Protein 5IUY (pdb70)

B-factor: mean 35.85, std 13.69, range [14.36, 115.91]

Nearest PDB structures (foldseek):
  5iuy-assembly1_A  TM=9.983E-01  e=6.129E-61  Pseudomonas aeruginosa PAO1
  5azs-assembly1_C  TM=9.323E-01  e=1.416E-27  Pseudomonas aeruginosa PAO1
  5azs-assembly1_A  TM=9.294E-01  e=4.950E-27  Pseudomonas aeruginosa PAO1
  5azs-assembly1_B  TM=9.255E-01  e=8.462E-27  Pseudomonas aeruginosa PAO1
  4mt0-assembly1_A  TM=9.010E-01  e=6.598E-24  Neisseria gonorrhoeae

Sequence (1341 aa):
CTVGPDYRTPDTAAAKIDATASKPYDRSRFESLWWKQFDDPTLNQQLVEQSLSGNRDLRVAFARLRAARALRDDVANDRFPVVTSRASADIGKGQQPGVTEDRVNSERYDLGLDSAWEELDLFGRIRRQLESSDALSEAAEADLQQLQVSLIAELVDAYGQLRGAQLREKIALSNLENQKESRQLTEQLRDAGVGAELDVLRADARLAATAASVPQLQAEAERARRHRIATLLGQRPEELTVDLSSPRDLPAITKALPIGDPGELLRRRPDIRAAERRLAASTADVGVATADLFPRVSSLSGFLGFTAGRGSQIGSSAARAWSVGPSISWAAFDLGSVRARLRGAKADADAALASYEQQVLLALEESANAFSDYGKRQERLVSLVRQSEASRAAAQQAAIRYREGTTDFLVLLDAEREQLSAEDAQAQAEVELYRGIVAIYRSLGGGWQPCTVGPDYRTPDTAAAKIDATASKPYDRSRFESLWWKQFDDPTLNQLVEQSLSGNRDLRVAFARLRAARALRDDVANDRFPVVTSRASADIGKGQQPGVTEDRVNSERYDLGLDSAWELDLFGRIRRQLESSDALSEAAEADLQQLQVSLIAELVDAYGQLRGAQLREKIALSNLENQKESRQLTEQLRDAGVGAELDVLRADARLAATAASVPQLQAEAERARHRIATLLGQRPEELTVDLSPRDLPAITKALPIGDPGELLRRRPDIRAAERRLAASTADVGVATADLFPRVSLSGFLGFTAGRGSQIGSSAARAWSVGPSISWAAFDLGSVRARLRGAKADADAALASYEQQVLLALEESANAFSDYGKRQERLVSLVRQSEASRAAAQQAAIRYREGTTDFLVLLDAEREQLSAEDAQAQAEVELYRGIVAIYRSLGGGWQPCTVGPDYRTPDTAAAKIDATASKPYDRSRFESLWWKQFDDPTLNQLVEQSLSGNRDLRVAFARLRRAARALRDDVANDRFPVVTSRASADIGKGQQPGVTEDRVNSERYDLGLDSAWEELDLFGRIRRQLESSDALSEAAEADLQQLQVSLIAELVDAYGQLRGAQLREKIALSNLENQKESRRQLTEQLRDAGVGAELDVLRADARLAATAASVPQLQAEAERARRHRIATLLGQRPEELTVDLSPRDLPAITKALPIGDPGELLRRRPDIRAAERRRLAASTADVGVATADLFPRVSLSGFLGFTAGRGSQIGSSAARAWSVGPSISWAAFDLGSVRARLRGAKADADAALASYEQQVLLALEESANAFSDYGKRQERLVSLVRQSEASSRAAAQQAAIRYREGTTDFLVLLDAEREQLSAEDAQAQAEVELYRGIVAIYRSLGGGWQPSAHHHH

Organism: Pseudomonas aeruginosa (strain ATCC 15692 / DSM 22644 / CIP 104116 / JCM 14847 / LMG 12228 / 1C / PRS 101 / PAO1) (NCBI:txid208964)

Solvent-accessible surface area: 57295 Å² total; per-residue (Å²): 102,54,21,24,62,114,46,218,82,36,154,51,65,54,6,124,22,106,53,0,82,53,200,31,20,48,93,108,118,31,44,28,76,1,13,87,23,7,124,14,107,17,0,34,78,0,2,99,44,0,61,88,13,6,41,65,5,96,13,8,99,0,153,13,105,22,20,113,4,116,68,46,31,32,7,46,60,105,114,61,44,33,37,27,66,32,27,15,82,46,4,69,8,10,49,29,86,119,38,89,101,55,52,102,51,62,93,49,10,74,15,58,36,32,59,85,72,51,24,89,52,0,63,16,98,8,53,16,60,8,14,54,4,74,14,82,0,13,73,1,54,11,21,33,49,31,2,33,8,0,3,76,0,0,23,8,0,0,77,5,0,2,3,22,42,52,36,137,24,3,77,63,3,19,87,57,3,83,114,8,74,97,11,0,56,95,33,80,109,74,69,106,37,23,71,4,16,5,25,17,4,38,7,36,18,10,22,2,29,0,34,15,8,79,9,47,6,61,13,63,83,10,71,13,69,0,1,3,10,2,10,25,26,16,85,94,27,95,18,89,3,62,98,126,121,29,16,80,26,149,96,42,2,1,0,5,66,3,10,74,0,14,171,22,6,0,26,9,69,4,15,19,49,105,10,6,2,15,17,0,60,7,0,22,14,18,7,28,46,77,46,105,34,26,61,58,18,27,114,14,52,8,0,16,142,32,107,40,43,51,46,78,52,0,116,10,105,34,56,14,52,32,78,54,101,17,18,157,23,24,37,4,8,118,0,111,14,107,13,16,107,1,78,14,70,18,18,66,4,46,9,43,14,57,7,9,56,0,5,13,71,0,11,28,4,2,20,15,12,25,51,51,59,91,44,33,93,10,5,52,126,8,0,105,13,2,85,34,3,8,108,68,0,27,84,71,14,143,121,71,82,22,102,3,7,14,1,5,4,3,12,32,32,13,30,59,0,24,28,25,32,2,81,6,52,16,64,35,4,77,1,7,6,43,0,0,77,2,0,1,0,3,40,152,40,105,60,28,25,63,113,47,207,82,38,154,47,67,61,7,134,21,116,55,2,69,54,178,19,18,40,121,105,109,38,58,58,82,2,16,95,20,8,126,13,105,14,0,37,79,0,0,125,57,0,49,84,12,5,38,62,5,97,16,7,90,1,145,9,100,24,19,116,4,128,70,46,35,33,6,48,63,103,119,62,38,32,42,25,68,33,23,14,83,37,10,67,4,7,57,31,87,106,42,102,101,52,51,115,41,50,103,51,12,70,14,60,36,35,59,84,64,51,20,84,45,0,59,13,94,9,62,15,60,8,18,53,3,78,14,78,0,12,69,1,59,8,12,32,56,4,2,33,9,0,4,81,0,0,24,7,0,0,62,0,0,3,2,15,42,50,37,137,23,3,77,61,1,36,96,57,4,95,115,8,47,76,26,0,48,106,27,79,106,82,64,115,32,26,84,5,15,5,26,20,4,44,7,39,22,2,21,2,19,0,29,15,8,92,11,44,6,54,7,52,87,11,66,17,65,0,0,1,8,2,10,38,24,26,83,96,27,130,14,82,3,56,100,133,127,30,15,72,24,145,111,42,1,0,0,5,84,8,15,74,0,16,166,39,5,0,25,9,68,4,13,19,51,100,10,4,2,13,18,0,58,8,0,22,13,21,6,28,41,78,45,104,30,28,55,55,18,24,114,12,51,5,0,9,133,38,112,37,48,50,50,78,56,0,122,10,101,46,57,7,54,29,78,45,105,16,13,159,28,29,37,5,6,120,2,110,19,110,11,15,103,0,75,15,57,11,19,62,4,44,9,46,16,58,8,7,59,0,4,15,69,0,10,29,3,3,21,15,11,22,45,48,52,92,46,32,90,10,4,57,123,11,0,101,14,2,102,34,3,8,123,53,0,30,74,62,13,145,119,62,74,19,102,4,9,6,1,4,8,4,10,37,35,14,29,60,0,26,27,25,33,2,76,6,52,16,64,33,4,80,0,5,5,43,0,0,78,3,0,0,1,8,70,110,149,104,63,21,26,60,114,53,211,71,33,155,50,67,54,7,126,18,107,62,0,73,53,191,21,19,41,104,100,116,47,53,25,77,1,2,84,33,9,125,13,108,18,0,36,84,0,0,87,50,0,63,79,9,6,38,60,18,96,15,17,113,2,155,25,95,20,21,98,4,118,49,43,29,34,8,47,60,87,117,61,44,32,42,23,67,32,22,9,82,40,7,60,8,10,58,32,75,115,38,97,99,61,50,106,44,84,95,57,12,71,14,56,40,32,56,82,62,49,21,86,51,0,58,12,96,10,57,18,62,8,13,42,5,72,2,49,0,15,38,2,63,27,36,31,53,45,2,28,8,1,4,77,0,0,24,8,0,0,64,0,1,3,1,16,45,46,38,135,24,3,79,62,4,25,98,61,4,82,128,10,94,118,16,0,76,83,27,78,103,78,75,102,34,24,65,1,10,11,25,13,4,44,4,47,17,5,16,1,23,0,32,15,10,82,12,46,6,59,8,56,83,11,66,17,67,0,1,3,9,1,11,24,32,23,82,100,43,97,18,90,4,54,98,128,122,30,16,73,29,143,167,46,3,4,0,6,74,3,12,73,0,16,178,28,6,0,26,11,88,6,14,7,32,104,10,6,2,14,17,0,60,6,0,21,13,18,7,29,40,79,41,99,31,27,59,56,19,29,114,11,52,7,0,14,115,37,105,28,44,46,48,74,49,0,117,9,100,34,59,15,47,34,69,48,96,16,16,158,24,27,39,4,6,118,0,105,20,118,10,15,106,2,76,17,63,16,18,73,1,44,7,48,13,52,7,9,59,0,2,13,71,0,11,27,5,4,22,16,11,25,46,52,54,91,44,30,78,15,5,51,138,8,0,104,12,2,99,28,3,8,126,56,0,35,117,60,8,147,114,65,72,32,57,0,7,12,2,5,5,3,13,35,34,14,22,58,0,24,25,24,32,1,80,7,50,14,61,33,4,77,1,9,6,44,0,0,75,2,0,1,0,3,30,96,39,74,50,121,166,125,159

CATH classification: 1.20.1600.10 (+1 more: 2.20.200.10)

Foldseek 3Di:
DLDADDDDQDPDFFFDDPLQVDQQADQPFADQQQLCLLVDVLLVVLLVLLCVAAVVLVVLVVVLVVLVVVLVVLVCLQDKDKDWDKDKDWDWAADPPPDRDIGIFIKIDTFIKIKHWNCVHNLSVLQSLLSVLLSLLSVLVSLLVQLVLSLVLLLLLLQLLLLVQLLVLLVVLLVVLVVQLVLQVVCVVVVNHDVVLNVLSVVLSVVSVVVNVVSVVSNLVSLCVSQNSSNHHSVPDPRDSPHDHRGDRDHRRHQHDSSCLCVQRSNLSSLSSNLSSLSSVLSNLVCLQAKIKMKMKTWAFMDRDPVCGPHPVGTDIDMDIDIDHCVVNVVVSVVVSVVSVVVSVVSVVVSVVVVVVLSVLLNVLSVQLVVLVVVLVVLVVQLVVLVVQLVVQSVCVSVVNDDSVSNVVSSVSNSVSSSVSSVSVSSNSSSSSSNCSSSNRDSSD/DADADDDDQDPDFFFDFPLQVDQLADQPFDDQQQLCLLVDVLLVVLLVLLVPAAVVLVVLVVVLVVLVVVLVVLVPLQAKDKDWDWDKDWDWADDPPPDRHTDTFMKIDTFIKIKHWNCPHPLSVLVSLLSVLLSLLSVLVSLLVSLVLSLVLLLLLLQLQLLVLLLVLLVVLLVVLVVQLVLQVVCVVVPNHDPVLNVLSVVVSVVSVVVNVVSVVSSLVSLCVSQNSSNHHSVPPPRDSPHDHRGDRDHRRHQHNSSCLCVQASVLSSLSSNLSNLSSVLSNLRCQQAKIWMKMKTWAFMDRDPVCGPHPVGTDIDMDIDIDHCVVVVVVSVVVSVVSVVSSVVSVVVSVVVVVVLSVLQNVLSVQLVVLVVVLVVLVVQLVVLVVQLVVVSVCVSVVNDHSVSNVVSSVSNSVSSSVSSVSVSSNSSSSSSNCSSSNRHGDD/DFDFDDDDQDPDFFFDQPLQVDDQADQPFDDLVQCCLLVDVLLVVLLVLLVVAAVVLVVLVVVLVVLVVVLVVLVVQQDKDKDWDKDKDWDWADDPPPDNHTDTAIKIFTFIKIKHWNCVHCLSVLVSQLSVLLSLLSVLVSLLVQLVLSLVLLLLLLQLLLLVQLLVLLVVLLVVLVVQLVLQVVCVVVVNHDPVLNVLSVVLSVVSVVVNVVSVVSNLVSLCVSQNSSNHHSVPDPGDSPHDHNGDRPDRRHQHDSSCQCVLRSNLSSLSSNLSSLSSVLSSLRCLQDKIKMKMKTWAFMDRDPVCGPDPVGTDMDMDIDIDHCVVVVVVSVVVSVVSVVVSVVSVVVSVVVVVVLSVLQNVLSVQLVVLVVVLVVLVVQLVVLVVQLVVQVVCVSVSNDHSCSNSVSSVSNSVSSSVSSVSVSSNSSSSSSNCSSSNRRDDCPPPVND

Structure (mmCIF, N/CA/C/O backbone):
data_5IUY
#
_entry.id   5IUY
#
_cell.length_a   257.648
_cell.length_b   257.648
_cell.length_c   81.511
_cell.angle_alpha   90.00
_cell.angle_beta   90.00
_cell.angle_gamma   90.00
#
_symmetry.space_group_name_H-M   'I 4'
#
loop_
_entity.id
_entity.type
_entity.pdbx_description
1 polymer 'Multidrug efflux outer membrane protein OprN'
2 non-polymer 'PALMITIC ACID'
3 non-polymer 'CHLORIDE ION'
4 non-polymer 'octyl beta-D-glucopyranoside'
5 non-polymer 'SODIUM ION'
6 non-polymer 'FORMIC ACID'
7 water water
#
loop_
_atom_site.group_PDB
_atom_site.id
_atom_site.type_symbol
_atom_site.label_atom_id
_atom_site.label_alt_id
_atom_site.label_comp_id
_atom_site.label_asym_id
_atom_site.label_entity_id
_atom_site.label_seq_id
_atom_site.pdbx_PDB_ins_code
_atom_site.Cartn_x
_atom_site.Cartn_y
_atom_site.Cartn_z
_atom_site.occupancy
_atom_site.B_iso_or_equiv
_atom_site.auth_seq_id
_atom_site.auth_comp_id
_atom_site.auth_asym_id
_atom_site.auth_atom_id
_atom_site.pdbx_PDB_model_num
ATOM 1 N N . CYS A 1 1 ? 75.602 62.324 18.547 1.00 57.39 1 CYS A N 1
ATOM 2 C CA . CYS A 1 1 ? 76.040 61.002 18.367 1.00 57.79 1 CYS A CA 1
ATOM 3 C C . CYS A 1 1 ? 76.901 60.819 17.150 1.00 48.41 1 CYS A C 1
ATOM 4 O O . CYS A 1 1 ? 76.587 60.946 16.010 1.00 41.05 1 CYS A O 1
ATOM 7 N N . THR A 1 2 ? 78.381 60.586 17.668 1.00 40.92 2 THR A N 1
ATOM 8 C CA . THR A 1 2 ? 79.063 60.021 16.489 1.00 37.62 2 THR A CA 1
ATOM 9 C C . THR A 1 2 ? 79.526 58.700 17.013 1.00 37.14 2 THR A C 1
ATOM 10 O O . THR A 1 2 ? 80.392 58.666 17.880 1.00 35.97 2 THR A O 1
ATOM 14 N N . VAL A 1 3 ? 78.869 57.624 16.575 1.00 33.71 3 VAL A N 1
ATOM 15 C CA . VAL A 1 3 ? 79.135 56.312 17.145 1.00 32.22 3 VAL A CA 1
ATOM 16 C C . VAL A 1 3 ? 80.427 55.710 16.584 1.00 33.27 3 VAL A C 1
ATOM 17 O O . VAL A 1 3 ? 80.971 56.136 15.565 1.00 33.46 3 VAL A O 1
ATOM 21 N N . GLY A 1 4 ? 80.896 54.704 17.288 1.00 32.59 4 GLY A N 1
ATOM 22 C CA . GLY A 1 4 ? 82.103 54.020 16.965 1.00 31.59 4 GLY A CA 1
ATOM 23 C C . GLY A 1 4 ? 83.276 54.625 17.699 1.00 34.2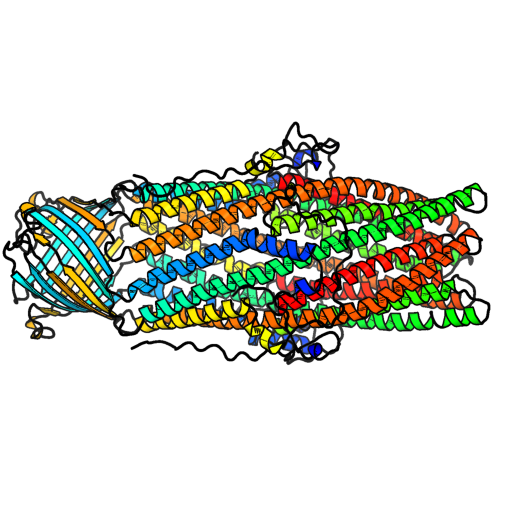2 4 GLY A C 1
ATOM 24 O O . GLY A 1 4 ? 83.140 55.692 18.367 1.00 33.20 4 GLY A O 1
ATOM 25 N N . PRO A 1 5 ? 84.458 53.979 17.551 1.00 34.59 5 PRO A N 1
ATOM 26 C CA . PRO A 1 5 ? 85.649 54.409 18.315 1.00 32.40 5 PRO A CA 1
ATOM 27 C C . PRO A 1 5 ? 86.132 55.752 17.866 1.00 31.76 5 PRO A C 1
ATOM 28 O O . PRO A 1 5 ? 86.077 56.058 16.679 1.00 31.23 5 PRO A O 1
ATOM 32 N N . ASP A 1 6 ? 86.611 56.540 18.813 1.00 34.07 6 ASP A N 1
ATOM 33 C CA . ASP A 1 6 ? 87.182 57.842 18.541 1.00 36.74 6 ASP A CA 1
ATOM 34 C C . ASP A 1 6 ? 88.691 57.656 18.411 1.00 35.94 6 ASP A C 1
ATOM 35 O O . ASP A 1 6 ? 89.350 57.291 19.347 1.00 37.75 6 ASP A O 1
ATOM 40 N N . TYR A 1 7 ? 89.222 57.891 17.239 1.00 33.05 7 TYR A N 1
ATOM 41 C CA . TYR A 1 7 ? 90.598 57.574 16.996 1.00 34.68 7 TYR A CA 1
ATOM 42 C C . TYR A 1 7 ? 91.565 58.386 17.857 1.00 35.75 7 TYR A C 1
ATOM 43 O O . TYR A 1 7 ? 91.409 59.601 17.939 1.00 33.38 7 TYR A O 1
ATOM 52 N N . ARG A 1 8 ? 92.555 57.705 18.456 1.00 38.67 8 ARG A N 1
ATOM 53 C CA . ARG A 1 8 ? 93.728 58.348 19.100 1.00 43.56 8 ARG A CA 1
ATOM 54 C C . ARG A 1 8 ? 95.007 57.770 18.482 1.00 39.68 8 ARG A C 1
ATOM 55 O O . ARG A 1 8 ? 95.118 56.545 18.293 1.00 33.28 8 ARG A O 1
ATOM 63 N N . THR A 1 9 ? 95.943 58.657 18.158 1.00 42.12 9 THR A N 1
ATOM 64 C CA . THR A 1 9 ? 97.220 58.283 17.578 1.00 44.50 9 THR A CA 1
ATOM 65 C C . THR A 1 9 ? 97.903 57.338 18.511 1.00 40.52 9 THR A C 1
ATOM 66 O O . THR A 1 9 ? 97.843 57.548 19.694 1.00 39.10 9 THR A O 1
ATOM 70 N N . PRO A 1 10 ? 98.520 56.271 17.993 1.00 43.00 10 PRO A N 1
ATOM 71 C CA . PRO A 1 10 ? 99.180 55.368 18.962 1.00 41.47 10 PRO A CA 1
ATOM 72 C C . PRO A 1 10 ? 100.275 56.059 19.715 1.00 42.19 10 PRO A C 1
ATOM 73 O O . PRO A 1 10 ? 100.872 57.063 19.264 1.00 36.81 10 PRO A O 1
ATOM 77 N N . ASP A 1 11 ? 100.481 55.556 20.910 1.00 47.72 11 ASP A N 1
ATOM 78 C CA . ASP A 1 11 ? 101.459 56.117 21.791 1.00 55.32 11 ASP A CA 1
ATOM 79 C C . ASP A 1 11 ? 102.817 55.457 21.426 1.00 50.00 11 ASP A C 1
ATOM 80 O O . ASP A 1 11 ? 103.275 54.534 22.094 1.00 57.64 11 ASP A O 1
ATOM 85 N N . THR A 1 12 ? 103.412 55.911 20.326 1.00 42.54 12 THR A N 1
ATOM 86 C CA . THR A 1 12 ? 104.587 55.287 19.752 1.00 37.28 12 THR A CA 1
ATOM 87 C C . THR A 1 12 ? 105.831 55.960 20.394 1.00 34.01 12 THR A C 1
ATOM 88 O O . THR A 1 12 ? 106.039 57.193 20.274 1.00 30.03 12 THR A O 1
ATOM 92 N N . ALA A 1 13 ? 106.660 55.139 21.046 1.00 29.68 13 ALA A N 1
ATOM 93 C CA . ALA A 1 13 ? 107.897 55.621 21.720 1.00 31.00 13 ALA A CA 1
ATOM 94 C C . ALA A 1 13 ? 108.897 56.197 20.713 1.00 30.70 13 ALA A C 1
ATOM 95 O O . ALA A 1 13 ? 108.989 55.722 19.586 1.00 28.62 13 ALA A O 1
ATOM 97 N N . ALA A 1 14 ? 109.612 57.248 21.112 1.00 30.38 14 ALA A N 1
ATOM 98 C CA . ALA A 1 14 ? 110.645 57.828 20.259 1.00 32.41 14 ALA A CA 1
ATOM 99 C C . ALA A 1 14 ? 111.712 56.810 19.902 1.00 30.49 14 ALA A C 1
ATOM 100 O O . ALA A 1 14 ? 112.077 55.965 20.678 1.00 28.31 14 ALA A O 1
ATOM 102 N N . ALA A 1 15 ? 112.231 56.919 18.706 1.00 31.88 15 ALA A N 1
ATOM 103 C CA . ALA A 1 15 ? 113.376 56.122 18.307 1.00 30.48 15 ALA A CA 1
ATOM 104 C C . ALA A 1 15 ? 114.541 56.397 19.271 1.00 31.96 15 ALA A C 1
ATOM 105 O O . ALA A 1 15 ? 114.732 57.516 19.707 1.00 35.37 15 ALA A O 1
ATOM 107 N N . LYS A 1 16 ? 115.300 55.366 19.557 1.00 35.17 16 LYS A N 1
ATOM 108 C CA . LYS A 1 16 ? 116.434 55.408 20.459 1.00 45.03 16 LYS A CA 1
ATOM 109 C C . LYS A 1 16 ? 117.587 54.770 19.662 1.00 43.68 16 LYS A C 1
ATOM 110 O O . LYS A 1 16 ? 117.507 53.586 19.281 1.00 35.12 16 LYS A O 1
ATOM 116 N N . ILE A 1 17 ? 118.595 55.588 19.338 1.00 41.28 17 ILE A N 1
ATOM 117 C CA . ILE A 1 17 ? 119.818 55.104 18.696 1.00 44.78 17 ILE A CA 1
ATOM 118 C C . ILE A 1 17 ? 121.057 55.674 19.407 1.00 50.38 17 ILE A C 1
ATOM 119 O O . ILE A 1 17 ? 121.415 56.850 19.179 1.00 41.37 17 ILE A O 1
ATOM 124 N N . ASP A 1 18 ? 121.686 54.808 20.233 1.00 60.55 18 ASP A N 1
ATOM 125 C CA . ASP A 1 18 ? 122.850 55.139 21.113 1.00 65.03 18 ASP A CA 1
ATOM 126 C C . ASP A 1 18 ? 124.105 55.453 20.327 1.00 60.02 18 ASP A C 1
ATOM 127 O O . ASP A 1 18 ? 124.806 56.410 20.691 1.00 51.66 18 ASP A O 1
ATOM 132 N N . ALA A 1 19 ? 124.366 54.662 19.266 1.00 56.96 19 ALA A N 1
ATOM 133 C CA . ALA A 1 19 ? 125.461 54.924 18.289 1.00 58.87 19 ALA A CA 1
ATOM 134 C C . ALA A 1 19 ? 125.630 56.413 17.895 1.00 60.20 19 ALA A C 1
ATOM 135 O O . ALA A 1 19 ? 126.746 56.860 17.551 1.00 57.44 19 ALA A O 1
ATOM 137 N N . THR A 1 20 ? 124.527 57.175 17.916 1.00 53.34 20 THR A N 1
ATOM 138 C CA . THR A 1 20 ? 124.586 58.611 17.571 1.00 54.90 20 THR A CA 1
ATOM 139 C C . THR A 1 20 ? 125.193 59.623 18.620 1.00 53.60 20 THR A C 1
ATOM 140 O O . THR A 1 20 ? 125.385 60.786 18.283 1.00 47.41 20 THR A O 1
ATOM 144 N N . ALA A 1 21 ? 125.414 59.226 19.879 1.00 57.21 21 ALA A N 1
ATOM 145 C CA . ALA A 1 21 ? 126.192 60.064 20.829 1.00 61.08 21 ALA A CA 1
ATOM 146 C C . ALA A 1 21 ? 127.719 59.710 20.671 1.00 60.49 21 ALA A C 1
ATOM 147 O O . ALA A 1 21 ? 128.290 58.930 21.439 1.00 59.86 21 ALA A O 1
ATOM 149 N N . SER A 1 22 ? 128.334 60.256 19.618 1.00 58.99 22 SER A N 1
ATOM 150 C CA . SER A 1 22 ? 129.662 59.818 19.089 1.00 54.79 22 SER A CA 1
ATOM 151 C C . SER A 1 22 ? 130.254 60.945 18.234 1.00 55.42 22 SER A C 1
ATOM 152 O O . SER A 1 22 ? 129.503 61.790 17.697 1.00 53.81 22 SER A O 1
ATOM 155 N N . LYS A 1 23 ? 131.573 60.883 18.042 1.00 58.36 23 LYS A N 1
ATOM 156 C CA . LYS A 1 23 ? 132.373 61.811 17.186 1.00 63.96 23 LYS A CA 1
ATOM 157 C C . LYS A 1 23 ? 131.758 62.135 15.826 1.00 57.43 23 LYS A C 1
ATOM 158 O O . LYS A 1 23 ? 131.644 63.319 15.492 1.00 57.21 23 LYS A O 1
ATOM 164 N N . PRO A 1 24 ? 131.348 61.095 15.038 1.00 53.30 24 PRO A N 1
ATOM 165 C CA . PRO A 1 24 ? 130.847 61.369 13.658 1.00 52.01 24 PRO A CA 1
ATOM 166 C C . PRO A 1 24 ? 129.595 62.263 13.529 1.00 49.96 24 PRO A C 1
ATOM 167 O O . PRO A 1 24 ? 129.353 62.808 12.420 1.00 44.36 24 PRO A O 1
ATOM 171 N N . TYR A 1 25 ? 128.869 62.476 14.644 1.00 44.33 25 TYR A N 1
ATOM 172 C CA . TYR A 1 25 ? 127.569 63.133 14.600 1.00 47.06 25 TYR A CA 1
ATOM 173 C C . TYR A 1 25 ? 127.372 64.376 15.526 1.00 49.84 25 TYR A C 1
ATOM 174 O O . TYR A 1 25 ? 127.920 64.472 16.623 1.00 46.24 25 TYR A O 1
ATOM 183 N N . ASP A 1 26 ? 126.558 65.305 15.021 1.00 46.08 26 ASP A N 1
ATOM 184 C CA . ASP A 1 26 ? 126.129 66.489 15.704 1.00 42.77 26 ASP A CA 1
ATOM 185 C C . ASP A 1 26 ? 124.616 66.374 15.898 1.00 43.91 26 ASP A C 1
ATOM 186 O O . ASP A 1 26 ? 123.867 66.664 14.965 1.00 37.03 26 ASP A O 1
ATOM 191 N N . ARG A 1 27 ? 124.179 65.973 17.102 1.00 42.09 27 ARG A N 1
ATOM 192 C CA . ARG A 1 27 ? 122.746 65.972 17.447 1.00 47.32 27 ARG A CA 1
ATOM 193 C C . ARG A 1 27 ? 122.119 67.355 17.695 1.00 45.76 27 ARG A C 1
ATOM 194 O O . ARG A 1 27 ? 120.912 67.469 17.782 1.00 42.89 27 ARG A O 1
ATOM 202 N N . SER A 1 28 ? 122.927 68.395 17.764 1.00 46.41 28 SER A N 1
ATOM 203 C CA . SER A 1 28 ? 122.423 69.717 18.158 1.00 50.89 28 SER A CA 1
ATOM 204 C C . SER A 1 28 ? 121.507 70.319 17.083 1.00 51.66 28 SER A C 1
ATOM 205 O O . SER A 1 28 ? 120.543 70.973 17.419 1.00 52.10 28 SER A O 1
ATOM 208 N N . ARG A 1 29 ? 121.788 70.075 15.801 1.00 58.79 29 ARG A N 1
ATOM 209 C CA . ARG A 1 29 ? 120.923 70.576 14.716 1.00 58.71 29 ARG A CA 1
ATOM 210 C C . ARG A 1 29 ? 120.694 69.508 13.610 1.00 53.41 29 ARG A C 1
ATOM 211 O O . ARG A 1 29 ? 121.510 68.591 13.454 1.00 44.75 29 ARG A O 1
ATOM 219 N N . PHE A 1 30 ? 119.586 69.645 12.870 1.00 47.95 30 PHE A N 1
ATOM 220 C CA . PHE A 1 30 ? 119.244 68.827 11.717 1.00 45.13 30 PHE A CA 1
ATOM 221 C C . PHE A 1 30 ? 119.199 69.707 10.494 1.00 46.83 30 PHE A C 1
ATOM 222 O O . PHE A 1 30 ? 118.566 70.739 10.531 1.00 46.42 30 PHE A O 1
ATOM 230 N N . GLU A 1 31 ? 119.795 69.264 9.389 1.00 44.91 31 GLU A N 1
ATOM 231 C CA . GLU A 1 31 ? 119.809 70.020 8.126 1.00 43.53 31 GLU A CA 1
ATOM 232 C C . GLU A 1 31 ? 118.779 69.414 7.149 1.00 40.87 31 GLU A C 1
ATOM 233 O O . GLU A 1 31 ? 118.982 68.305 6.654 1.00 41.43 31 GLU A O 1
ATOM 239 N N . SER A 1 32 ? 117.691 70.138 6.874 1.00 41.41 32 SER A N 1
ATOM 240 C CA . SER A 1 32 ? 116.578 69.623 6.054 1.00 41.75 32 SER A CA 1
ATOM 241 C C . SER A 1 32 ? 116.995 69.455 4.621 1.00 36.67 32 SER A C 1
ATOM 242 O O . SER A 1 32 ? 116.603 68.505 3.994 1.00 33.38 32 SER A O 1
ATOM 245 N N . LEU A 1 33 ? 117.800 70.389 4.130 1.00 36.09 33 LEU A N 1
ATOM 246 C CA . LEU A 1 33 ? 118.321 70.354 2.770 1.00 38.12 33 LEU A CA 1
ATOM 247 C C . LEU A 1 33 ? 119.686 69.652 2.843 1.00 32.97 33 LEU A C 1
ATOM 248 O O . LEU A 1 33 ? 120.723 70.235 2.610 1.00 38.67 33 LEU A O 1
ATOM 253 N N . TRP A 1 34 ? 119.655 68.390 3.202 1.00 28.94 34 TRP A N 1
ATOM 254 C CA . TRP A 1 34 ? 120.854 67.693 3.655 1.00 29.56 34 TRP A CA 1
ATOM 255 C C . TRP A 1 34 ? 121.949 67.545 2.613 1.00 25.00 34 TRP A C 1
ATOM 256 O O . TRP A 1 34 ? 123.080 67.489 2.953 1.00 30.93 34 TRP A O 1
ATOM 267 N N . TRP A 1 35 ? 121.582 67.459 1.350 1.00 24.92 35 TRP A N 1
ATOM 268 C CA . TRP A 1 35 ? 122.472 67.295 0.252 1.00 26.01 35 TRP A CA 1
ATOM 269 C C . TRP A 1 35 ? 123.383 68.514 -0.015 1.00 30.64 35 TRP A C 1
ATOM 270 O O . TRP A 1 35 ? 124.382 68.352 -0.707 1.00 27.85 35 TRP A O 1
ATOM 281 N N . LYS A 1 36 ? 123.020 69.703 0.467 1.00 30.56 36 LYS A N 1
ATOM 282 C CA . LYS A 1 36 ? 123.791 70.935 0.185 1.00 35.83 36 LYS A CA 1
ATOM 283 C C . LYS A 1 36 ? 125.047 70.959 1.019 1.00 35.64 36 LYS A C 1
ATOM 284 O O . LYS A 1 36 ? 125.976 71.676 0.698 1.00 32.35 36 LYS A O 1
ATOM 290 N N . GLN A 1 37 ? 125.049 70.194 2.103 1.00 34.79 37 GLN A N 1
ATOM 291 C CA . GLN A 1 37 ? 126.232 70.029 2.891 1.00 39.04 37 GLN A CA 1
ATOM 292 C C . GLN A 1 37 ? 127.425 69.451 2.102 1.00 36.47 37 GLN A C 1
ATOM 293 O O . GLN A 1 37 ? 128.527 69.642 2.536 1.00 27.85 37 GLN A O 1
ATOM 299 N N . PHE A 1 38 ? 127.195 68.739 0.993 1.00 35.95 38 PHE A N 1
ATOM 300 C CA . PHE A 1 38 ? 128.266 68.288 0.107 1.00 31.96 38 PHE A CA 1
ATOM 301 C C . PHE A 1 38 ? 128.926 69.461 -0.672 1.00 31.14 38 PHE A C 1
ATOM 302 O O . PHE A 1 38 ? 129.990 69.301 -1.253 1.00 29.60 38 PHE A O 1
ATOM 310 N N . ASP A 1 39 ? 128.303 70.624 -0.736 1.00 36.48 39 ASP A N 1
ATOM 311 C CA . ASP A 1 39 ? 128.919 71.768 -1.380 1.00 40.51 39 ASP A CA 1
ATOM 312 C C . ASP A 1 39 ? 129.175 71.550 -2.871 1.00 35.28 39 ASP A C 1
ATOM 313 O O . ASP A 1 39 ? 130.244 71.863 -3.402 1.00 31.50 39 ASP A O 1
ATOM 318 N N . ASP A 1 40 ? 128.185 71.015 -3.551 1.00 31.21 40 ASP A N 1
ATOM 319 C CA . ASP A 1 40 ? 128.371 70.630 -4.938 1.00 32.40 40 ASP A CA 1
ATOM 320 C C . ASP A 1 40 ? 127.288 71.303 -5.778 1.00 31.00 40 ASP A C 1
ATOM 321 O O . ASP A 1 40 ? 126.161 70.837 -5.813 1.00 26.23 40 ASP A O 1
ATOM 326 N N . PRO A 1 41 ? 127.633 72.430 -6.434 1.00 33.18 41 PRO A N 1
ATOM 327 C CA . PRO A 1 41 ? 126.576 73.155 -7.153 1.00 35.92 41 PRO A CA 1
ATOM 328 C C . PRO A 1 41 ? 125.901 72.309 -8.233 1.00 31.83 41 PRO A C 1
ATOM 329 O O . PRO A 1 41 ? 124.719 72.523 -8.511 1.00 29.81 41 PRO A O 1
ATOM 333 N N . THR A 1 42 ? 126.651 71.408 -8.872 1.00 30.31 42 THR A N 1
ATOM 334 C CA . THR A 1 42 ? 126.073 70.545 -9.899 1.00 30.80 42 THR A CA 1
ATOM 335 C C . THR A 1 42 ? 125.011 69.649 -9.229 1.00 27.73 42 THR A C 1
ATOM 336 O O . THR A 1 42 ? 123.859 69.622 -9.645 1.00 27.80 42 THR A O 1
ATOM 340 N N . LEU A 1 43 ? 125.365 69.013 -8.115 1.00 27.64 43 LEU A N 1
ATOM 341 C CA . LEU A 1 43 ? 124.367 68.221 -7.390 1.00 27.22 43 LEU A CA 1
ATOM 342 C C . LEU A 1 43 ? 123.084 69.052 -7.060 1.00 30.02 43 LEU A C 1
ATOM 343 O O . LEU A 1 43 ? 121.936 68.573 -7.294 1.00 28.92 43 LEU A O 1
ATOM 348 N N . ASN A 1 44 ? 123.296 70.266 -6.550 1.00 27.35 44 ASN A N 1
ATOM 349 C CA . ASN A 1 44 ? 122.176 71.149 -6.134 1.00 31.30 44 ASN A CA 1
ATOM 350 C C . ASN A 1 44 ? 121.297 71.483 -7.287 1.00 31.86 44 ASN A C 1
ATOM 351 O O . ASN A 1 44 ? 120.090 71.510 -7.150 1.00 31.62 44 ASN A O 1
ATOM 356 N N A GLN A 1 45 ? 121.900 71.727 -8.440 0.50 31.82 45 GLN A N 1
ATOM 357 N N B GLN A 1 45 ? 121.927 71.726 -8.432 0.50 32.41 45 GLN A N 1
ATOM 358 C CA A GLN A 1 45 ? 121.102 71.967 -9.627 0.50 32.37 45 GLN A CA 1
ATOM 359 C CA B GLN A 1 45 ? 121.231 71.978 -9.693 0.50 33.39 45 GLN A CA 1
ATOM 360 C C A GLN A 1 45 ? 120.373 70.698 -10.089 0.50 33.94 45 GLN A C 1
ATOM 361 C C B GLN A 1 45 ? 120.428 70.720 -10.118 0.50 34.81 45 GLN A C 1
ATOM 362 O O A GLN A 1 45 ? 119.243 70.811 -10.522 0.50 33.43 45 GLN A O 1
ATOM 363 O O B GLN A 1 45 ? 119.304 70.864 -10.536 0.50 34.31 45 GLN A O 1
ATOM 374 N N . LEU A 1 46 ? 120.983 69.503 -9.995 1.00 32.30 46 LEU A N 1
ATOM 375 C CA . LEU A 1 46 ? 120.238 68.251 -10.364 1.00 32.00 46 LEU A CA 1
ATOM 376 C C . LEU A 1 46 ? 118.974 68.110 -9.510 1.00 31.06 46 LEU A C 1
ATOM 377 O O . LEU A 1 46 ? 117.883 67.813 -10.026 1.00 28.70 46 LEU A O 1
ATOM 382 N N . VAL A 1 47 ? 119.128 68.372 -8.211 1.00 28.41 47 VAL A N 1
ATOM 383 C CA . VAL A 1 47 ? 118.033 68.200 -7.294 1.00 29.53 47 VAL A CA 1
ATOM 384 C C . VAL A 1 47 ? 116.901 69.160 -7.630 1.00 28.96 47 VAL A C 1
ATOM 385 O O . VAL A 1 47 ? 115.729 68.723 -7.695 1.00 25.88 47 VAL A O 1
ATOM 389 N N . GLU A 1 48 ? 117.232 70.417 -7.866 1.00 32.01 48 GLU A N 1
ATOM 390 C CA . GLU A 1 48 ? 116.182 71.433 -8.257 1.00 42.11 48 GLU A CA 1
ATOM 391 C C . GLU A 1 48 ? 115.439 71.108 -9.526 1.00 34.56 48 GLU A C 1
ATOM 392 O O . GLU A 1 48 ? 114.236 71.195 -9.585 1.00 31.71 48 GLU A O 1
ATOM 398 N N . GLN A 1 49 ? 116.163 70.662 -10.525 1.00 32.50 49 GLN A N 1
ATOM 399 C CA . GLN A 1 49 ? 115.498 70.190 -11.744 1.00 33.65 49 GLN A CA 1
ATOM 400 C C . GLN A 1 49 ? 114.595 68.968 -11.476 1.00 32.00 49 GLN A C 1
ATOM 401 O O . GLN A 1 49 ? 113.486 68.893 -11.991 1.00 30.38 49 GLN A O 1
ATOM 407 N N . SER A 1 50 ? 115.082 68.023 -10.676 1.00 28.47 50 SER A N 1
ATOM 408 C CA . SER A 1 50 ? 114.281 66.876 -10.334 1.00 31.51 50 SER A CA 1
ATOM 409 C C . SER A 1 50 ? 112.932 67.261 -9.778 1.00 28.90 50 SER A C 1
ATOM 410 O O . SER A 1 50 ? 111.919 66.668 -10.151 1.00 27.47 50 SER A O 1
ATOM 413 N N . LEU A 1 51 ? 112.931 68.223 -8.849 1.00 29.84 51 LEU A N 1
ATOM 414 C CA . LEU A 1 51 ? 111.689 68.602 -8.161 1.00 31.37 51 LEU A CA 1
ATOM 415 C C . LEU A 1 51 ? 110.660 69.278 -9.097 1.00 31.34 51 LEU A C 1
ATOM 416 O O . LEU A 1 51 ? 109.459 69.170 -8.846 1.00 31.17 51 LEU A O 1
ATOM 421 N N . SER A 1 52 ? 111.122 69.949 -10.147 1.00 29.30 52 SER A N 1
ATOM 422 C CA . SER A 1 52 ? 110.182 70.478 -11.184 1.00 38.15 52 SER A CA 1
ATOM 423 C C . SER A 1 52 ? 109.817 69.506 -12.284 1.00 35.38 52 SER A C 1
ATOM 424 O O . SER A 1 52 ? 108.834 69.733 -12.952 1.00 35.21 52 SER A O 1
ATOM 427 N N . GLY A 1 53 ? 110.662 68.503 -12.551 1.00 32.58 53 GLY A N 1
ATOM 428 C CA . GLY A 1 53 ? 110.528 67.687 -13.778 1.00 30.59 53 GLY A CA 1
ATOM 429 C C . GLY A 1 53 ? 110.116 66.228 -13.566 1.00 27.63 53 GLY A C 1
ATOM 430 O O . GLY A 1 53 ? 109.581 65.608 -14.476 1.00 24.70 53 GLY A O 1
ATOM 431 N N . ASN A 1 54 ? 110.360 65.674 -12.377 1.00 24.51 54 ASN A N 1
ATOM 432 C CA . ASN A 1 54 ? 110.136 64.235 -12.173 1.00 27.49 54 ASN A CA 1
ATOM 433 C C . ASN A 1 54 ? 108.709 63.811 -12.379 1.00 26.57 54 ASN A C 1
ATOM 434 O O . ASN A 1 54 ? 107.814 64.344 -11.730 1.00 26.96 54 ASN A O 1
ATOM 439 N N . ARG A 1 55 ? 108.481 62.809 -13.218 1.00 28.79 55 ARG A N 1
ATOM 440 C CA . ARG A 1 55 ? 107.086 62.368 -13.507 1.00 24.98 55 ARG A CA 1
ATOM 441 C C . ARG A 1 55 ? 106.429 61.558 -12.392 1.00 25.76 55 ARG A C 1
ATOM 442 O O . ARG A 1 55 ? 105.223 61.626 -12.253 1.00 25.00 55 ARG A O 1
ATOM 450 N N . ASP A 1 56 ? 107.178 60.782 -11.612 1.00 27.11 56 ASP A N 1
ATOM 451 C CA . ASP A 1 56 ? 106.579 60.097 -10.461 1.00 28.08 56 ASP A CA 1
ATOM 452 C C . ASP A 1 56 ? 106.083 61.111 -9.435 1.00 27.67 56 ASP A C 1
ATOM 453 O O . ASP A 1 56 ? 104.976 61.001 -8.927 1.00 28.49 56 ASP A O 1
ATOM 458 N N . LEU A 1 57 ? 106.861 62.147 -9.195 1.00 30.22 57 LEU A N 1
ATOM 459 C CA . LEU A 1 57 ? 106.472 63.182 -8.229 1.00 30.62 57 LEU A CA 1
ATOM 460 C C . LEU A 1 57 ? 105.178 63.889 -8.733 1.00 29.74 57 LEU A C 1
ATOM 461 O O . LEU A 1 57 ? 104.241 64.097 -7.989 1.00 26.43 57 LEU A O 1
ATOM 466 N N . ARG A 1 58 ? 105.111 64.147 -10.032 1.00 27.04 58 ARG A N 1
ATOM 467 C CA . ARG A 1 58 ? 103.917 64.717 -10.652 1.00 29.24 58 ARG A CA 1
ATOM 468 C C . ARG A 1 58 ? 102.634 63.809 -10.562 1.00 29.79 58 ARG A C 1
ATOM 469 O O . ARG A 1 58 ? 101.570 64.316 -10.312 1.00 27.66 58 ARG A O 1
ATOM 477 N N . VAL A 1 59 ? 102.778 62.492 -10.658 1.00 28.94 59 VAL A N 1
ATOM 478 C CA . VAL A 1 59 ? 101.673 61.538 -10.413 1.00 27.88 59 VAL A CA 1
ATOM 479 C C . VAL A 1 59 ? 101.222 61.681 -8.958 1.00 28.31 59 VAL A C 1
ATOM 480 O O . VAL A 1 59 ? 100.031 61.750 -8.674 1.00 26.24 59 VAL A O 1
ATOM 484 N N . ALA A 1 60 ? 102.178 61.742 -8.038 1.00 27.88 60 ALA A N 1
ATOM 485 C CA . ALA A 1 60 ? 101.804 61.912 -6.641 1.00 28.86 60 ALA A CA 1
ATOM 486 C C . ALA A 1 60 ? 101.036 63.224 -6.348 1.00 27.08 60 ALA A C 1
ATOM 487 O O . ALA A 1 60 ? 100.160 63.209 -5.512 1.00 27.22 60 ALA A O 1
ATOM 489 N N . PHE A 1 61 ? 101.403 64.344 -6.968 1.00 25.63 61 PHE A N 1
ATOM 490 C CA . PHE A 1 61 ? 100.627 65.592 -6.819 1.00 28.52 61 PHE A CA 1
ATOM 491 C C . PHE A 1 61 ? 99.225 65.358 -7.363 1.00 27.99 61 PHE A C 1
ATOM 492 O O . PHE A 1 61 ? 98.266 65.793 -6.759 1.00 26.63 61 PHE A O 1
ATOM 500 N N . ALA A 1 62 ? 99.106 64.660 -8.488 1.00 26.08 62 ALA A N 1
ATOM 501 C CA . ALA A 1 62 ? 97.796 64.428 -9.068 1.00 29.02 62 ALA A CA 1
ATOM 502 C C . ALA A 1 62 ? 96.928 63.559 -8.150 1.00 28.33 62 ALA A C 1
ATOM 503 O O . ALA A 1 62 ? 95.723 63.806 -7.997 1.00 29.36 62 ALA A O 1
ATOM 505 N N . ARG A 1 63 ? 97.516 62.536 -7.576 1.00 27.16 63 ARG A N 1
ATOM 506 C CA . ARG A 1 63 ? 96.763 61.719 -6.650 1.00 31.05 63 ARG A CA 1
ATOM 507 C C . ARG A 1 63 ? 96.307 62.473 -5.403 1.00 32.08 63 ARG A C 1
ATOM 508 O O . ARG A 1 63 ? 95.237 62.168 -4.884 1.00 33.60 63 ARG A O 1
ATOM 516 N N . LEU A 1 64 ? 97.113 63.432 -4.944 1.00 29.73 64 LEU A N 1
ATOM 517 C CA . LEU A 1 64 ? 96.756 64.305 -3.823 1.00 30.45 64 LEU A CA 1
ATOM 518 C C . LEU A 1 64 ? 95.523 65.118 -4.292 1.00 28.89 64 LEU A C 1
ATOM 519 O O . LEU A 1 64 ? 94.506 65.135 -3.577 1.00 25.92 64 LEU A O 1
ATOM 524 N N . ARG A 1 65 ? 95.557 65.670 -5.509 1.00 24.33 65 ARG A N 1
ATOM 525 C CA . ARG A 1 65 ? 94.352 66.398 -5.991 1.00 29.70 65 ARG A CA 1
ATOM 526 C C . ARG A 1 65 ? 93.084 65.527 -6.031 1.00 29.27 65 ARG A C 1
ATOM 527 O O . ARG A 1 65 ? 91.984 65.974 -5.678 1.00 30.99 65 ARG A O 1
ATOM 535 N N . ALA A 1 66 ? 93.254 64.277 -6.422 1.00 28.99 66 ALA A N 1
ATOM 536 C CA . ALA A 1 66 ? 92.121 63.353 -6.581 1.00 29.47 66 ALA A CA 1
ATOM 537 C C . ALA A 1 66 ? 91.521 63.033 -5.238 1.00 29.44 66 ALA A C 1
ATOM 538 O O . ALA A 1 66 ? 90.315 62.928 -5.114 1.00 29.88 66 ALA A O 1
ATOM 540 N N . ALA A 1 67 ? 92.387 62.851 -4.247 1.00 31.18 67 ALA A N 1
ATOM 541 C CA . ALA A 1 67 ? 91.957 62.542 -2.891 1.00 30.86 67 ALA A CA 1
ATOM 542 C C . ALA A 1 67 ? 91.142 63.708 -2.263 1.00 31.12 67 ALA A C 1
ATOM 543 O O . ALA A 1 67 ? 90.171 63.453 -1.600 1.00 33.46 67 ALA A O 1
ATOM 545 N N . ARG A 1 68 ? 91.597 64.946 -2.444 1.00 28.67 68 ARG A N 1
ATOM 546 C CA . ARG A 1 68 ? 90.873 66.165 -2.030 1.00 33.21 68 ARG A CA 1
ATOM 547 C C . ARG A 1 68 ? 89.500 66.267 -2.652 1.00 32.51 68 ARG A C 1
ATOM 548 O O . ARG A 1 68 ? 88.563 66.635 -1.986 1.00 31.25 68 ARG A O 1
ATOM 556 N N . ALA A 1 69 ? 89.417 65.902 -3.920 1.00 30.36 69 ALA A N 1
ATOM 557 C CA . ALA A 1 69 ? 88.167 65.883 -4.627 1.00 31.92 69 ALA A CA 1
ATOM 558 C C . ALA A 1 69 ? 87.143 64.857 -4.083 1.00 32.99 69 ALA A C 1
ATOM 559 O O . ALA A 1 69 ? 85.958 65.138 -3.969 1.00 31.24 69 ALA A O 1
ATOM 561 N N . LEU A 1 70 ? 87.601 63.671 -3.785 1.00 30.16 70 LEU A N 1
ATOM 562 C CA . LEU A 1 70 ? 86.783 62.667 -3.130 1.00 32.42 70 LEU A CA 1
ATOM 563 C C . LEU A 1 70 ? 86.240 63.194 -1.831 1.00 33.34 70 LEU A C 1
ATOM 564 O O . LEU A 1 70 ? 85.070 62.986 -1.533 1.00 36.92 70 LEU A O 1
ATOM 569 N N . ARG A 1 71 ? 87.114 63.833 -1.052 1.00 32.06 71 ARG A N 1
ATOM 570 C CA . ARG A 1 71 ? 86.768 64.413 0.209 1.00 34.10 71 ARG A CA 1
ATOM 571 C C . ARG A 1 71 ? 85.686 65.459 0.016 1.00 34.33 71 ARG A C 1
ATOM 572 O O . ARG A 1 71 ? 84.697 65.446 0.727 1.00 35.12 71 ARG A O 1
ATOM 580 N N . ASP A 1 72 ? 85.897 66.364 -0.938 1.00 33.39 72 ASP A N 1
ATOM 581 C CA . ASP A 1 72 ? 84.936 67.459 -1.207 1.00 33.23 72 ASP A CA 1
ATOM 582 C C . ASP A 1 72 ? 83.528 66.896 -1.533 1.00 32.50 72 ASP A C 1
ATOM 583 O O . ASP A 1 72 ? 82.526 67.369 -0.984 1.00 32.89 72 ASP A O 1
ATOM 588 N N . ASP A 1 73 ? 83.455 65.793 -2.277 1.00 32.74 73 ASP A N 1
ATOM 589 C CA . ASP A 1 73 ? 82.143 65.171 -2.576 1.00 35.35 73 ASP A CA 1
ATOM 590 C C . ASP A 1 73 ? 81.429 64.638 -1.338 1.00 34.64 73 ASP A C 1
ATOM 591 O O . ASP A 1 73 ? 80.239 64.897 -1.129 1.00 39.58 73 ASP A O 1
ATOM 596 N N . VAL A 1 74 ? 82.177 63.907 -0.526 1.00 37.06 74 VAL A N 1
ATOM 597 C CA . VAL A 1 74 ? 81.671 63.330 0.710 1.00 35.56 74 VAL A CA 1
ATOM 598 C C . VAL A 1 74 ? 81.158 64.427 1.693 1.00 34.98 74 VAL A C 1
ATOM 599 O O . VAL A 1 74 ? 80.167 64.207 2.373 1.00 34.64 74 VAL A O 1
ATOM 603 N N . ALA A 1 75 ? 81.866 65.544 1.810 1.00 31.76 75 ALA A N 1
ATOM 604 C CA . ALA A 1 75 ? 81.449 66.658 2.672 1.00 37.44 75 ALA A CA 1
ATOM 605 C C . ALA A 1 75 ? 80.041 67.257 2.384 1.00 37.19 75 ALA A C 1
ATOM 606 O O . ALA A 1 75 ? 79.385 67.717 3.311 1.00 47.75 75 ALA A O 1
ATOM 608 N N . ASN A 1 76 ? 79.586 67.204 1.138 1.00 37.14 76 ASN A N 1
ATOM 609 C CA . ASN A 1 76 ? 78.227 67.615 0.769 1.00 40.53 76 ASN A CA 1
ATOM 610 C C . ASN A 1 76 ? 77.143 66.789 1.363 1.00 37.48 76 ASN A C 1
ATOM 611 O O . ASN A 1 76 ? 76.049 67.286 1.558 1.00 34.64 76 ASN A O 1
ATOM 616 N N . ASP A 1 77 ? 77.434 65.534 1.638 1.00 34.00 77 ASP A N 1
ATOM 617 C CA . ASP A 1 77 ? 76.434 64.652 2.231 1.00 38.35 77 ASP A CA 1
ATOM 618 C C . ASP A 1 77 ? 75.891 65.064 3.621 1.00 36.44 77 ASP A C 1
ATOM 619 O O . ASP A 1 77 ? 74.926 64.518 4.067 1.00 38.63 77 ASP A O 1
ATOM 624 N N . ARG A 1 78 ? 76.478 66.072 4.265 1.00 38.38 78 ARG A N 1
ATOM 625 C CA . ARG A 1 78 ? 76.005 66.558 5.512 1.00 39.66 78 ARG A CA 1
ATOM 626 C C . ARG A 1 78 ? 74.768 67.446 5.287 1.00 41.35 78 ARG A C 1
ATOM 627 O O . ARG A 1 78 ? 74.148 67.854 6.241 1.00 42.85 78 ARG A O 1
ATOM 635 N N . PHE A 1 79 ? 74.441 67.758 4.030 1.00 40.85 79 PHE A N 1
ATOM 636 C CA . PHE A 1 79 ? 73.400 68.708 3.670 1.00 40.05 79 PHE A CA 1
ATOM 637 C C . PHE A 1 79 ? 72.369 68.021 2.806 1.00 40.55 79 PHE A C 1
ATOM 638 O O . PHE A 1 79 ? 72.673 66.993 2.181 1.00 37.43 79 PHE A O 1
ATOM 646 N N . PRO A 1 80 ? 71.137 68.562 2.770 1.00 41.03 80 PRO A N 1
ATOM 647 C CA . PRO A 1 80 ? 70.164 68.044 1.826 1.00 38.21 80 PRO A CA 1
ATOM 648 C C . PRO A 1 80 ? 70.727 68.109 0.411 1.00 35.96 80 PRO A C 1
ATOM 649 O O . PRO A 1 80 ? 71.352 69.077 0.049 1.00 34.91 80 PRO A O 1
ATOM 653 N N . VAL A 1 81 ? 70.506 67.062 -0.350 1.00 38.29 81 VAL A N 1
ATOM 654 C CA . VAL A 1 81 ? 70.854 66.979 -1.771 1.00 43.26 81 VAL A CA 1
ATOM 655 C C . VAL A 1 81 ? 69.569 67.334 -2.549 1.00 40.68 81 VAL A C 1
ATOM 656 O O . VAL A 1 81 ? 68.582 66.550 -2.553 1.00 34.72 81 VAL A O 1
ATOM 660 N N . VAL A 1 82 ? 69.591 68.522 -3.168 1.00 38.36 82 VAL A N 1
ATOM 661 C CA . VAL A 1 82 ? 68.432 69.097 -3.872 1.00 36.32 82 VAL A CA 1
ATOM 662 C C . VAL A 1 82 ? 68.663 69.158 -5.363 1.00 32.85 82 VAL A C 1
ATOM 663 O O . VAL A 1 82 ? 69.449 69.969 -5.836 1.00 31.65 82 VAL A O 1
ATOM 667 N N . THR A 1 83 ? 67.947 68.311 -6.085 1.00 33.07 83 THR A N 1
ATOM 668 C CA . THR A 1 83 ? 68.035 68.189 -7.520 1.00 35.53 83 THR A CA 1
ATOM 669 C C . THR A 1 83 ? 66.730 68.627 -8.199 1.00 35.86 83 THR A C 1
ATOM 670 O O . THR A 1 83 ? 65.753 68.838 -7.537 1.00 39.33 83 THR A O 1
ATOM 674 N N . SER A 1 84 ? 66.745 68.708 -9.531 1.00 38.55 84 SER A N 1
ATOM 675 C CA . SER A 1 84 ? 65.641 69.129 -10.413 1.00 36.29 84 SER A CA 1
ATOM 676 C C . SER A 1 84 ? 65.083 67.944 -11.103 1.00 36.77 84 SER A C 1
ATOM 677 O O . SER A 1 84 ? 65.830 67.021 -11.426 1.00 38.40 84 SER A O 1
ATOM 680 N N . ARG A 1 85 ? 63.799 67.996 -11.436 1.00 35.84 85 ARG A N 1
ATOM 681 C CA . ARG A 1 85 ? 63.180 66.947 -12.240 1.00 35.04 85 ARG A CA 1
ATOM 682 C C . ARG A 1 85 ? 61.871 67.382 -12.901 1.00 35.30 85 ARG A C 1
ATOM 683 O O . ARG A 1 85 ? 61.039 68.032 -12.294 1.00 41.34 85 ARG A O 1
ATOM 691 N N . ALA A 1 86 ? 61.688 66.956 -14.137 1.00 38.32 86 ALA A N 1
ATOM 692 C CA . ALA A 1 86 ? 60.438 67.044 -14.843 1.00 33.23 86 ALA A CA 1
ATOM 693 C C . ALA A 1 86 ? 60.158 65.630 -15.339 1.00 36.26 86 ALA A C 1
ATOM 694 O O . ALA A 1 86 ? 60.978 65.049 -16.055 1.00 33.01 86 ALA A O 1
ATOM 696 N N . SER A 1 87 ? 58.979 65.090 -15.028 1.00 38.09 87 SER A N 1
ATOM 697 C CA . SER A 1 87 ? 58.640 63.774 -15.500 1.00 37.06 87 SER A CA 1
ATOM 698 C C . SER A 1 87 ? 57.161 63.642 -15.696 1.00 36.77 87 SER A C 1
ATOM 699 O O . SER A 1 87 ? 56.381 64.426 -15.182 1.00 33.09 87 SER A O 1
ATOM 702 N N . ALA A 1 88 ? 56.817 62.560 -16.384 1.00 39.89 88 ALA A N 1
ATOM 703 C CA . ALA A 1 88 ? 55.451 62.131 -16.632 1.00 40.75 88 ALA A CA 1
ATOM 704 C C . ALA A 1 88 ? 55.336 60.623 -16.590 1.00 41.26 88 ALA A C 1
ATOM 705 O O . ALA A 1 88 ? 56.291 59.901 -16.907 1.00 42.99 88 ALA A O 1
ATOM 707 N N . ASP A 1 89 ? 54.119 60.181 -16.298 1.00 40.29 89 ASP A N 1
ATOM 708 C CA . ASP A 1 89 ? 53.692 58.812 -16.397 1.00 42.65 89 ASP A CA 1
ATOM 709 C C . ASP A 1 89 ? 52.341 58.827 -17.158 1.00 43.61 89 ASP A C 1
ATOM 710 O O . ASP A 1 89 ? 51.361 59.415 -16.690 1.00 41.69 89 ASP A O 1
ATOM 715 N N . ILE A 1 90 ? 52.280 58.142 -18.297 1.00 42.10 90 ILE A N 1
ATOM 716 C CA . ILE A 1 90 ? 51.137 58.174 -19.222 1.00 41.59 90 ILE A CA 1
ATOM 717 C C . ILE A 1 90 ? 50.910 56.760 -19.689 1.00 47.97 90 ILE A C 1
ATOM 718 O O . ILE A 1 90 ? 51.857 56.145 -20.146 1.00 48.65 90 ILE A O 1
ATOM 723 N N . GLY A 1 91 ? 49.676 56.256 -19.637 1.00 50.65 91 GLY A N 1
ATOM 724 C CA . GLY A 1 91 ? 49.373 54.916 -20.139 1.00 48.36 91 GLY A CA 1
ATOM 725 C C . GLY A 1 91 ? 47.891 54.642 -20.230 1.00 46.37 91 GLY A C 1
ATOM 726 O O . GLY A 1 91 ? 47.054 55.513 -20.019 1.00 50.13 91 GLY A O 1
ATOM 727 N N . LYS A 1 92 ? 47.564 53.405 -20.518 1.00 45.25 92 LYS A N 1
ATOM 728 C CA . LYS A 1 92 ? 46.178 52.991 -20.585 1.00 49.24 92 LYS A CA 1
ATOM 729 C C . LYS A 1 92 ? 46.124 51.553 -20.157 1.00 43.72 92 LYS A C 1
ATOM 730 O O . LYS A 1 92 ? 46.911 50.736 -20.630 1.00 48.20 92 LYS A O 1
ATOM 736 N N . GLY A 1 93 ? 45.226 51.239 -19.243 1.00 42.93 93 GLY A N 1
ATOM 737 C CA . GLY A 1 93 ? 44.949 49.837 -18.894 1.00 42.95 93 GLY A CA 1
ATOM 738 C C . GLY A 1 93 ? 43.993 49.836 -17.746 1.00 41.68 93 GLY A C 1
ATOM 739 O O . GLY A 1 93 ? 43.576 50.899 -17.306 1.00 41.84 93 GLY A O 1
ATOM 740 N N . GLN A 1 94 ? 43.676 48.657 -17.230 1.00 43.39 94 GLN A N 1
ATOM 741 C CA . GLN A 1 94 ? 42.882 48.559 -16.018 1.00 43.98 94 GLN A CA 1
ATOM 742 C C . GLN A 1 94 ? 43.574 49.216 -14.841 1.00 51.66 94 GLN A C 1
ATOM 743 O O . GLN A 1 94 ? 44.723 49.639 -14.920 1.00 53.67 94 GLN A O 1
ATOM 749 N N . GLN A 1 95 ? 42.842 49.343 -13.752 1.00 59.93 95 GLN A N 1
ATOM 750 C CA . GLN A 1 95 ? 43.382 49.934 -12.534 1.00 66.76 95 GLN A CA 1
ATOM 751 C C . GLN A 1 95 ? 42.817 49.141 -11.386 1.00 66.65 95 GLN A C 1
ATOM 752 O O . GLN A 1 95 ? 41.768 49.499 -10.877 1.00 68.77 95 GLN A O 1
ATOM 758 N N . PRO A 1 96 ? 43.493 48.040 -10.988 1.00 69.14 96 PRO A N 1
ATOM 759 C CA . PRO A 1 96 ? 42.832 47.073 -10.102 1.00 72.55 96 PRO A CA 1
ATOM 760 C C . PRO A 1 96 ? 42.432 47.744 -8.801 1.00 70.75 96 PRO A C 1
ATOM 761 O O . PRO A 1 96 ? 43.147 48.672 -8.360 1.00 55.75 96 PRO A O 1
ATOM 765 N N . GLY A 1 97 ? 41.287 47.320 -8.247 1.00 68.78 97 GLY A N 1
ATOM 766 C CA . GLY A 1 97 ? 40.648 48.012 -7.120 1.00 71.30 97 GLY A CA 1
ATOM 767 C C . GLY A 1 97 ? 39.608 49.069 -7.505 1.00 70.00 97 GLY A C 1
ATOM 768 O O . GLY A 1 97 ? 38.575 49.167 -6.857 1.00 73.33 97 GLY A O 1
ATOM 769 N N . VAL A 1 98 ? 39.885 49.832 -8.564 1.00 74.47 98 VAL A N 1
ATOM 770 C CA . VAL A 1 98 ? 39.052 50.942 -9.060 1.00 73.42 98 VAL A CA 1
ATOM 771 C C . VAL A 1 98 ? 38.134 50.550 -10.234 1.00 75.64 98 VAL A C 1
ATOM 772 O O . VAL A 1 98 ? 36.985 50.970 -10.258 1.00 84.95 98 VAL A O 1
ATOM 776 N N . THR A 1 99 ? 38.635 49.782 -11.211 1.00 75.68 99 THR A N 1
ATOM 777 C CA . THR A 1 99 ? 37.889 49.478 -12.469 1.00 66.82 99 THR A CA 1
ATOM 778 C C . THR A 1 99 ? 38.570 48.386 -13.308 1.00 61.13 99 THR A C 1
ATOM 779 O O . THR A 1 99 ? 39.808 48.298 -13.349 1.00 62.99 99 THR A O 1
ATOM 783 N N . GLU A 1 100 ? 37.762 47.562 -13.967 1.00 61.06 100 GLU A N 1
ATOM 784 C CA . GLU A 1 100 ? 38.243 46.642 -15.013 1.00 57.22 100 GLU A CA 1
ATOM 785 C C . GLU A 1 100 ? 38.067 47.179 -16.441 1.00 58.74 100 GLU A C 1
ATOM 786 O O . GLU A 1 100 ? 38.368 46.484 -17.417 1.00 51.70 100 GLU A O 1
ATOM 792 N N . ASP A 1 101 ? 37.585 48.406 -16.590 1.00 55.65 101 ASP A N 1
ATOM 793 C CA . ASP A 1 101 ? 37.714 49.079 -17.877 1.00 61.54 101 ASP A CA 1
ATOM 794 C C . ASP A 1 101 ? 39.157 49.534 -18.056 1.00 62.12 101 ASP A C 1
ATOM 795 O O . ASP A 1 101 ? 39.801 49.927 -17.080 1.00 63.03 101 ASP A O 1
ATOM 800 N N . ARG A 1 102 ? 39.636 49.497 -19.298 1.00 56.71 102 ARG A N 1
ATOM 801 C CA . ARG A 1 102 ? 40.894 50.108 -19.679 1.00 55.74 102 ARG A CA 1
ATOM 802 C C . ARG A 1 102 ? 40.731 51.619 -19.877 1.00 56.13 102 ARG A C 1
ATOM 803 O O . ARG A 1 102 ? 40.151 52.059 -20.869 1.00 57.99 102 ARG A O 1
ATOM 811 N N . VAL A 1 103 ? 41.308 52.392 -18.960 1.00 57.54 103 VAL A N 1
ATOM 812 C CA . VAL A 1 103 ? 41.226 53.868 -18.933 1.00 57.31 103 VAL A CA 1
ATOM 813 C C . VAL A 1 103 ? 42.615 54.555 -19.056 1.00 57.52 103 VAL A C 1
ATOM 814 O O . VAL A 1 103 ? 43.647 53.997 -18.661 1.00 54.57 103 VAL A O 1
ATOM 818 N N . ASN A 1 104 ? 42.626 55.756 -19.626 1.00 54.07 104 ASN A N 1
ATOM 819 C CA . ASN A 1 104 ? 43.832 56.577 -19.752 1.00 55.00 104 ASN A CA 1
ATOM 820 C C . ASN A 1 104 ? 44.274 57.134 -18.385 1.00 54.86 104 ASN A C 1
ATOM 821 O O . ASN A 1 104 ? 43.444 57.602 -17.629 1.00 53.21 104 ASN A O 1
ATOM 826 N N . SER A 1 105 ? 45.564 56.995 -18.056 1.00 57.32 105 SER A N 1
ATOM 827 C CA . SER A 1 105 ? 46.179 57.548 -16.827 1.00 54.29 105 SER A CA 1
ATOM 828 C C . SER A 1 105 ? 47.186 58.566 -17.277 1.00 50.82 105 SER A C 1
ATOM 829 O O . SER A 1 105 ? 47.955 58.279 -18.166 1.00 55.19 105 SER A O 1
ATOM 832 N N . GLU A 1 106 ? 47.212 59.743 -16.684 1.00 46.90 106 GLU A N 1
ATOM 833 C CA . GLU A 1 106 ? 48.255 60.706 -16.985 1.00 44.66 106 GLU A CA 1
ATOM 834 C C . GLU A 1 106 ? 48.691 61.306 -15.659 1.00 43.61 106 GLU A C 1
ATOM 835 O O . GLU A 1 106 ? 47.920 61.424 -14.738 1.00 46.94 106 GLU A O 1
ATOM 841 N N . ARG A 1 107 ? 49.959 61.676 -15.551 1.00 49.73 107 ARG A N 1
ATOM 842 C CA . ARG A 1 107 ? 50.431 62.435 -14.394 1.00 43.28 107 ARG A CA 1
ATOM 843 C C . ARG A 1 107 ? 51.698 63.174 -14.814 1.00 42.75 107 ARG A C 1
ATOM 844 O O . ARG A 1 107 ? 52.520 62.595 -15.533 1.00 39.32 107 ARG A O 1
ATOM 852 N N . TYR A 1 108 ? 51.813 64.447 -14.417 1.00 36.82 108 TYR A N 1
ATOM 853 C CA . TYR A 1 108 ? 52.943 65.276 -14.736 1.00 36.78 108 TYR A CA 1
ATOM 854 C C . TYR A 1 108 ? 53.494 65.873 -13.429 1.00 40.11 108 TYR A C 1
ATOM 855 O O . TYR A 1 108 ? 52.717 66.328 -12.575 1.00 39.22 108 TYR A O 1
ATOM 864 N N . ASP A 1 109 ? 54.829 65.880 -13.293 1.00 36.34 109 ASP A N 1
ATOM 865 C CA . ASP A 1 109 ? 55.535 66.494 -12.159 1.00 37.34 109 ASP A CA 1
ATOM 866 C C . ASP A 1 109 ? 56.713 67.352 -12.617 1.00 35.96 109 ASP A C 1
ATOM 867 O O . ASP A 1 109 ? 57.444 66.965 -13.517 1.00 37.57 109 ASP A O 1
ATOM 872 N N . LEU A 1 110 ? 56.902 68.515 -12.005 1.00 38.03 110 LEU A N 1
ATOM 873 C CA . LEU A 1 110 ? 58.000 69.402 -12.342 1.00 38.35 110 LEU A CA 1
ATOM 874 C C . LEU A 1 110 ? 58.365 70.106 -11.075 1.00 39.05 110 LEU A C 1
ATOM 875 O O . LEU A 1 110 ? 57.557 70.870 -10.565 1.00 36.79 110 LEU A O 1
ATOM 880 N N . GLY A 1 111 ? 59.559 69.841 -10.552 1.00 40.53 111 GLY A N 1
ATOM 881 C CA . GLY A 1 111 ? 60.113 70.660 -9.461 1.00 41.49 111 GLY A CA 1
ATOM 882 C C . GLY A 1 111 ? 61.447 70.245 -8.828 1.00 44.97 111 GLY A C 1
ATOM 883 O O . GLY A 1 111 ? 62.321 69.715 -9.508 1.00 40.86 111 GLY A O 1
ATOM 884 N N . LEU A 1 112 ? 61.590 70.510 -7.514 1.00 44.14 112 LEU A N 1
ATOM 885 C CA . LEU A 1 112 ? 62.777 70.184 -6.737 1.00 37.52 112 LEU A CA 1
ATOM 886 C C . LEU A 1 112 ? 62.564 68.931 -5.939 1.00 36.67 112 LEU A C 1
ATOM 887 O O . LEU A 1 112 ? 61.575 68.841 -5.276 1.00 36.25 112 LEU A O 1
ATOM 892 N N . ASP A 1 113 ? 63.460 67.940 -6.087 1.00 38.10 113 ASP A N 1
ATOM 893 C CA . ASP A 1 113 ? 63.560 66.751 -5.224 1.00 39.44 113 ASP A CA 1
ATOM 894 C C . ASP A 1 113 ? 64.649 66.967 -4.170 1.00 39.63 113 ASP A C 1
ATOM 895 O O . ASP A 1 113 ? 65.760 67.425 -4.466 1.00 37.82 113 ASP A O 1
ATOM 900 N N . SER A 1 114 ? 64.324 66.632 -2.938 1.00 37.29 114 SER A N 1
ATOM 901 C CA . SER A 1 114 ? 65.249 66.730 -1.842 1.00 35.26 114 SER A CA 1
ATOM 902 C C . SER A 1 114 ? 65.468 65.340 -1.279 1.00 37.69 114 SER A C 1
ATOM 903 O O . SER A 1 114 ? 64.502 64.562 -1.126 1.00 41.80 114 SER A O 1
ATOM 906 N N . ALA A 1 115 ? 66.727 65.017 -0.959 1.00 40.47 115 ALA A N 1
ATOM 907 C CA . ALA A 1 115 ? 67.070 63.768 -0.217 1.00 39.47 115 ALA A CA 1
ATOM 908 C C . ALA A 1 115 ? 68.037 64.161 0.890 1.00 36.82 115 ALA A C 1
ATOM 909 O O . ALA A 1 115 ? 69.005 64.889 0.649 1.00 39.22 115 ALA A O 1
ATOM 911 N N . TRP A 1 116 ? 67.717 63.790 2.119 1.00 40.31 116 TRP A N 1
ATOM 912 C CA . TRP A 1 116 ? 68.544 64.166 3.286 1.00 43.73 116 TRP A CA 1
ATOM 913 C C . TRP A 1 116 ? 68.608 63.009 4.282 1.00 43.46 116 TRP A C 1
ATOM 914 O O . TRP A 1 116 ? 67.572 62.453 4.676 1.00 36.65 116 TRP A O 1
ATOM 925 N N . GLU A 1 117 ? 69.835 62.602 4.611 1.00 42.74 117 GLU A N 1
ATOM 926 C CA A GLU A 1 117 ? 70.045 61.642 5.657 0.50 42.29 117 GLU A CA 1
ATOM 927 C CA B GLU A 1 117 ? 70.079 61.617 5.687 0.50 40.47 117 GLU A CA 1
ATOM 928 C C . GLU A 1 117 ? 70.391 62.490 6.871 1.00 39.06 117 GLU A C 1
ATOM 929 O O . GLU A 1 117 ? 71.299 63.285 6.828 1.00 45.14 117 GLU A O 1
ATOM 940 N N . LEU A 1 118 ? 69.599 62.388 7.918 1.00 38.44 118 LEU A N 1
ATOM 941 C CA . LEU A 1 118 ? 69.888 63.146 9.124 1.00 43.20 118 LEU A CA 1
ATOM 942 C C . LEU A 1 118 ? 70.985 62.379 9.808 1.00 39.92 118 LEU A C 1
ATOM 943 O O . LEU A 1 118 ? 70.923 61.173 9.989 1.00 44.72 118 LEU A O 1
ATOM 948 N N . ASP A 1 119 ? 72.031 63.042 10.185 1.00 41.78 119 ASP A N 1
ATOM 949 C CA . ASP A 1 119 ? 73.173 62.225 10.485 1.00 40.82 119 ASP A CA 1
ATOM 950 C C . ASP A 1 119 ? 73.199 61.981 12.002 1.00 36.43 119 ASP A C 1
ATOM 951 O O . ASP A 1 119 ? 74.123 62.369 12.677 1.00 38.26 119 ASP A O 1
ATOM 956 N N . LEU A 1 120 ? 72.192 61.291 12.516 1.00 34.26 120 LEU A N 1
ATOM 957 C CA . LEU A 1 120 ? 71.962 61.319 13.942 1.00 37.48 120 LEU A CA 1
ATOM 958 C C . LEU A 1 120 ? 72.914 60.468 14.689 1.00 36.96 120 LEU A C 1
ATOM 959 O O . LEU A 1 120 ? 73.185 60.811 15.814 1.00 35.21 120 LEU A O 1
ATOM 964 N N . PHE A 1 121 ? 73.449 59.402 14.056 1.00 34.67 121 PHE A N 1
ATOM 965 C CA . PHE A 1 121 ? 74.523 58.601 14.646 1.00 34.81 121 PHE A CA 1
ATOM 966 C C . PHE A 1 121 ? 75.926 58.771 14.057 1.00 35.05 121 PHE A C 1
ATOM 967 O O . PHE A 1 121 ? 76.853 58.024 14.395 1.00 30.85 121 PHE A O 1
ATOM 975 N N . GLY A 1 122 ? 76.086 59.797 13.224 1.00 35.23 122 GLY A N 1
ATOM 976 C CA . GLY A 1 122 ? 77.390 60.184 12.691 1.00 29.03 122 GLY A CA 1
ATOM 977 C C . GLY A 1 122 ? 77.996 59.299 11.622 1.00 27.24 122 GLY A C 1
ATOM 978 O O . GLY A 1 122 ? 79.146 59.442 11.341 1.00 28.18 122 GLY A O 1
ATOM 979 N N . ARG A 1 123 ? 77.220 58.422 11.002 1.00 24.90 123 ARG A N 1
ATOM 980 C CA . ARG A 1 123 ? 77.631 57.740 9.801 1.00 26.34 123 ARG A CA 1
ATOM 981 C C . ARG A 1 123 ? 78.322 58.651 8.796 1.00 29.29 123 ARG A C 1
ATOM 982 O O . ARG A 1 123 ? 79.387 58.305 8.298 1.00 26.88 123 ARG A O 1
ATOM 990 N N . ILE A 1 124 ? 77.690 59.788 8.472 1.00 30.53 124 ILE A N 1
ATOM 991 C CA . ILE A 1 124 ? 78.194 60.682 7.455 1.00 31.99 124 ILE A CA 1
ATOM 992 C C . ILE A 1 124 ? 79.441 61.399 8.024 1.00 29.93 124 ILE A C 1
ATOM 993 O O . ILE A 1 124 ? 80.475 61.469 7.358 1.00 31.01 124 ILE A O 1
ATOM 998 N N . ARG A 1 125 ? 79.387 61.905 9.241 1.00 30.71 125 ARG A N 1
ATOM 999 C CA . ARG A 1 125 ? 80.598 62.507 9.870 1.00 32.06 125 ARG A CA 1
ATOM 1000 C C . ARG A 1 125 ? 81.847 61.557 9.867 1.00 31.63 125 ARG A C 1
ATOM 1001 O O . ARG A 1 125 ? 82.974 61.980 9.640 1.00 27.08 125 ARG A O 1
ATOM 1009 N N . ARG A 1 126 ? 81.614 60.301 10.191 1.00 30.00 126 ARG A N 1
ATOM 1010 C CA . ARG A 1 126 ? 82.647 59.301 10.137 1.00 33.62 126 ARG A CA 1
ATOM 1011 C C . ARG A 1 126 ? 83.210 59.128 8.689 1.00 33.94 126 ARG A C 1
ATOM 1012 O O . ARG A 1 126 ? 84.434 59.063 8.511 1.00 28.48 126 ARG A O 1
ATOM 1020 N N . GLN A 1 127 ? 82.331 59.089 7.696 1.00 28.20 127 GLN A N 1
ATOM 1021 C CA . GLN A 1 127 ? 82.794 59.046 6.323 1.00 31.39 127 GLN A CA 1
ATOM 1022 C C . GLN A 1 127 ? 83.710 60.187 5.953 1.00 30.66 127 GLN A C 1
ATOM 1023 O O . GLN A 1 127 ? 84.690 59.990 5.271 1.00 29.64 127 GLN A O 1
ATOM 1029 N N . LEU A 1 128 ? 83.363 61.387 6.386 1.00 31.07 128 LEU A N 1
ATOM 1030 C CA . LEU A 1 128 ? 84.139 62.559 6.080 1.00 29.65 128 LEU A CA 1
ATOM 1031 C C . LEU A 1 128 ? 85.472 62.541 6.843 1.00 28.07 128 LEU A C 1
ATOM 1032 O O . LEU A 1 128 ? 86.506 62.963 6.321 1.00 28.65 128 LEU A O 1
ATOM 1037 N N . GLU A 1 129 ? 85.416 62.142 8.104 1.00 27.66 129 GLU A N 1
ATOM 1038 C CA . GLU A 1 129 ? 86.606 61.974 8.939 1.00 31.65 129 GLU A CA 1
ATOM 1039 C C . GLU A 1 129 ? 87.586 61.009 8.207 1.00 29.95 129 GLU A C 1
ATOM 1040 O O . GLU A 1 129 ? 88.816 61.322 8.046 1.00 24.10 129 GLU A O 1
ATOM 1046 N N . SER A 1 130 ? 87.020 59.927 7.684 1.00 25.22 130 SER A N 1
ATOM 1047 C CA . SER A 1 130 ? 87.799 58.992 6.891 1.00 28.25 130 SER A CA 1
ATOM 1048 C C . SER A 1 130 ? 88.443 59.633 5.640 1.00 30.68 130 SER A C 1
ATOM 1049 O O . SER A 1 130 ? 89.661 59.560 5.472 1.00 28.53 130 SER A O 1
ATOM 1052 N N . SER A 1 131 ? 87.648 60.228 4.771 1.00 29.71 131 SER A N 1
ATOM 1053 C CA . SER A 1 131 ? 88.201 60.903 3.609 1.00 29.08 131 SER A CA 1
ATOM 1054 C C . SER A 1 131 ? 89.196 62.019 3.921 1.00 27.23 131 SER A C 1
ATOM 1055 O O . SER A 1 131 ? 90.173 62.194 3.162 1.00 30.03 131 SER A O 1
ATOM 1058 N N . ASP A 1 132 ? 88.930 62.831 4.941 1.00 27.45 132 ASP A N 1
ATOM 1059 C CA . ASP A 1 132 ? 89.931 63.818 5.417 1.00 28.21 132 ASP A CA 1
ATOM 1060 C C . ASP A 1 132 ? 91.268 63.097 5.711 1.00 29.65 132 ASP A C 1
ATOM 1061 O O . ASP A 1 132 ? 92.332 63.555 5.285 1.00 30.77 132 ASP A O 1
ATOM 1066 N N . ALA A 1 133 ? 91.209 61.992 6.474 1.00 26.68 133 ALA A N 1
ATOM 1067 C CA . ALA A 1 133 ? 92.444 61.264 6.854 1.00 28.66 133 ALA A CA 1
ATOM 1068 C C . ALA A 1 133 ? 93.161 60.744 5.594 1.00 29.56 133 ALA A C 1
ATOM 1069 O O . ALA A 1 133 ? 94.379 60.855 5.537 1.00 25.53 133 ALA A O 1
ATOM 1071 N N . LEU A 1 134 ? 92.390 60.216 4.616 1.00 25.84 134 LEU A N 1
ATOM 1072 C CA . LEU A 1 134 ? 92.957 59.723 3.366 1.00 28.66 134 LEU A CA 1
ATOM 1073 C C . LEU A 1 134 ? 93.566 60.806 2.520 1.00 30.74 134 LEU A C 1
ATOM 1074 O O . LEU A 1 134 ? 94.523 60.568 1.817 1.00 29.71 134 LEU A O 1
ATOM 1079 N N . SER A 1 135 ? 93.021 62.010 2.621 1.00 33.34 135 SER A N 1
ATOM 1080 C CA . SER A 1 135 ? 93.561 63.153 1.934 1.00 31.38 135 SER A CA 1
ATOM 1081 C C . SER A 1 135 ? 94.954 63.562 2.522 1.00 31.82 135 SER A C 1
ATOM 1082 O O . SER A 1 135 ? 95.927 63.820 1.781 1.00 32.17 135 SER A O 1
ATOM 1085 N N . GLU A 1 136 ? 95.064 63.549 3.834 1.00 27.19 136 GLU A N 1
ATOM 1086 C CA . GLU A 1 136 ? 96.331 63.785 4.501 1.00 31.97 136 GLU A CA 1
ATOM 1087 C C . GLU A 1 136 ? 97.355 62.632 4.219 1.00 31.90 136 GLU A C 1
ATOM 1088 O O . GLU A 1 136 ? 98.572 62.869 4.065 1.00 28.73 136 GLU A O 1
ATOM 1094 N N . ALA A 1 137 ? 96.864 61.397 4.124 1.00 31.47 137 ALA A N 1
ATOM 1095 C CA . ALA A 1 137 ? 97.753 60.256 3.745 1.00 30.45 137 ALA A CA 1
ATOM 1096 C C . ALA A 1 137 ? 98.331 60.490 2.373 1.00 29.48 137 ALA A C 1
ATOM 1097 O O . ALA A 1 137 ? 99.463 60.136 2.110 1.00 26.32 137 ALA A O 1
ATOM 1099 N N . ALA A 1 138 ? 97.556 61.092 1.489 1.00 27.58 138 ALA A N 1
ATOM 1100 C CA . ALA A 1 138 ? 98.063 61.310 0.164 1.00 27.85 138 ALA A CA 1
ATOM 1101 C C . ALA A 1 138 ? 99.119 62.455 0.142 1.00 29.49 138 ALA A C 1
ATOM 1102 O O . ALA A 1 138 ? 100.111 62.460 -0.670 1.00 29.24 138 ALA A O 1
ATOM 1104 N N . GLU A 1 139 ? 98.920 63.428 1.008 1.00 28.68 139 GLU A N 1
ATOM 1105 C CA . GLU A 1 139 ? 99.903 64.461 1.148 1.00 31.48 139 GLU A CA 1
ATOM 1106 C C . GLU A 1 139 ? 101.180 63.818 1.660 1.00 28.43 139 GLU A C 1
ATOM 1107 O O . GLU A 1 139 ? 102.241 64.120 1.150 1.00 28.70 139 GLU A O 1
ATOM 1113 N N . ALA A 1 140 ? 101.095 62.955 2.659 1.00 25.95 140 ALA A N 1
ATOM 1114 C CA . ALA A 1 140 ? 102.304 62.360 3.209 1.00 29.37 140 ALA A CA 1
ATOM 1115 C C . ALA A 1 140 ? 102.996 61.387 2.216 1.00 30.05 140 ALA A C 1
ATOM 1116 O O . ALA A 1 140 ? 104.224 61.389 2.185 1.00 28.58 140 ALA A O 1
ATOM 1118 N N . ASP A 1 141 ? 102.231 60.648 1.382 1.00 29.26 141 ASP A N 1
ATOM 1119 C CA . ASP A 1 141 ? 102.826 59.800 0.283 1.00 30.01 141 ASP A CA 1
ATOM 1120 C C . ASP A 1 141 ? 103.656 60.673 -0.675 1.00 30.89 141 ASP A C 1
ATOM 1121 O O . ASP A 1 141 ? 104.654 60.222 -1.212 1.00 28.36 141 ASP A O 1
ATOM 1126 N N . LEU A 1 142 ? 103.179 61.888 -0.933 1.00 26.38 142 LEU A N 1
ATOM 1127 C CA . LEU A 1 142 ? 103.813 62.773 -1.852 1.00 26.37 142 LEU A CA 1
ATOM 1128 C C . LEU A 1 142 ? 105.112 63.215 -1.231 1.00 28.30 142 LEU A C 1
ATOM 1129 O O . LEU A 1 142 ? 106.139 63.222 -1.898 1.00 23.26 142 LEU A O 1
ATOM 1134 N N . GLN A 1 143 ? 105.065 63.584 0.045 1.00 28.49 143 GLN A N 1
ATOM 1135 C CA . GLN A 1 143 ? 106.282 63.986 0.733 1.00 30.31 143 GLN A CA 1
ATOM 1136 C C . GLN A 1 143 ? 107.310 62.827 0.815 1.00 30.10 143 GLN A C 1
ATOM 1137 O O . GLN A 1 143 ? 108.508 63.050 0.770 1.00 30.34 143 GLN A O 1
ATOM 1143 N N . GLN A 1 144 ? 106.833 61.610 0.997 1.00 25.97 144 GLN A N 1
ATOM 1144 C CA . GLN A 1 144 ? 107.737 60.482 1.101 1.00 28.98 144 GLN A CA 1
ATOM 1145 C C . GLN A 1 144 ? 108.418 60.288 -0.235 1.00 30.34 144 GLN A C 1
ATOM 1146 O O . GLN A 1 144 ? 109.567 59.915 -0.281 1.00 26.76 144 GLN A O 1
ATOM 1152 N N . LEU A 1 145 ? 107.665 60.517 -1.312 1.00 29.28 145 LEU A N 1
ATOM 1153 C CA . LEU A 1 145 ? 108.167 60.274 -2.611 1.00 32.23 145 LEU A CA 1
ATOM 1154 C C . LEU A 1 145 ? 109.263 61.274 -2.880 1.00 28.69 145 LEU A C 1
ATOM 1155 O O . LEU A 1 145 ? 110.295 60.949 -3.441 1.00 27.92 145 LEU A O 1
ATOM 1160 N N . GLN A 1 146 ? 109.053 62.487 -2.425 1.00 28.76 146 GLN A N 1
ATOM 1161 C CA . GLN A 1 146 ? 110.104 63.481 -2.456 1.00 30.65 146 GLN A CA 1
ATOM 1162 C C . GLN A 1 146 ? 111.371 63.048 -1.693 1.00 30.19 146 GLN A C 1
ATOM 1163 O O . GLN A 1 146 ? 112.489 63.166 -2.240 1.00 28.83 146 GLN A O 1
ATOM 1169 N N . VAL A 1 147 ? 111.199 62.523 -0.477 1.00 24.17 147 VAL A N 1
ATOM 1170 C CA . VAL A 1 147 ? 112.338 62.018 0.287 1.00 26.13 147 VAL A CA 1
ATOM 1171 C C . VAL A 1 147 ? 113.064 60.916 -0.464 1.00 26.10 147 VAL A C 1
ATOM 1172 O O . VAL A 1 147 ? 114.344 60.889 -0.599 1.00 24.10 147 VAL A O 1
ATOM 1176 N N . SER A 1 148 ? 112.258 60.032 -0.994 1.00 25.27 148 SER A N 1
ATOM 1177 C CA . SER A 1 148 ? 112.795 58.911 -1.723 1.00 29.08 148 SER A CA 1
ATOM 1178 C C . SER A 1 148 ? 113.532 59.267 -3.035 1.00 27.18 148 SER A C 1
ATOM 1179 O O . SER A 1 148 ? 114.536 58.672 -3.358 1.00 25.99 148 SER A O 1
ATOM 1182 N N . LEU A 1 149 ? 113.005 60.227 -3.755 1.00 26.38 149 LEU A N 1
ATOM 1183 C CA . LEU A 1 149 ? 113.542 60.667 -5.023 1.00 26.08 149 LEU A CA 1
ATOM 1184 C C . LEU A 1 149 ? 114.862 61.413 -4.828 1.00 25.53 149 LEU A C 1
ATOM 1185 O O . LEU A 1 149 ? 115.819 61.269 -5.590 1.00 23.82 149 LEU A O 1
ATOM 1190 N N . ILE A 1 150 ? 114.903 62.250 -3.821 1.00 24.40 150 ILE A N 1
ATOM 1191 C CA . ILE A 1 150 ? 116.098 63.020 -3.596 1.00 23.61 150 ILE A CA 1
ATOM 1192 C C . ILE A 1 150 ? 117.207 62.041 -3.207 1.00 23.78 150 ILE A C 1
ATOM 1193 O O . ILE A 1 150 ? 118.321 62.175 -3.693 1.00 25.82 150 ILE A O 1
ATOM 1198 N N . ALA A 1 151 ? 116.932 61.107 -2.301 1.00 24.26 151 ALA A N 1
ATOM 1199 C CA . ALA A 1 151 ? 117.963 60.134 -1.890 1.00 27.40 151 ALA A CA 1
ATOM 1200 C C . ALA A 1 151 ? 118.408 59.332 -3.116 1.00 28.33 151 ALA A C 1
ATOM 1201 O O . ALA A 1 151 ? 119.598 59.135 -3.303 1.00 27.33 151 ALA A O 1
ATOM 1203 N N . GLU A 1 152 ? 117.455 58.868 -3.920 1.00 24.83 152 GLU A N 1
ATOM 1204 C CA . GLU A 1 152 ? 117.829 58.060 -5.080 1.00 28.06 152 GLU A CA 1
ATOM 1205 C C . GLU A 1 152 ? 118.744 58.849 -6.091 1.00 26.82 152 GLU A C 1
ATOM 1206 O O . GLU A 1 152 ? 119.727 58.329 -6.654 1.00 23.05 152 GLU A O 1
ATOM 1212 N N . LEU A 1 153 ? 118.403 60.106 -6.294 1.00 25.53 153 LEU A N 1
ATOM 1213 C CA . LEU A 1 153 ? 119.128 60.967 -7.185 1.00 24.50 153 LEU A CA 1
ATOM 1214 C C . LEU A 1 153 ? 120.515 61.310 -6.616 1.00 23.75 153 LEU A C 1
ATOM 1215 O O . LEU A 1 153 ? 121.479 61.286 -7.344 1.00 23.85 153 LEU A O 1
ATOM 1220 N N . VAL A 1 154 ? 120.616 61.618 -5.333 1.00 22.26 154 VAL A N 1
ATOM 1221 C CA . VAL A 1 154 ? 121.904 61.992 -4.779 1.00 22.76 154 VAL A CA 1
ATOM 1222 C C . VAL A 1 154 ? 122.838 60.743 -4.842 1.00 24.36 154 VAL A C 1
ATOM 1223 O O . VAL A 1 154 ? 124.064 60.839 -5.134 1.00 23.07 154 VAL A O 1
ATOM 1227 N N . ASP A 1 155 ? 122.225 59.609 -4.531 1.00 24.66 155 ASP A N 1
ATOM 1228 C CA . ASP A 1 155 ? 122.858 58.327 -4.547 1.00 26.43 155 ASP A CA 1
ATOM 1229 C C . ASP A 1 155 ? 123.373 57.975 -5.947 1.00 26.51 155 ASP A C 1
ATOM 1230 O O . ASP A 1 155 ? 124.519 57.523 -6.082 1.00 22.65 155 ASP A O 1
ATOM 1235 N N . ALA A 1 156 ? 122.579 58.237 -6.985 1.00 25.97 156 ALA A N 1
ATOM 1236 C CA . ALA A 1 156 ? 123.009 57.910 -8.350 1.00 23.84 156 ALA A CA 1
ATOM 1237 C C . ALA A 1 156 ? 124.146 58.847 -8.780 1.00 23.76 156 ALA A C 1
ATOM 1238 O O . ALA A 1 156 ? 125.028 58.462 -9.543 1.00 24.44 156 ALA A O 1
ATOM 1240 N N . TYR A 1 157 ? 124.134 60.069 -8.301 1.00 23.99 157 TYR A N 1
ATOM 1241 C CA . TYR A 1 157 ? 125.213 60.993 -8.637 1.00 27.10 157 TYR A CA 1
ATOM 1242 C C . TYR A 1 157 ? 126.505 60.486 -7.992 1.00 27.39 157 TYR A C 1
ATOM 1243 O O . TYR A 1 157 ? 127.561 60.559 -8.609 1.00 26.18 157 TYR A O 1
ATOM 1252 N N . GLY A 1 158 ? 126.390 59.977 -6.762 1.00 26.22 158 GLY A N 1
ATOM 1253 C CA . GLY A 1 158 ? 127.473 59.237 -6.138 1.00 27.67 158 GLY A CA 1
ATOM 1254 C C . GLY A 1 158 ? 128.052 58.109 -6.977 1.00 28.73 158 GLY A C 1
ATOM 1255 O O . GLY A 1 158 ? 129.271 57.986 -7.108 1.00 27.93 158 GLY A O 1
ATOM 1256 N N . GLN A 1 159 ? 127.182 57.298 -7.557 1.00 28.22 159 GLN A N 1
ATOM 1257 C CA . GLN A 1 159 ? 127.637 56.196 -8.373 1.00 30.39 159 GLN A CA 1
ATOM 1258 C C . GLN A 1 159 ? 128.300 56.662 -9.659 1.00 28.26 159 GLN A C 1
ATOM 1259 O O . GLN A 1 159 ? 129.290 56.085 -10.092 1.00 27.79 159 GLN A O 1
ATOM 1265 N N . LEU A 1 160 ? 127.762 57.694 -10.281 1.00 24.57 160 LEU A N 1
ATOM 1266 C CA . LEU A 1 160 ? 128.433 58.297 -11.407 1.00 23.37 160 LEU A CA 1
ATOM 1267 C C . LEU A 1 160 ? 129.868 58.763 -11.038 1.00 23.66 160 LEU A C 1
ATOM 1268 O O . LEU A 1 160 ? 130.840 58.437 -11.733 1.00 19.41 160 LEU A O 1
ATOM 1273 N N . ARG A 1 161 ? 129.994 59.558 -9.976 1.00 23.36 161 ARG A N 1
ATOM 1274 C CA . ARG A 1 161 ? 131.313 60.068 -9.594 1.00 22.51 161 ARG A CA 1
ATOM 1275 C C . ARG A 1 161 ? 132.256 58.912 -9.255 1.00 23.67 161 ARG A C 1
ATOM 1276 O O . ARG A 1 161 ? 133.442 59.011 -9.477 1.00 23.00 161 ARG A O 1
ATOM 1284 N N . GLY A 1 162 ? 131.699 57.822 -8.724 1.00 23.44 162 GLY A N 1
ATOM 1285 C CA . GLY A 1 162 ? 132.447 56.662 -8.381 1.00 24.23 162 GLY A CA 1
ATOM 1286 C C . GLY A 1 162 ? 133.021 55.953 -9.575 1.00 21.94 162 GLY A C 1
ATOM 1287 O O . GLY A 1 162 ? 134.174 55.593 -9.567 1.00 21.00 162 GLY A O 1
ATOM 1288 N N . ALA A 1 163 ? 132.201 55.755 -10.588 1.00 22.28 163 ALA A N 1
ATOM 1289 C CA . ALA A 1 163 ? 132.644 55.148 -11.820 1.00 22.00 163 ALA A CA 1
ATOM 1290 C C . ALA A 1 163 ? 133.755 56.018 -12.489 1.00 23.88 163 ALA A C 1
ATOM 1291 O O . ALA A 1 163 ? 134.799 55.511 -12.901 1.00 23.97 163 ALA A O 1
ATOM 1293 N N . GLN A 1 164 ? 133.553 57.312 -12.455 1.00 21.07 164 GLN A N 1
ATOM 1294 C CA . GLN A 1 164 ? 134.522 58.238 -12.969 1.00 24.54 164 GLN A CA 1
ATOM 1295 C C . GLN A 1 164 ? 135.850 58.151 -12.229 1.00 23.62 164 GLN A C 1
ATOM 1296 O O . GLN A 1 164 ? 136.913 58.143 -12.840 1.00 26.12 164 GLN A O 1
ATOM 1302 N N . LEU A 1 165 ? 135.766 58.166 -10.912 1.00 24.48 165 LEU A N 1
ATOM 1303 C CA . LEU A 1 165 ? 136.934 58.069 -10.078 1.00 24.73 165 LEU A CA 1
ATOM 1304 C C . LEU A 1 165 ? 137.672 56.716 -10.348 1.00 23.76 165 LEU A C 1
ATOM 1305 O O . LEU A 1 165 ? 138.896 56.684 -10.456 1.00 24.07 165 LEU A O 1
ATOM 1310 N N . ARG A 1 166 ? 136.926 55.631 -10.431 1.00 22.05 166 ARG A N 1
ATOM 1311 C CA . ARG A 1 166 ? 137.519 54.321 -10.629 1.00 21.42 166 ARG A CA 1
ATOM 1312 C C . ARG A 1 166 ? 138.138 54.201 -12.032 1.00 20.45 166 ARG A C 1
ATOM 1313 O O . ARG A 1 166 ? 139.169 53.562 -12.255 1.00 18.46 166 ARG A O 1
ATOM 1321 N N . GLU A 1 167 ? 137.508 54.839 -12.988 1.00 21.68 167 GLU A N 1
ATOM 1322 C CA . GLU A 1 167 ? 138.048 54.875 -14.350 1.00 25.26 167 GLU A CA 1
ATOM 1323 C C . GLU A 1 167 ? 139.395 55.599 -14.336 1.00 23.92 167 GLU A C 1
ATOM 1324 O O . GLU A 1 167 ? 140.338 55.145 -14.951 1.00 21.23 167 GLU A O 1
ATOM 1330 N N . LYS A 1 168 ? 139.435 56.738 -13.669 1.00 23.02 168 LYS A N 1
ATOM 1331 C CA . LYS A 1 168 ? 140.673 57.474 -13.561 1.00 26.72 168 LYS A CA 1
ATOM 1332 C C . LYS A 1 168 ? 141.781 56.618 -12.912 1.00 27.22 168 LYS A C 1
ATOM 1333 O O . LYS A 1 168 ? 142.935 56.678 -13.343 1.00 22.30 168 LYS A O 1
ATOM 1339 N N . ILE A 1 169 ? 141.424 55.867 -11.854 1.00 27.45 169 ILE A N 1
ATOM 1340 C CA . ILE A 1 169 ? 142.369 54.997 -11.196 1.00 25.18 169 ILE A CA 1
ATOM 1341 C C . ILE A 1 169 ? 142.795 53.845 -12.134 1.00 25.16 169 ILE A C 1
ATOM 1342 O O . ILE A 1 169 ? 144.013 53.509 -12.188 1.00 24.99 169 ILE A O 1
ATOM 1347 N N . ALA A 1 170 ? 141.850 53.266 -12.879 1.00 22.69 170 ALA A N 1
ATOM 1348 C CA . ALA A 1 170 ? 142.236 52.203 -13.817 1.00 24.81 170 ALA A CA 1
ATOM 1349 C C . ALA A 1 170 ? 143.233 52.747 -14.862 1.00 26.10 170 ALA A C 1
ATOM 1350 O O . ALA A 1 170 ? 144.257 52.116 -15.127 1.00 27.24 170 ALA A O 1
ATOM 1352 N N . LEU A 1 171 ? 142.971 53.924 -15.422 1.00 25.65 171 LEU A N 1
ATOM 1353 C CA . LEU A 1 171 ? 143.825 54.415 -16.511 1.00 27.47 171 LEU A CA 1
ATOM 1354 C C . LEU A 1 171 ? 145.220 54.854 -15.939 1.00 29.33 171 LEU A C 1
ATOM 1355 O O . LEU A 1 171 ? 146.238 54.716 -16.572 1.00 28.06 171 LEU A O 1
ATOM 1360 N N . SER A 1 172 ? 145.240 55.362 -14.714 1.00 26.19 172 SER A N 1
ATOM 1361 C CA . SER A 1 172 ? 146.475 55.719 -14.065 1.00 27.15 172 SER A CA 1
ATOM 1362 C C . SER A 1 172 ? 147.349 54.476 -13.846 1.00 27.42 172 SER A C 1
ATOM 1363 O O . SER A 1 172 ? 148.577 54.522 -14.073 1.00 26.82 172 SER A O 1
ATOM 1366 N N . ASN A 1 173 ? 146.720 53.390 -13.384 1.00 24.37 173 ASN A N 1
ATOM 1367 C CA . ASN A 1 173 ? 147.420 52.133 -13.235 1.00 26.08 173 ASN A CA 1
ATOM 1368 C C . ASN A 1 173 ? 147.774 51.495 -14.582 1.00 28.46 173 ASN A C 1
ATOM 1369 O O . ASN A 1 173 ? 148.749 50.774 -14.684 1.00 23.79 173 ASN A O 1
ATOM 1374 N N . LEU A 1 174 ? 146.944 51.727 -15.597 1.00 31.74 174 LEU A N 1
ATOM 1375 C CA . LEU A 1 174 ? 147.230 51.215 -16.908 1.00 31.10 174 LEU A CA 1
ATOM 1376 C C . LEU A 1 174 ? 148.544 51.813 -17.430 1.00 35.12 174 LEU A C 1
ATOM 1377 O O . LEU A 1 174 ? 149.380 51.065 -17.954 1.00 32.76 174 LEU A O 1
ATOM 1382 N N . GLU A 1 175 ? 148.777 53.112 -17.235 1.00 37.86 175 GLU A N 1
ATOM 1383 C CA . GLU A 1 175 ? 150.099 53.711 -17.591 1.00 40.29 175 GLU A CA 1
ATOM 1384 C C . GLU A 1 175 ? 151.274 53.111 -16.800 1.00 37.94 175 GLU A C 1
ATOM 1385 O O . GLU A 1 175 ? 152.306 52.876 -17.398 1.00 33.98 175 GLU A O 1
ATOM 1391 N N . ASN A 1 176 ? 151.141 52.860 -15.493 1.00 32.81 176 ASN A N 1
ATOM 1392 C CA . ASN A 1 176 ? 152.224 52.160 -14.749 1.00 33.36 176 ASN A CA 1
ATOM 1393 C C . ASN A 1 176 ? 152.512 50.774 -15.352 1.00 33.28 176 ASN A C 1
ATOM 1394 O O . ASN A 1 176 ? 153.658 50.425 -15.555 1.00 29.36 176 ASN A O 1
ATOM 1399 N N . GLN A 1 177 ? 151.458 50.038 -15.697 1.00 29.91 177 GLN A N 1
ATOM 1400 C CA . GLN A 1 177 ? 151.607 48.740 -16.253 1.00 30.99 177 GLN A CA 1
ATOM 1401 C C . GLN A 1 177 ? 152.191 48.734 -17.683 1.00 33.10 177 GLN A C 1
ATOM 1402 O O . GLN A 1 177 ? 152.809 47.760 -18.067 1.00 33.36 177 GLN A O 1
ATOM 1408 N N . LYS A 1 178 ? 152.011 49.819 -18.421 1.00 33.64 178 LYS A N 1
ATOM 1409 C CA . LYS A 1 178 ? 152.507 49.991 -19.790 1.00 36.96 178 LYS A CA 1
ATOM 1410 C C . LYS A 1 178 ? 153.985 50.274 -19.701 1.00 33.23 178 LYS A C 1
ATOM 1411 O O . LYS A 1 178 ? 154.776 49.689 -20.441 1.00 33.58 178 LYS A O 1
ATOM 1417 N N . GLU A 1 179 ? 154.360 51.184 -18.815 1.00 32.13 179 GLU A N 1
ATOM 1418 C CA . GLU A 1 179 ? 155.786 51.392 -18.462 1.00 39.58 179 GLU A CA 1
ATOM 1419 C C . GLU A 1 179 ? 156.522 50.072 -18.112 1.00 41.31 179 GLU A C 1
ATOM 1420 O O . GLU A 1 179 ? 157.620 49.848 -18.593 1.00 42.25 179 GLU A O 1
ATOM 1426 N N . SER A 1 180 ? 155.882 49.210 -17.301 1.00 39.19 180 SER A N 1
ATOM 1427 C CA . SER A 1 180 ? 156.421 47.920 -16.933 1.00 35.52 180 SER A CA 1
ATOM 1428 C C . SER A 1 180 ? 156.559 46.979 -18.117 1.00 30.37 180 SER A C 1
ATOM 1429 O O . SER A 1 180 ? 157.556 46.301 -18.204 1.00 27.99 180 SER A O 1
ATOM 1432 N N . ARG A 1 181 ? 155.508 46.862 -18.928 1.00 28.31 181 ARG A N 1
ATOM 1433 C CA . ARG A 1 181 ? 155.597 46.078 -20.120 1.00 34.98 181 ARG A CA 1
ATOM 1434 C C . ARG A 1 181 ? 156.741 46.584 -21.032 1.00 31.44 181 ARG A C 1
ATOM 1435 O O . ARG A 1 181 ? 157.534 45.793 -21.481 1.00 27.53 181 ARG A O 1
ATOM 1443 N N . GLN A 1 182 ? 156.800 47.876 -21.273 1.00 32.08 182 GLN A N 1
ATOM 1444 C CA . GLN A 1 182 ? 157.865 48.424 -22.049 1.00 34.37 182 GLN A CA 1
ATOM 1445 C C . GLN A 1 182 ? 159.234 48.036 -21.452 1.00 32.02 182 GLN A C 1
ATOM 1446 O O . GLN A 1 182 ? 160.138 47.609 -22.207 1.00 31.22 182 GLN A O 1
ATOM 1452 N N . LEU A 1 183 ? 159.403 48.123 -20.137 1.00 30.13 183 LEU A N 1
ATOM 1453 C CA . LEU A 1 183 ? 160.662 47.655 -19.492 1.00 29.18 183 LEU A CA 1
ATOM 1454 C C . LEU A 1 183 ? 160.978 46.140 -19.714 1.00 29.71 183 LEU A C 1
ATOM 1455 O O . LEU A 1 183 ? 162.151 45.771 -19.972 1.00 25.56 183 LEU A O 1
ATOM 1460 N N . THR A 1 184 ? 159.957 45.272 -19.604 1.00 25.26 184 THR A N 1
ATOM 1461 C CA . THR A 1 184 ? 160.163 43.855 -19.894 1.00 25.27 184 THR A CA 1
ATOM 1462 C C . THR A 1 184 ? 160.656 43.621 -21.341 1.00 26.80 184 THR A C 1
ATOM 1463 O O . THR A 1 184 ? 161.504 42.738 -21.563 1.00 28.26 184 THR A O 1
ATOM 1467 N N . GLU A 1 185 ? 160.108 44.363 -22.312 1.00 24.30 185 GLU A N 1
ATOM 1468 C CA . GLU A 1 185 ? 160.545 44.305 -23.745 1.00 27.89 185 GLU A CA 1
ATOM 1469 C C . GLU A 1 185 ? 161.980 44.778 -23.884 1.00 27.38 185 GLU A C 1
ATOM 1470 O O . GLU A 1 185 ? 162.819 44.062 -24.450 1.00 26.97 185 GLU A O 1
ATOM 1476 N N . GLN A 1 186 ? 162.288 45.941 -23.318 1.00 28.31 186 GLN A N 1
ATOM 1477 C CA . GLN A 1 186 ? 163.671 46.460 -23.316 1.00 29.70 186 GLN A CA 1
ATOM 1478 C C . GLN A 1 186 ? 164.675 45.480 -22.765 1.00 27.46 186 GLN A C 1
ATOM 1479 O O . GLN A 1 186 ? 165.722 45.270 -23.366 1.00 25.49 186 GLN A O 1
ATOM 1485 N N . LEU A 1 187 ? 164.377 44.880 -21.623 1.00 27.80 187 LEU A N 1
ATOM 1486 C CA . LEU A 1 187 ? 165.344 43.985 -21.003 1.00 25.67 187 LEU A CA 1
ATOM 1487 C C . LEU A 1 187 ? 165.462 42.704 -21.856 1.00 25.65 187 LEU A C 1
ATOM 1488 O O . LEU A 1 187 ? 166.569 42.219 -22.098 1.00 22.32 187 LEU A O 1
ATOM 1493 N N . ARG A 1 188 ? 164.330 42.190 -22.345 1.00 24.86 188 ARG A N 1
ATOM 1494 C CA . ARG A 1 188 ? 164.338 41.047 -23.240 1.00 26.37 188 ARG A CA 1
ATOM 1495 C C . ARG A 1 188 ? 165.167 41.342 -24.514 1.00 27.37 188 ARG A C 1
ATOM 1496 O O . ARG A 1 188 ? 166.042 40.568 -24.873 1.00 27.92 188 ARG A O 1
ATOM 1504 N N . ASP A 1 189 ? 164.910 42.484 -25.145 1.00 29.06 189 ASP A N 1
ATOM 1505 C CA . ASP A 1 189 ? 165.568 42.862 -26.408 1.00 31.82 189 ASP A CA 1
ATOM 1506 C C . ASP A 1 189 ? 167.087 43.161 -26.209 1.00 32.28 189 ASP A C 1
ATOM 1507 O O . ASP A 1 189 ? 167.871 42.918 -27.120 1.00 33.96 189 ASP A O 1
ATOM 1512 N N . ALA A 1 190 ? 167.493 43.600 -25.017 1.00 26.66 190 ALA A N 1
ATOM 1513 C CA . ALA A 1 190 ? 168.941 43.681 -24.657 1.00 26.46 190 ALA A CA 1
ATOM 1514 C C . ALA A 1 190 ? 169.545 42.356 -24.216 1.00 25.90 190 ALA A C 1
ATOM 1515 O O . ALA A 1 190 ? 170.651 42.342 -23.732 1.00 25.86 190 ALA A O 1
ATOM 1517 N N . GLY A 1 191 ? 168.833 41.236 -24.373 1.00 24.73 191 GLY A N 1
ATOM 1518 C CA . GLY A 1 191 ? 169.403 39.946 -23.984 1.00 24.74 191 GLY A CA 1
ATOM 1519 C C . GLY A 1 191 ? 169.501 39.687 -22.452 1.00 30.48 191 GLY A C 1
ATOM 1520 O O . GLY A 1 191 ? 170.050 38.673 -22.065 1.00 28.59 191 GLY A O 1
ATOM 1521 N N . VAL A 1 192 ? 168.926 40.551 -21.594 1.00 29.40 192 VAL A N 1
ATOM 1522 C CA . VAL A 1 192 ? 168.963 40.333 -20.152 1.00 33.54 192 VAL A CA 1
ATOM 1523 C C . VAL A 1 192 ? 167.517 40.201 -19.606 1.00 32.50 192 VAL A C 1
ATOM 1524 O O . VAL A 1 192 ? 167.217 40.718 -18.566 1.00 31.19 192 VAL A O 1
ATOM 1528 N N . GLY A 1 193 ? 166.623 39.548 -20.336 1.00 32.08 193 GLY A N 1
ATOM 1529 C CA . GLY A 1 193 ? 165.193 39.536 -19.981 1.00 30.59 193 GLY A CA 1
ATOM 1530 C C . GLY A 1 193 ? 164.593 38.202 -20.326 1.00 29.00 193 GLY A C 1
ATOM 1531 O O . GLY A 1 193 ? 165.279 37.227 -20.353 1.00 25.82 193 GLY A O 1
ATOM 1532 N N . ALA A 1 194 ? 163.307 38.160 -20.592 1.00 30.62 194 ALA A N 1
ATOM 1533 C CA . ALA A 1 194 ? 162.641 36.880 -20.914 1.00 28.27 194 ALA A CA 1
ATOM 1534 C C . ALA A 1 194 ? 161.283 37.163 -21.481 1.00 25.06 194 ALA A C 1
ATOM 1535 O O . ALA A 1 194 ? 160.537 38.031 -20.989 1.00 25.23 194 ALA A O 1
ATOM 1537 N N . GLU A 1 195 ? 160.946 36.424 -22.511 1.00 28.78 195 GLU A N 1
ATOM 1538 C CA . GLU A 1 195 ? 159.592 36.426 -23.053 1.00 29.04 195 GLU A CA 1
ATOM 1539 C C . GLU A 1 195 ? 158.541 36.190 -21.951 1.00 26.83 195 GLU A C 1
ATOM 1540 O O . GLU A 1 195 ? 157.491 36.804 -21.973 1.00 25.63 195 GLU A O 1
ATOM 1546 N N . LEU A 1 196 ? 158.836 35.300 -21.007 1.00 23.31 196 LEU A N 1
ATOM 1547 C CA . LEU A 1 196 ? 157.918 34.998 -19.932 1.00 25.10 196 LEU A CA 1
ATOM 1548 C C . LEU A 1 196 ? 157.478 36.276 -19.158 1.00 24.66 196 LEU A C 1
ATOM 1549 O O . LEU A 1 196 ? 156.326 36.349 -18.735 1.00 21.73 196 LEU A O 1
ATOM 1554 N N . ASP A 1 197 ? 158.391 37.240 -19.017 1.00 22.51 197 ASP A N 1
ATOM 1555 C CA . ASP A 1 197 ? 158.127 38.460 -18.304 1.00 23.96 197 ASP A CA 1
ATOM 1556 C C . ASP A 1 197 ? 157.206 39.327 -19.167 1.00 24.79 197 ASP A C 1
ATOM 1557 O O . ASP A 1 197 ? 156.244 39.905 -18.645 1.00 25.02 197 ASP A O 1
ATOM 1562 N N . VAL A 1 198 ? 157.473 39.355 -20.467 1.00 21.97 198 VAL A N 1
ATOM 1563 C CA . VAL A 1 198 ? 156.691 40.145 -21.380 1.00 22.32 198 VAL A CA 1
ATOM 1564 C C . VAL A 1 198 ? 155.254 39.631 -21.506 1.00 21.71 198 VAL A C 1
ATOM 1565 O O . VAL A 1 198 ? 154.321 40.431 -21.472 1.00 21.02 198 VAL A O 1
ATOM 1569 N N . LEU A 1 199 ? 155.093 38.327 -21.652 1.00 20.23 199 LEU A N 1
ATOM 1570 C CA . LEU A 1 199 ? 153.798 37.714 -21.731 1.00 22.00 199 LEU A CA 1
ATOM 1571 C C . LEU A 1 199 ? 152.938 38.005 -20.461 1.00 22.75 199 LEU A C 1
ATOM 1572 O O . LEU A 1 199 ? 151.760 38.319 -20.578 1.00 22.01 199 LEU A O 1
ATOM 1577 N N . ARG A 1 200 ? 153.541 37.943 -19.284 1.00 21.55 200 ARG A N 1
ATOM 1578 C CA . ARG A 1 200 ? 152.792 38.199 -18.046 1.00 22.69 200 ARG A CA 1
ATOM 1579 C C . ARG A 1 200 ? 152.421 39.663 -17.942 1.00 22.03 200 ARG A C 1
ATOM 1580 O O . ARG A 1 200 ? 151.331 39.945 -17.508 1.00 20.86 200 ARG A O 1
ATOM 1588 N N . ALA A 1 201 ? 153.345 40.549 -18.306 1.00 21.99 201 ALA A N 1
ATOM 1589 C CA . ALA A 1 201 ? 153.105 41.983 -18.390 1.00 24.21 201 ALA A CA 1
ATOM 1590 C C . ALA A 1 201 ? 152.016 42.329 -19.438 1.00 25.06 201 ALA A C 1
ATOM 1591 O O . ALA A 1 201 ? 151.203 43.166 -19.147 1.00 26.67 201 ALA A O 1
ATOM 1593 N N . ASP A 1 202 ? 151.970 41.661 -20.593 1.00 24.48 202 ASP A N 1
ATOM 1594 C CA . ASP A 1 202 ? 150.837 41.834 -21.518 1.00 26.67 202 ASP A CA 1
ATOM 1595 C C . ASP A 1 202 ? 149.478 41.431 -20.957 1.00 25.44 202 ASP A C 1
ATOM 1596 O O . ASP A 1 202 ? 148.509 42.112 -21.190 1.00 23.41 202 ASP A O 1
ATOM 1601 N N . ALA A 1 203 ? 149.437 40.309 -20.265 1.00 23.67 203 ALA A N 1
ATOM 1602 C CA . ALA A 1 203 ? 148.203 39.797 -19.703 1.00 25.31 203 ALA A CA 1
ATOM 1603 C C . ALA A 1 203 ? 147.605 40.746 -18.646 1.00 25.68 203 ALA A C 1
ATOM 1604 O O . ALA A 1 203 ? 146.417 41.064 -18.687 1.00 24.54 203 ALA A O 1
ATOM 1606 N N . ARG A 1 204 ? 148.447 41.237 -17.764 1.00 24.45 204 ARG A N 1
ATOM 1607 C CA . ARG A 1 204 ? 148.012 42.116 -16.750 1.00 27.79 204 ARG A CA 1
ATOM 1608 C C . ARG A 1 204 ? 147.494 43.485 -17.319 1.00 28.19 204 ARG A C 1
ATOM 1609 O O . ARG A 1 204 ? 146.450 44.003 -16.887 1.00 27.95 204 ARG A O 1
ATOM 1617 N N . LEU A 1 205 ? 148.263 44.059 -18.239 1.00 26.57 205 LEU A N 1
ATOM 1618 C CA . LEU A 1 205 ? 147.861 45.179 -19.033 1.00 29.73 205 LEU A CA 1
ATOM 1619 C C . LEU A 1 205 ? 146.447 45.014 -19.664 1.00 26.72 205 LEU A C 1
ATOM 1620 O O . LEU A 1 205 ? 145.563 45.890 -19.521 1.00 21.94 205 LEU A O 1
ATOM 1625 N N . ALA A 1 206 ? 146.256 43.888 -20.351 1.00 22.00 206 ALA A N 1
ATOM 1626 C CA . ALA A 1 206 ? 144.970 43.604 -20.954 1.00 24.51 206 ALA A CA 1
ATOM 1627 C C . ALA A 1 206 ? 143.857 43.484 -19.902 1.00 26.89 206 ALA A C 1
ATOM 1628 O O . ALA A 1 206 ? 142.785 44.032 -20.179 1.00 27.83 206 ALA A O 1
ATOM 1630 N N . ALA A 1 207 ? 144.111 42.874 -18.711 1.00 23.58 207 ALA A N 1
ATOM 1631 C CA . ALA A 1 207 ? 143.095 42.827 -17.648 1.00 25.55 207 ALA A CA 1
ATOM 1632 C C . ALA A 1 207 ? 142.714 44.198 -17.205 1.00 26.16 207 ALA A C 1
ATOM 1633 O O . ALA A 1 207 ? 141.538 44.500 -17.117 1.00 26.98 207 ALA A O 1
ATOM 1635 N N . THR A 1 208 ? 143.718 45.057 -17.008 1.00 26.40 208 THR A N 1
ATOM 1636 C CA . THR A 1 208 ? 143.457 46.406 -16.542 1.00 26.26 208 THR A CA 1
ATOM 1637 C C . THR A 1 208 ? 142.675 47.209 -17.618 1.00 25.92 208 THR A C 1
ATOM 1638 O O . THR A 1 208 ? 141.674 47.868 -17.324 1.00 28.29 208 THR A O 1
ATOM 1642 N N . ALA A 1 209 ? 143.068 47.079 -18.866 1.00 25.09 209 ALA A N 1
ATOM 1643 C CA . ALA A 1 209 ? 142.368 47.733 -19.985 1.00 24.69 209 ALA A CA 1
ATOM 1644 C C . ALA A 1 209 ? 140.924 47.232 -20.150 1.00 23.41 209 ALA A C 1
ATOM 1645 O O . ALA A 1 209 ? 140.037 47.993 -20.514 1.00 25.23 209 ALA A O 1
ATOM 1647 N N . ALA A 1 210 ? 140.674 45.970 -19.865 1.00 21.95 210 ALA A N 1
ATOM 1648 C CA . ALA A 1 210 ? 139.309 45.446 -19.894 1.00 22.07 210 ALA A CA 1
ATOM 1649 C C . ALA A 1 210 ? 138.417 46.117 -18.876 1.00 23.30 210 ALA A C 1
ATOM 1650 O O . ALA A 1 210 ? 137.228 46.195 -19.098 1.00 25.70 210 ALA A O 1
ATOM 1652 N N . SER A 1 211 ? 138.967 46.588 -17.760 1.00 24.72 211 SER A N 1
ATOM 1653 C CA . SER A 1 211 ? 138.114 47.206 -16.723 1.00 24.53 211 SER A CA 1
ATOM 1654 C C . SER A 1 211 ? 137.586 48.562 -17.116 1.00 26.12 211 SER A C 1
ATOM 1655 O O . SER A 1 211 ? 136.550 48.962 -16.618 1.00 24.62 211 SER A O 1
ATOM 1658 N N . VAL A 1 212 ? 138.309 49.252 -18.001 1.00 26.20 212 VAL A N 1
ATOM 1659 C CA . VAL A 1 212 ? 137.945 50.580 -18.420 1.00 28.16 212 VAL A CA 1
ATOM 1660 C C . VAL A 1 212 ? 136.559 50.737 -19.094 1.00 26.52 212 VAL A C 1
ATOM 1661 O O . VAL A 1 212 ? 135.738 51.456 -18.600 1.00 25.31 212 VAL A O 1
ATOM 1665 N N . PRO A 1 213 ? 136.264 50.029 -20.156 1.00 27.36 213 PRO A N 1
ATOM 1666 C CA . PRO A 1 213 ? 134.895 50.187 -20.697 1.00 25.71 213 PRO A CA 1
ATOM 1667 C C . PRO A 1 213 ? 133.789 49.653 -19.805 1.00 24.11 213 PRO A C 1
ATOM 1668 O O . PRO A 1 213 ? 132.655 50.085 -19.945 1.00 19.22 213 PRO A O 1
ATOM 1672 N N . GLN A 1 214 ? 134.097 48.736 -18.884 1.00 23.36 214 GLN A N 1
ATOM 1673 C CA . GLN A 1 214 ? 133.073 48.343 -17.948 1.00 26.05 214 GLN A CA 1
ATOM 1674 C C . GLN A 1 214 ? 132.671 49.522 -16.975 1.00 25.04 214 GLN A C 1
ATOM 1675 O O . GLN A 1 214 ? 131.490 49.764 -16.758 1.00 19.85 214 GLN A O 1
ATOM 1681 N N . LEU A 1 215 ? 133.672 50.245 -16.486 1.00 24.03 215 LEU A N 1
ATOM 1682 C CA . LEU A 1 215 ? 133.481 51.398 -15.678 1.00 23.87 215 LEU A CA 1
ATOM 1683 C C . LEU A 1 215 ? 132.804 52.540 -16.433 1.00 24.59 215 LEU A C 1
ATOM 1684 O O . LEU A 1 215 ? 131.948 53.242 -15.892 1.00 27.56 215 LEU A O 1
ATOM 1689 N N . GLN A 1 216 ? 133.156 52.730 -17.684 1.00 26.21 216 GLN A N 1
ATOM 1690 C CA . GLN A 1 216 ? 132.497 53.748 -18.539 1.00 25.98 216 GLN A CA 1
ATOM 1691 C C . GLN A 1 216 ? 131.065 53.308 -18.777 1.00 25.69 216 GLN A C 1
ATOM 1692 O O . GLN A 1 216 ? 130.211 54.124 -18.771 1.00 21.64 216 GLN A O 1
ATOM 1698 N N . ALA A 1 217 ? 130.819 52.002 -18.915 1.00 25.25 217 ALA A N 1
ATOM 1699 C CA . ALA A 1 217 ? 129.422 51.528 -19.073 1.00 27.82 217 ALA A CA 1
ATOM 1700 C C . ALA A 1 217 ? 128.578 51.901 -17.859 1.00 27.18 217 ALA A C 1
ATOM 1701 O O . ALA A 1 217 ? 127.464 52.434 -18.020 1.00 24.53 217 ALA A O 1
ATOM 1703 N N . GLU A 1 218 ? 129.141 51.701 -16.673 1.00 27.50 218 GLU A N 1
ATOM 1704 C CA . GLU A 1 218 ? 128.457 52.045 -15.438 1.00 30.76 218 GLU A CA 1
ATOM 1705 C C . GLU A 1 218 ? 128.155 53.491 -15.308 1.00 25.73 218 GLU A C 1
ATOM 1706 O O . GLU A 1 218 ? 127.092 53.805 -14.797 1.00 25.16 218 GLU A O 1
ATOM 1712 N N . ALA A 1 219 ? 129.144 54.333 -15.648 1.00 24.78 219 ALA A N 1
ATOM 1713 C CA . ALA A 1 219 ? 128.983 55.802 -15.635 1.00 27.71 219 ALA A CA 1
ATOM 1714 C C . ALA A 1 219 ? 127.830 56.215 -16.572 1.00 26.47 219 ALA A C 1
ATOM 1715 O O . ALA A 1 219 ? 127.019 57.016 -16.184 1.00 28.30 219 ALA A O 1
ATOM 1717 N N . GLU A 1 220 ? 127.760 55.641 -17.762 1.00 23.60 220 GLU A N 1
ATOM 1718 C CA . GLU A 1 220 ? 126.673 55.941 -18.693 1.00 28.12 220 GLU A CA 1
ATOM 1719 C C . GLU A 1 220 ? 125.271 55.533 -18.192 1.00 27.01 220 GLU A C 1
ATOM 1720 O O . GLU A 1 220 ? 124.302 56.292 -18.339 1.00 26.71 220 GLU A O 1
ATOM 1726 N N . ARG A 1 221 ? 125.169 54.370 -17.575 1.00 26.49 221 ARG A N 1
ATOM 1727 C CA . ARG A 1 221 ? 123.920 53.939 -16.986 1.00 25.53 221 ARG A CA 1
ATOM 1728 C C . ARG A 1 221 ? 123.524 54.917 -15.875 1.00 25.30 221 ARG A C 1
ATOM 1729 O O . ARG A 1 221 ? 122.349 55.221 -15.763 1.00 20.44 221 ARG A O 1
ATOM 1737 N N . ALA A 1 222 ? 124.501 55.423 -15.113 1.00 23.13 222 ALA A N 1
ATOM 1738 C CA . ALA A 1 222 ? 124.189 56.366 -14.069 1.00 23.92 222 ALA A CA 1
ATOM 1739 C C . ALA A 1 222 ? 123.749 57.710 -14.665 1.00 24.74 222 ALA A C 1
ATOM 1740 O O . ALA A 1 222 ? 122.796 58.246 -14.114 1.00 23.37 222 ALA A O 1
ATOM 1742 N N . ARG A 1 223 ? 124.368 58.189 -15.779 1.00 24.13 223 ARG A N 1
ATOM 1743 C CA A ARG A 1 223 ? 123.902 59.413 -16.479 0.50 27.13 223 ARG A CA 1
ATOM 1744 C CA B ARG A 1 223 ? 123.923 59.427 -16.453 0.50 25.79 223 ARG A CA 1
ATOM 1745 C C . ARG A 1 223 ? 122.464 59.245 -16.923 1.00 26.66 223 ARG A C 1
ATOM 1746 O O . ARG A 1 223 ? 121.650 60.161 -16.795 1.00 24.20 223 ARG A O 1
ATOM 1761 N N . HIS A 1 224 ? 122.130 58.055 -17.429 1.00 26.05 224 HIS A N 1
ATOM 1762 C CA . HIS A 1 224 ? 120.800 57.815 -17.889 1.00 24.54 224 HIS A CA 1
ATOM 1763 C C . HIS A 1 224 ? 119.699 57.723 -16.764 1.00 27.50 224 HIS A C 1
ATOM 1764 O O . HIS A 1 224 ? 118.570 58.174 -16.981 1.00 26.10 224 HIS A O 1
ATOM 1771 N N . ARG A 1 225 ? 120.017 57.118 -15.610 1.00 27.24 225 ARG A N 1
ATOM 1772 C CA . ARG A 1 225 ? 119.152 57.098 -14.439 1.00 25.95 225 ARG A CA 1
ATOM 1773 C C . ARG A 1 225 ? 118.897 58.568 -14.063 1.00 22.43 225 ARG A C 1
ATOM 1774 O O . ARG A 1 225 ? 117.769 58.949 -13.804 1.00 21.36 225 ARG A O 1
ATOM 1782 N N . ILE A 1 226 ? 119.980 59.332 -13.922 1.00 20.75 226 ILE A N 1
ATOM 1783 C CA . ILE A 1 226 ? 119.897 60.721 -13.541 1.00 21.86 226 ILE A CA 1
ATOM 1784 C C . ILE A 1 226 ? 118.960 61.508 -14.474 1.00 21.75 226 ILE A C 1
ATOM 1785 O O . ILE A 1 226 ? 118.119 62.220 -14.014 1.00 24.35 226 ILE A O 1
ATOM 1790 N N . ALA A 1 227 ? 119.062 61.288 -15.770 1.00 23.82 227 ALA A N 1
ATOM 1791 C CA . ALA A 1 227 ? 118.189 61.937 -16.706 1.00 25.94 227 ALA A CA 1
ATOM 1792 C C . ALA A 1 227 ? 116.745 61.552 -16.445 1.00 27.25 227 ALA A C 1
ATOM 1793 O O . ALA A 1 227 ? 115.910 62.439 -16.236 1.00 24.37 227 ALA A O 1
ATOM 1795 N N . THR A 1 228 ? 116.432 60.260 -16.396 1.00 26.59 228 THR A N 1
ATOM 1796 C CA . THR A 1 228 ? 115.055 59.877 -16.053 1.00 24.92 228 THR A CA 1
ATOM 1797 C C . THR A 1 228 ? 114.586 60.499 -14.722 1.00 25.39 228 THR A C 1
ATOM 1798 O O . THR A 1 228 ? 113.516 61.042 -14.692 1.00 25.16 228 THR A O 1
ATOM 1802 N N . LEU A 1 229 ? 115.441 60.584 -13.696 1.00 27.32 229 LEU A N 1
ATOM 1803 C CA . LEU A 1 229 ? 115.027 61.102 -12.387 1.00 26.35 229 LEU A CA 1
ATOM 1804 C C . LEU A 1 229 ? 114.670 62.579 -12.509 1.00 27.77 229 LEU A C 1
ATOM 1805 O O . LEU A 1 229 ? 113.861 63.096 -11.742 1.00 27.04 229 LEU A O 1
ATOM 1810 N N . LEU A 1 230 ? 115.303 63.245 -13.469 1.00 29.28 230 LEU A N 1
ATOM 1811 C CA . LEU A 1 230 ? 115.127 64.685 -13.738 1.00 28.43 230 LEU A CA 1
ATOM 1812 C C . LEU A 1 230 ? 113.918 64.995 -14.614 1.00 30.22 230 LEU A C 1
ATOM 1813 O O . LEU A 1 230 ? 113.509 66.141 -14.734 1.00 32.27 230 LEU A O 1
ATOM 1818 N N . GLY A 1 231 ? 113.329 63.949 -15.180 1.00 30.93 231 GLY A N 1
ATOM 1819 C CA . GLY A 1 231 ? 112.233 64.057 -16.055 1.00 28.45 231 GLY A CA 1
ATOM 1820 C C . GLY A 1 231 ? 112.730 64.327 -17.457 1.00 29.62 231 GLY A C 1
ATOM 1821 O O . GLY A 1 231 ? 112.005 64.928 -18.243 1.00 27.33 231 GLY A O 1
ATOM 1822 N N . GLN A 1 232 ? 113.923 63.867 -17.798 1.00 27.75 232 GLN A N 1
ATOM 1823 C CA . GLN A 1 232 ? 114.532 64.268 -19.066 1.00 28.68 232 GLN A CA 1
ATOM 1824 C C . GLN A 1 232 ? 114.939 63.051 -19.860 1.00 29.29 232 GLN A C 1
ATOM 1825 O O . GLN A 1 232 ? 115.314 61.992 -19.326 1.00 29.02 232 GLN A O 1
ATOM 1831 N N . ARG A 1 233 ? 114.907 63.249 -21.161 1.00 28.48 233 ARG A N 1
ATOM 1832 C CA . ARG A 1 233 ? 115.409 62.288 -22.094 1.00 30.07 233 ARG A CA 1
ATOM 1833 C C . ARG A 1 233 ? 116.935 62.188 -21.997 1.00 29.63 233 ARG A C 1
ATOM 1834 O O . ARG A 1 233 ? 117.618 63.197 -21.720 1.00 30.82 233 ARG A O 1
ATOM 1842 N N . PRO A 1 234 ? 117.482 60.988 -22.234 1.00 31.74 234 PRO A N 1
ATOM 1843 C CA . PRO A 1 234 ? 118.937 60.796 -22.008 1.00 35.66 234 PRO A CA 1
ATOM 1844 C C . PRO A 1 234 ? 119.892 61.740 -22.761 1.00 36.60 234 PRO A C 1
ATOM 1845 O O . PRO A 1 234 ? 120.874 62.156 -22.216 1.00 46.22 234 PRO A O 1
ATOM 1849 N N . GLU A 1 235 ? 119.577 62.055 -24.002 1.00 43.63 235 GLU A N 1
ATOM 1850 C CA . GLU A 1 235 ? 120.373 62.989 -24.834 1.00 51.05 235 GLU A CA 1
ATOM 1851 C C . GLU A 1 235 ? 120.055 64.467 -24.539 1.00 45.82 235 GLU A C 1
ATOM 1852 O O . GLU A 1 235 ? 120.725 65.326 -25.049 1.00 47.79 235 GLU A O 1
ATOM 1858 N N . GLU A 1 236 ? 119.022 64.752 -23.756 1.00 43.58 236 GLU A N 1
ATOM 1859 C CA . GLU A 1 236 ? 118.602 66.118 -23.467 1.00 43.00 236 GLU A CA 1
ATOM 1860 C C . GLU A 1 236 ? 119.058 66.602 -22.082 1.00 41.16 236 GLU A C 1
ATOM 1861 O O . GLU A 1 236 ? 118.536 67.577 -21.557 1.00 39.63 236 GLU A O 1
ATOM 1867 N N . LEU A 1 237 ? 119.977 65.913 -21.438 1.00 38.96 237 LEU A N 1
ATOM 1868 C CA . LEU A 1 237 ? 120.394 66.389 -20.171 1.00 40.80 237 LEU A CA 1
ATOM 1869 C C . LEU A 1 237 ? 120.936 67.819 -20.291 1.00 44.27 237 LEU A C 1
ATOM 1870 O O . LEU A 1 237 ? 121.857 68.060 -21.059 1.00 43.67 237 LEU A O 1
ATOM 1875 N N . THR A 1 238 ? 120.388 68.702 -19.457 1.00 44.91 238 THR A N 1
ATOM 1876 C CA . THR A 1 238 ? 120.727 70.124 -19.372 1.00 59.90 238 THR A CA 1
ATOM 1877 C C . THR A 1 238 ? 122.095 70.305 -18.611 1.00 57.65 238 THR A C 1
ATOM 1878 O O . THR A 1 238 ? 123.041 70.904 -19.118 1.00 62.53 238 THR A O 1
ATOM 1882 N N . VAL A 1 239 ? 122.186 69.680 -17.442 1.00 48.19 239 VAL A N 1
ATOM 1883 C CA . VAL A 1 239 ? 123.328 69.749 -16.531 1.00 42.35 239 VAL A CA 1
ATOM 1884 C C . VAL A 1 239 ? 124.527 68.931 -17.006 1.00 37.08 239 VAL A C 1
ATOM 1885 O O . VAL A 1 239 ? 124.412 67.779 -17.306 1.00 40.43 239 VAL A O 1
ATOM 1889 N N . ASP A 1 240 ? 125.688 69.563 -17.029 1.00 35.62 240 ASP A N 1
ATOM 1890 C CA . ASP A 1 240 ? 126.952 68.970 -17.413 1.00 33.15 240 ASP A CA 1
ATOM 1891 C C . ASP A 1 240 ? 127.558 68.071 -16.295 1.00 35.29 240 ASP A C 1
ATOM 1892 O O . ASP A 1 240 ? 127.831 68.541 -15.164 1.00 29.80 240 ASP A O 1
ATOM 1897 N N . LEU A 1 241 ? 127.838 66.814 -16.672 1.00 35.71 241 LEU A N 1
ATOM 1898 C CA . LEU A 1 241 ? 128.262 65.783 -15.760 1.00 34.12 241 LEU A CA 1
ATOM 1899 C C . LEU A 1 241 ? 129.697 65.293 -16.015 1.00 34.72 241 LEU A C 1
ATOM 1900 O O . LEU A 1 241 ? 130.069 64.221 -15.521 1.00 33.65 241 LEU A O 1
ATOM 1905 N N A SER A 1 242 ? 130.497 66.092 -16.731 0.50 33.46 242 SER A N 1
ATOM 1906 N N B SER A 1 242 ? 130.511 66.096 -16.711 0.50 34.09 242 SER A N 1
ATOM 1907 C CA A SER A 1 242 ? 131.922 65.823 -16.890 0.50 34.35 242 SER A CA 1
ATOM 1908 C CA B SER A 1 242 ? 131.937 65.826 -16.863 0.50 35.43 242 SER A CA 1
ATOM 1909 C C A SER A 1 242 ? 132.537 65.564 -15.497 0.50 33.27 242 SER A C 1
ATOM 1910 C C B SER A 1 242 ? 132.565 65.580 -15.483 0.50 33.84 242 SER A C 1
ATOM 1911 O O A SER A 1 242 ? 132.088 66.136 -14.509 0.50 30.26 242 SER A O 1
ATOM 1912 O O B SER A 1 242 ? 132.154 66.172 -14.494 0.50 30.72 242 SER A O 1
ATOM 1917 N N . PRO A 1 243 ? 133.581 64.719 -15.426 1.00 34.80 243 PRO A N 1
ATOM 1918 C CA . PRO A 1 243 ? 134.102 64.312 -14.132 1.00 31.14 243 PRO A CA 1
ATOM 1919 C C . PRO A 1 243 ? 134.451 65.429 -13.157 1.00 32.01 243 PRO A C 1
ATOM 1920 O O . PRO A 1 243 ? 134.949 66.453 -13.558 1.00 32.73 243 PRO A O 1
ATOM 1924 N N . ARG A 1 244 ? 134.115 65.209 -11.896 1.00 31.35 244 ARG A N 1
ATOM 1925 C CA . ARG A 1 244 ? 134.567 65.955 -10.765 1.00 32.34 244 ARG A CA 1
ATOM 1926 C C . ARG A 1 244 ? 134.740 64.973 -9.631 1.00 32.48 244 ARG A C 1
ATOM 1927 O O . ARG A 1 244 ? 134.163 63.885 -9.645 1.00 28.11 244 ARG A O 1
ATOM 1935 N N . ASP A 1 245 ? 135.464 65.404 -8.614 1.00 29.89 245 ASP A N 1
ATOM 1936 C CA . ASP A 1 245 ? 135.697 64.566 -7.449 1.00 32.23 245 ASP A CA 1
ATOM 1937 C C . ASP A 1 245 ? 134.408 64.138 -6.751 1.00 31.13 245 ASP A C 1
ATOM 1938 O O . ASP A 1 245 ? 133.419 64.805 -6.803 1.00 28.17 245 ASP A O 1
ATOM 1943 N N . LEU A 1 246 ? 134.465 63.023 -6.042 1.00 31.47 246 LEU A N 1
ATOM 1944 C CA . LEU A 1 246 ? 133.350 62.607 -5.209 1.00 29.73 246 LEU A CA 1
ATOM 1945 C C . LEU A 1 246 ? 133.210 63.572 -4.060 1.00 29.56 246 LEU A C 1
ATOM 1946 O O . LEU A 1 246 ? 134.170 63.791 -3.324 1.00 32.17 246 LEU A O 1
ATOM 1951 N N . PRO A 1 247 ? 132.006 64.132 -3.872 1.00 31.29 247 PRO A N 1
ATOM 1952 C CA . PRO A 1 247 ? 131.835 65.071 -2.784 1.00 30.30 247 PRO A CA 1
ATOM 1953 C C . PRO A 1 247 ? 132.046 64.425 -1.436 1.00 31.96 247 PRO A C 1
ATOM 1954 O O . PRO A 1 247 ? 132.011 63.195 -1.311 1.00 31.53 247 PRO A O 1
ATOM 1958 N N . ALA A 1 248 ? 132.253 65.281 -0.445 1.00 32.67 248 ALA A N 1
ATOM 1959 C CA . ALA A 1 248 ? 132.650 64.865 0.903 1.00 32.31 248 ALA A CA 1
ATOM 1960 C C . ALA A 1 248 ? 132.103 65.867 1.903 1.00 32.81 248 ALA A C 1
ATOM 1961 O O . ALA A 1 248 ? 131.849 66.997 1.549 1.00 35.56 248 ALA A O 1
ATOM 1963 N N . ILE A 1 249 ? 131.784 65.406 3.109 1.00 38.43 249 ILE A N 1
ATOM 1964 C CA . ILE A 1 249 ? 131.328 66.273 4.178 1.00 39.62 249 ILE A CA 1
ATOM 1965 C C . ILE A 1 249 ? 132.371 66.254 5.275 1.00 47.68 249 ILE A C 1
ATOM 1966 O O . ILE A 1 249 ? 132.605 65.205 5.860 1.00 46.82 249 ILE A O 1
ATOM 1971 N N . THR A 1 250 ? 132.971 67.425 5.521 1.00 53.10 250 THR A N 1
ATOM 1972 C CA . THR A 1 250 ? 134.001 67.636 6.578 1.00 63.77 250 THR A CA 1
ATOM 1973 C C . THR A 1 250 ? 133.472 67.476 7.996 1.00 52.59 250 THR A C 1
ATOM 1974 O O . THR A 1 250 ? 134.019 66.713 8.791 1.00 43.45 250 THR A O 1
ATOM 1978 N N . LYS A 1 251 ? 132.470 68.288 8.302 1.00 52.01 251 LYS A N 1
ATOM 1979 C CA . LYS A 1 251 ? 131.950 68.441 9.657 1.00 53.24 251 LYS A CA 1
ATOM 1980 C C . LYS A 1 251 ? 131.172 67.212 10.156 1.00 49.81 251 LYS A C 1
ATOM 1981 O O . LYS A 1 251 ? 130.772 66.336 9.387 1.00 46.19 251 LYS A O 1
ATOM 1987 N N . ALA A 1 252 ? 130.974 67.138 11.459 1.00 43.68 252 ALA A N 1
ATOM 1988 C CA . ALA A 1 252 ? 130.174 66.094 12.007 1.00 42.34 252 ALA A CA 1
ATOM 1989 C C . ALA A 1 252 ? 128.744 66.283 11.429 1.00 41.21 252 ALA A C 1
ATOM 1990 O O . ALA A 1 252 ? 128.313 67.418 11.108 1.00 37.87 252 ALA A O 1
ATOM 1992 N N . LEU A 1 253 ? 128.061 65.157 11.199 1.00 41.05 253 LEU A N 1
ATOM 1993 C CA . LEU A 1 253 ? 126.793 65.168 10.437 1.00 37.51 253 LEU A CA 1
ATOM 1994 C C . LEU A 1 253 ? 125.698 65.726 11.299 1.00 32.51 253 LEU A C 1
ATOM 1995 O O . LEU A 1 253 ? 125.416 65.189 12.328 1.00 32.96 253 LEU A O 1
ATOM 2000 N N . PRO A 1 254 ? 125.066 66.804 10.883 1.00 33.71 254 PRO A N 1
ATOM 2001 C CA . PRO A 1 254 ? 123.934 67.302 11.629 1.00 36.65 254 PRO A CA 1
ATOM 2002 C C . PRO A 1 254 ? 122.689 66.460 11.397 1.00 33.15 254 PRO A C 1
ATOM 2003 O O . PRO A 1 254 ? 122.017 66.581 10.358 1.00 38.75 254 PRO A O 1
ATOM 2007 N N . ILE A 1 255 ? 122.406 65.633 12.403 1.00 31.09 255 ILE A N 1
ATOM 2008 C CA . ILE A 1 255 ? 121.357 64.654 12.350 1.00 32.85 255 ILE A CA 1
ATOM 2009 C C . ILE A 1 255 ? 120.246 64.946 13.298 1.00 32.37 255 ILE A C 1
ATOM 2010 O O . ILE A 1 255 ? 119.281 64.222 13.310 1.00 35.38 255 ILE A O 1
ATOM 2015 N N . GLY A 1 256 ? 120.372 65.975 14.122 1.00 34.40 256 GLY A N 1
ATOM 2016 C CA . GLY A 1 256 ? 119.350 66.297 15.092 1.00 32.44 256 GLY A CA 1
ATOM 2017 C C . GLY A 1 256 ? 119.145 65.186 16.096 1.00 35.90 256 GLY A C 1
ATOM 2018 O O . GLY A 1 256 ? 120.034 64.334 16.363 1.00 39.01 256 GLY A O 1
ATOM 2019 N N . ASP A 1 257 ? 117.972 65.205 16.696 1.00 35.09 257 ASP A N 1
ATOM 2020 C CA . ASP A 1 257 ? 117.687 64.285 17.761 1.00 36.77 257 ASP A CA 1
ATOM 2021 C C . ASP A 1 257 ? 117.099 63.090 17.042 1.00 36.85 257 ASP A C 1
ATOM 2022 O O . ASP A 1 257 ? 116.050 63.217 16.425 1.00 28.82 257 ASP A O 1
ATOM 2027 N N . PRO A 1 258 ? 117.770 61.927 17.100 1.00 41.57 258 PRO A N 1
ATOM 2028 C CA . PRO A 1 258 ? 117.245 60.779 16.381 1.00 46.94 258 PRO A CA 1
ATOM 2029 C C . PRO A 1 258 ? 115.857 60.330 16.871 1.00 42.52 258 PRO A C 1
ATOM 2030 O O . PRO A 1 258 ? 115.100 59.756 16.095 1.00 46.87 258 PRO A O 1
ATOM 2034 N N . GLY A 1 259 ? 115.488 60.675 18.102 1.00 39.62 259 GLY A N 1
ATOM 2035 C CA . GLY A 1 259 ? 114.139 60.443 18.589 1.00 43.09 259 GLY A CA 1
ATOM 2036 C C . GLY A 1 259 ? 113.026 61.288 17.971 1.00 47.28 259 GLY A C 1
ATOM 2037 O O . GLY A 1 259 ? 111.867 61.193 18.407 1.00 52.96 259 GLY A O 1
ATOM 2038 N N . GLU A 1 260 ? 113.342 62.156 17.016 1.00 41.16 260 GLU A N 1
ATOM 2039 C CA . GLU A 1 260 ? 112.292 62.814 16.284 1.00 41.81 260 GLU A CA 1
ATOM 2040 C C . GLU A 1 260 ? 112.089 62.129 14.923 1.00 37.08 260 GLU A C 1
ATOM 2041 O O . GLU A 1 260 ? 111.231 62.540 14.177 1.00 33.26 260 GLU A O 1
ATOM 2047 N N . LEU A 1 261 ? 112.841 61.081 14.577 1.00 33.78 261 LEU A N 1
ATOM 2048 C CA . LEU A 1 261 ? 112.763 60.590 13.192 1.00 30.77 261 LEU A CA 1
ATOM 2049 C C . LEU A 1 261 ? 111.396 60.049 12.849 1.00 30.67 261 LEU A C 1
ATOM 2050 O O . LEU A 1 261 ? 110.961 60.254 11.726 1.00 31.07 261 LEU A O 1
ATOM 2055 N N . LEU A 1 262 ? 110.722 59.370 13.780 1.00 25.70 262 LEU A N 1
ATOM 2056 C CA . LEU A 1 262 ? 109.415 58.824 13.469 1.00 28.29 262 LEU A CA 1
ATOM 2057 C C . LEU A 1 262 ? 108.373 59.899 13.201 1.00 29.74 262 LEU A C 1
ATOM 2058 O O . LEU A 1 262 ? 107.466 59.641 12.430 1.00 30.87 262 LEU A O 1
ATOM 2063 N N . ARG A 1 263 ? 108.523 61.064 13.818 1.00 29.01 263 ARG A N 1
ATOM 2064 C CA . ARG A 1 263 ? 107.644 62.193 13.560 1.00 37.50 263 ARG A CA 1
ATOM 2065 C C . ARG A 1 263 ? 107.996 62.873 12.249 1.00 31.95 263 ARG A C 1
ATOM 2066 O O . ARG A 1 263 ? 107.130 63.407 11.597 1.00 38.36 263 ARG A O 1
ATOM 2074 N N . ARG A 1 264 ? 109.255 62.865 11.859 1.00 28.67 264 ARG A N 1
ATOM 2075 C CA . ARG A 1 264 ? 109.658 63.539 10.648 1.00 26.93 264 ARG A CA 1
ATOM 2076 C C . ARG A 1 264 ? 109.358 62.732 9.390 1.00 28.75 264 ARG A C 1
ATOM 2077 O O . ARG A 1 264 ? 109.082 63.326 8.363 1.00 29.95 264 ARG A O 1
ATOM 2085 N N . ARG A 1 265 ? 109.471 61.396 9.437 1.00 26.45 265 ARG A N 1
ATOM 2086 C CA . ARG A 1 265 ? 109.326 60.580 8.219 1.00 25.35 265 ARG A CA 1
ATOM 2087 C C . ARG A 1 265 ? 107.887 60.594 7.676 1.00 26.11 265 ARG A C 1
ATOM 2088 O O . ARG A 1 265 ? 106.945 60.252 8.369 1.00 23.79 265 ARG A O 1
ATOM 2096 N N . PRO A 1 266 ? 107.711 61.007 6.432 1.00 26.68 266 PRO A N 1
ATOM 2097 C CA . PRO A 1 266 ? 106.346 61.019 5.936 1.00 27.65 266 PRO A CA 1
ATOM 2098 C C . PRO A 1 266 ? 105.694 59.659 5.773 1.00 26.81 266 PRO A C 1
ATOM 2099 O O . PRO A 1 266 ? 104.488 59.596 5.852 1.00 28.05 266 PRO A O 1
ATOM 2103 N N . ASP A 1 267 ? 106.444 58.591 5.505 1.00 28.32 267 ASP A N 1
ATOM 2104 C CA . ASP A 1 267 ? 105.819 57.251 5.336 1.00 26.44 267 ASP A CA 1
ATOM 2105 C C . ASP A 1 267 ? 105.146 56.828 6.622 1.00 24.62 267 ASP A C 1
ATOM 2106 O O . ASP A 1 267 ? 104.114 56.216 6.567 1.00 23.24 267 ASP A O 1
ATOM 2111 N N . ILE A 1 268 ? 105.725 57.202 7.760 1.00 23.06 268 ILE A N 1
ATOM 2112 C CA . ILE A 1 268 ? 105.136 56.955 9.057 1.00 25.96 268 ILE A CA 1
ATOM 2113 C C . ILE A 1 268 ? 103.849 57.736 9.174 1.00 26.48 268 ILE A C 1
ATOM 2114 O O . ILE A 1 268 ? 102.834 57.182 9.545 1.00 26.25 268 ILE A O 1
ATOM 2119 N N . ARG A 1 269 ? 103.875 58.988 8.788 1.00 28.97 269 ARG A N 1
ATOM 2120 C CA . ARG A 1 269 ? 102.666 59.833 8.877 1.00 31.37 269 ARG A CA 1
ATOM 2121 C C . ARG A 1 269 ? 101.589 59.280 7.944 1.00 30.07 269 ARG A C 1
ATOM 2122 O O . ARG A 1 269 ? 100.413 59.140 8.381 1.00 27.11 269 ARG A O 1
ATOM 2130 N N . ALA A 1 270 ? 101.975 58.865 6.729 1.00 25.01 270 ALA A N 1
ATOM 2131 C CA . ALA A 1 270 ? 100.975 58.304 5.803 1.00 26.18 270 ALA A CA 1
ATOM 2132 C C . ALA A 1 270 ? 100.284 57.057 6.360 1.00 25.90 270 ALA A C 1
ATOM 2133 O O . ALA A 1 270 ? 99.108 56.918 6.176 1.00 25.82 270 ALA A O 1
ATOM 2135 N N . ALA A 1 271 ? 101.047 56.141 6.976 1.00 24.24 271 ALA A N 1
ATOM 2136 C CA . ALA A 1 271 ? 100.454 54.933 7.529 1.00 28.65 271 ALA A CA 1
ATOM 2137 C C . ALA A 1 271 ? 99.573 55.230 8.767 1.00 26.43 271 ALA A C 1
ATOM 2138 O O . ALA A 1 271 ? 98.616 54.501 9.041 1.00 24.90 271 ALA A O 1
ATOM 2140 N N . GLU A 1 272 ? 99.990 56.228 9.549 1.00 23.56 272 GLU A N 1
ATOM 2141 C CA . GLU A 1 272 ? 99.208 56.704 10.681 1.00 23.95 272 GLU A CA 1
ATOM 2142 C C . GLU A 1 272 ? 97.858 57.288 10.226 1.00 24.17 272 GLU A C 1
ATOM 2143 O O . GLU A 1 272 ? 96.823 56.964 10.793 1.00 25.26 272 GLU A O 1
ATOM 2149 N N . ARG A 1 273 ? 97.866 58.044 9.141 1.00 22.83 273 ARG A N 1
ATOM 2150 C CA . ARG A 1 273 ? 96.616 58.538 8.543 1.00 24.87 273 ARG A CA 1
ATOM 2151 C C . ARG A 1 273 ? 95.709 57.438 7.952 1.00 27.98 273 ARG A C 1
ATOM 2152 O O . ARG A 1 273 ? 94.476 57.522 8.128 1.00 26.44 273 ARG A O 1
ATOM 2160 N N . ARG A 1 274 ? 96.293 56.457 7.253 1.00 24.30 274 ARG A N 1
ATOM 2161 C CA . ARG A 1 274 ? 95.520 55.336 6.877 1.00 27.61 274 ARG A CA 1
ATOM 2162 C C . ARG A 1 274 ? 94.912 54.639 8.100 1.00 27.65 274 ARG A C 1
ATOM 2163 O O . ARG A 1 274 ? 93.823 54.100 7.986 1.00 24.66 274 ARG A O 1
ATOM 2171 N N . LEU A 1 275 ? 95.606 54.627 9.239 1.00 26.17 275 LEU A N 1
ATOM 2172 C CA . LEU A 1 275 ? 95.058 53.912 10.395 1.00 27.58 275 LEU A CA 1
ATOM 2173 C C . LEU A 1 275 ? 93.846 54.725 10.940 1.00 27.74 275 LEU A C 1
ATOM 2174 O O . LEU A 1 275 ? 92.800 54.150 11.227 1.00 27.76 275 LEU A O 1
ATOM 2179 N N . ALA A 1 276 ? 94.050 56.038 11.084 1.00 27.58 276 ALA A N 1
ATOM 2180 C CA . ALA A 1 276 ? 92.984 57.000 11.386 1.00 27.25 276 ALA A CA 1
ATOM 2181 C C . ALA A 1 276 ? 91.744 56.806 10.488 1.00 26.42 276 ALA A C 1
ATOM 2182 O O . ALA A 1 276 ? 90.632 56.608 11.000 1.00 24.23 276 ALA A O 1
ATOM 2184 N N . ALA A 1 277 ? 91.954 56.708 9.178 1.00 26.15 277 ALA A N 1
ATOM 2185 C CA . ALA A 1 277 ? 90.811 56.536 8.229 1.00 25.70 277 ALA A CA 1
ATOM 2186 C C . ALA A 1 277 ? 90.034 55.272 8.458 1.00 28.71 277 ALA A C 1
ATOM 2187 O O . ALA A 1 277 ? 88.798 55.276 8.443 1.00 27.00 277 ALA A O 1
ATOM 2189 N N . SER A 1 278 ? 90.800 54.186 8.633 1.00 26.68 278 SER A N 1
ATOM 2190 C CA . SER A 1 278 ? 90.291 52.875 8.888 1.00 28.56 278 SER A CA 1
ATOM 2191 C C . SER A 1 278 ? 89.505 52.782 10.204 1.00 26.78 278 SER A C 1
ATOM 2192 O O . SER A 1 278 ? 88.505 52.067 10.322 1.00 25.64 278 SER A O 1
ATOM 2195 N N . THR A 1 279 ? 89.978 53.526 11.185 1.00 24.10 279 THR A N 1
ATOM 2196 C CA . THR A 1 279 ? 89.361 53.538 12.452 1.00 26.78 279 THR A CA 1
ATOM 2197 C C . THR A 1 279 ? 88.022 54.278 12.329 1.00 25.45 279 THR A C 1
ATOM 2198 O O . THR A 1 279 ? 86.990 53.756 12.749 1.00 22.63 279 THR A O 1
ATOM 2202 N N . ALA A 1 280 ? 88.043 55.442 11.696 1.00 22.96 280 ALA A N 1
ATOM 2203 C CA . ALA A 1 280 ? 86.776 56.108 11.311 1.00 26.25 280 ALA A CA 1
ATOM 2204 C C . ALA A 1 280 ? 85.797 55.222 10.498 1.00 27.76 280 ALA A C 1
ATOM 2205 O O . ALA A 1 280 ? 84.566 55.342 10.680 1.00 29.57 280 ALA A O 1
ATOM 2207 N N . ASP A 1 281 ? 86.306 54.345 9.620 1.00 27.96 281 ASP A N 1
ATOM 2208 C CA . ASP A 1 281 ? 85.426 53.447 8.855 1.00 28.26 281 ASP A CA 1
ATOM 2209 C C . ASP A 1 281 ? 84.705 52.389 9.749 1.00 26.94 281 ASP A C 1
ATOM 2210 O O . ASP A 1 281 ? 83.632 51.888 9.376 1.00 27.53 281 ASP A O 1
ATOM 2215 N N . VAL A 1 282 ? 85.282 52.043 10.893 1.00 24.16 282 VAL A N 1
ATOM 2216 C CA . VAL A 1 282 ? 84.572 51.230 11.907 1.00 24.15 282 VAL A CA 1
ATOM 2217 C C . VAL A 1 282 ? 83.339 52.000 12.382 1.00 25.72 282 VAL A C 1
ATOM 2218 O O . VAL A 1 282 ? 82.271 51.418 12.487 1.00 27.13 282 VAL A O 1
ATOM 2222 N N . GLY A 1 283 ? 83.494 53.303 12.663 1.00 25.86 283 GLY A N 1
ATOM 2223 C CA . GLY A 1 283 ? 82.365 54.173 13.000 1.00 28.35 283 GLY A CA 1
ATOM 2224 C C . GLY A 1 283 ? 81.257 54.155 11.945 1.00 27.67 283 GLY A C 1
ATOM 2225 O O . GLY A 1 283 ? 80.095 53.952 12.256 1.00 26.58 283 GLY A O 1
ATOM 2226 N N . VAL A 1 284 ? 81.646 54.265 10.682 1.00 29.94 284 VAL A N 1
ATOM 2227 C CA . VAL A 1 284 ? 80.683 54.194 9.568 1.00 28.58 284 VAL A CA 1
ATOM 2228 C C . VAL A 1 284 ? 79.807 52.942 9.641 1.00 27.79 284 VAL A C 1
ATOM 2229 O O . VAL A 1 284 ? 78.594 53.009 9.489 1.00 26.62 284 VAL A O 1
ATOM 2233 N N . ALA A 1 285 ? 80.461 51.806 9.833 1.00 26.33 285 ALA A N 1
ATOM 2234 C CA . ALA A 1 285 ? 79.787 50.539 9.885 1.00 27.44 285 ALA A CA 1
ATOM 2235 C C . ALA A 1 285 ? 78.980 50.359 11.173 1.00 25.31 285 ALA A C 1
ATOM 2236 O O . ALA A 1 285 ? 77.964 49.674 11.163 1.00 24.52 285 ALA A O 1
ATOM 2238 N N . THR A 1 286 ? 79.521 50.881 12.273 1.00 24.24 286 THR A N 1
ATOM 2239 C CA . THR A 1 286 ? 78.897 50.852 13.588 1.00 24.73 286 THR A CA 1
ATOM 2240 C C . THR A 1 286 ? 77.524 51.595 13.574 1.00 26.01 286 THR A C 1
ATOM 2241 O O . THR A 1 286 ? 76.571 51.159 14.243 1.00 26.17 286 THR A O 1
ATOM 2245 N N . ALA A 1 287 ? 77.438 52.692 12.823 1.00 24.37 287 ALA A N 1
ATOM 2246 C CA . ALA A 1 287 ? 76.177 53.437 12.650 1.00 27.42 287 ALA A CA 1
ATOM 2247 C C . ALA A 1 287 ? 75.018 52.637 12.062 1.00 28.39 287 ALA A C 1
ATOM 2248 O O . ALA A 1 287 ? 73.874 52.896 12.412 1.00 30.07 287 ALA A O 1
ATOM 2250 N N . ASP A 1 288 ? 75.303 51.653 11.234 1.00 29.27 288 ASP A N 1
ATOM 2251 C CA . ASP A 1 288 ? 74.269 50.757 10.698 1.00 29.26 288 ASP A CA 1
ATOM 2252 C C . ASP A 1 288 ? 73.608 49.828 11.725 1.00 29.40 288 ASP A C 1
ATOM 2253 O O . ASP A 1 288 ? 72.589 49.205 11.438 1.00 30.20 288 ASP A O 1
ATOM 2258 N N . LEU A 1 289 ? 74.189 49.707 12.911 1.00 28.97 289 LEU A N 1
ATOM 2259 C CA . LEU A 1 289 ? 73.537 48.992 13.980 1.00 32.98 289 LEU A CA 1
ATOM 2260 C C . LEU A 1 289 ? 72.296 49.767 14.510 1.00 36.24 289 LEU A C 1
ATOM 2261 O O . LEU A 1 289 ? 71.433 49.140 15.157 1.00 31.31 289 LEU A O 1
ATOM 2266 N N . PHE A 1 290 ? 72.282 51.105 14.315 1.00 33.06 290 PHE A N 1
ATOM 2267 C CA . PHE A 1 290 ? 71.248 52.023 14.787 1.00 34.38 290 PHE A CA 1
ATOM 2268 C C . PHE A 1 290 ? 70.311 52.390 13.628 1.00 36.17 290 PHE A C 1
ATOM 2269 O O . PHE A 1 290 ? 70.604 52.072 12.466 1.00 35.96 290 PHE A O 1
ATOM 2277 N N . PRO A 1 291 ? 69.141 52.951 13.944 1.00 37.49 291 PRO A N 1
ATOM 2278 C CA . PRO A 1 291 ? 68.223 53.313 12.858 1.00 38.87 291 PRO A CA 1
ATOM 2279 C C . PRO A 1 291 ? 68.773 54.427 12.004 1.00 34.03 291 PRO A C 1
ATOM 2280 O O . PRO A 1 291 ? 69.511 55.305 12.511 1.00 38.20 291 PRO A O 1
ATOM 2284 N N . ARG A 1 292 ? 68.435 54.372 10.732 1.00 29.84 292 ARG A N 1
ATOM 2285 C CA . ARG A 1 292 ? 68.686 55.456 9.787 1.00 34.79 292 ARG A CA 1
ATOM 2286 C C . ARG A 1 292 ? 67.402 56.333 9.643 1.00 34.59 292 ARG A C 1
ATOM 2287 O O . ARG A 1 292 ? 66.351 55.804 9.375 1.00 32.97 292 ARG A O 1
ATOM 2295 N N . VAL A 1 293 ? 67.538 57.646 9.787 1.00 34.71 293 VAL A N 1
ATOM 2296 C CA . VAL A 1 293 ? 66.482 58.632 9.687 1.00 34.81 293 VAL A CA 1
ATOM 2297 C C . VAL A 1 293 ? 66.764 59.526 8.458 1.00 35.48 293 VAL A C 1
ATOM 2298 O O . VAL A 1 293 ? 67.763 60.243 8.439 1.00 32.40 293 VAL A O 1
ATOM 2302 N N A SER A 1 294 ? 65.870 59.451 7.469 0.50 36.23 294 SER A N 1
ATOM 2303 N N B SER A 1 294 ? 65.878 59.461 7.469 0.50 36.30 294 SER A N 1
ATOM 2304 C CA A SER A 1 294 ? 65.951 60.165 6.188 0.50 39.21 294 SER A CA 1
ATOM 2305 C CA B SER A 1 294 ? 65.986 60.177 6.200 0.50 39.32 294 SER A CA 1
ATOM 2306 C C A SER A 1 294 ? 64.735 61.091 6.037 0.50 43.16 294 SER A C 1
ATOM 2307 C C B SER A 1 294 ? 64.769 61.109 6.067 0.50 43.65 294 SER A C 1
ATOM 2308 O O A SER A 1 294 ? 63.678 60.884 6.654 0.50 41.04 294 SER A O 1
ATOM 2309 O O B SER A 1 294 ? 63.747 60.935 6.752 0.50 42.32 294 SER A O 1
ATOM 2314 N N . LEU A 1 295 ? 64.880 62.095 5.186 1.00 44.16 295 LEU A N 1
ATOM 2315 C CA . LEU A 1 295 ? 63.833 63.094 4.996 1.00 41.30 295 LEU A CA 1
ATOM 2316 C C . LEU A 1 295 ? 63.777 63.438 3.498 1.00 40.79 295 LEU A C 1
ATOM 2317 O O . LEU A 1 295 ? 64.569 64.233 2.994 1.00 40.26 295 LEU A O 1
ATOM 2322 N N . SER A 1 296 ? 62.852 62.793 2.781 1.00 39.49 296 SER A N 1
ATOM 2323 C CA . SER A 1 296 ? 62.660 63.135 1.359 1.00 43.66 296 SER A CA 1
ATOM 2324 C C . SER A 1 296 ? 61.695 64.338 1.227 1.00 47.10 296 SER A C 1
ATOM 2325 O O . SER A 1 296 ? 61.027 64.763 2.194 1.00 40.80 296 SER A O 1
ATOM 2328 N N . GLY A 1 297 ? 61.715 64.959 0.051 1.00 49.30 297 GLY A N 1
ATOM 2329 C CA . GLY A 1 297 ? 60.921 66.158 -0.187 1.00 45.37 297 GLY A CA 1
ATOM 2330 C C . GLY A 1 297 ? 60.733 66.456 -1.656 1.00 46.09 297 GLY A C 1
ATOM 2331 O O . GLY A 1 297 ? 61.591 66.116 -2.469 1.00 46.64 297 GLY A O 1
ATOM 2332 N N . PHE A 1 298 ? 59.592 67.056 -1.990 1.00 43.43 298 PHE A N 1
ATOM 2333 C CA . PHE A 1 298 ? 59.319 67.546 -3.330 1.00 40.37 298 PHE A CA 1
ATOM 2334 C C . PHE A 1 298 ? 58.663 68.923 -3.231 1.00 39.08 298 PHE A C 1
ATOM 2335 O O . PHE A 1 298 ? 57.803 69.115 -2.389 1.00 35.41 298 PHE A O 1
ATOM 2343 N N . LEU A 1 299 ? 59.063 69.855 -4.085 1.00 36.88 299 LEU A N 1
ATOM 2344 C CA . LEU A 1 299 ? 58.450 71.169 -4.128 1.00 39.46 299 LEU A CA 1
ATOM 2345 C C . LEU A 1 299 ? 58.354 71.562 -5.598 1.00 40.35 299 LEU A C 1
ATOM 2346 O O . LEU A 1 299 ? 59.385 71.712 -6.251 1.00 35.06 299 LEU A O 1
ATOM 2351 N N . GLY A 1 300 ? 57.126 71.753 -6.098 1.00 37.53 300 GLY A N 1
ATOM 2352 C CA . GLY A 1 300 ? 56.912 72.301 -7.443 1.00 37.63 300 GLY A CA 1
ATOM 2353 C C . GLY A 1 300 ? 55.477 72.135 -7.907 1.00 40.97 300 GLY A C 1
ATOM 2354 O O . GLY A 1 300 ? 54.529 72.779 -7.375 1.00 34.78 300 GLY A O 1
ATOM 2355 N N . PHE A 1 301 ? 55.297 71.235 -8.873 1.00 39.57 301 PHE A N 1
ATOM 2356 C CA . PHE A 1 301 ? 54.048 71.167 -9.565 1.00 35.85 301 PHE A CA 1
ATOM 2357 C C . PHE A 1 301 ? 53.697 69.729 -9.871 1.00 36.54 301 PHE A C 1
ATOM 2358 O O . PHE A 1 301 ? 54.547 68.978 -10.383 1.00 36.75 301 PHE A O 1
ATOM 2366 N N . THR A 1 302 ? 52.433 69.382 -9.622 1.00 33.54 302 THR A N 1
ATOM 2367 C CA . THR A 1 302 ? 51.893 68.064 -9.919 1.00 37.10 302 THR A CA 1
ATOM 2368 C C . THR A 1 302 ? 50.494 68.272 -10.554 1.00 40.52 302 THR A C 1
ATOM 2369 O O . THR A 1 302 ? 49.688 69.108 -10.074 1.00 38.08 302 THR A O 1
ATOM 2373 N N . ALA A 1 303 ? 50.196 67.516 -11.612 1.00 34.74 303 ALA A N 1
ATOM 2374 C CA . ALA A 1 303 ? 48.932 67.692 -12.310 1.00 34.67 303 ALA A CA 1
ATOM 2375 C C . ALA A 1 303 ? 48.586 66.457 -13.086 1.00 37.48 303 ALA A C 1
ATOM 2376 O O . ALA A 1 303 ? 49.491 65.790 -13.558 1.00 39.72 303 ALA A O 1
ATOM 2378 N N . GLY A 1 304 ? 47.280 66.144 -13.185 1.00 38.60 304 GLY A N 1
ATOM 2379 C CA . GLY A 1 304 ? 46.710 65.172 -14.181 1.00 38.59 304 GLY A CA 1
ATOM 2380 C C . GLY A 1 304 ? 46.718 65.616 -15.656 1.00 43.27 304 GLY A C 1
ATOM 2381 O O . GLY A 1 304 ? 46.709 64.782 -16.597 1.00 46.25 304 GLY A O 1
ATOM 2382 N N . ARG A 1 305 ? 46.750 66.929 -15.871 1.00 39.83 305 ARG A N 1
ATOM 2383 C CA . ARG A 1 305 ? 46.764 67.477 -17.195 1.00 44.01 305 ARG A CA 1
ATOM 2384 C C . ARG A 1 305 ? 48.028 68.255 -17.290 1.00 40.23 305 ARG A C 1
ATOM 2385 O O . ARG A 1 305 ? 48.258 69.218 -16.506 1.00 34.19 305 ARG A O 1
ATOM 2393 N N . GLY A 1 306 ? 48.829 67.883 -18.287 1.00 40.44 306 GLY A N 1
ATOM 2394 C CA . GLY A 1 306 ? 50.071 68.592 -18.545 1.00 39.71 306 GLY A CA 1
ATOM 2395 C C . GLY A 1 306 ? 49.944 70.078 -18.699 1.00 36.54 306 GLY A C 1
ATOM 2396 O O . GLY A 1 306 ? 50.895 70.834 -18.384 1.00 35.70 306 GLY A O 1
ATOM 2397 N N . SER A 1 307 ? 48.791 70.518 -19.206 1.00 39.20 307 SER A N 1
ATOM 2398 C CA . SER A 1 307 ? 48.552 71.966 -19.426 1.00 41.48 307 SER A CA 1
ATOM 2399 C C . SER A 1 307 ? 48.595 72.787 -18.149 1.00 38.89 307 SER A C 1
ATOM 2400 O O . SER A 1 307 ? 48.878 73.988 -18.202 1.00 39.85 307 SER A O 1
ATOM 2403 N N . GLN A 1 308 ? 48.315 72.159 -17.005 1.00 34.44 308 GLN A N 1
ATOM 2404 C CA . GLN A 1 308 ? 48.278 72.931 -15.761 1.00 39.40 308 GLN A CA 1
ATOM 2405 C C . GLN A 1 308 ? 49.651 73.126 -15.063 1.00 43.77 308 GLN A C 1
ATOM 2406 O O . GLN A 1 308 ? 49.764 73.988 -14.178 1.00 38.47 308 GLN A O 1
ATOM 2412 N N . ILE A 1 309 ? 50.675 72.337 -15.453 1.00 42.51 309 ILE A N 1
ATOM 2413 C CA . ILE A 1 309 ? 52.026 72.470 -14.900 1.00 40.36 309 ILE A CA 1
ATOM 2414 C C . ILE A 1 309 ? 52.439 73.895 -15.047 1.00 39.26 309 ILE A C 1
ATOM 2415 O O . ILE A 1 309 ? 52.194 74.491 -16.060 1.00 44.74 309 ILE A O 1
ATOM 2420 N N . GLY A 1 310 ? 53.028 74.453 -14.004 1.00 45.23 310 GLY A N 1
ATOM 2421 C CA . GLY A 1 310 ? 53.442 75.840 -14.007 1.00 44.60 310 GLY A CA 1
ATOM 2422 C C . GLY A 1 310 ? 52.435 76.783 -13.364 1.00 46.64 310 GLY A C 1
ATOM 2423 O O . GLY A 1 310 ? 52.817 77.896 -12.971 1.00 43.93 310 GLY A O 1
ATOM 2424 N N . SER A 1 311 ? 51.164 76.380 -13.267 1.00 41.56 311 SER A N 1
ATOM 2425 C CA . SER A 1 311 ? 50.101 77.258 -12.722 1.00 39.53 311 SER A CA 1
ATOM 2426 C C . SER A 1 311 ? 49.882 77.048 -11.207 1.00 40.01 311 SER A C 1
ATOM 2427 O O . SER A 1 311 ? 50.230 75.969 -10.640 1.00 37.55 311 SER A O 1
ATOM 2430 N N . SER A 1 312 ? 49.315 78.065 -10.545 1.00 40.52 312 SER A N 1
ATOM 2431 C CA . SER A 1 312 ? 48.872 77.963 -9.135 1.00 38.17 312 SER A CA 1
ATOM 2432 C C . SER A 1 312 ? 48.021 76.775 -8.862 1.00 38.18 312 SER A C 1
ATOM 2433 O O . SER A 1 312 ? 48.156 76.185 -7.795 1.00 41.50 312 SER A O 1
ATOM 2436 N N . ALA A 1 313 ? 47.114 76.412 -9.780 1.00 40.92 313 ALA A N 1
ATOM 2437 C CA . ALA A 1 313 ? 46.239 75.241 -9.506 1.00 40.50 313 ALA A CA 1
ATOM 2438 C C . ALA A 1 313 ? 47.009 73.899 -9.403 1.00 41.99 313 ALA A C 1
ATOM 2439 O O . ALA A 1 313 ? 46.455 72.888 -8.979 1.00 45.40 313 ALA A O 1
ATOM 2441 N N . ALA A 1 314 ? 48.257 73.869 -9.854 1.00 39.50 314 ALA A N 1
ATOM 2442 C CA . ALA A 1 314 ? 49.039 72.640 -9.861 1.00 43.61 314 ALA A CA 1
ATOM 2443 C C . ALA A 1 314 ? 50.189 72.631 -8.844 1.00 42.82 314 ALA A C 1
ATOM 2444 O O . ALA A 1 314 ? 50.951 71.678 -8.833 1.00 42.18 314 ALA A O 1
ATOM 2446 N N . ARG A 1 315 ? 50.320 73.691 -8.038 1.00 40.39 315 ARG A N 1
ATOM 2447 C CA . ARG A 1 315 ? 51.295 73.750 -6.951 1.00 44.45 315 ARG A CA 1
ATOM 2448 C C . ARG A 1 315 ? 51.217 72.524 -6.099 1.00 40.02 315 ARG A C 1
ATOM 2449 O O . ARG A 1 315 ? 50.146 72.024 -5.827 1.00 40.23 315 ARG A O 1
ATOM 2457 N N . ALA A 1 316 ? 52.380 72.050 -5.685 1.00 41.51 316 ALA A N 1
ATOM 2458 C CA . ALA A 1 316 ? 52.472 70.894 -4.845 1.00 41.88 316 ALA A CA 1
ATOM 2459 C C . ALA A 1 316 ? 53.754 70.876 -4.030 1.00 40.18 316 ALA A C 1
ATOM 2460 O O . ALA A 1 316 ? 54.817 71.390 -4.441 1.00 43.33 316 ALA A O 1
ATOM 2462 N N . TRP A 1 317 ? 53.609 70.272 -2.854 1.00 40.46 317 TRP A N 1
ATOM 2463 C CA . TRP A 1 317 ? 54.696 70.020 -1.943 1.00 39.59 317 TRP A CA 1
ATOM 2464 C C . TRP A 1 317 ? 54.416 68.679 -1.259 1.00 43.15 317 TRP A C 1
ATOM 2465 O O . TRP A 1 317 ? 53.266 68.260 -1.082 1.00 41.68 317 TRP A O 1
ATOM 2476 N N . SER A 1 318 ? 55.492 67.988 -0.921 1.00 41.76 318 SER A N 1
ATOM 2477 C CA . SER A 1 318 ? 55.416 66.698 -0.292 1.00 41.72 318 SER A CA 1
ATOM 2478 C C . SER A 1 318 ? 56.683 66.507 0.590 1.00 42.35 318 SER A C 1
ATOM 2479 O O . SER A 1 318 ? 57.746 67.011 0.265 1.00 48.52 318 SER A O 1
ATOM 2482 N N . VAL A 1 319 ? 56.560 65.760 1.670 1.00 38.31 319 VAL A N 1
ATOM 2483 C CA . VAL A 1 319 ? 57.617 65.572 2.648 1.00 39.75 319 VAL A CA 1
ATOM 2484 C C . VAL A 1 319 ? 57.547 64.092 2.991 1.00 39.90 319 VAL A C 1
ATOM 2485 O O . VAL A 1 319 ? 56.465 63.552 3.093 1.00 40.49 319 VAL A O 1
ATOM 2489 N N . GLY A 1 320 ? 58.679 63.385 3.065 1.00 47.17 320 GLY A N 1
ATOM 2490 C CA . GLY A 1 320 ? 58.706 61.886 3.205 1.00 43.20 320 GLY A CA 1
ATOM 2491 C C . GLY A 1 320 ? 59.609 61.365 4.339 1.00 46.41 320 GLY A C 1
ATOM 2492 O O . GLY A 1 320 ? 60.649 60.779 4.081 1.00 50.79 320 GLY A O 1
ATOM 2493 N N . PRO A 1 321 ? 59.243 61.602 5.608 1.00 46.79 321 PRO A N 1
ATOM 2494 C CA . PRO A 1 321 ? 60.163 61.177 6.686 1.00 40.87 321 PRO A CA 1
ATOM 2495 C C . PRO A 1 321 ? 60.142 59.700 6.767 1.00 42.72 321 PRO A C 1
ATOM 2496 O O . PRO A 1 321 ? 59.094 59.119 6.522 1.00 37.98 321 PRO A O 1
ATOM 2500 N N . SER A 1 322 ? 61.304 59.099 7.042 1.00 43.18 322 SER A N 1
ATOM 2501 C CA . SER A 1 322 ? 61.472 57.645 7.016 1.00 40.47 322 SER A CA 1
ATOM 2502 C C . SER A 1 322 ? 62.513 57.205 8.060 1.00 42.47 322 SER A C 1
ATOM 2503 O O . SER A 1 322 ? 63.573 57.806 8.128 1.00 44.68 322 SER A O 1
ATOM 2506 N N . ILE A 1 323 ? 62.187 56.207 8.884 1.00 37.40 323 ILE A N 1
ATOM 2507 C CA . ILE A 1 323 ? 63.099 55.579 9.798 1.00 33.51 323 ILE A CA 1
ATOM 2508 C C . ILE A 1 323 ? 63.174 54.110 9.400 1.00 37.30 323 ILE A C 1
ATOM 2509 O O . ILE A 1 323 ? 62.129 53.426 9.326 1.00 35.80 323 ILE A O 1
ATOM 2514 N N . SER A 1 324 ? 64.405 53.644 9.131 1.00 36.02 324 SER A N 1
ATOM 2515 C CA . SER A 1 324 ? 64.743 52.237 8.816 1.00 36.52 324 SER A CA 1
ATOM 2516 C C . SER A 1 324 ? 65.622 51.627 9.863 1.00 33.90 324 SER A C 1
ATOM 2517 O O . SER A 1 324 ? 66.517 52.290 10.376 1.00 38.21 324 SER A O 1
ATOM 2520 N N . TRP A 1 325 ? 65.469 50.356 10.122 1.00 32.68 325 TRP A N 1
ATOM 2521 C CA . TRP A 1 325 ? 66.387 49.675 11.003 1.00 34.72 325 TRP A CA 1
ATOM 2522 C C . TRP A 1 325 ? 66.481 48.251 10.533 1.00 39.45 325 TRP A C 1
ATOM 2523 O O . TRP A 1 325 ? 65.458 47.659 10.134 1.00 37.82 325 TRP A O 1
ATOM 2534 N N . ALA A 1 326 ? 67.695 47.679 10.602 1.00 39.01 326 ALA A N 1
ATOM 2535 C CA . ALA A 1 326 ? 67.930 46.333 10.044 1.00 38.22 326 ALA A CA 1
ATOM 2536 C C . ALA A 1 326 ? 67.124 45.178 10.696 1.00 37.62 326 ALA A C 1
ATOM 2537 O O . ALA A 1 326 ? 66.898 44.109 10.059 1.00 36.21 326 ALA A O 1
ATOM 2539 N N . ALA A 1 327 ? 66.782 45.365 11.975 1.00 34.44 327 ALA A N 1
ATOM 2540 C CA . ALA A 1 327 ? 65.957 44.460 12.732 1.00 35.31 327 ALA A CA 1
ATOM 2541 C C . ALA A 1 327 ? 66.451 42.999 12.642 1.00 36.92 327 ALA A C 1
ATOM 2542 O O . ALA A 1 327 ? 67.493 42.713 13.203 1.00 39.89 327 ALA A O 1
ATOM 2544 N N . PHE A 1 328 ? 65.742 42.104 11.933 1.00 36.86 328 PHE A N 1
ATOM 2545 C CA . PHE A 1 328 ? 66.106 40.703 11.848 1.00 40.02 328 PHE A CA 1
ATOM 2546 C C . PHE A 1 328 ? 67.322 40.505 10.955 1.00 40.37 328 PHE A C 1
ATOM 2547 O O . PHE A 1 328 ? 67.939 39.454 11.050 1.00 43.71 328 PHE A O 1
ATOM 2555 N N . ASP A 1 329 ? 67.682 41.487 10.104 1.00 38.65 329 ASP A N 1
ATOM 2556 C CA . ASP A 1 329 ? 68.923 41.421 9.343 1.00 38.47 329 ASP A CA 1
ATOM 2557 C C . ASP A 1 329 ? 70.131 42.112 10.058 1.00 39.35 329 ASP A C 1
ATOM 2558 O O . ASP A 1 329 ? 71.113 42.443 9.391 1.00 36.17 329 ASP A O 1
ATOM 2563 N N . LEU A 1 330 ? 70.079 42.325 11.378 1.00 28.84 330 LEU A N 1
ATOM 2564 C CA . LEU A 1 330 ? 71.257 42.828 12.086 1.00 32.17 330 LEU A CA 1
ATOM 2565 C C . LEU A 1 330 ? 72.548 41.965 11.945 1.00 32.70 330 LEU A C 1
ATOM 2566 O O . LEU A 1 330 ? 73.642 42.489 12.033 1.00 32.80 330 LEU A O 1
ATOM 2571 N N . GLY A 1 331 ? 72.383 40.656 11.761 1.00 28.58 331 GLY A N 1
ATOM 2572 C CA . GLY A 1 331 ? 73.480 39.731 11.469 1.00 31.18 331 GLY A CA 1
ATOM 2573 C C . GLY A 1 331 ? 74.371 40.169 10.294 1.00 30.69 331 GLY A C 1
ATOM 2574 O O . GLY A 1 331 ? 75.593 40.022 10.350 1.00 33.73 331 GLY A O 1
ATOM 2575 N N . SER A 1 332 ? 73.760 40.666 9.226 1.00 26.19 332 SER A N 1
ATOM 2576 C CA . SER A 1 332 ? 74.477 41.203 8.098 1.00 27.80 332 SER A CA 1
ATOM 2577 C C . SER A 1 332 ? 75.281 42.456 8.466 1.00 28.49 332 SER A C 1
ATOM 2578 O O . SER A 1 332 ? 76.393 42.621 8.036 1.00 29.16 332 SER A O 1
ATOM 2581 N N . VAL A 1 333 ? 74.676 43.330 9.256 1.00 27.45 333 VAL A N 1
ATOM 2582 C CA . VAL A 1 333 ? 75.245 44.577 9.640 1.00 27.58 333 VAL A CA 1
ATOM 2583 C C . VAL A 1 333 ? 76.429 44.223 10.518 1.00 27.59 333 VAL A C 1
ATOM 2584 O O . VAL A 1 333 ? 77.488 44.821 10.361 1.00 26.54 333 VAL A O 1
ATOM 2588 N N . ARG A 1 334 ? 76.248 43.269 11.433 1.00 26.56 334 ARG A N 1
ATOM 2589 C CA . ARG A 1 334 ? 77.358 42.839 12.303 1.00 29.76 334 ARG A CA 1
ATOM 2590 C C . ARG A 1 334 ? 78.545 42.229 11.522 1.00 25.36 334 ARG A C 1
ATOM 2591 O O . ARG A 1 334 ? 79.709 42.492 11.856 1.00 26.92 334 ARG A O 1
ATOM 2599 N N . ALA A 1 335 ? 78.238 41.454 10.492 1.00 22.41 335 ALA A N 1
ATOM 2600 C CA . ALA A 1 335 ? 79.255 40.938 9.603 1.00 26.91 335 ALA A CA 1
ATOM 2601 C C . ALA A 1 335 ? 80.057 42.092 8.979 1.00 28.28 335 ALA A C 1
ATOM 2602 O O . ALA A 1 335 ? 81.273 42.050 8.955 1.00 27.20 335 ALA A O 1
ATOM 2604 N N . ARG A 1 336 ? 79.385 43.128 8.477 1.00 28.28 336 ARG A N 1
ATOM 2605 C CA . ARG A 1 336 ? 80.131 44.243 7.902 1.00 28.41 336 ARG A CA 1
ATOM 2606 C C . ARG A 1 336 ? 80.956 44.977 8.942 1.00 26.93 336 ARG A C 1
ATOM 2607 O O . ARG A 1 336 ? 82.025 45.493 8.612 1.00 26.80 336 ARG A O 1
ATOM 2615 N N . LEU A 1 337 ? 80.452 45.068 10.175 1.00 24.71 337 LEU A N 1
ATOM 2616 C CA . LEU A 1 337 ? 81.200 45.707 11.227 1.00 25.20 337 LEU A CA 1
ATOM 2617 C C . LEU A 1 337 ? 82.452 44.912 11.569 1.00 25.12 337 LEU A C 1
ATOM 2618 O O . LEU A 1 337 ? 83.509 45.487 11.856 1.00 25.12 337 LEU A O 1
ATOM 2623 N N . ARG A 1 338 ? 82.335 43.596 11.541 1.00 24.14 338 ARG A N 1
ATOM 2624 C CA . ARG A 1 338 ? 83.521 42.750 11.768 1.00 27.44 338 ARG A CA 1
ATOM 2625 C C . ARG A 1 338 ? 84.536 42.960 10.659 1.00 26.94 338 ARG A C 1
ATOM 2626 O O . ARG A 1 338 ? 85.764 42.965 10.944 1.00 23.95 338 ARG A O 1
ATOM 2634 N N . GLY A 1 339 ? 84.020 43.096 9.428 1.00 24.16 339 GLY A N 1
ATOM 2635 C CA . GLY A 1 339 ? 84.855 43.454 8.255 1.00 24.89 339 GLY A CA 1
ATOM 2636 C C . GLY A 1 339 ? 85.654 44.721 8.556 1.00 27.02 339 GLY A C 1
ATOM 2637 O O . GLY A 1 339 ? 86.912 44.723 8.485 1.00 24.51 339 GLY A O 1
ATOM 2638 N N . ALA A 1 340 ? 84.937 45.779 8.952 1.00 24.12 340 ALA A N 1
ATOM 2639 C CA . ALA A 1 340 ? 85.571 47.068 9.154 1.00 24.22 340 ALA A CA 1
ATOM 2640 C C . ALA A 1 340 ? 86.581 46.927 10.289 1.00 23.75 340 ALA A C 1
ATOM 2641 O O . ALA A 1 340 ? 87.669 47.433 10.203 1.00 25.45 340 ALA A O 1
ATOM 2643 N N . LYS A 1 341 ? 86.229 46.184 11.334 1.00 25.76 341 LYS A N 1
ATOM 2644 C CA . LYS A 1 341 ? 87.152 45.916 12.471 1.00 27.52 341 LYS A CA 1
ATOM 2645 C C . LYS A 1 341 ? 88.425 45.163 12.056 1.00 26.83 341 LYS A C 1
ATOM 2646 O O . LYS A 1 341 ? 89.527 45.569 12.423 1.00 25.91 341 LYS A O 1
ATOM 2652 N N . ALA A 1 342 ? 88.280 44.103 11.270 1.00 23.97 342 ALA A N 1
ATOM 2653 C CA . ALA A 1 342 ? 89.449 43.423 10.712 1.00 25.52 342 ALA A CA 1
ATOM 2654 C C . ALA A 1 342 ? 90.349 44.387 9.884 1.00 24.23 342 ALA A C 1
ATOM 2655 O O . ALA A 1 342 ? 91.560 44.393 10.033 1.00 24.33 342 ALA A O 1
ATOM 2657 N N . ASP A 1 343 ? 89.759 45.276 9.125 1.00 25.22 343 ASP A N 1
ATOM 2658 C CA . ASP A 1 343 ? 90.549 46.203 8.278 1.00 27.84 343 ASP A CA 1
ATOM 2659 C C . ASP A 1 343 ? 91.333 47.222 9.128 1.00 27.95 343 ASP A C 1
ATOM 2660 O O . ASP A 1 343 ? 92.422 47.684 8.737 1.00 31.34 343 ASP A O 1
ATOM 2665 N N . ALA A 1 344 ? 90.774 47.585 10.268 1.00 24.81 344 ALA A N 1
ATOM 2666 C CA . ALA A 1 344 ? 91.424 48.514 11.152 1.00 24.17 344 ALA A CA 1
ATOM 2667 C C . ALA A 1 344 ? 92.553 47.872 11.894 1.00 23.94 344 ALA A C 1
ATOM 2668 O O . ALA A 1 344 ? 93.556 48.548 12.127 1.00 24.30 344 ALA A O 1
ATOM 2670 N N . ASP A 1 345 ? 92.377 46.611 12.284 1.00 25.72 345 ASP A N 1
ATOM 2671 C CA . ASP A 1 345 ? 93.487 45.790 12.813 1.00 29.56 345 ASP A CA 1
ATOM 2672 C C . ASP A 1 345 ? 94.595 45.556 11.782 1.00 26.56 345 ASP A C 1
ATOM 2673 O O . ASP A 1 345 ? 95.717 45.613 12.157 1.00 22.48 345 ASP A O 1
ATOM 2678 N N . ALA A 1 346 ? 94.259 45.284 10.522 1.00 24.47 346 ALA A N 1
ATOM 2679 C CA . ALA A 1 346 ? 95.255 45.220 9.448 1.00 26.36 346 ALA A CA 1
ATOM 2680 C C . ALA A 1 346 ? 95.979 46.546 9.362 1.00 23.22 346 ALA A C 1
ATOM 2681 O O . ALA A 1 346 ? 97.145 46.550 9.374 1.00 22.56 346 ALA A O 1
ATOM 2683 N N . ALA A 1 347 ? 95.277 47.664 9.435 1.00 22.84 347 ALA A N 1
ATOM 2684 C CA . ALA A 1 347 ? 95.935 48.948 9.348 1.00 23.34 347 ALA A CA 1
ATOM 2685 C C . ALA A 1 347 ? 96.840 49.291 10.548 1.00 24.31 347 ALA A C 1
ATOM 2686 O O . ALA A 1 347 ? 97.862 49.930 10.365 1.00 19.83 347 ALA A O 1
ATOM 2688 N N . LEU A 1 348 ? 96.459 48.889 11.753 1.00 23.23 348 LEU A N 1
ATOM 2689 C CA . LEU A 1 348 ? 97.304 49.148 12.913 1.00 25.20 348 LEU A CA 1
ATOM 2690 C C . LEU A 1 348 ? 98.611 48.301 12.801 1.00 25.45 348 LEU A C 1
ATOM 2691 O O . LEU A 1 348 ? 99.729 48.792 13.006 1.00 22.41 348 LEU A O 1
ATOM 2696 N N . ALA A 1 349 ? 98.456 47.019 12.520 1.00 23.19 349 ALA A N 1
ATOM 2697 C CA . ALA A 1 349 ? 99.602 46.152 12.368 1.00 25.53 349 ALA A CA 1
ATOM 2698 C C . ALA A 1 349 ? 100.567 46.650 11.240 1.00 26.46 349 ALA A C 1
ATOM 2699 O O . ALA A 1 349 ? 101.806 46.677 11.392 1.00 23.84 349 ALA A O 1
ATOM 2701 N N . SER A 1 350 ? 99.972 47.104 10.159 1.00 26.32 350 SER A N 1
ATOM 2702 C CA . SER A 1 350 ? 100.732 47.677 9.052 1.00 25.26 350 SER A CA 1
ATOM 2703 C C . SER A 1 350 ? 101.442 48.939 9.477 1.00 26.36 350 SER A C 1
ATOM 2704 O O . SER A 1 350 ? 102.618 49.145 9.148 1.00 25.97 350 SER A O 1
ATOM 2707 N N . TYR A 1 351 ? 100.780 49.769 10.293 1.00 24.58 351 TYR A N 1
ATOM 2708 C CA . TYR A 1 351 ? 101.442 50.933 10.837 1.00 22.41 351 TYR A CA 1
ATOM 2709 C C . TYR A 1 351 ? 102.682 50.587 11.691 1.00 21.99 351 TYR A C 1
ATOM 2710 O O . TYR A 1 351 ? 103.720 51.205 11.623 1.00 22.23 351 TYR A O 1
ATOM 2719 N N . GLU A 1 352 ? 102.512 49.612 12.530 1.00 23.01 352 GLU A N 1
ATOM 2720 C CA . GLU A 1 352 ? 103.525 49.207 13.417 1.00 26.45 352 GLU A CA 1
ATOM 2721 C C . GLU A 1 352 ? 104.681 48.608 12.630 1.00 26.61 352 GLU A C 1
ATOM 2722 O O . GLU A 1 352 ? 105.826 48.820 13.022 1.00 21.77 352 GLU A O 1
ATOM 2728 N N . GLN A 1 353 ? 104.372 47.830 11.582 1.00 24.97 353 GLN A N 1
ATOM 2729 C CA . GLN A 1 353 ? 105.426 47.295 10.694 1.00 25.99 353 GLN A CA 1
ATOM 2730 C C . GLN A 1 353 ? 106.200 48.430 10.035 1.00 25.53 353 GLN A C 1
ATOM 2731 O O . GLN A 1 353 ? 107.389 48.325 9.927 1.00 27.45 353 GLN A O 1
ATOM 2737 N N . GLN A 1 354 ? 105.541 49.523 9.622 1.00 25.79 354 GLN A N 1
ATOM 2738 C CA . GLN A 1 354 ? 106.283 50.639 9.039 1.00 27.29 354 GLN A CA 1
ATOM 2739 C C . GLN A 1 354 ? 107.194 51.217 10.061 1.00 24.36 354 GLN A C 1
ATOM 2740 O O . GLN A 1 354 ? 108.294 51.541 9.741 1.00 21.85 354 GLN A O 1
ATOM 2746 N N . VAL A 1 355 ? 106.714 51.397 11.288 1.00 22.88 355 VAL A N 1
ATOM 2747 C CA . VAL A 1 355 ? 107.613 51.911 12.364 1.00 22.61 355 VAL A CA 1
ATOM 2748 C C . VAL A 1 355 ? 108.826 51.007 12.519 1.00 19.76 355 VAL A C 1
ATOM 2749 O O . VAL A 1 355 ? 109.933 51.461 12.512 1.00 18.21 355 VAL A O 1
ATOM 2753 N N . LEU A 1 356 ? 108.587 49.728 12.637 1.00 20.91 356 LEU A N 1
ATOM 2754 C CA . LEU A 1 356 ? 109.677 48.789 12.806 1.00 24.25 356 LEU A CA 1
ATOM 2755 C C . LEU A 1 356 ? 110.687 48.877 11.651 1.00 24.89 356 LEU A C 1
ATOM 2756 O O . LEU A 1 356 ? 111.896 48.929 11.903 1.00 21.56 356 LEU A O 1
ATOM 2761 N N . LEU A 1 357 ? 110.189 48.986 10.418 1.00 24.56 357 LEU A N 1
ATOM 2762 C CA . LEU A 1 357 ? 111.068 49.009 9.294 1.00 24.05 357 LEU A CA 1
ATOM 2763 C C . LEU A 1 357 ? 111.892 50.282 9.277 1.00 22.95 357 LEU A C 1
ATOM 2764 O O . LEU A 1 357 ? 113.041 50.272 8.804 1.00 19.88 357 LEU A O 1
ATOM 2769 N N . ALA A 1 358 ? 111.271 51.386 9.696 1.00 21.41 358 ALA A N 1
ATOM 2770 C CA . ALA A 1 358 ? 111.938 52.660 9.781 1.00 21.36 358 ALA A CA 1
ATOM 2771 C C . ALA A 1 358 ? 113.063 52.635 10.799 1.00 22.77 358 ALA A C 1
ATOM 2772 O O . ALA A 1 358 ? 114.163 53.235 10.558 1.00 22.83 358 ALA A O 1
ATOM 2774 N N . LEU A 1 359 ? 112.804 51.996 11.942 1.00 20.00 359 LEU A N 1
ATOM 2775 C CA . LEU A 1 359 ? 113.850 51.835 12.951 1.00 22.55 359 LEU A CA 1
ATOM 2776 C C . LEU A 1 359 ? 114.956 50.879 12.470 1.00 23.46 359 LEU A C 1
ATOM 2777 O O . LEU A 1 359 ? 116.123 51.078 12.785 1.00 23.34 359 LEU A O 1
ATOM 2782 N N . GLU A 1 360 ? 114.581 49.858 11.709 1.00 23.62 360 GLU A N 1
ATOM 2783 C CA . GLU A 1 360 ? 115.570 48.957 11.135 1.00 24.56 360 GLU A CA 1
ATOM 2784 C C . GLU A 1 360 ? 116.450 49.716 10.157 1.00 25.59 360 GLU A C 1
ATOM 2785 O O . GLU A 1 360 ? 117.656 49.556 10.197 1.00 26.32 360 GLU A O 1
ATOM 2791 N N . GLU A 1 361 ? 115.852 50.555 9.314 1.00 26.39 361 GLU A N 1
ATOM 2792 C CA . GLU A 1 361 ? 116.622 51.292 8.334 1.00 26.47 361 GLU A CA 1
ATOM 2793 C C . GLU A 1 361 ? 117.615 52.279 8.959 1.00 25.62 361 GLU A C 1
ATOM 2794 O O . GLU A 1 361 ? 118.764 52.410 8.470 1.00 23.69 361 GLU A O 1
ATOM 2800 N N . SER A 1 362 ? 117.180 53.009 9.986 1.00 24.96 362 SER A N 1
ATOM 2801 C CA . SER A 1 362 ? 118.064 54.005 10.597 1.00 26.94 362 SER A CA 1
ATOM 2802 C C . SER A 1 362 ? 119.154 53.293 11.431 1.00 25.51 362 SER A C 1
ATOM 2803 O O . SER A 1 362 ? 120.336 53.729 11.467 1.00 23.72 362 SER A O 1
ATOM 2806 N N . ALA A 1 363 ? 118.780 52.188 12.077 1.00 22.79 363 ALA A N 1
ATOM 2807 C CA . ALA A 1 363 ? 119.801 51.442 12.838 1.00 24.22 363 ALA A CA 1
ATOM 2808 C C . ALA A 1 363 ? 120.920 50.893 11.869 1.00 24.80 363 ALA A C 1
ATOM 2809 O O . ALA A 1 363 ? 122.140 50.968 12.176 1.00 22.72 363 ALA A O 1
ATOM 2811 N N . ASN A 1 364 ? 120.497 50.346 10.730 1.00 22.84 364 ASN A N 1
ATOM 2812 C CA . ASN A 1 364 ? 121.452 49.977 9.694 1.00 23.41 364 ASN A CA 1
ATOM 2813 C C . ASN A 1 364 ? 122.294 51.131 9.162 1.00 24.07 364 ASN A C 1
ATOM 2814 O O . ASN A 1 364 ? 123.491 50.992 9.027 1.00 22.36 364 ASN A O 1
ATOM 2819 N N . ALA A 1 365 ? 121.647 52.255 8.879 1.00 23.62 365 ALA A N 1
ATOM 2820 C CA . ALA A 1 365 ? 122.340 53.362 8.305 1.00 22.77 365 ALA A CA 1
ATOM 2821 C C . ALA A 1 365 ? 123.447 53.862 9.229 1.00 24.85 365 ALA A C 1
ATOM 2822 O O . ALA A 1 365 ? 124.536 54.180 8.769 1.00 25.16 365 ALA A O 1
ATOM 2824 N N . PHE A 1 366 ? 123.165 53.969 10.524 1.00 23.05 366 PHE A N 1
ATOM 2825 C CA . PHE A 1 366 ? 124.154 54.431 11.451 1.00 24.01 366 PHE A CA 1
ATOM 2826 C C . PHE A 1 366 ? 125.201 53.364 11.742 1.00 25.68 366 PHE A C 1
ATOM 2827 O O . PHE A 1 366 ? 126.370 53.645 11.823 1.00 26.44 366 PHE A O 1
ATOM 2835 N N . SER A 1 367 ? 124.787 52.131 11.884 1.00 27.30 367 SER A N 1
ATOM 2836 C CA . SER A 1 367 ? 125.751 51.051 12.097 1.00 28.22 367 SER A CA 1
ATOM 2837 C C . SER A 1 367 ? 126.747 50.987 10.892 1.00 29.73 367 SER A C 1
ATOM 2838 O O . SER A 1 367 ? 127.971 51.091 11.102 1.00 27.79 367 SER A O 1
ATOM 2841 N N . ASP A 1 368 ? 126.216 50.921 9.654 1.00 25.83 368 ASP A N 1
ATOM 2842 C CA . ASP A 1 368 ? 127.043 50.907 8.437 1.00 25.06 368 ASP A CA 1
ATOM 2843 C C . ASP A 1 368 ? 128.055 52.047 8.389 1.00 25.28 368 ASP A C 1
ATOM 2844 O O . ASP A 1 368 ? 129.214 51.838 8.078 1.00 25.39 368 ASP A O 1
ATOM 2849 N N . TYR A 1 369 ? 127.611 53.252 8.665 1.00 24.29 369 TYR A N 1
ATOM 2850 C CA . TYR A 1 369 ? 128.424 54.443 8.411 1.00 27.49 369 TYR A CA 1
ATOM 2851 C C . TYR A 1 369 ? 129.628 54.465 9.350 1.00 26.82 369 TYR A C 1
ATOM 2852 O O . TYR A 1 369 ? 130.693 54.771 8.930 1.00 26.38 369 TYR A O 1
ATOM 2861 N N . GLY A 1 370 ? 129.421 54.147 10.623 1.00 30.72 370 GLY A N 1
ATOM 2862 C CA . GLY A 1 370 ? 130.512 54.034 11.641 1.00 31.22 370 GLY A CA 1
ATOM 2863 C C . GLY A 1 370 ? 131.564 53.054 11.193 1.00 31.00 370 GLY A C 1
ATOM 2864 O O . GLY A 1 370 ? 132.775 53.362 11.187 1.00 29.25 370 GLY A O 1
ATOM 2865 N N . LYS A 1 371 ? 131.081 51.897 10.746 1.00 31.13 371 LYS A N 1
ATOM 2866 C CA . LYS A 1 371 ? 131.947 50.806 10.288 1.00 33.00 371 LYS A CA 1
ATOM 2867 C C . LYS A 1 371 ? 132.692 51.142 8.992 1.00 32.24 371 LYS A C 1
ATOM 2868 O O . LYS A 1 371 ? 133.846 50.702 8.828 1.00 29.01 371 LYS A O 1
ATOM 2874 N N . ARG A 1 372 ? 132.026 51.875 8.089 1.00 27.41 372 ARG A N 1
ATOM 2875 C CA . ARG A 1 372 ? 132.625 52.319 6.844 1.00 27.06 372 ARG A CA 1
ATOM 2876 C C . ARG A 1 372 ? 133.729 53.349 7.034 1.00 28.96 372 ARG A C 1
ATOM 2877 O O . ARG A 1 372 ? 134.742 53.293 6.303 1.00 29.21 372 ARG A O 1
ATOM 2885 N N . GLN A 1 373 ? 133.570 54.254 8.002 1.00 29.93 373 GLN A N 1
ATOM 2886 C CA . GLN A 1 373 ? 134.697 55.110 8.439 1.00 33.98 373 GLN A CA 1
ATOM 2887 C C . GLN A 1 373 ? 135.923 54.331 8.869 1.00 33.43 373 GLN A C 1
ATOM 2888 O O . GLN A 1 373 ? 137.058 54.696 8.452 1.00 30.20 373 GLN A O 1
ATOM 2894 N N . GLU A 1 374 ? 135.702 53.302 9.697 1.00 31.84 374 GLU A N 1
ATOM 2895 C CA . GLU A 1 374 ? 136.798 52.472 10.214 1.00 34.33 374 GLU A CA 1
ATOM 2896 C C . GLU A 1 374 ? 137.458 51.764 9.066 1.00 32.21 374 GLU A C 1
ATOM 2897 O O . GLU A 1 374 ? 138.648 51.762 8.954 1.00 31.88 374 GLU A O 1
ATOM 2903 N N . ARG A 1 375 ? 136.665 51.187 8.185 1.00 32.54 375 ARG A N 1
ATOM 2904 C CA . ARG A 1 375 ? 137.220 50.419 7.078 1.00 30.50 375 ARG A CA 1
ATOM 2905 C C . ARG A 1 375 ? 138.126 51.286 6.177 1.00 28.19 375 ARG A C 1
ATOM 2906 O O . ARG A 1 375 ? 139.148 50.840 5.745 1.00 27.80 375 ARG A O 1
ATOM 2914 N N . LEU A 1 376 ? 137.720 52.523 5.925 1.00 27.17 376 LEU A N 1
ATOM 2915 C CA . LEU A 1 376 ? 138.423 53.439 5.057 1.00 29.47 376 LEU A CA 1
ATOM 2916 C C . LEU A 1 376 ? 139.834 53.758 5.607 1.00 28.21 376 LEU A C 1
ATOM 2917 O O . LEU A 1 376 ? 140.769 53.770 4.838 1.00 26.50 376 LEU A O 1
ATOM 2922 N N . VAL A 1 377 ? 139.962 53.882 6.920 1.00 28.29 377 VAL A N 1
ATOM 2923 C CA . VAL A 1 377 ? 141.211 54.074 7.582 1.00 28.54 377 VAL A CA 1
ATOM 2924 C C . VAL A 1 377 ? 142.155 52.931 7.194 1.00 29.08 377 VAL A C 1
ATOM 2925 O O . VAL A 1 377 ? 143.304 53.196 6.854 1.00 30.00 377 VAL A O 1
ATOM 2929 N N . SER A 1 378 ? 141.704 51.684 7.260 1.00 24.98 378 SER A N 1
ATOM 2930 C CA . SER A 1 378 ? 142.560 50.570 6.864 1.00 26.54 378 SER A CA 1
ATOM 2931 C C . SER A 1 378 ? 142.848 50.614 5.350 1.00 26.18 378 SER A C 1
ATOM 2932 O O . SER A 1 378 ? 143.989 50.322 4.952 1.00 23.53 378 SER A O 1
ATOM 2935 N N . LEU A 1 379 ? 141.860 51.018 4.537 1.00 23.54 379 LEU A N 1
ATOM 2936 C CA . LEU A 1 379 ? 142.085 51.037 3.099 1.00 26.71 379 LEU A CA 1
ATOM 2937 C C . LEU A 1 379 ? 143.115 52.087 2.693 1.00 25.60 379 LEU A C 1
ATOM 2938 O O . LEU A 1 379 ? 143.907 51.823 1.770 1.00 24.50 379 LEU A O 1
ATOM 2943 N N . VAL A 1 380 ? 143.153 53.216 3.400 1.00 26.64 380 VAL A N 1
ATOM 2944 C CA . VAL A 1 380 ? 144.078 54.318 3.060 1.00 26.97 380 VAL A CA 1
ATOM 2945 C C . VAL A 1 380 ? 145.505 53.817 3.340 1.00 26.93 380 VAL A C 1
ATOM 2946 O O . VAL A 1 380 ? 146.348 54.017 2.518 1.00 27.96 380 VAL A O 1
ATOM 2950 N N . ARG A 1 381 ? 145.732 53.097 4.435 1.00 27.99 381 ARG A N 1
ATOM 2951 C CA . ARG A 1 381 ? 147.031 52.556 4.729 1.00 30.95 381 ARG A CA 1
ATOM 2952 C C . ARG A 1 381 ? 147.407 51.559 3.663 1.00 25.63 381 ARG A C 1
ATOM 2953 O O . ARG A 1 381 ? 148.504 51.585 3.192 1.00 26.94 381 ARG A O 1
ATOM 2961 N N . GLN A 1 382 ? 146.506 50.676 3.307 1.00 23.56 382 GLN A N 1
ATOM 2962 C CA . GLN A 1 382 ? 146.777 49.725 2.259 1.00 26.53 382 GLN A CA 1
ATOM 2963 C C . GLN A 1 382 ? 147.228 50.388 0.967 1.00 24.82 382 GLN A C 1
ATOM 2964 O O . GLN A 1 382 ? 148.192 49.929 0.375 1.00 23.42 382 GLN A O 1
ATOM 2970 N N . SER A 1 383 ? 146.574 51.459 0.569 1.00 24.13 383 SER A N 1
ATOM 2971 C CA . SER A 1 383 ? 146.946 52.141 -0.667 1.00 28.75 383 SER A CA 1
ATOM 2972 C C . SER A 1 383 ? 148.326 52.761 -0.583 1.00 30.54 383 SER A C 1
ATOM 2973 O O . SER A 1 383 ? 149.105 52.608 -1.512 1.00 30.67 383 SER A O 1
ATOM 2976 N N . GLU A 1 384 ? 148.623 53.441 0.517 1.00 30.29 384 GLU A N 1
ATOM 2977 C CA . GLU A 1 384 ? 149.955 54.048 0.742 1.00 33.37 384 GLU A CA 1
ATOM 2978 C C . GLU A 1 384 ? 151.060 52.980 0.727 1.00 33.26 384 GLU A C 1
ATOM 2979 O O . GLU A 1 384 ? 152.081 53.130 0.038 1.00 30.47 384 GLU A O 1
ATOM 2985 N N . ALA A 1 385 ? 150.822 51.856 1.394 1.00 27.20 385 ALA A N 1
ATOM 2986 C CA . ALA A 1 385 ? 151.864 50.845 1.479 1.00 26.97 385 ALA A CA 1
ATOM 2987 C C . ALA A 1 385 ? 152.112 50.168 0.111 1.00 25.97 385 ALA A C 1
ATOM 2988 O O . ALA A 1 385 ? 153.254 49.920 -0.267 1.00 28.79 385 ALA A O 1
ATOM 2990 N N . SER A 1 386 ? 151.032 49.833 -0.565 1.00 25.49 386 SER A N 1
ATOM 2991 C CA . SER A 1 386 ? 151.000 49.306 -1.944 1.00 30.44 386 SER A CA 1
ATOM 2992 C C . SER A 1 386 ? 151.791 50.060 -2.973 1.00 29.46 386 SER A C 1
ATOM 2993 O O . SER A 1 386 ? 152.487 49.446 -3.802 1.00 27.60 386 SER A O 1
ATOM 2996 N N . ARG A 1 387 ? 151.537 51.364 -2.989 1.00 24.99 387 ARG A N 1
ATOM 2997 C CA . ARG A 1 387 ? 152.239 52.287 -3.872 1.00 31.29 387 ARG A CA 1
ATOM 2998 C C . ARG A 1 387 ? 153.724 52.272 -3.621 1.00 27.92 387 ARG A C 1
ATOM 2999 O O . ARG A 1 387 ? 154.486 52.127 -4.559 1.00 27.18 387 ARG A O 1
ATOM 3007 N N . ALA A 1 388 ? 154.099 52.483 -2.357 1.00 25.13 388 ALA A N 1
ATOM 3008 C CA . ALA A 1 388 ? 155.495 52.426 -1.942 1.00 26.18 388 ALA A CA 1
ATOM 3009 C C . ALA A 1 388 ? 156.119 51.078 -2.383 1.00 24.99 388 ALA A C 1
ATOM 3010 O O . ALA A 1 388 ? 157.183 51.049 -2.989 1.00 24.88 388 ALA A O 1
ATOM 3012 N N . ALA A 1 389 ? 155.372 49.990 -2.223 1.00 24.59 389 ALA A N 1
ATOM 3013 C CA . ALA A 1 389 ? 155.880 48.667 -2.630 1.00 24.75 389 ALA A CA 1
ATOM 3014 C C . ALA A 1 389 ? 156.095 48.539 -4.105 1.00 26.84 389 ALA A C 1
ATOM 3015 O O . ALA A 1 389 ? 157.090 47.959 -4.532 1.00 25.78 389 ALA A O 1
ATOM 3017 N N . ALA A 1 390 ? 155.133 49.045 -4.883 1.00 28.10 390 ALA A N 1
ATOM 3018 C CA . ALA A 1 390 ? 155.209 48.956 -6.349 1.00 35.64 390 ALA A CA 1
ATOM 3019 C C . ALA A 1 390 ? 156.319 49.836 -6.880 1.00 34.03 390 ALA A C 1
ATOM 3020 O O . ALA A 1 390 ? 156.984 49.454 -7.863 1.00 31.76 390 ALA A O 1
ATOM 3022 N N . GLN A 1 391 ? 156.536 50.976 -6.249 1.00 32.89 391 GLN A N 1
ATOM 3023 C CA . GLN A 1 391 ? 157.710 51.805 -6.629 1.00 40.03 391 GLN A CA 1
ATOM 3024 C C . GLN A 1 391 ? 159.044 51.130 -6.369 1.00 39.43 391 GLN A C 1
ATOM 3025 O O . GLN A 1 391 ? 159.897 51.109 -7.270 1.00 36.61 391 GLN A O 1
ATOM 3031 N N . GLN A 1 392 ? 159.237 50.629 -5.136 1.00 38.16 392 GLN A N 1
ATOM 3032 C CA . GLN A 1 392 ? 160.447 49.885 -4.780 1.00 36.50 392 GLN A CA 1
ATOM 3033 C C . GLN A 1 392 ? 160.650 48.663 -5.711 1.00 35.31 392 GLN A C 1
ATOM 3034 O O . GLN A 1 392 ? 161.715 48.445 -6.230 1.00 33.93 392 GLN A O 1
ATOM 3040 N N . ALA A 1 393 ? 159.603 47.888 -5.949 1.00 33.76 393 ALA A N 1
ATOM 3041 C CA . ALA A 1 393 ? 159.703 46.738 -6.800 1.00 29.68 393 ALA A CA 1
ATOM 3042 C C . ALA A 1 393 ? 160.112 47.054 -8.271 1.00 32.57 393 ALA A C 1
ATOM 3043 O O . ALA A 1 393 ? 160.897 46.299 -8.872 1.00 27.19 393 ALA A O 1
ATOM 3045 N N . ALA A 1 394 ? 159.560 48.137 -8.843 1.00 33.36 394 ALA A N 1
ATOM 3046 C CA . ALA A 1 394 ? 159.903 48.601 -10.215 1.00 35.63 394 ALA A CA 1
ATOM 3047 C C . ALA A 1 394 ? 161.404 48.940 -10.308 1.00 33.94 394 ALA A C 1
ATOM 3048 O O . ALA A 1 394 ? 162.082 48.507 -11.242 1.00 34.82 394 ALA A O 1
ATOM 3050 N N . ILE A 1 395 ? 161.905 49.650 -9.313 1.00 30.81 395 ILE A N 1
ATOM 3051 C CA . ILE A 1 395 ? 163.326 49.957 -9.231 1.00 34.75 395 ILE A CA 1
ATOM 3052 C C . ILE A 1 395 ? 164.183 48.704 -9.213 1.00 40.03 395 ILE A C 1
ATOM 3053 O O . ILE A 1 395 ? 165.145 48.591 -9.984 1.00 44.44 395 ILE A O 1
ATOM 3058 N N . ARG A 1 396 ? 163.821 47.764 -8.358 1.00 39.53 396 ARG A N 1
ATOM 3059 C CA . ARG A 1 396 ? 164.612 46.574 -8.207 1.00 39.57 396 ARG A CA 1
ATOM 3060 C C . ARG A 1 396 ? 164.509 45.656 -9.438 1.00 36.17 396 ARG A C 1
ATOM 3061 O O . ARG A 1 396 ? 165.486 44.981 -9.754 1.00 43.41 396 ARG A O 1
ATOM 3069 N N . TYR A 1 397 ? 163.384 45.619 -10.145 1.00 32.66 397 TYR A N 1
ATOM 3070 C CA . TYR A 1 397 ? 163.296 44.771 -11.371 1.00 34.41 397 TYR A CA 1
ATOM 3071 C C . TYR A 1 397 ? 164.214 45.380 -12.483 1.00 34.20 397 TYR A C 1
ATOM 3072 O O . TYR A 1 397 ? 164.819 44.660 -13.262 1.00 33.74 397 TYR A O 1
ATOM 3081 N N . ARG A 1 398 ? 164.287 46.694 -12.521 1.00 34.70 398 ARG A N 1
ATOM 3082 C CA . ARG A 1 398 ? 165.066 47.397 -13.542 1.00 43.30 398 ARG A CA 1
ATOM 3083 C C . ARG A 1 398 ? 166.527 47.079 -13.344 1.00 43.66 398 ARG A C 1
ATOM 3084 O O . ARG A 1 398 ? 167.230 46.824 -14.306 1.00 51.61 398 ARG A O 1
ATOM 3092 N N . GLU A 1 399 ? 166.931 47.053 -12.078 1.00 47.15 399 GLU A N 1
ATOM 3093 C CA . GLU A 1 399 ? 168.307 46.890 -11.669 1.00 47.04 399 GLU A CA 1
ATOM 3094 C C . GLU A 1 399 ? 168.792 45.431 -11.632 1.00 45.24 399 GLU A C 1
ATOM 3095 O O . GLU A 1 399 ? 169.902 45.215 -11.209 1.00 53.35 399 GLU A O 1
ATOM 3101 N N . GLY A 1 400 ? 167.975 44.442 -12.014 1.00 42.52 400 GLY A N 1
ATOM 3102 C CA . GLY A 1 400 ? 168.331 43.005 -11.893 1.00 38.38 400 GLY A CA 1
ATOM 3103 C C . GLY A 1 400 ? 168.296 42.322 -10.504 1.00 41.02 400 GLY A C 1
ATOM 3104 O O . GLY A 1 400 ? 168.646 41.138 -10.419 1.00 45.88 400 GLY A O 1
ATOM 3105 N N . THR A 1 401 ? 167.902 43.020 -9.424 1.00 42.96 401 THR A N 1
ATOM 3106 C CA . THR A 1 401 ? 167.814 42.413 -8.062 1.00 46.28 401 THR A CA 1
ATOM 3107 C C . THR A 1 401 ? 166.427 41.814 -7.595 1.00 47.87 401 THR A C 1
ATOM 3108 O O . THR A 1 401 ? 166.270 41.521 -6.402 1.00 39.65 401 THR A O 1
ATOM 3112 N N . THR A 1 402 ? 165.435 41.669 -8.493 1.00 42.87 402 THR A N 1
ATOM 3113 C CA . THR A 1 402 ? 164.178 40.976 -8.161 1.00 40.73 402 THR A CA 1
ATOM 3114 C C . THR A 1 402 ? 163.561 40.464 -9.451 1.00 40.63 402 THR A C 1
ATOM 3115 O O . THR A 1 402 ? 163.703 41.095 -10.482 1.00 39.98 402 THR A O 1
ATOM 3119 N N . ASP A 1 403 ? 162.913 39.307 -9.390 1.00 40.02 403 ASP A N 1
ATOM 3120 C CA . ASP A 1 403 ? 162.183 38.740 -10.515 1.00 40.35 403 ASP A CA 1
ATOM 3121 C C . ASP A 1 403 ? 160.899 39.536 -10.897 1.00 36.52 403 ASP A C 1
ATOM 3122 O O . ASP A 1 403 ? 160.374 40.318 -10.109 1.00 29.87 403 ASP A O 1
ATOM 3127 N N . PHE A 1 404 ? 160.447 39.345 -12.139 1.00 31.06 404 PHE A N 1
ATOM 3128 C CA . PHE A 1 404 ? 159.290 40.080 -12.622 1.00 32.50 404 PHE A CA 1
ATOM 3129 C C . PHE A 1 404 ? 158.014 39.845 -11.794 1.00 28.83 404 PHE A C 1
ATOM 3130 O O . PHE A 1 404 ? 157.273 40.776 -11.592 1.00 26.27 404 PHE A O 1
ATOM 3138 N N . LEU A 1 405 ? 157.810 38.636 -11.279 1.00 28.46 405 LEU A N 1
ATOM 3139 C CA . LEU A 1 405 ? 156.613 38.358 -10.491 1.00 26.04 405 LEU A CA 1
ATOM 3140 C C . LEU A 1 405 ? 156.529 39.291 -9.296 1.00 24.03 405 LEU A C 1
ATOM 3141 O O . LEU A 1 405 ? 155.450 39.703 -8.957 1.00 23.40 405 LEU A O 1
ATOM 3146 N N . VAL A 1 406 ? 157.661 39.735 -8.756 1.00 23.44 406 VAL A N 1
ATOM 3147 C CA . VAL A 1 406 ? 157.631 40.701 -7.628 1.00 24.44 406 VAL A CA 1
ATOM 3148 C C . VAL A 1 406 ? 157.010 42.042 -8.019 1.00 23.54 406 VAL A C 1
ATOM 3149 O O . VAL A 1 406 ? 156.216 42.605 -7.285 1.00 24.31 406 VAL A O 1
ATOM 3153 N N . LEU A 1 407 ? 157.366 42.533 -9.186 1.00 22.55 407 LEU A N 1
ATOM 3154 C CA . LEU A 1 407 ? 156.786 43.776 -9.713 1.00 22.14 407 LEU A CA 1
ATOM 3155 C C . LEU A 1 407 ? 155.365 43.539 -10.180 1.00 22.57 407 LEU A C 1
ATOM 3156 O O . LEU A 1 407 ? 154.493 44.344 -9.863 1.00 26.38 407 LEU A O 1
ATOM 3161 N N . LEU A 1 408 ? 155.089 42.432 -10.856 1.00 21.68 408 LEU A N 1
ATOM 3162 C CA . LEU A 1 408 ? 153.701 42.138 -11.265 1.00 23.00 408 LEU A CA 1
ATOM 3163 C C . LEU A 1 408 ? 152.751 42.128 -10.055 1.00 22.10 408 LEU A C 1
ATOM 3164 O O . LEU A 1 408 ? 151.709 42.827 -10.046 1.00 21.32 408 LEU A O 1
ATOM 3169 N N . ASP A 1 409 ? 153.103 41.320 -9.076 1.00 19.98 409 ASP A N 1
ATOM 3170 C CA . ASP A 1 409 ? 152.283 41.185 -7.908 1.00 22.73 409 ASP A CA 1
ATOM 3171 C C . ASP A 1 409 ? 152.114 42.526 -7.209 1.00 20.36 409 ASP A C 1
ATOM 3172 O O . ASP A 1 409 ? 151.021 42.898 -6.874 1.00 20.39 409 ASP A O 1
ATOM 3177 N N . ALA A 1 410 ? 153.178 43.299 -7.066 1.00 19.88 410 ALA A N 1
ATOM 3178 C CA . ALA A 1 410 ? 153.047 44.596 -6.410 1.00 20.92 410 ALA A CA 1
ATOM 3179 C C . ALA A 1 410 ? 152.138 45.587 -7.188 1.00 22.10 410 ALA A C 1
ATOM 3180 O O . ALA A 1 410 ? 151.359 46.333 -6.597 1.00 23.37 410 ALA A O 1
ATOM 3182 N N . GLU A 1 411 ? 152.182 45.505 -8.509 1.00 24.20 411 GLU A N 1
ATOM 3183 C CA . GLU A 1 411 ? 151.275 46.275 -9.374 1.00 30.26 411 GLU A CA 1
ATOM 3184 C C . GLU A 1 411 ? 149.842 45.837 -9.280 1.00 25.35 411 GLU A C 1
ATOM 3185 O O . GLU A 1 411 ? 148.968 46.690 -9.308 1.00 24.34 411 GLU A O 1
ATOM 3191 N N . ARG A 1 412 ? 149.598 44.547 -9.194 1.00 23.21 412 ARG A N 1
ATOM 3192 C CA . ARG A 1 412 ? 148.243 44.097 -9.068 1.00 23.84 412 ARG A CA 1
ATOM 3193 C C . ARG A 1 412 ? 147.629 44.647 -7.763 1.00 23.80 412 ARG A C 1
ATOM 3194 O O . ARG A 1 412 ? 146.519 45.086 -7.770 1.00 22.38 412 ARG A O 1
ATOM 3202 N N . GLU A 1 413 ? 148.370 44.546 -6.655 1.00 27.18 413 GLU A N 1
ATOM 3203 C CA . GLU A 1 413 ? 147.935 44.995 -5.362 1.00 27.97 413 GLU A CA 1
ATOM 3204 C C . GLU A 1 413 ? 147.728 46.458 -5.271 1.00 25.35 413 GLU A C 1
ATOM 3205 O O . GLU A 1 413 ? 146.954 46.938 -4.435 1.00 24.65 413 GLU A O 1
ATOM 3211 N N . GLN A 1 414 ? 148.505 47.211 -6.015 1.00 24.92 414 GLN A N 1
ATOM 3212 C CA . GLN A 1 414 ? 148.333 48.651 -5.992 1.00 25.74 414 GLN A CA 1
ATOM 3213 C C . GLN A 1 414 ? 147.012 48.987 -6.645 1.00 22.65 414 GLN A C 1
ATOM 3214 O O . GLN A 1 414 ? 146.191 49.721 -6.075 1.00 24.01 414 GLN A O 1
ATOM 3220 N N . LEU A 1 415 ? 146.765 48.411 -7.794 1.00 20.69 415 LEU A N 1
ATOM 3221 C CA . LEU A 1 415 ? 145.459 48.604 -8.429 1.00 23.07 415 LEU A CA 1
ATOM 3222 C C . LEU A 1 415 ? 144.338 48.145 -7.519 1.00 23.62 415 LEU A C 1
ATOM 3223 O O . LEU A 1 415 ? 143.310 48.827 -7.378 1.00 24.68 415 LEU A O 1
ATOM 3228 N N . SER A 1 416 ? 144.499 46.970 -6.966 1.00 22.60 416 SER A N 1
ATOM 3229 C CA . SER A 1 416 ? 143.434 46.409 -6.154 1.00 24.56 416 SER A CA 1
ATOM 3230 C C . SER A 1 416 ? 143.170 47.315 -4.919 1.00 24.50 416 SER A C 1
ATOM 3231 O O . SER A 1 416 ? 142.033 47.558 -4.542 1.00 20.79 416 SER A O 1
ATOM 3234 N N . ALA A 1 417 ? 144.236 47.858 -4.343 1.00 23.59 417 ALA A N 1
ATOM 3235 C CA . ALA A 1 417 ? 144.133 48.641 -3.136 1.00 22.81 417 ALA A CA 1
ATOM 3236 C C . ALA A 1 417 ? 143.477 50.006 -3.441 1.00 24.84 417 ALA A C 1
ATOM 3237 O O . ALA A 1 417 ? 142.520 50.414 -2.762 1.00 26.81 417 ALA A O 1
ATOM 3239 N N . GLU A 1 418 ? 143.963 50.658 -4.490 1.00 23.52 418 GLU A N 1
ATOM 3240 C CA . GLU A 1 418 ? 143.419 51.928 -4.905 1.00 23.99 418 GLU A CA 1
ATOM 3241 C C . GLU A 1 418 ? 142.006 51.861 -5.310 1.00 22.80 418 GLU A C 1
ATOM 3242 O O . GLU A 1 418 ? 141.226 52.746 -4.975 1.00 25.15 418 GLU A O 1
ATOM 3248 N N . ASP A 1 419 ? 141.662 50.847 -6.068 1.00 24.04 419 ASP A N 1
ATOM 3249 C CA . ASP A 1 419 ? 140.273 50.661 -6.485 1.00 25.80 419 ASP A CA 1
ATOM 3250 C C . ASP A 1 419 ? 139.343 50.367 -5.278 1.00 24.88 419 ASP A C 1
ATOM 3251 O O . ASP A 1 419 ? 138.193 50.836 -5.252 1.00 23.80 419 ASP A O 1
ATOM 3256 N N . ALA A 1 420 ? 139.825 49.595 -4.311 1.00 25.12 420 ALA A N 1
ATOM 3257 C CA . ALA A 1 420 ? 138.992 49.212 -3.150 1.00 23.81 420 ALA A CA 1
ATOM 3258 C C . ALA A 1 420 ? 138.761 50.469 -2.302 1.00 26.17 420 ALA A C 1
ATOM 3259 O O . ALA A 1 420 ? 137.613 50.689 -1.777 1.00 21.11 420 ALA A O 1
ATOM 3261 N N . GLN A 1 421 ? 139.819 51.306 -2.196 1.00 25.06 421 GLN A N 1
ATOM 3262 C CA . GLN A 1 421 ? 139.667 52.549 -1.443 1.00 26.73 421 GLN A CA 1
ATOM 3263 C C . GLN A 1 421 ? 138.637 53.464 -2.102 1.00 25.49 421 GLN A C 1
ATOM 3264 O O . GLN A 1 421 ? 137.784 54.002 -1.421 1.00 25.38 421 GLN A O 1
ATOM 3270 N N . ALA A 1 422 ? 138.689 53.610 -3.421 1.00 24.16 422 ALA A N 1
ATOM 3271 C CA . ALA A 1 422 ? 137.663 54.360 -4.119 1.00 21.04 422 ALA A CA 1
ATOM 3272 C C . ALA A 1 422 ? 136.278 53.802 -3.842 1.00 22.54 422 ALA A C 1
ATOM 3273 O O . ALA A 1 422 ? 135.340 54.567 -3.619 1.00 19.93 422 ALA A O 1
ATOM 3275 N N . GLN A 1 423 ? 136.139 52.493 -3.885 1.00 20.68 423 GLN A N 1
ATOM 3276 C CA . GLN A 1 423 ? 134.792 51.925 -3.708 1.00 27.15 423 GLN A CA 1
ATOM 3277 C C . GLN A 1 423 ? 134.317 52.248 -2.285 1.00 28.60 423 GLN A C 1
ATOM 3278 O O . GLN A 1 423 ? 133.151 52.451 -2.090 1.00 30.34 423 GLN A O 1
ATOM 3284 N N . ALA A 1 424 ? 135.244 52.308 -1.329 1.00 25.82 424 ALA A N 1
ATOM 3285 C CA . ALA A 1 424 ? 134.901 52.489 0.037 1.00 26.22 424 ALA A CA 1
ATOM 3286 C C . ALA A 1 424 ? 134.510 53.938 0.297 1.00 25.01 424 ALA A C 1
ATOM 3287 O O . ALA A 1 424 ? 133.658 54.216 1.168 1.00 21.30 424 ALA A O 1
ATOM 3289 N N . GLU A 1 425 ? 135.132 54.837 -0.439 1.00 26.12 425 GLU A N 1
ATOM 3290 C CA . GLU A 1 425 ? 134.736 56.244 -0.450 1.00 26.70 425 GLU A CA 1
ATOM 3291 C C . GLU A 1 425 ? 133.330 56.443 -1.003 1.00 27.36 425 GLU A C 1
ATOM 3292 O O . GLU A 1 425 ? 132.569 57.222 -0.444 1.00 24.45 425 GLU A O 1
ATOM 3298 N N . VAL A 1 426 ? 132.996 55.758 -2.097 1.00 27.87 426 VAL A N 1
ATOM 3299 C CA . VAL A 1 426 ? 131.636 55.757 -2.649 1.00 28.68 426 VAL A CA 1
ATOM 3300 C C . VAL A 1 426 ? 130.575 55.244 -1.613 1.00 27.09 426 VAL A C 1
ATOM 3301 O O . VAL A 1 426 ? 129.537 55.852 -1.400 1.00 25.89 426 VAL A O 1
ATOM 3305 N N . GLU A 1 427 ? 130.903 54.175 -0.929 1.00 29.61 427 GLU A N 1
ATOM 3306 C CA . GLU A 1 427 ? 130.064 53.600 0.122 1.00 33.02 427 GLU A CA 1
ATOM 3307 C C . GLU A 1 427 ? 129.785 54.563 1.275 1.00 28.87 427 GLU A C 1
ATOM 3308 O O . GLU A 1 427 ? 128.699 54.566 1.811 1.00 27.35 427 GLU A O 1
ATOM 3314 N N . LEU A 1 428 ? 130.796 55.328 1.664 1.00 27.36 428 LEU A N 1
ATOM 3315 C CA . LEU A 1 428 ? 130.661 56.313 2.689 1.00 30.44 428 LEU A CA 1
ATOM 3316 C C . LEU A 1 428 ? 129.679 57.404 2.239 1.00 27.10 428 LEU A C 1
ATOM 3317 O O . LEU A 1 428 ? 128.785 57.790 2.976 1.00 24.63 428 LEU A O 1
ATOM 3322 N N . TYR A 1 429 ? 129.859 57.889 1.009 1.00 26.04 429 TYR A N 1
ATOM 3323 C CA . TYR A 1 429 ? 128.946 58.844 0.428 1.00 25.24 429 TYR A CA 1
ATOM 3324 C C . TYR A 1 429 ? 127.537 58.286 0.434 1.00 26.48 429 TYR A C 1
ATOM 3325 O O . TYR A 1 429 ? 126.626 58.964 0.938 1.00 25.20 429 TYR A O 1
ATOM 3334 N N . ARG A 1 430 ? 127.370 57.048 -0.013 1.00 25.52 430 ARG A N 1
ATOM 3335 C CA . ARG A 1 430 ? 126.045 56.436 -0.054 1.00 26.63 430 ARG A CA 1
ATOM 3336 C C . ARG A 1 430 ? 125.475 56.128 1.329 1.00 27.37 430 ARG A C 1
ATOM 3337 O O . ARG A 1 430 ? 124.249 56.151 1.540 1.00 26.82 430 ARG A O 1
ATOM 3345 N N . GLY A 1 431 ? 126.370 55.870 2.276 1.00 26.02 431 GLY A N 1
ATOM 3346 C CA . GLY A 1 431 ? 125.980 55.748 3.683 1.00 24.84 431 GLY A CA 1
ATOM 3347 C C . GLY A 1 431 ? 125.406 57.039 4.221 1.00 25.36 431 GLY A C 1
ATOM 3348 O O . GLY A 1 431 ? 124.505 57.032 5.070 1.00 25.88 431 GLY A O 1
ATOM 3349 N N . ILE A 1 432 ? 125.888 58.170 3.718 1.00 24.43 432 ILE A N 1
ATOM 3350 C CA . ILE A 1 432 ? 125.335 59.452 4.196 1.00 27.07 432 ILE A CA 1
ATOM 3351 C C . ILE A 1 432 ? 123.932 59.625 3.649 1.00 23.00 432 ILE A C 1
ATOM 3352 O O . ILE A 1 432 ? 123.050 60.077 4.326 1.00 25.26 432 ILE A O 1
ATOM 3357 N N . VAL A 1 433 ? 123.747 59.261 2.416 1.00 21.84 433 VAL A N 1
ATOM 3358 C CA . VAL A 1 433 ? 122.448 59.333 1.785 1.00 24.09 433 VAL A CA 1
ATOM 3359 C C . VAL A 1 433 ? 121.491 58.467 2.603 1.00 23.92 433 VAL A C 1
ATOM 3360 O O . VAL A 1 433 ? 120.406 58.922 2.946 1.00 22.70 433 VAL A O 1
ATOM 3364 N N . ALA A 1 434 ? 121.955 57.293 3.013 1.00 22.24 434 ALA A N 1
ATOM 3365 C CA . ALA A 1 434 ? 121.057 56.359 3.677 1.00 23.96 434 ALA A CA 1
ATOM 3366 C C . ALA A 1 434 ? 120.630 56.860 5.037 1.00 23.77 434 ALA A C 1
ATOM 3367 O O . ALA A 1 434 ? 119.527 56.607 5.461 1.00 24.30 434 ALA A O 1
ATOM 3369 N N . ILE A 1 435 ? 121.522 57.587 5.713 1.00 25.13 435 ILE A N 1
ATOM 3370 C CA . ILE A 1 435 ? 121.269 58.134 7.006 1.00 23.46 435 ILE A CA 1
ATOM 3371 C C . ILE A 1 435 ? 120.156 59.172 6.826 1.00 25.41 435 ILE A C 1
ATOM 3372 O O . ILE A 1 435 ? 119.154 59.115 7.532 1.00 24.67 435 ILE A O 1
ATOM 3377 N N . TYR A 1 436 ? 120.331 60.109 5.897 1.00 24.58 436 TYR A N 1
ATOM 3378 C CA . TYR A 1 436 ? 119.333 61.189 5.744 1.00 26.36 436 TYR A CA 1
ATOM 3379 C C . TYR A 1 436 ? 118.028 60.691 5.194 1.00 25.31 436 TYR A C 1
ATOM 3380 O O . TYR A 1 436 ? 116.958 61.164 5.607 1.00 23.14 436 TYR A O 1
ATOM 3389 N N . ARG A 1 437 ? 118.089 59.665 4.342 1.00 24.71 437 ARG A N 1
ATOM 3390 C CA . ARG A 1 437 ? 116.861 59.042 3.907 1.00 24.05 437 ARG A CA 1
ATOM 3391 C C . ARG A 1 437 ? 116.088 58.435 5.109 1.00 25.59 437 ARG A C 1
ATOM 3392 O O . ARG A 1 437 ? 114.866 58.675 5.305 1.00 21.48 437 ARG A O 1
ATOM 3400 N N . SER A 1 438 ? 116.809 57.694 5.938 1.00 23.85 438 SER A N 1
ATOM 3401 C CA . SER A 1 438 ? 116.148 57.043 7.068 1.00 24.44 438 SER A CA 1
ATOM 3402 C C . SER A 1 438 ? 115.626 58.028 8.104 1.00 24.88 438 SER A C 1
ATOM 3403 O O . SER A 1 438 ? 114.748 57.704 8.885 1.00 22.49 438 SER A O 1
ATOM 3406 N N . LEU A 1 439 ? 116.187 59.219 8.137 1.00 27.41 439 LEU A N 1
ATOM 3407 C CA . LEU A 1 439 ? 115.696 60.229 9.092 1.00 28.47 439 LEU A CA 1
ATOM 3408 C C . LEU A 1 439 ? 114.502 61.029 8.536 1.00 30.26 439 LEU A C 1
ATOM 3409 O O . LEU A 1 439 ? 113.917 61.830 9.266 1.00 31.81 439 LEU A O 1
ATOM 3414 N N . GLY A 1 440 ? 114.110 60.795 7.266 1.00 29.43 440 GLY A N 1
ATOM 3415 C CA . GLY A 1 440 ? 113.054 61.563 6.623 1.00 28.01 440 GLY A CA 1
ATOM 3416 C C . GLY A 1 440 ? 113.436 62.980 6.286 1.00 31.36 440 GLY A C 1
ATOM 3417 O O . GLY A 1 440 ? 112.616 63.854 6.274 1.00 30.23 440 GLY A O 1
ATOM 3418 N N . GLY A 1 441 ? 114.701 63.202 5.948 1.00 39.41 441 GLY A N 1
ATOM 3419 C CA . GLY A 1 441 ? 115.120 64.482 5.329 1.00 40.12 441 GLY A CA 1
ATOM 3420 C C . GLY A 1 441 ? 114.700 64.754 3.896 1.00 36.82 441 GLY A C 1
ATOM 3421 O O . GLY A 1 441 ? 114.674 63.836 3.058 1.00 42.50 441 GLY A O 1
ATOM 3422 N N . GLY A 1 442 ? 114.399 66.024 3.616 1.00 37.99 442 GLY A N 1
ATOM 3423 C CA . GLY A 1 442 ? 114.284 66.539 2.236 1.00 42.15 442 GLY A CA 1
ATOM 3424 C C . GLY A 1 442 ? 112.898 66.945 1.687 1.00 45.30 442 GLY A C 1
ATOM 3425 O O . GLY A 1 442 ? 112.805 67.415 0.548 1.00 45.42 442 GLY A O 1
ATOM 3426 N N . TRP A 1 443 ? 111.829 66.756 2.460 1.00 40.25 443 TRP A N 1
ATOM 3427 C CA . TRP A 1 443 ? 110.474 67.223 2.040 1.00 46.72 443 TRP A CA 1
ATOM 3428 C C . TRP A 1 443 ? 110.080 68.664 2.423 1.00 49.45 443 TRP A C 1
ATOM 3429 O O . TRP A 1 443 ? 109.133 69.151 1.833 1.00 56.43 443 TRP A O 1
ATOM 3440 N N . GLN A 1 444 ? 110.910 69.362 3.220 1.00 69.34 444 GLN A N 1
ATOM 3441 C CA . GLN A 1 444 ? 110.636 70.626 4.043 1.00 91.78 444 GLN A CA 1
ATOM 3442 C C . GLN A 1 444 ? 110.966 70.571 5.611 1.00 101.25 444 GLN A C 1
ATOM 3443 O O . GLN A 1 444 ? 110.757 71.591 6.290 1.00 96.96 444 GLN A O 1
ATOM 3449 N N . PRO A 1 445 ? 111.482 69.426 6.184 1.00 108.20 445 PRO A N 1
ATOM 3450 C CA . PRO A 1 445 ? 111.353 69.063 7.638 1.00 104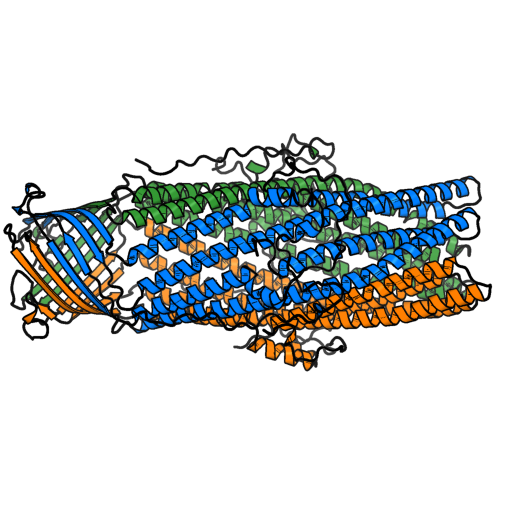.27 445 PRO A CA 1
ATOM 3451 C C . PRO A 1 445 ? 112.203 69.783 8.721 1.00 108.42 445 PRO A C 1
ATOM 3452 O O . PRO A 1 445 ? 112.712 69.130 9.667 1.00 84.14 445 PRO A O 1
ATOM 3456 N N . CYS B 1 1 ? 67.104 23.290 -7.732 1.00 41.52 1 CYS B N 1
ATOM 3457 C CA . CYS B 1 1 ? 68.058 23.242 -8.790 1.00 48.34 1 CYS B CA 1
ATOM 3458 C C . CYS B 1 1 ? 69.274 23.931 -8.235 1.00 57.49 1 CYS B C 1
ATOM 3459 O O . CYS B 1 1 ? 69.409 25.186 -8.194 1.00 52.12 1 CYS B O 1
ATOM 3462 N N . THR B 1 2 ? 70.794 23.762 -8.926 1.00 49.01 2 THR B N 1
ATOM 3463 C CA . THR B 1 2 ? 72.080 24.508 -8.876 1.00 46.66 2 THR B CA 1
ATOM 3464 C C . THR B 1 2 ? 72.867 24.522 -10.201 1.00 43.93 2 THR B C 1
ATOM 3465 O O . THR B 1 2 ? 73.713 23.659 -10.502 1.00 42.24 2 THR B O 1
ATOM 3469 N N . VAL B 1 3 ? 72.656 25.619 -10.913 1.00 42.26 3 VAL B N 1
ATOM 3470 C CA . VAL B 1 3 ? 73.106 25.804 -12.283 1.00 41.28 3 VAL B CA 1
ATOM 3471 C C . VAL B 1 3 ? 74.618 26.140 -12.308 1.00 37.13 3 VAL B C 1
ATOM 3472 O O . VAL B 1 3 ? 75.198 26.519 -11.272 1.00 33.18 3 VAL B O 1
ATOM 3476 N N . GLY B 1 4 ? 75.225 25.957 -13.477 1.00 31.86 4 GLY B N 1
ATOM 3477 C CA . GLY B 1 4 ? 76.629 26.256 -13.754 1.00 35.45 4 GLY B CA 1
ATOM 3478 C C . GLY B 1 4 ? 77.514 25.037 -13.500 1.00 37.76 4 GLY B C 1
ATOM 3479 O O . GLY B 1 4 ? 77.017 24.022 -13.000 1.00 38.74 4 GLY B O 1
ATOM 3480 N N . PRO B 1 5 ? 78.827 25.126 -13.794 1.00 39.37 5 PRO B N 1
ATOM 3481 C CA . PRO B 1 5 ? 79.720 23.933 -13.609 1.00 41.52 5 PRO B CA 1
ATOM 3482 C C . PRO B 1 5 ? 79.895 23.551 -12.142 1.00 39.71 5 PRO B C 1
ATOM 3483 O O . PRO B 1 5 ? 79.968 24.451 -11.258 1.00 35.93 5 PRO B O 1
ATOM 3487 N N . ASP B 1 6 ? 79.911 22.251 -11.861 1.00 39.12 6 ASP B N 1
ATOM 3488 C CA . ASP B 1 6 ? 80.273 21.786 -10.512 1.00 40.18 6 ASP B CA 1
ATOM 3489 C C . ASP B 1 6 ? 81.798 21.711 -10.403 1.00 37.48 6 ASP B C 1
ATOM 3490 O O . ASP B 1 6 ? 82.431 21.091 -11.223 1.00 37.59 6 ASP B O 1
ATOM 3495 N N . TYR B 1 7 ? 82.387 22.368 -9.407 1.00 36.21 7 TYR B N 1
ATOM 3496 C CA . TYR B 1 7 ? 83.829 22.461 -9.337 1.00 36.95 7 TYR B CA 1
ATOM 3497 C C . TYR B 1 7 ? 84.461 21.110 -9.053 1.00 36.79 7 TYR B C 1
ATOM 3498 O O . TYR B 1 7 ? 84.008 20.402 -8.196 1.00 39.23 7 TYR B O 1
ATOM 3507 N N . ARG B 1 8 ? 85.522 20.760 -9.759 1.00 39.40 8 ARG B N 1
ATOM 3508 C CA . ARG B 1 8 ? 86.317 19.584 -9.362 1.00 45.51 8 ARG B CA 1
ATOM 3509 C C . ARG B 1 8 ? 87.785 19.962 -9.301 1.00 36.29 8 ARG B C 1
ATOM 3510 O O . ARG B 1 8 ? 88.291 20.624 -10.201 1.00 35.93 8 ARG B O 1
ATOM 3518 N N . THR B 1 9 ? 88.466 19.557 -8.234 1.00 36.95 9 THR B N 1
ATOM 3519 C CA . THR B 1 9 ? 89.880 19.870 -8.082 1.00 41.21 9 THR B CA 1
ATOM 3520 C C . THR B 1 9 ? 90.641 19.289 -9.271 1.00 42.31 9 THR B C 1
ATOM 3521 O O . THR B 1 9 ? 90.335 18.165 -9.658 1.00 36.81 9 THR B O 1
ATOM 3525 N N . PRO B 1 10 ? 91.565 20.082 -9.897 1.00 42.29 10 PRO B N 1
ATOM 3526 C CA . PRO B 1 10 ? 92.315 19.534 -11.039 1.00 46.69 10 PRO B CA 1
ATOM 3527 C C . PRO B 1 10 ? 93.068 18.287 -10.615 1.00 45.46 10 PRO B C 1
ATOM 3528 O O . PRO B 1 10 ? 93.444 18.169 -9.426 1.00 42.82 10 PRO B O 1
ATOM 3532 N N . ASP B 1 11 ? 93.248 17.349 -11.535 1.00 48.58 11 ASP B N 1
ATOM 3533 C CA . ASP B 1 11 ? 94.009 16.128 -11.176 1.00 60.52 11 ASP B CA 1
ATOM 3534 C C . ASP B 1 11 ? 95.499 16.388 -11.420 1.00 50.46 11 ASP B C 1
ATOM 3535 O O . ASP B 1 11 ? 96.039 16.019 -12.433 1.00 52.87 11 ASP B O 1
ATOM 3540 N N . THR B 1 12 ? 96.132 17.098 -10.493 1.00 44.14 12 THR B N 1
ATOM 3541 C CA . THR B 1 12 ? 97.502 17.524 -10.661 1.00 37.89 12 THR B CA 1
ATOM 3542 C C . THR B 1 12 ? 98.425 16.363 -10.297 1.00 37.42 12 THR B C 1
ATOM 3543 O O . THR B 1 12 ? 98.370 15.880 -9.160 1.00 34.35 12 THR B O 1
ATOM 3547 N N . ALA B 1 13 ? 99.299 15.927 -11.212 1.00 33.81 13 ALA B N 1
ATOM 3548 C CA . ALA B 1 13 ? 100.209 14.845 -10.867 1.00 33.26 13 ALA B CA 1
ATOM 3549 C C . ALA B 1 13 ? 101.184 15.273 -9.758 1.00 33.65 13 ALA B C 1
ATOM 3550 O O . ALA B 1 13 ? 101.472 16.461 -9.546 1.00 31.13 13 ALA B O 1
ATOM 3552 N N . ALA B 1 14 ? 101.648 14.266 -9.036 1.00 33.64 14 ALA B N 1
ATOM 3553 C CA . ALA B 1 14 ? 102.420 14.433 -7.835 1.00 35.69 14 ALA B CA 1
ATOM 3554 C C . ALA B 1 14 ? 103.782 14.881 -8.304 1.00 33.58 14 ALA B C 1
ATOM 3555 O O . ALA B 1 14 ? 104.218 14.464 -9.363 1.00 33.04 14 ALA B O 1
ATOM 3557 N N . ALA B 1 15 ? 104.478 15.671 -7.497 1.00 34.27 15 ALA B N 1
ATOM 3558 C CA . ALA B 1 15 ? 105.899 16.005 -7.791 1.00 37.17 15 ALA B CA 1
ATOM 3559 C C . ALA B 1 15 ? 106.748 14.732 -7.843 1.00 40.69 15 ALA B C 1
ATOM 3560 O O . ALA B 1 15 ? 106.548 13.828 -7.045 1.00 42.91 15 ALA B O 1
ATOM 3562 N N . LYS B 1 16 ? 107.673 14.690 -8.781 1.00 42.95 16 LYS B N 1
ATOM 3563 C CA . LYS B 1 16 ? 108.606 13.612 -8.936 1.00 53.17 16 LYS B CA 1
ATOM 3564 C C . LYS B 1 16 ? 110.010 14.219 -8.844 1.00 49.00 16 LYS B C 1
ATOM 3565 O O . LYS B 1 16 ? 110.335 14.998 -9.691 1.00 51.63 16 LYS B O 1
ATOM 3571 N N . ILE B 1 17 ? 110.805 13.933 -7.805 1.00 48.12 17 ILE B N 1
ATOM 3572 C CA . ILE B 1 17 ? 112.199 14.457 -7.716 1.00 49.01 17 ILE B CA 1
ATOM 3573 C C . ILE B 1 17 ? 113.165 13.261 -7.603 1.00 46.03 17 ILE B C 1
ATOM 3574 O O . ILE B 1 17 ? 113.360 12.721 -6.518 1.00 44.27 17 ILE B O 1
ATOM 3579 N N . ASP B 1 18 ? 113.730 12.805 -8.717 1.00 54.29 18 ASP B N 1
ATOM 3580 C CA . ASP B 1 18 ? 114.582 11.565 -8.709 1.00 64.17 18 ASP B CA 1
ATOM 3581 C C . ASP B 1 18 ? 115.825 11.651 -7.799 1.00 55.85 18 ASP B C 1
ATOM 3582 O O . ASP B 1 18 ? 116.184 10.666 -7.154 1.00 56.46 18 ASP B O 1
ATOM 3587 N N . ALA B 1 19 ? 116.430 12.837 -7.737 1.00 56.77 19 ALA B N 1
ATOM 3588 C CA . ALA B 1 19 ? 117.599 13.140 -6.887 1.00 60.37 19 ALA B CA 1
ATOM 3589 C C . ALA B 1 19 ? 117.410 12.893 -5.363 1.00 55.81 19 ALA B C 1
ATOM 3590 O O . ALA B 1 19 ? 118.385 12.744 -4.641 1.00 52.70 19 ALA B O 1
ATOM 3592 N N . THR B 1 20 ? 116.161 12.840 -4.903 1.00 53.22 20 THR B N 1
ATOM 3593 C CA . THR B 1 20 ? 115.823 12.475 -3.513 1.00 56.87 20 THR B CA 1
ATOM 3594 C C . THR B 1 20 ? 116.016 11.007 -3.081 1.00 55.89 20 THR B C 1
ATOM 3595 O O . THR B 1 20 ? 116.069 10.725 -1.887 1.00 57.60 20 THR B O 1
ATOM 3599 N N . ALA B 1 21 ? 116.123 10.077 -4.025 1.00 61.63 21 ALA B N 1
ATOM 3600 C CA . ALA B 1 21 ? 116.479 8.691 -3.689 1.00 69.59 21 ALA B CA 1
ATOM 3601 C C . ALA B 1 21 ? 118.013 8.529 -3.325 1.00 70.36 21 ALA B C 1
ATOM 3602 O O . ALA B 1 21 ? 118.449 7.418 -3.037 1.00 79.26 21 ALA B O 1
ATOM 3604 N N . SER B 1 22 ? 118.801 9.619 -3.322 1.00 71.22 22 SER B N 1
ATOM 3605 C CA . SER B 1 22 ? 120.198 9.652 -2.799 1.00 66.36 22 SER B CA 1
ATOM 3606 C C . SER B 1 22 ? 120.366 9.505 -1.253 1.00 64.42 22 SER B C 1
ATOM 3607 O O . SER B 1 22 ? 119.390 9.573 -0.473 1.00 62.21 22 SER B O 1
ATOM 3610 N N . LYS B 1 23 ? 121.637 9.315 -0.861 1.00 60.17 23 LYS B N 1
ATOM 3611 C CA . LYS B 1 23 ? 122.099 9.227 0.549 1.00 60.07 23 LYS B CA 1
ATOM 3612 C C . LYS B 1 23 ? 121.858 10.493 1.382 1.00 52.27 23 LYS B C 1
ATOM 3613 O O . LYS B 1 23 ? 121.536 10.370 2.539 1.00 50.57 23 LYS B O 1
ATOM 3619 N N . PRO B 1 24 ? 122.017 11.712 0.800 1.00 49.40 24 PRO B N 1
ATOM 3620 C CA . PRO B 1 24 ? 121.723 12.909 1.6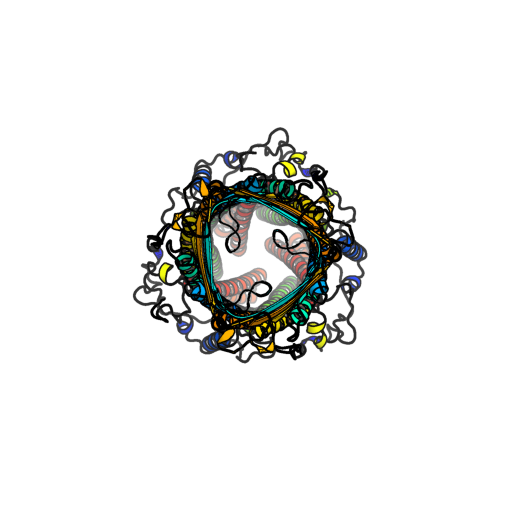03 1.00 46.99 24 PRO B CA 1
ATOM 3621 C C . PRO B 1 24 ? 120.339 13.010 2.269 1.00 47.22 24 PRO B C 1
ATOM 3622 O O . PRO B 1 24 ? 120.209 13.801 3.250 1.00 39.75 24 PRO B O 1
ATOM 3626 N N . TYR B 1 25 ? 119.374 12.184 1.817 1.00 43.27 25 TYR B N 1
ATOM 3627 C CA . TYR B 1 25 ? 117.966 12.361 2.156 1.00 39.51 25 TYR B CA 1
ATOM 3628 C C . TYR B 1 25 ? 117.264 11.107 2.683 1.00 38.69 25 TYR B C 1
ATOM 3629 O O . TYR B 1 25 ? 117.496 10.013 2.223 1.00 39.59 25 TYR B O 1
ATOM 3638 N N . ASP B 1 26 ? 116.339 11.321 3.605 1.00 38.10 26 ASP B N 1
ATOM 3639 C CA . ASP B 1 26 ? 115.523 10.283 4.212 1.00 35.72 26 ASP B CA 1
ATOM 3640 C C . ASP B 1 26 ? 114.038 10.548 3.848 1.00 36.61 26 ASP B C 1
ATOM 3641 O O . ASP B 1 26 ? 113.395 11.478 4.384 1.00 34.30 26 ASP B O 1
ATOM 3646 N N . ARG B 1 27 ? 113.498 9.705 2.967 1.00 38.51 27 ARG B N 1
ATOM 3647 C CA . ARG B 1 27 ? 112.156 9.890 2.439 1.00 41.95 27 ARG B CA 1
ATOM 3648 C C . ARG B 1 27 ? 111.132 9.211 3.351 1.00 45.41 27 ARG B C 1
ATOM 3649 O O . ARG B 1 27 ? 109.925 9.404 3.168 1.00 47.25 27 ARG B O 1
ATOM 3657 N N . SER B 1 28 ? 111.603 8.482 4.369 1.00 44.05 28 SER B N 1
ATOM 3658 C CA . SER B 1 28 ? 110.712 7.774 5.292 1.00 45.54 28 SER B CA 1
ATOM 3659 C C . SER B 1 28 ? 110.019 8.657 6.351 1.00 50.62 28 SER B C 1
ATOM 3660 O O . SER B 1 28 ? 109.004 8.261 6.885 1.00 56.72 28 SER B O 1
ATOM 3663 N N . ARG B 1 29 ? 110.530 9.843 6.657 1.00 51.98 29 ARG B N 1
ATOM 3664 C CA . ARG B 1 29 ? 109.744 10.796 7.443 1.00 55.50 29 ARG B CA 1
ATOM 3665 C C . ARG B 1 29 ? 109.915 12.233 6.983 1.00 50.30 29 ARG B C 1
ATOM 3666 O O . ARG B 1 29 ? 110.925 12.568 6.354 1.00 42.34 29 ARG B O 1
ATOM 3674 N N . PHE B 1 30 ? 108.897 13.041 7.276 1.00 42.96 30 PHE B N 1
ATOM 3675 C CA . PHE B 1 30 ? 108.934 14.502 7.197 1.00 44.66 30 PHE B CA 1
ATOM 3676 C C . PHE B 1 30 ? 108.925 15.106 8.589 1.00 45.92 30 PHE B C 1
ATOM 3677 O O . PHE B 1 30 ? 108.135 14.688 9.421 1.00 46.89 30 PHE B O 1
ATOM 3685 N N . GLU B 1 31 ? 109.795 16.070 8.865 1.00 43.11 31 GLU B N 1
ATOM 3686 C CA . GLU B 1 31 ? 109.690 16.854 10.106 1.00 41.39 31 GLU B CA 1
ATOM 3687 C C . GLU B 1 31 ? 109.040 18.214 9.825 1.00 33.48 31 GLU B C 1
ATOM 3688 O O . GLU B 1 31 ? 109.615 19.093 9.194 1.00 34.83 31 GLU B O 1
ATOM 3694 N N . SER B 1 32 ? 107.854 18.417 10.338 1.00 31.89 32 SER B N 1
ATOM 3695 C CA . SER B 1 32 ? 107.148 19.717 10.216 1.00 33.44 32 SER B CA 1
ATOM 3696 C C . SER B 1 32 ? 107.838 20.935 10.839 1.00 31.09 32 SER B C 1
ATOM 3697 O O . SER B 1 32 ? 107.846 22.054 10.283 1.00 30.93 32 SER B O 1
ATOM 3700 N N . LEU B 1 33 ? 108.383 20.694 12.014 1.00 33.02 33 LEU B N 1
ATOM 3701 C CA . LEU B 1 33 ? 109.102 21.669 12.845 1.00 30.79 33 LEU B CA 1
ATOM 3702 C C . LEU B 1 33 ? 110.547 21.536 12.498 1.00 28.12 33 LEU B C 1
ATOM 3703 O O . LEU B 1 33 ? 111.413 21.228 13.326 1.00 25.58 33 LEU B O 1
ATOM 3708 N N . TRP B 1 34 ? 110.812 21.838 11.229 1.00 26.68 34 TRP B N 1
ATOM 3709 C CA . TRP B 1 34 ? 112.025 21.360 10.526 1.00 26.34 34 TRP B CA 1
ATOM 3710 C C . TRP B 1 34 ? 113.327 22.012 11.054 1.00 24.88 34 TRP B C 1
ATOM 3711 O O . TRP B 1 34 ? 114.405 21.432 10.981 1.00 24.72 34 TRP B O 1
ATOM 3722 N N . TRP B 1 35 ? 113.218 23.258 11.489 1.00 23.85 35 TRP B N 1
ATOM 3723 C CA . TRP B 1 35 ? 114.338 23.983 12.071 1.00 26.28 35 TRP B CA 1
ATOM 3724 C C . TRP B 1 35 ? 114.919 23.361 13.389 1.00 27.61 35 TRP B C 1
ATOM 3725 O O . TRP B 1 35 ? 116.091 23.606 13.707 1.00 24.43 35 TRP B O 1
ATOM 3736 N N . LYS B 1 36 ? 114.091 22.591 14.117 1.00 28.90 36 LYS B N 1
ATOM 3737 C CA . LYS B 1 36 ? 114.443 22.020 15.423 1.00 31.29 36 LYS B CA 1
ATOM 3738 C C . LYS B 1 36 ? 115.517 20.996 15.240 1.00 29.14 36 LYS B C 1
ATOM 3739 O O . LYS B 1 36 ? 116.275 20.805 16.131 1.00 26.92 36 LYS B O 1
ATOM 3745 N N . GLN B 1 37 ? 115.676 20.471 14.031 1.00 29.29 37 GLN B N 1
ATOM 3746 C CA . GLN B 1 37 ? 116.759 19.523 13.699 1.00 29.98 37 GLN B CA 1
ATOM 3747 C C . GLN B 1 37 ? 118.114 20.155 13.784 1.00 29.36 37 GLN B C 1
ATOM 3748 O O . GLN B 1 37 ? 119.087 19.429 13.781 1.00 28.23 37 GLN B O 1
ATOM 3754 N N . PHE B 1 38 ? 118.192 21.484 13.754 1.00 27.28 38 PHE B N 1
ATOM 3755 C CA . PHE B 1 38 ? 119.484 22.149 13.968 1.00 31.75 38 PHE B CA 1
ATOM 3756 C C . PHE B 1 38 ? 119.998 22.049 15.436 1.00 32.14 38 PHE B C 1
ATOM 3757 O O . PHE B 1 38 ? 121.175 22.384 15.715 1.00 31.56 38 PHE B O 1
ATOM 3765 N N . ASP B 1 39 ? 119.135 21.581 16.347 1.00 36.78 39 ASP B N 1
ATOM 3766 C CA . ASP B 1 39 ? 119.416 21.517 17.791 1.00 38.37 39 ASP B CA 1
ATOM 3767 C C . ASP B 1 39 ? 119.980 22.841 18.314 1.00 32.38 39 ASP B C 1
ATOM 3768 O O . ASP B 1 39 ? 120.910 22.824 19.059 1.00 33.99 39 ASP B O 1
ATOM 3773 N N . ASP B 1 40 ? 119.401 23.981 17.936 1.00 31.00 40 ASP B N 1
ATOM 3774 C CA . ASP B 1 40 ? 119.874 25.285 18.353 1.00 32.11 40 ASP B CA 1
ATOM 3775 C C . ASP B 1 40 ? 118.769 25.980 19.127 1.00 32.50 40 ASP B C 1
ATOM 3776 O O . ASP B 1 40 ? 117.834 26.530 18.529 1.00 31.97 40 ASP B O 1
ATOM 3781 N N . PRO B 1 41 ? 118.870 25.966 20.484 1.00 33.50 41 PRO B N 1
ATOM 3782 C CA . PRO B 1 41 ? 117.748 26.491 21.242 1.00 30.72 41 PRO B CA 1
ATOM 3783 C C . PRO B 1 41 ? 117.553 27.966 21.013 1.00 28.07 41 PRO B C 1
ATOM 3784 O O . PRO B 1 41 ? 116.451 28.417 21.121 1.00 26.99 41 PRO B O 1
ATOM 3788 N N . THR B 1 42 ? 118.604 28.717 20.682 1.00 27.79 42 THR B N 1
ATOM 3789 C CA . THR B 1 42 ? 118.446 30.121 20.417 1.00 24.81 42 THR B CA 1
ATOM 3790 C C . THR B 1 42 ? 117.580 30.317 19.139 1.00 26.31 42 THR B C 1
ATOM 3791 O O . THR B 1 42 ? 116.644 31.100 19.137 1.00 23.56 42 THR B O 1
ATOM 3795 N N . LEU B 1 43 ? 117.866 29.547 18.093 1.00 26.20 43 LEU B N 1
ATOM 3796 C CA . LEU B 1 43 ? 117.057 29.541 16.871 1.00 25.14 43 LEU B CA 1
ATOM 3797 C C . LEU B 1 43 ? 115.602 29.196 17.185 1.00 25.28 43 LEU B C 1
ATOM 3798 O O . LEU B 1 43 ? 114.682 29.921 16.699 1.00 22.71 43 LEU B O 1
ATOM 3803 N N . ASN B 1 44 ? 115.404 28.131 17.990 1.00 22.76 44 ASN B N 1
ATOM 3804 C CA . ASN B 1 44 ? 114.049 27.729 18.394 1.00 24.21 44 ASN B CA 1
ATOM 3805 C C . ASN B 1 44 ? 113.277 28.863 19.057 1.00 25.35 44 ASN B C 1
ATOM 3806 O O . ASN B 1 44 ? 112.123 29.083 18.737 1.00 25.04 44 ASN B O 1
ATOM 3811 N N . GLN B 1 45 ? 113.959 29.641 19.889 1.00 25.92 45 GLN B N 1
ATOM 3812 C CA . GLN B 1 45 ? 113.350 30.725 20.575 1.00 31.42 45 GLN B CA 1
ATOM 3813 C C . GLN B 1 45 ? 112.943 31.820 19.601 1.00 28.76 45 GLN B C 1
ATOM 3814 O O . GLN B 1 45 ? 111.836 32.338 19.696 1.00 30.25 45 GLN B O 1
ATOM 3820 N N . LEU B 1 46 ? 113.844 32.175 18.703 1.00 25.75 46 LEU B N 1
ATOM 3821 C CA . LEU B 1 46 ? 113.586 33.202 17.684 1.00 26.72 46 LEU B CA 1
ATOM 3822 C C . LEU B 1 46 ? 112.305 32.841 16.922 1.00 24.07 46 LEU B C 1
ATOM 3823 O O . LEU B 1 46 ? 111.423 33.685 16.715 1.00 22.44 46 LEU B O 1
ATOM 3828 N N . VAL B 1 47 ? 112.177 31.583 16.560 1.00 22.56 47 VAL B N 1
ATOM 3829 C CA . VAL B 1 47 ? 111.065 31.224 15.679 1.00 26.36 47 VAL B CA 1
ATOM 3830 C C . VAL B 1 47 ? 109.776 31.365 16.473 1.00 25.53 47 VAL B C 1
ATOM 3831 O O . VAL B 1 47 ? 108.825 31.922 15.966 1.00 25.44 47 VAL B O 1
ATOM 3835 N N . GLU B 1 48 ? 109.759 30.852 17.705 1.00 26.67 48 GLU B N 1
ATOM 3836 C CA . GLU B 1 48 ? 108.542 30.938 18.524 1.00 33.31 48 GLU B CA 1
ATOM 3837 C C . GLU B 1 48 ? 108.067 32.399 18.756 1.00 28.71 48 GLU B C 1
ATOM 3838 O O . GLU B 1 48 ? 106.887 32.715 18.605 1.00 26.38 48 GLU B O 1
ATOM 3844 N N . GLN B 1 49 ? 109.003 33.285 19.055 1.00 27.54 49 GLN B N 1
ATOM 3845 C CA . GLN B 1 49 ? 108.696 34.701 19.269 1.00 29.85 49 GLN B CA 1
ATOM 3846 C C . GLN B 1 49 ? 108.203 35.374 18.035 1.00 28.83 49 GLN B C 1
ATOM 3847 O O . GLN B 1 49 ? 107.307 36.234 18.162 1.00 27.08 49 GLN B O 1
ATOM 3853 N N . SER B 1 50 ? 108.791 35.049 16.850 1.00 26.55 50 SER B N 1
ATOM 3854 C CA . SER B 1 50 ? 108.292 35.663 15.598 1.00 27.37 50 SER B CA 1
ATOM 3855 C C . SER B 1 50 ? 106.835 35.246 15.335 1.00 24.01 50 SER B C 1
ATOM 3856 O O . SER B 1 50 ? 106.069 36.024 14.795 1.00 22.53 50 SER B O 1
ATOM 3859 N N . LEU B 1 51 ? 106.448 34.052 15.743 1.00 23.83 51 LEU B N 1
ATOM 3860 C CA . LEU B 1 51 ? 105.015 33.680 15.603 1.00 26.42 51 LEU B CA 1
ATOM 3861 C C . LEU B 1 51 ? 104.052 34.465 16.450 1.00 26.72 51 LEU B C 1
ATOM 3862 O O . LEU B 1 51 ? 102.914 34.536 16.076 1.00 29.75 51 LEU B O 1
ATOM 3867 N N . SER B 1 52 ? 104.476 35.061 17.556 1.00 26.04 52 SER B N 1
ATOM 3868 C CA . SER B 1 52 ? 103.605 35.982 18.264 1.00 26.58 52 SER B CA 1
ATOM 3869 C C . SER B 1 52 ? 103.871 37.383 17.998 1.00 25.61 52 SER B C 1
ATOM 3870 O O . SER B 1 52 ? 102.996 38.213 18.205 1.00 33.72 52 SER B O 1
ATOM 3873 N N . GLY B 1 53 ? 105.052 37.744 17.569 1.00 27.47 53 GLY B N 1
ATOM 3874 C CA . GLY B 1 53 ? 105.316 39.199 17.366 1.00 26.92 53 GLY B CA 1
ATOM 3875 C C . GLY B 1 53 ? 105.192 39.707 15.929 1.00 26.06 53 GLY B C 1
ATOM 3876 O O . GLY B 1 53 ? 104.930 40.888 15.747 1.00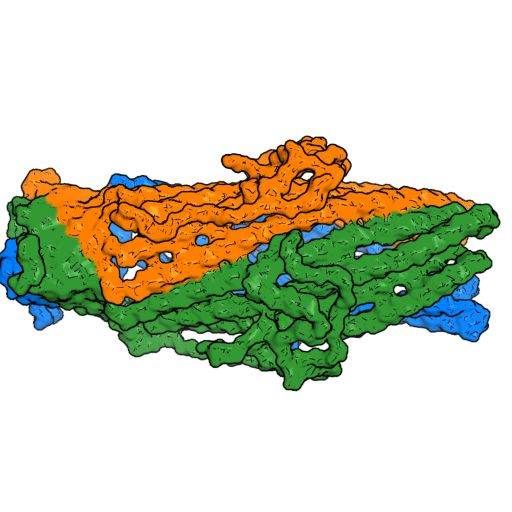 26.26 53 GLY B O 1
ATOM 3877 N N . ASN B 1 54 ? 105.393 38.856 14.904 1.00 25.82 54 ASN B N 1
ATOM 3878 C CA . ASN B 1 54 ? 105.597 39.397 13.527 1.00 25.25 54 ASN B CA 1
ATOM 3879 C C . ASN B 1 54 ? 104.406 40.207 13.024 1.00 23.04 54 ASN B C 1
ATOM 3880 O O . ASN B 1 54 ? 103.307 39.733 13.118 1.00 22.20 54 ASN B O 1
ATOM 3885 N N . ARG B 1 55 ? 104.594 41.410 12.484 1.00 24.79 55 ARG B N 1
ATOM 3886 C CA . ARG B 1 55 ? 103.435 42.231 12.134 1.00 24.78 55 ARG B CA 1
ATOM 3887 C C . ARG B 1 55 ? 102.787 41.911 10.778 1.00 28.90 55 ARG B C 1
ATOM 3888 O O . ARG B 1 55 ? 101.600 42.087 10.649 1.00 30.10 55 ARG B O 1
ATOM 3896 N N . ASP B 1 56 ? 103.554 41.413 9.798 1.00 30.69 56 ASP B N 1
ATOM 3897 C CA . ASP B 1 56 ? 102.992 40.909 8.532 1.00 28.95 56 ASP B CA 1
ATOM 3898 C C . ASP B 1 56 ? 102.062 39.709 8.790 1.00 29.91 56 ASP B C 1
ATOM 3899 O O . ASP B 1 56 ? 100.971 39.597 8.190 1.00 27.96 56 ASP B O 1
ATOM 3904 N N . LEU B 1 57 ? 102.441 38.844 9.721 1.00 26.10 57 LEU B N 1
ATOM 3905 C CA . LEU B 1 57 ? 101.578 37.765 10.088 1.00 26.34 57 LEU B CA 1
ATOM 3906 C C . LEU B 1 57 ? 100.253 38.289 10.729 1.00 26.47 57 LEU B C 1
ATOM 3907 O O . LEU B 1 57 ? 99.160 37.800 10.435 1.00 22.67 57 LEU B O 1
ATOM 3912 N N . ARG B 1 58 ? 100.342 39.301 11.563 1.00 24.86 58 ARG B N 1
ATOM 3913 C CA . ARG B 1 58 ? 99.145 39.913 12.103 1.00 26.98 58 ARG B CA 1
ATOM 3914 C C . ARG B 1 58 ? 98.230 40.501 11.047 1.00 24.48 58 ARG B C 1
ATOM 3915 O O . ARG B 1 58 ? 97.024 40.383 11.209 1.00 21.30 58 ARG B O 1
ATOM 3923 N N . VAL B 1 59 ? 98.809 41.140 10.025 1.00 20.86 59 VAL B N 1
ATOM 3924 C CA . VAL B 1 59 ? 98.051 41.616 8.883 1.00 20.72 59 VAL B CA 1
ATOM 3925 C C . VAL B 1 59 ? 97.285 40.506 8.212 1.00 20.01 59 VAL B C 1
ATOM 3926 O O . VAL B 1 59 ? 96.100 40.671 7.945 1.00 20.32 59 VAL B O 1
ATOM 3930 N N . ALA B 1 60 ? 97.935 39.368 7.983 1.00 20.35 60 ALA B N 1
ATOM 3931 C CA . ALA B 1 60 ? 97.295 38.237 7.300 1.00 21.64 60 ALA B CA 1
ATOM 3932 C C . ALA B 1 60 ? 96.149 37.655 8.128 1.00 24.22 60 ALA B C 1
ATOM 3933 O O . ALA B 1 60 ? 95.125 37.232 7.549 1.00 26.14 60 ALA B O 1
ATOM 3935 N N . PHE B 1 61 ? 96.332 37.564 9.459 1.00 22.03 61 PHE B N 1
ATOM 3936 C CA . PHE B 1 61 ? 95.251 37.096 10.325 1.00 25.31 61 PHE B CA 1
ATOM 3937 C C . PHE B 1 61 ? 94.056 38.011 10.142 1.00 25.20 61 PHE B C 1
ATOM 3938 O O . PHE B 1 61 ? 92.905 37.523 10.034 1.00 28.78 61 PHE B O 1
ATOM 3946 N N . ALA B 1 62 ? 94.306 39.326 10.107 1.00 22.53 62 ALA B N 1
ATOM 3947 C CA . ALA B 1 62 ? 93.234 40.267 9.968 1.00 24.30 62 ALA B CA 1
ATOM 3948 C C . ALA B 1 62 ? 92.560 40.183 8.577 1.00 26.92 62 ALA B C 1
ATOM 3949 O O . ALA B 1 62 ? 91.316 40.284 8.450 1.00 25.53 62 ALA B O 1
ATOM 3951 N N . ARG B 1 63 ? 93.344 39.915 7.548 1.00 25.83 63 ARG B N 1
ATOM 3952 C CA . ARG B 1 63 ? 92.730 39.639 6.242 1.00 27.59 63 ARG B CA 1
ATOM 3953 C C . ARG B 1 63 ? 91.838 38.422 6.223 1.00 24.90 63 ARG B C 1
ATOM 3954 O O . ARG B 1 63 ? 90.793 38.420 5.578 1.00 23.53 63 ARG B O 1
ATOM 3962 N N . LEU B 1 64 ? 92.229 37.400 6.979 1.00 25.42 64 LEU B N 1
ATOM 3963 C CA . LEU B 1 64 ? 91.395 36.227 7.120 1.00 25.37 64 LEU B CA 1
ATOM 3964 C C . LEU B 1 64 ? 90.086 36.589 7.806 1.00 24.68 64 LEU B C 1
ATOM 3965 O O . LEU B 1 64 ? 89.036 36.157 7.368 1.00 25.23 64 LEU B O 1
ATOM 3970 N N . ARG B 1 65 ? 90.165 37.342 8.888 1.00 25.97 65 ARG B N 1
ATOM 3971 C CA . ARG B 1 65 ? 88.958 37.827 9.567 1.00 27.90 65 ARG B CA 1
ATOM 3972 C C . ARG B 1 65 ? 88.106 38.652 8.583 1.00 24.77 65 ARG B C 1
ATOM 3973 O O . ARG B 1 65 ? 86.928 38.514 8.557 1.00 24.15 65 ARG B O 1
ATOM 3981 N N . ALA B 1 66 ? 88.711 39.454 7.730 1.00 25.31 66 ALA B N 1
ATOM 3982 C CA . ALA B 1 66 ? 87.907 40.222 6.768 1.00 27.40 66 ALA B CA 1
ATOM 3983 C C . ALA B 1 66 ? 87.118 39.344 5.803 1.00 27.19 66 ALA B C 1
ATOM 3984 O O . ALA B 1 66 ? 86.015 39.705 5.418 1.00 26.92 66 ALA B O 1
ATOM 3986 N N . ALA B 1 67 ? 87.734 38.251 5.370 1.00 26.64 67 ALA B N 1
ATOM 3987 C CA . ALA B 1 67 ? 87.157 37.368 4.377 1.00 26.70 67 ALA B CA 1
ATOM 3988 C C . ALA B 1 67 ? 86.018 36.524 4.976 1.00 27.75 67 ALA B C 1
ATOM 3989 O O . ALA B 1 67 ? 84.969 36.283 4.324 1.00 24.70 67 ALA B O 1
ATOM 3991 N N . ARG B 1 68 ? 86.210 36.089 6.211 1.00 27.35 68 ARG B N 1
ATOM 3992 C CA . ARG B 1 68 ? 85.126 35.396 6.910 1.00 29.24 68 ARG B CA 1
ATOM 3993 C C . ARG B 1 68 ? 83.912 36.322 7.094 1.00 29.01 68 ARG B C 1
ATOM 3994 O O . ARG B 1 68 ? 82.762 35.864 7.010 1.00 26.56 68 ARG B O 1
ATOM 4002 N N . ALA B 1 69 ? 84.169 37.612 7.279 1.00 25.69 69 ALA B N 1
ATOM 4003 C CA . ALA B 1 69 ? 83.074 38.573 7.447 1.00 30.79 69 ALA B CA 1
ATOM 4004 C C . ALA B 1 69 ? 82.250 38.769 6.175 1.00 29.48 69 ALA B C 1
ATOM 4005 O O . ALA B 1 69 ? 81.046 38.883 6.249 1.00 25.92 69 ALA B O 1
ATOM 4007 N N . LEU B 1 70 ? 82.908 38.798 5.012 1.00 30.50 70 LEU B N 1
ATOM 4008 C CA . LEU B 1 70 ? 82.199 38.855 3.734 1.00 29.38 70 LEU B CA 1
ATOM 4009 C C . LEU B 1 70 ? 81.384 37.609 3.583 1.00 26.20 70 LEU B C 1
ATOM 4010 O O . LEU B 1 70 ? 80.258 37.682 3.107 1.00 24.30 70 LEU B O 1
ATOM 4015 N N . ARG B 1 71 ? 81.942 36.454 3.984 1.00 26.46 71 ARG B N 1
ATOM 4016 C CA . ARG B 1 71 ? 81.253 35.207 3.781 1.00 25.85 71 ARG B CA 1
ATOM 4017 C C . ARG B 1 71 ? 80.002 35.159 4.653 1.00 30.28 71 ARG B C 1
ATOM 4018 O O . ARG B 1 71 ? 78.967 34.689 4.191 1.00 29.83 71 ARG B O 1
ATOM 4026 N N . ASP B 1 72 ? 80.107 35.630 5.907 1.00 30.01 72 ASP B N 1
ATOM 4027 C CA . ASP B 1 72 ? 78.952 35.662 6.810 1.00 30.30 72 ASP B CA 1
ATOM 4028 C C . ASP B 1 72 ? 77.809 36.541 6.305 1.00 31.53 72 ASP B C 1
ATOM 4029 O O . ASP B 1 72 ? 76.647 36.200 6.545 1.00 28.89 72 ASP B O 1
ATOM 4034 N N . ASP B 1 73 ? 78.146 37.644 5.623 1.00 29.61 73 ASP B N 1
ATOM 4035 C CA . ASP B 1 73 ? 77.127 38.552 5.051 1.00 31.67 73 ASP B CA 1
ATOM 4036 C C . ASP B 1 73 ? 76.323 37.809 3.955 1.00 31.55 73 ASP B C 1
ATOM 4037 O O . ASP B 1 73 ? 75.080 37.719 4.025 1.00 32.51 73 ASP B O 1
ATOM 4042 N N . VAL B 1 74 ? 77.047 37.202 3.021 1.00 31.85 74 VAL B N 1
ATOM 4043 C CA . VAL B 1 74 ? 76.476 36.381 1.953 1.00 31.55 74 VAL B CA 1
ATOM 4044 C C . VAL B 1 74 ? 75.592 35.246 2.460 1.00 32.69 74 VAL B C 1
ATOM 4045 O O . VAL B 1 74 ? 74.552 34.946 1.869 1.00 36.22 74 VAL B O 1
ATOM 4049 N N . ALA B 1 75 ? 76.006 34.594 3.521 1.00 34.20 75 ALA B N 1
ATOM 4050 C CA . ALA B 1 75 ? 75.259 33.464 4.023 1.00 35.47 75 ALA B CA 1
ATOM 4051 C C . ALA B 1 75 ? 73.814 33.793 4.408 1.00 32.52 75 ALA B C 1
ATOM 4052 O O . ALA B 1 75 ? 72.924 32.978 4.218 1.00 40.03 75 ALA B O 1
ATOM 4054 N N . ASN B 1 76 ? 73.568 34.980 4.911 1.00 33.65 76 ASN B N 1
ATOM 4055 C CA . ASN B 1 76 ? 72.202 35.386 5.254 1.00 39.57 76 ASN B CA 1
ATOM 4056 C C . ASN B 1 76 ? 71.265 35.533 4.066 1.00 39.23 76 ASN B C 1
ATOM 4057 O O . ASN B 1 76 ? 70.089 35.532 4.275 1.00 38.05 76 ASN B O 1
ATOM 4062 N N . ASP B 1 77 ? 71.787 35.723 2.859 1.00 36.83 77 ASP B N 1
ATOM 4063 C CA . ASP B 1 77 ? 70.960 35.913 1.663 1.00 38.81 77 ASP B CA 1
ATOM 4064 C C . ASP B 1 77 ? 70.151 34.657 1.256 1.00 35.14 77 ASP B C 1
ATOM 4065 O O . ASP B 1 77 ? 69.291 34.751 0.435 1.00 36.01 77 ASP B O 1
ATOM 4070 N N . ARG B 1 78 ? 70.440 33.480 1.823 1.00 36.65 78 ARG B N 1
ATOM 4071 C CA . ARG B 1 78 ? 69.622 32.287 1.646 1.00 40.32 78 ARG B CA 1
ATOM 4072 C C . ARG B 1 78 ? 68.200 32.404 2.260 1.00 46.81 78 ARG B C 1
ATOM 4073 O O . ARG B 1 78 ? 67.347 31.605 1.925 1.00 47.04 78 ARG B O 1
ATOM 4081 N N . PHE B 1 79 ? 67.961 33.387 3.139 1.00 42.73 79 PHE B N 1
ATOM 4082 C CA . PHE B 1 79 ? 66.745 33.445 3.924 1.00 44.04 79 PHE B CA 1
ATOM 4083 C C . PHE B 1 79 ? 66.093 34.798 3.631 1.00 41.46 79 PHE B C 1
ATOM 4084 O O . PHE B 1 79 ? 66.784 35.732 3.220 1.00 36.94 79 PHE B O 1
ATOM 4092 N N . PRO B 1 80 ? 64.761 34.902 3.836 1.00 42.71 80 PRO B N 1
ATOM 4093 C CA . PRO B 1 80 ? 64.118 36.207 3.763 1.00 43.72 80 PRO B CA 1
ATOM 4094 C C . PRO B 1 80 ? 64.875 37.211 4.619 1.00 42.21 80 PRO B C 1
ATOM 4095 O O . PRO B 1 80 ? 65.291 36.882 5.718 1.00 35.24 80 PRO B O 1
ATOM 4099 N N . VAL B 1 81 ? 65.062 38.402 4.075 1.00 36.82 81 VAL B N 1
ATOM 4100 C CA . VAL B 1 81 ? 65.737 39.493 4.743 1.00 39.70 81 VAL B CA 1
ATOM 4101 C C . VAL B 1 81 ? 64.605 40.411 5.284 1.00 40.76 81 VAL B C 1
ATOM 4102 O O . VAL B 1 81 ? 63.805 40.976 4.490 1.00 37.30 81 VAL B O 1
ATOM 4106 N N . VAL B 1 82 ? 64.538 40.554 6.613 1.00 35.66 82 VAL B N 1
ATOM 4107 C CA . VAL B 1 82 ? 63.392 41.211 7.246 1.00 38.32 82 VAL B CA 1
ATOM 4108 C C . VAL B 1 82 ? 63.835 42.412 8.058 1.00 36.59 82 VAL B C 1
ATOM 4109 O O . VAL B 1 82 ? 64.432 42.285 9.132 1.00 37.38 82 VAL B O 1
ATOM 4113 N N . THR B 1 83 ? 63.568 43.577 7.498 1.00 34.58 83 THR B N 1
ATOM 4114 C CA . THR B 1 83 ? 63.900 44.836 8.107 1.00 33.70 83 THR B CA 1
ATOM 4115 C C . THR B 1 83 ? 62.674 45.527 8.689 1.00 37.12 83 THR B C 1
ATOM 4116 O O . THR B 1 83 ? 61.544 45.055 8.528 1.00 36.68 83 THR B O 1
ATOM 4120 N N . SER B 1 84 ? 62.885 46.621 9.420 1.00 38.42 84 SER B N 1
ATOM 4121 C CA . SER B 1 84 ? 61.776 47.399 9.977 1.00 35.17 84 SER B CA 1
ATOM 4122 C C . SER B 1 84 ? 61.733 48.818 9.414 1.00 37.36 84 SER B C 1
ATOM 4123 O O . SER B 1 84 ? 62.755 49.352 8.974 1.00 45.10 84 SER B O 1
ATOM 4126 N N . ARG B 1 85 ? 60.539 49.414 9.395 1.00 37.40 85 ARG B N 1
ATOM 4127 C CA . ARG B 1 85 ? 60.325 50.756 8.849 1.00 38.00 85 ARG B CA 1
ATOM 4128 C C . ARG B 1 85 ? 59.113 51.527 9.463 1.00 40.09 85 ARG B C 1
ATOM 4129 O O . ARG B 1 85 ? 58.063 50.960 9.843 1.00 42.59 85 ARG B O 1
ATOM 4137 N N . ALA B 1 86 ? 59.296 52.829 9.578 1.00 39.98 86 ALA B N 1
ATOM 4138 C CA . ALA B 1 86 ? 58.241 53.752 9.989 1.00 40.52 86 ALA B CA 1
ATOM 4139 C C . ALA B 1 86 ? 58.354 54.894 9.014 1.00 37.66 86 ALA B C 1
ATOM 4140 O O . ALA B 1 86 ? 59.392 55.593 8.999 1.00 38.59 86 ALA B O 1
ATOM 4142 N N . SER B 1 87 ? 57.370 55.045 8.142 1.00 33.17 87 SER B N 1
ATOM 4143 C CA . SER B 1 87 ? 57.449 56.093 7.118 1.00 38.53 87 SER B CA 1
ATOM 4144 C C . SER B 1 87 ? 56.161 56.872 7.036 1.00 41.67 87 SER B C 1
ATOM 4145 O O . SER B 1 87 ? 55.102 56.456 7.537 1.00 43.84 87 SER B O 1
ATOM 4148 N N . ALA B 1 88 ? 56.251 57.998 6.364 1.00 45.55 88 ALA B N 1
ATOM 4149 C CA . ALA B 1 88 ? 55.094 58.808 6.088 1.00 44.96 88 ALA B CA 1
ATOM 4150 C C . ALA B 1 88 ? 55.277 59.596 4.833 1.00 44.51 88 ALA B C 1
ATOM 4151 O O . ALA B 1 88 ? 56.364 60.129 4.602 1.00 45.06 88 ALA B O 1
ATOM 4153 N N . ASP B 1 89 ? 54.213 59.682 4.030 1.00 45.93 89 ASP B N 1
ATOM 4154 C CA . ASP B 1 89 ? 54.157 60.623 2.907 1.00 48.10 89 ASP B CA 1
ATOM 4155 C C . ASP B 1 89 ? 53.091 61.767 3.190 1.00 46.42 89 ASP B C 1
ATOM 4156 O O . ASP B 1 89 ? 51.876 61.526 3.240 1.00 41.58 89 ASP B O 1
ATOM 4161 N N . ILE B 1 90 ? 53.561 62.999 3.392 1.00 42.65 90 ILE B N 1
ATOM 4162 C CA . ILE B 1 90 ? 52.724 64.110 3.812 1.00 42.23 90 ILE B CA 1
ATOM 4163 C C . ILE B 1 90 ? 52.785 65.243 2.801 1.00 43.75 90 ILE B C 1
ATOM 4164 O O . ILE B 1 90 ? 53.870 65.771 2.520 1.00 44.16 90 ILE B O 1
ATOM 4169 N N . GLY B 1 91 ? 51.616 65.712 2.349 1.00 40.51 91 GLY B N 1
ATOM 4170 C CA . GLY B 1 91 ? 51.593 66.794 1.369 1.00 42.54 91 GLY B CA 1
ATOM 4171 C C . GLY B 1 91 ? 50.289 67.464 1.074 1.00 40.52 91 GLY B C 1
ATOM 4172 O O . GLY B 1 91 ? 49.236 67.107 1.608 1.00 48.44 91 GLY B O 1
ATOM 4173 N N . LYS B 1 92 ? 50.388 68.447 0.195 1.00 44.08 92 LYS B N 1
ATOM 4174 C CA . LYS B 1 92 ? 49.250 69.123 -0.429 1.00 42.38 92 LYS B CA 1
ATOM 4175 C C . LYS B 1 92 ? 49.493 69.304 -1.929 1.00 38.33 92 LYS B C 1
ATOM 4176 O O . LYS B 1 92 ? 50.463 69.920 -2.356 1.00 39.20 92 LYS B O 1
ATOM 4182 N N . GLY B 1 93 ? 48.600 68.721 -2.707 1.00 36.29 93 GLY B N 1
ATOM 4183 C CA . GLY B 1 93 ? 48.432 69.045 -4.091 1.00 39.52 93 GLY B CA 1
ATOM 4184 C C . GLY B 1 93 ? 47.372 68.179 -4.755 1.00 40.82 93 GLY B C 1
ATOM 4185 O O . GLY B 1 93 ? 46.709 67.383 -4.125 1.00 45.52 93 GLY B O 1
ATOM 4186 N N . GLN B 1 94 ? 47.255 68.310 -6.061 1.00 42.98 94 GLN B N 1
ATOM 4187 C CA . GLN B 1 94 ? 46.460 67.372 -6.854 1.00 44.01 94 GLN B CA 1
ATOM 4188 C C . GLN B 1 94 ? 46.835 65.900 -6.623 1.00 43.67 94 GLN B C 1
ATOM 4189 O O . GLN B 1 94 ? 47.999 65.596 -6.320 1.00 44.27 94 GLN B O 1
ATOM 4195 N N . GLN B 1 95 ? 45.837 65.015 -6.754 1.00 49.34 95 GLN B N 1
ATOM 4196 C CA . GLN B 1 95 ? 46.030 63.558 -6.733 1.00 59.91 95 GLN B CA 1
ATOM 4197 C C . GLN B 1 95 ? 45.530 63.031 -8.074 1.00 61.34 95 GLN B C 1
ATOM 4198 O O . GLN B 1 95 ? 44.343 62.799 -8.253 1.00 63.00 95 GLN B O 1
ATOM 4204 N N . PRO B 1 96 ? 46.439 62.890 -9.051 1.00 61.88 96 PRO B N 1
ATOM 4205 C CA . PRO B 1 96 ? 46.087 62.353 -10.371 1.00 60.31 96 PRO B CA 1
ATOM 4206 C C . PRO B 1 96 ? 45.360 61.011 -10.328 1.00 56.50 96 PRO B C 1
ATOM 4207 O O . PRO B 1 96 ? 45.734 60.143 -9.524 1.00 50.97 96 PRO B O 1
ATOM 4211 N N . GLY B 1 97 ? 44.333 60.889 -11.190 1.00 59.44 97 GLY B N 1
ATOM 4212 C CA . GLY B 1 97 ? 43.365 59.764 -11.209 1.00 61.28 97 GLY B CA 1
ATOM 4213 C C . GLY B 1 97 ? 42.106 59.965 -10.358 1.00 67.10 97 GLY B C 1
ATOM 4214 O O . GLY B 1 97 ? 41.070 59.349 -10.636 1.00 73.04 97 GLY B O 1
ATOM 4215 N N . VAL B 1 98 ? 42.199 60.882 -9.379 1.00 68.48 98 VAL B N 1
ATOM 4216 C CA . VAL B 1 98 ? 41.328 61.000 -8.194 1.00 66.10 98 VAL B CA 1
ATOM 4217 C C . VAL B 1 98 ? 40.717 62.418 -8.088 1.00 63.16 98 VAL B C 1
ATOM 4218 O O . VAL B 1 98 ? 39.505 62.542 -8.101 1.00 59.74 98 VAL B O 1
ATOM 4222 N N . THR B 1 99 ? 41.532 63.476 -7.996 1.00 54.80 99 THR B N 1
ATOM 4223 C CA . THR B 1 99 ? 41.011 64.850 -8.087 1.00 54.16 99 THR B CA 1
ATOM 4224 C C . THR B 1 99 ? 42.028 65.886 -8.592 1.00 53.79 99 THR B C 1
ATOM 4225 O O . THR B 1 99 ? 43.241 65.694 -8.494 1.00 65.70 99 THR B O 1
ATOM 4229 N N . GLU B 1 100 ? 41.510 66.995 -9.109 1.00 50.81 100 GLU B N 1
ATOM 4230 C CA . GLU B 1 100 ? 42.317 68.143 -9.564 1.00 56.62 100 GLU B CA 1
ATOM 4231 C C . GLU B 1 100 ? 42.304 69.309 -8.552 1.00 51.20 100 GLU B C 1
ATOM 4232 O O . GLU B 1 100 ? 42.916 70.354 -8.789 1.00 48.09 100 GLU B O 1
ATOM 4238 N N . ASP B 1 101 ? 41.589 69.121 -7.440 1.00 50.26 101 ASP B N 1
ATOM 4239 C CA . ASP B 1 101 ? 41.654 70.032 -6.294 1.00 57.54 101 ASP B CA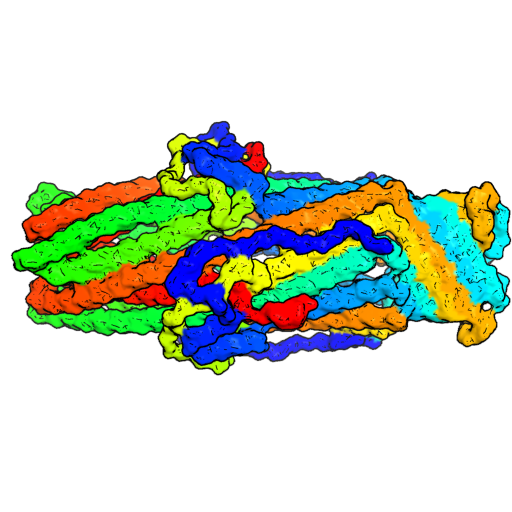 1
ATOM 4240 C C . ASP B 1 101 ? 42.986 69.776 -5.586 1.00 56.66 101 ASP B C 1
ATOM 4241 O O . ASP B 1 101 ? 43.392 68.602 -5.420 1.00 50.32 101 ASP B O 1
ATOM 4246 N N . ARG B 1 102 ? 43.645 70.841 -5.141 1.00 45.25 102 ARG B N 1
ATOM 4247 C CA . ARG B 1 102 ? 44.803 70.659 -4.329 1.00 48.35 102 ARG B CA 1
ATOM 4248 C C . ARG B 1 102 ? 44.348 70.293 -2.922 1.00 54.38 102 ARG B C 1
ATOM 4249 O O . ARG B 1 102 ? 43.880 71.160 -2.166 1.00 54.15 102 ARG B O 1
ATOM 4257 N N . VAL B 1 103 ? 44.503 69.011 -2.579 1.00 50.71 103 VAL B N 1
ATOM 4258 C CA . VAL B 1 103 ? 44.096 68.490 -1.261 1.00 54.51 103 VAL B CA 1
ATOM 4259 C C . VAL B 1 103 ? 45.263 68.050 -0.370 1.00 56.65 103 VAL B C 1
ATOM 4260 O O . VAL B 1 103 ? 46.328 67.658 -0.854 1.00 46.10 103 VAL B O 1
ATOM 4264 N N . ASN B 1 104 ? 45.020 68.100 0.942 1.00 57.58 104 ASN B N 1
ATOM 4265 C CA . ASN B 1 104 ? 45.888 67.474 1.923 1.00 51.92 104 ASN B CA 1
ATOM 4266 C C . ASN B 1 104 ? 45.896 65.961 1.737 1.00 52.02 104 ASN B C 1
ATOM 4267 O O . ASN B 1 104 ? 44.872 65.346 1.440 1.00 58.20 104 ASN B O 1
ATOM 4272 N N . SER B 1 105 ? 47.087 65.374 1.844 1.00 52.19 105 SER B N 1
ATOM 4273 C CA . SER B 1 105 ? 47.256 63.937 1.704 1.00 51.57 105 SER B CA 1
ATOM 4274 C C . SER B 1 105 ? 48.381 63.421 2.654 1.00 58.85 105 SER B C 1
ATOM 4275 O O . SER B 1 105 ? 49.489 64.030 2.766 1.00 52.67 105 SER B O 1
ATOM 4278 N N . GLU B 1 106 ? 48.042 62.323 3.347 1.00 49.67 106 GLU B N 1
ATOM 4279 C CA . GLU B 1 106 ? 48.778 61.751 4.451 1.00 49.96 106 GLU B CA 1
ATOM 4280 C C . GLU B 1 106 ? 48.726 60.213 4.260 1.00 55.86 106 GLU B C 1
ATOM 4281 O O . GLU B 1 106 ? 47.646 59.655 3.957 1.00 53.34 106 GLU B O 1
ATOM 4287 N N . ARG B 1 107 ? 49.889 59.548 4.361 1.00 50.59 107 ARG B N 1
ATOM 4288 C CA . ARG B 1 107 ? 49.962 58.089 4.474 1.00 43.73 107 ARG B CA 1
ATOM 4289 C C . ARG B 1 107 ? 51.052 57.757 5.493 1.00 43.03 107 ARG B C 1
ATOM 4290 O O . ARG B 1 107 ? 52.131 58.301 5.420 1.00 41.56 107 ARG B O 1
ATOM 4298 N N . TYR B 1 108 ? 50.721 56.920 6.463 1.00 41.36 108 TYR B N 1
ATOM 4299 C CA . TYR B 1 108 ? 51.624 56.394 7.437 1.00 39.89 108 TYR B CA 1
ATOM 4300 C C . TYR B 1 108 ? 51.729 54.877 7.314 1.00 40.28 108 TYR B C 1
ATOM 4301 O O . TYR B 1 108 ? 50.739 54.195 7.053 1.00 37.71 108 TYR B O 1
ATOM 4310 N N . ASP B 1 109 ? 52.943 54.358 7.515 1.00 37.67 109 ASP B N 1
ATOM 4311 C CA . ASP B 1 109 ? 53.223 52.944 7.468 1.00 38.07 109 ASP B CA 1
ATOM 4312 C C . ASP B 1 109 ? 54.211 52.608 8.590 1.00 39.24 109 ASP B C 1
ATOM 4313 O O . ASP B 1 109 ? 55.179 53.352 8.836 1.00 39.61 109 ASP B O 1
ATOM 4318 N N . LEU B 1 110 ? 53.995 51.478 9.248 1.00 38.81 110 LEU B N 1
ATOM 4319 C CA . LEU B 1 110 ? 54.889 51.051 10.271 1.00 38.71 110 LEU B CA 1
ATOM 4320 C C . LEU B 1 110 ? 54.893 49.560 10.329 1.00 38.22 110 LEU B C 1
ATOM 4321 O O . LEU B 1 110 ? 53.863 48.970 10.604 1.00 41.33 110 LEU B O 1
ATOM 4326 N N . GLY B 1 111 ? 56.053 48.947 10.169 1.00 38.75 111 GLY B N 1
ATOM 4327 C CA . GLY B 1 111 ? 56.141 47.495 10.285 1.00 37.79 111 GLY B CA 1
ATOM 4328 C C . GLY B 1 111 ? 57.379 46.892 9.630 1.00 41.34 111 GLY B C 1
ATOM 4329 O O . GLY B 1 111 ? 58.426 47.547 9.493 1.00 34.78 111 GLY B O 1
ATOM 4330 N N . LEU B 1 112 ? 57.237 45.625 9.249 1.00 38.11 112 LEU B N 1
ATOM 4331 C CA . LEU B 1 112 ? 58.311 44.803 8.803 1.00 36.34 112 LEU B CA 1
ATOM 4332 C C . LEU B 1 112 ? 58.239 44.696 7.301 1.00 39.83 112 LEU B C 1
ATOM 4333 O O . LEU B 1 112 ? 57.146 44.482 6.775 1.00 38.13 112 LEU B O 1
ATOM 4338 N N . ASP B 1 113 ? 59.396 44.845 6.632 1.00 37.64 113 ASP B N 1
ATOM 4339 C CA . ASP B 1 113 ? 59.521 44.666 5.192 1.00 38.90 113 ASP B CA 1
ATOM 4340 C C . ASP B 1 113 ? 60.284 43.378 4.988 1.00 41.39 113 ASP B C 1
ATOM 4341 O O . ASP B 1 113 ? 61.288 43.142 5.672 1.00 42.91 113 ASP B O 1
ATOM 4346 N N . SER B 1 114 ? 59.798 42.548 4.064 1.00 38.34 114 SER B N 1
ATOM 4347 C CA . SER B 1 114 ? 60.437 41.300 3.739 1.00 38.94 114 SER B CA 1
ATOM 4348 C C . SER B 1 114 ? 60.857 41.330 2.258 1.00 39.25 114 SER B C 1
ATOM 4349 O O . SER B 1 114 ? 60.160 41.898 1.417 1.00 37.68 114 SER B O 1
ATOM 4352 N N . ALA B 1 115 ? 62.070 40.823 1.991 1.00 39.92 115 ALA B N 1
ATOM 4353 C CA . ALA B 1 115 ? 62.666 40.649 0.643 1.00 34.92 115 ALA B CA 1
ATOM 4354 C C . ALA B 1 115 ? 63.283 39.244 0.644 1.00 36.73 115 ALA B C 1
ATOM 4355 O O . ALA B 1 115 ? 64.086 38.881 1.520 1.00 36.60 115 ALA B O 1
ATOM 4357 N N . TRP B 1 116 ? 62.825 38.414 -0.276 1.00 38.34 116 TRP B N 1
ATOM 4358 C CA . TRP B 1 116 ? 63.261 37.052 -0.323 1.00 39.75 116 TRP B CA 1
ATOM 4359 C C . TRP B 1 116 ? 63.531 36.688 -1.756 1.00 42.82 116 TRP B C 1
ATOM 4360 O O . TRP B 1 116 ? 62.708 36.875 -2.650 1.00 45.69 116 TRP B O 1
ATOM 4371 N N . GLU B 1 117 ? 64.724 36.174 -1.965 1.00 47.59 117 GLU B N 1
ATOM 4372 C CA . GLU B 1 117 ? 65.123 35.624 -3.235 1.00 49.68 117 GLU B CA 1
ATOM 4373 C C . GLU B 1 117 ? 64.985 34.131 -3.158 1.00 42.13 117 GLU B C 1
ATOM 4374 O O . GLU B 1 117 ? 65.693 33.514 -2.401 1.00 43.69 117 GLU B O 1
ATOM 4380 N N . LEU B 1 118 ? 64.086 33.549 -3.945 1.00 40.08 118 LEU B N 1
ATOM 4381 C CA . LEU B 1 118 ? 63.793 32.136 -3.826 1.00 40.96 118 LEU B CA 1
ATOM 4382 C C . LEU B 1 118 ? 64.987 31.275 -4.246 1.00 42.70 118 LEU B C 1
ATOM 4383 O O . LEU B 1 118 ? 65.159 30.192 -3.724 1.00 45.09 118 LEU B O 1
ATOM 4388 N N . ASP B 1 119 ? 65.808 31.733 -5.179 1.00 41.75 119 ASP B N 1
ATOM 4389 C CA . ASP B 1 119 ? 67.061 31.011 -5.458 1.00 47.58 119 ASP B CA 1
ATOM 4390 C C . ASP B 1 119 ? 66.807 29.647 -6.077 1.00 41.39 119 ASP B C 1
ATOM 4391 O O . ASP B 1 119 ? 67.386 28.636 -5.676 1.00 40.31 119 ASP B O 1
ATOM 4396 N N . LEU B 1 120 ? 65.968 29.632 -7.083 1.00 36.62 120 LEU B N 1
ATOM 4397 C CA . LEU B 1 120 ? 65.578 28.361 -7.671 1.00 38.27 120 LEU B CA 1
ATOM 4398 C C . LEU B 1 120 ? 66.643 27.760 -8.585 1.00 33.44 120 LEU B C 1
ATOM 4399 O O . LEU B 1 120 ? 66.621 26.566 -8.796 1.00 36.48 120 LEU B O 1
ATOM 4404 N N . PHE B 1 121 ? 67.549 28.580 -9.092 1.00 31.10 121 PHE B N 1
ATOM 4405 C CA . PHE B 1 121 ? 68.720 28.158 -9.883 1.00 33.66 121 PHE B CA 1
ATOM 4406 C C . PHE B 1 121 ? 70.087 28.208 -9.208 1.00 33.63 121 PHE B C 1
ATOM 4407 O O . PHE B 1 121 ? 71.122 28.013 -9.858 1.00 32.71 121 PHE B O 1
ATOM 4415 N N . GLY B 1 122 ? 70.079 28.444 -7.905 1.00 33.26 122 GLY B N 1
ATOM 4416 C CA . GLY B 1 122 ? 71.268 28.373 -7.064 1.00 32.30 122 GLY B CA 1
ATOM 4417 C C . GLY B 1 122 ? 72.299 29.498 -7.197 1.00 31.92 122 GLY B C 1
ATOM 4418 O O . GLY B 1 122 ? 73.467 29.288 -6.847 1.00 31.76 122 GLY B O 1
ATOM 4419 N N . ARG B 1 123 ? 71.870 30.656 -7.688 1.00 26.15 123 ARG B N 1
ATOM 4420 C CA . ARG B 1 123 ? 72.686 31.842 -7.744 1.00 28.68 123 ARG B CA 1
ATOM 4421 C C . ARG B 1 123 ? 73.361 32.212 -6.412 1.00 31.68 123 ARG B C 1
ATOM 4422 O O . ARG B 1 123 ? 74.567 32.496 -6.374 1.00 26.20 123 ARG B O 1
ATOM 4430 N N . ILE B 1 124 ? 72.558 32.176 -5.349 1.00 31.09 124 ILE B N 1
ATOM 4431 C CA . ILE B 1 124 ? 72.989 32.474 -3.996 1.00 32.10 124 ILE B CA 1
ATOM 4432 C C . ILE B 1 124 ? 73.830 31.327 -3.377 1.00 30.87 124 ILE B C 1
ATOM 4433 O O . ILE B 1 124 ? 74.883 31.581 -2.766 1.00 30.18 124 ILE B O 1
ATOM 4438 N N . ARG B 1 125 ? 73.405 30.094 -3.562 1.00 27.06 125 ARG B N 1
ATOM 4439 C CA . ARG B 1 125 ? 74.252 28.941 -3.207 1.00 31.32 125 ARG B CA 1
ATOM 4440 C C . ARG B 1 125 ? 75.675 29.088 -3.803 1.00 30.11 125 ARG B C 1
ATOM 4441 O O . ARG B 1 125 ? 76.657 28.814 -3.095 1.00 28.10 125 ARG B O 1
ATOM 4449 N N . ARG B 1 126 ? 75.763 29.542 -5.063 1.00 30.69 126 ARG B N 1
ATOM 4450 C CA . ARG B 1 126 ? 77.031 29.701 -5.756 1.00 29.61 126 ARG B CA 1
ATOM 4451 C C . ARG B 1 126 ? 77.811 30.892 -5.231 1.00 27.85 126 ARG B C 1
ATOM 4452 O O . ARG B 1 126 ? 79.050 30.787 -5.057 1.00 23.23 126 ARG B O 1
ATOM 4460 N N . GLN B 1 127 ? 77.116 32.003 -4.965 1.00 25.02 127 GLN B N 1
ATOM 4461 C CA . GLN B 1 127 ? 77.748 33.123 -4.283 1.00 25.37 127 GLN B CA 1
ATOM 4462 C C . GLN B 1 127 ? 78.412 32.714 -2.946 1.00 26.46 127 GLN B C 1
ATOM 4463 O O . GLN B 1 127 ? 79.525 33.115 -2.662 1.00 25.41 127 GLN B O 1
ATOM 4469 N N . LEU B 1 128 ? 77.741 31.885 -2.170 1.00 25.45 128 LEU B N 1
ATOM 4470 C CA . LEU B 1 128 ? 78.273 31.441 -0.915 1.00 29.45 128 LEU B CA 1
ATOM 4471 C C . LEU B 1 128 ? 79.408 30.427 -1.144 1.00 29.97 128 LEU B C 1
ATOM 4472 O O . LEU B 1 128 ? 80.390 30.453 -0.402 1.00 27.51 128 LEU B O 1
ATOM 4477 N N . GLU B 1 129 ? 79.262 29.540 -2.135 1.00 28.54 129 GLU B N 1
ATOM 4478 C CA . GLU B 1 129 ? 80.364 28.614 -2.533 1.00 29.05 129 GLU B CA 1
ATOM 4479 C C . GLU B 1 129 ? 81.657 29.430 -2.858 1.00 27.71 129 GLU B C 1
ATOM 4480 O O . GLU B 1 129 ? 82.724 29.099 -2.341 1.00 29.74 129 GLU B O 1
ATOM 4486 N N . SER B 1 130 ? 81.513 30.586 -3.510 1.00 24.33 130 SER B N 1
ATOM 4487 C CA . SER B 1 130 ? 82.652 31.417 -3.856 1.00 25.32 130 SER B CA 1
ATOM 4488 C C . SER B 1 130 ? 83.279 32.073 -2.605 1.00 28.24 130 SER B C 1
ATOM 4489 O O . SER B 1 130 ? 84.516 32.057 -2.445 1.00 25.40 130 SER B O 1
ATOM 4492 N N . SER B 1 131 ? 82.436 32.690 -1.766 1.00 27.11 131 SER B N 1
ATOM 4493 C CA . SER B 1 131 ? 82.893 33.304 -0.528 1.00 29.41 131 SER B CA 1
ATOM 4494 C C . SER B 1 131 ? 83.518 32.347 0.421 1.00 27.52 131 SER B C 1
ATOM 4495 O O . SER B 1 131 ? 84.474 32.734 1.043 1.00 27.66 131 SER B O 1
ATOM 4498 N N . ASP B 1 132 ? 82.986 31.148 0.547 1.00 27.49 132 ASP B N 1
ATOM 4499 C CA . ASP B 1 132 ? 83.629 30.106 1.380 1.00 31.90 132 ASP B CA 1
ATOM 4500 C C . ASP B 1 132 ? 85.030 29.739 0.863 1.00 30.02 132 ASP B C 1
ATOM 4501 O O . ASP B 1 132 ? 85.983 29.678 1.660 1.00 28.87 132 ASP B O 1
ATOM 4506 N N . ALA B 1 133 ? 85.134 29.476 -0.441 1.00 25.55 133 ALA B N 1
ATOM 4507 C CA . ALA B 1 133 ? 86.415 29.171 -1.045 1.00 25.09 133 ALA B CA 1
ATOM 4508 C C . ALA B 1 133 ? 87.352 30.298 -0.818 1.00 23.62 133 ALA B C 1
ATOM 4509 O O . ALA B 1 133 ? 88.485 30.023 -0.500 1.00 23.87 133 ALA B O 1
ATOM 4511 N N . LEU B 1 134 ? 86.926 31.549 -0.929 1.00 23.53 134 LEU B N 1
ATOM 4512 C CA . LEU B 1 134 ? 87.893 32.647 -0.713 1.00 23.93 134 LEU B CA 1
ATOM 4513 C C . LEU B 1 134 ? 88.361 32.778 0.745 1.00 26.94 134 LEU B C 1
ATOM 4514 O O . LEU B 1 134 ? 89.502 33.298 1.000 1.00 24.96 134 LEU B O 1
ATOM 4519 N N . SER B 1 135 ? 87.528 32.362 1.709 1.00 24.06 135 SER B N 1
ATOM 4520 C CA . SER B 1 135 ? 87.944 32.394 3.148 1.00 27.73 135 SER B CA 1
ATOM 4521 C C . SER B 1 135 ? 89.069 31.368 3.383 1.00 27.02 135 SER B C 1
ATOM 4522 O O . SER B 1 135 ? 90.046 31.652 4.084 1.00 24.03 135 SER B O 1
ATOM 4525 N N . GLU B 1 136 ? 88.863 30.190 2.812 1.00 23.40 136 GLU B N 1
ATOM 4526 C CA . GLU B 1 136 ? 89.905 29.177 2.727 1.00 28.33 136 GLU B CA 1
ATOM 4527 C C . GLU B 1 136 ? 91.167 29.673 1.988 1.00 27.53 136 GLU B C 1
ATOM 4528 O O . GLU B 1 136 ? 92.277 29.400 2.440 1.00 25.78 136 GLU B O 1
ATOM 4534 N N . ALA B 1 137 ? 91.001 30.457 0.923 1.00 27.84 137 ALA B N 1
ATOM 4535 C CA . ALA B 1 137 ? 92.185 31.031 0.267 1.00 30.20 137 ALA B CA 1
ATOM 4536 C C . ALA B 1 137 ? 92.936 32.003 1.185 1.00 27.68 137 ALA B C 1
ATOM 4537 O O . ALA B 1 137 ? 94.171 31.995 1.214 1.00 28.44 137 ALA B O 1
ATOM 4539 N N . ALA B 1 138 ? 92.194 32.781 1.962 1.00 24.22 138 ALA B N 1
ATOM 4540 C CA . ALA B 1 138 ? 92.827 33.664 2.908 1.00 25.65 138 ALA B CA 1
ATOM 4541 C C . ALA B 1 138 ? 93.513 32.886 4.046 1.00 27.85 138 ALA B C 1
ATOM 4542 O O . ALA B 1 138 ? 94.554 33.350 4.576 1.00 28.90 138 ALA B O 1
ATOM 4544 N N . GLU B 1 139 ? 92.950 31.747 4.430 1.00 23.84 139 GLU B N 1
ATOM 4545 C CA . GLU B 1 139 ? 93.570 30.924 5.475 1.00 27.63 139 GLU B CA 1
ATOM 4546 C C . GLU B 1 139 ? 94.889 30.329 4.923 1.00 26.43 139 GLU B C 1
ATOM 4547 O O . GLU B 1 139 ? 95.901 30.370 5.580 1.00 22.23 139 GLU B O 1
ATOM 4553 N N . ALA B 1 140 ? 94.862 29.812 3.684 1.00 25.66 140 ALA B N 1
ATOM 4554 C CA . ALA B 1 140 ? 96.071 29.360 3.018 1.00 25.47 140 ALA B CA 1
ATOM 4555 C C . ALA B 1 140 ? 97.123 30.488 2.813 1.00 26.21 140 ALA B C 1
ATOM 4556 O O . ALA B 1 140 ? 98.285 30.226 3.007 1.00 24.64 140 ALA B O 1
ATOM 4558 N N . ASP B 1 141 ? 96.710 31.727 2.533 1.00 23.05 141 ASP B N 1
ATOM 4559 C CA . ASP B 1 141 ? 97.699 32.791 2.391 1.00 26.08 141 ASP B CA 1
ATOM 4560 C C . ASP B 1 141 ? 98.443 33.004 3.688 1.00 25.64 141 ASP B C 1
ATOM 4561 O O . ASP B 1 141 ? 99.620 33.427 3.684 1.00 22.75 141 ASP B O 1
ATOM 4566 N N . LEU B 1 142 ? 97.711 32.813 4.787 1.00 27.28 142 LEU B N 1
ATOM 4567 C CA . LEU B 1 142 ? 98.246 33.023 6.138 1.00 26.06 142 LEU B CA 1
ATOM 4568 C C . LEU B 1 142 ? 99.277 31.948 6.407 1.00 23.35 142 LEU B C 1
ATOM 4569 O O . LEU B 1 142 ? 100.331 32.211 6.865 1.00 22.69 142 LEU B O 1
ATOM 4574 N N . GLN B 1 143 ? 98.966 30.732 6.062 1.00 23.42 143 GLN B N 1
ATOM 4575 C CA . GLN B 1 143 ? 99.894 29.639 6.245 1.00 23.64 143 GLN B CA 1
ATOM 4576 C C . GLN B 1 143 ? 101.097 29.766 5.326 1.00 25.75 143 GLN B C 1
ATOM 4577 O O . GLN B 1 143 ? 102.152 29.396 5.759 1.00 21.96 143 GLN B O 1
ATOM 4583 N N . GLN B 1 144 ? 100.955 30.301 4.084 1.00 24.18 144 GLN B N 1
ATOM 4584 C CA . GLN B 1 144 ? 102.118 30.462 3.213 1.00 23.51 144 GLN B CA 1
ATOM 4585 C C . GLN B 1 144 ? 103.032 31.565 3.823 1.00 26.30 144 GLN B C 1
ATOM 4586 O O . GLN B 1 144 ? 104.261 31.471 3.775 1.00 21.56 144 GLN B O 1
ATOM 4592 N N . LEU B 1 145 ? 102.399 32.609 4.356 1.00 26.73 145 LEU B N 1
ATOM 4593 C CA . LEU B 1 145 ? 103.129 33.605 5.085 1.00 28.64 145 LEU B CA 1
ATOM 4594 C C . LEU B 1 145 ? 103.901 32.972 6.301 1.00 27.26 145 LEU B C 1
ATOM 4595 O O . LEU B 1 145 ? 105.042 33.300 6.475 1.00 21.86 145 LEU B O 1
ATOM 4600 N N . GLN B 1 146 ? 103.346 32.032 7.078 1.00 27.05 146 GLN B N 1
ATOM 4601 C CA . GLN B 1 146 ? 104.164 31.458 8.122 1.00 27.26 146 GLN B CA 1
ATOM 4602 C C . GLN B 1 146 ? 105.403 30.773 7.539 1.00 25.67 146 GLN B C 1
ATOM 4603 O O . GLN B 1 146 ? 106.539 30.853 8.103 1.00 23.36 146 GLN B O 1
ATOM 4609 N N . VAL B 1 147 ? 105.163 29.991 6.477 1.00 23.76 147 VAL B N 1
ATOM 4610 C CA . VAL B 1 147 ? 106.236 29.193 5.838 1.00 23.19 147 VAL B CA 1
ATOM 4611 C C . VAL B 1 147 ? 107.339 30.158 5.413 1.00 24.07 147 VAL B C 1
ATOM 4612 O O . VAL B 1 147 ? 108.503 29.913 5.724 1.00 22.65 147 VAL B O 1
ATOM 4616 N N . SER B 1 148 ? 106.951 31.281 4.790 1.00 21.55 148 SER B N 1
ATOM 4617 C CA . SER B 1 148 ? 107.906 32.185 4.223 1.00 23.33 148 SER B CA 1
ATOM 4618 C C . SER B 1 148 ? 108.644 32.956 5.363 1.00 24.76 148 SER B C 1
ATOM 4619 O O . SER B 1 148 ? 109.859 33.116 5.335 1.00 23.76 148 SER B O 1
ATOM 4622 N N . LEU B 1 149 ? 107.904 33.390 6.381 1.00 25.29 149 LEU B N 1
ATOM 4623 C CA . LEU B 1 149 ? 108.489 34.072 7.552 1.00 24.47 149 LEU B CA 1
ATOM 4624 C C . LEU B 1 149 ? 109.492 33.179 8.257 1.00 24.55 149 LEU B C 1
ATOM 4625 O O . LEU B 1 149 ? 110.615 33.607 8.573 1.00 22.98 149 LEU B O 1
ATOM 4630 N N . ILE B 1 150 ? 109.129 31.931 8.474 1.00 20.69 150 ILE B N 1
ATOM 4631 C CA . ILE B 1 150 ? 110.058 31.044 9.229 1.00 22.17 150 ILE B CA 1
ATOM 4632 C C . ILE B 1 150 ? 111.336 30.764 8.423 1.00 23.24 150 ILE B C 1
ATOM 4633 O O . ILE B 1 150 ? 112.463 30.783 8.974 1.00 23.94 150 ILE B O 1
ATOM 4638 N N . ALA B 1 151 ? 111.169 30.520 7.120 1.00 20.12 151 ALA B N 1
ATOM 4639 C CA . ALA B 1 151 ? 112.337 30.375 6.267 1.00 20.61 151 ALA B CA 1
ATOM 4640 C C . ALA B 1 151 ? 113.150 31.670 6.278 1.00 22.17 151 ALA B C 1
ATOM 4641 O O . ALA B 1 151 ? 114.358 31.613 6.370 1.00 20.04 151 ALA B O 1
ATOM 4643 N N . GLU B 1 152 ? 112.499 32.822 6.156 1.00 21.00 152 GLU B N 1
ATOM 4644 C CA . GLU B 1 152 ? 113.272 34.071 6.113 1.00 23.23 152 GLU B CA 1
ATOM 4645 C C . GLU B 1 152 ? 114.111 34.275 7.398 1.00 22.34 152 GLU B C 1
ATOM 4646 O O . GLU B 1 152 ? 115.286 34.670 7.326 1.00 21.65 152 GLU B O 1
ATOM 4652 N N . LEU B 1 153 ? 113.497 33.989 8.542 1.00 22.33 153 LEU B N 1
ATOM 4653 C CA . LEU B 1 153 ? 114.134 34.166 9.831 1.00 22.96 153 LEU B CA 1
ATOM 4654 C C . LEU B 1 153 ? 115.238 33.136 10.056 1.00 21.35 153 LEU B C 1
ATOM 4655 O O . LEU B 1 153 ? 116.348 33.522 10.450 1.00 18.56 153 LEU B O 1
ATOM 4660 N N . VAL B 1 154 ? 114.966 31.862 9.795 1.00 20.97 154 VAL B N 1
ATOM 4661 C CA . VAL B 1 154 ? 116.050 30.819 9.939 1.00 24.33 154 VAL B CA 1
ATOM 4662 C C . VAL B 1 154 ? 117.286 31.213 9.079 1.00 26.06 154 VAL B C 1
ATOM 4663 O O . VAL B 1 154 ? 118.427 31.079 9.525 1.00 23.70 154 VAL B O 1
ATOM 4667 N N . ASP B 1 155 ? 117.016 31.794 7.900 1.00 24.40 155 ASP B N 1
ATOM 4668 C CA . ASP B 1 155 ? 117.989 32.113 6.931 1.00 24.12 155 ASP B CA 1
ATOM 4669 C C . ASP B 1 155 ? 118.810 33.292 7.396 1.00 23.57 155 ASP B C 1
ATOM 4670 O O . ASP B 1 155 ? 119.995 33.299 7.226 1.00 21.24 155 ASP B O 1
ATOM 4675 N N . ALA B 1 156 ? 118.159 34.307 7.964 1.00 24.80 156 ALA B N 1
ATOM 4676 C CA . ALA B 1 156 ? 118.854 35.456 8.548 1.00 20.71 156 ALA B CA 1
ATOM 4677 C C . ALA B 1 156 ? 119.761 35.091 9.735 1.00 22.40 156 ALA B C 1
ATOM 4678 O O . ALA B 1 156 ? 120.872 35.622 9.884 1.00 20.48 156 ALA B O 1
ATOM 4680 N N . TYR B 1 157 ? 119.270 34.240 10.612 1.00 20.41 157 TYR B N 1
ATOM 4681 C CA . TYR B 1 157 ? 120.096 33.699 11.675 1.00 23.74 157 TYR B CA 1
ATOM 4682 C C . TYR B 1 157 ? 121.352 33.048 11.090 1.00 23.36 157 TYR B C 1
ATOM 4683 O O . TYR B 1 157 ? 122.473 33.260 11.563 1.00 21.19 157 TYR B O 1
ATOM 4692 N N . GLY B 1 158 ? 121.160 32.304 10.028 1.00 25.70 158 GLY B N 1
ATOM 4693 C CA . GLY B 1 158 ? 122.317 31.709 9.320 1.00 28.36 158 GLY B CA 1
ATOM 4694 C C . GLY B 1 158 ? 123.333 32.730 8.825 1.00 26.86 158 GLY B C 1
ATOM 4695 O O . GLY B 1 158 ? 124.543 32.500 8.895 1.00 26.69 158 GLY B O 1
ATOM 4696 N N . GLN B 1 159 ? 122.827 33.855 8.344 1.00 27.32 159 GLN B N 1
ATOM 4697 C CA . GLN B 1 159 ? 123.660 34.888 7.824 1.00 27.97 159 GLN B CA 1
ATOM 4698 C C . GLN B 1 159 ? 124.381 35.593 8.970 1.00 26.28 159 GLN B C 1
ATOM 4699 O O . GLN B 1 159 ? 125.570 35.891 8.843 1.00 24.20 159 GLN B O 1
ATOM 4705 N N . LEU B 1 160 ? 123.667 35.824 10.070 1.00 23.17 160 LEU B N 1
ATOM 4706 C CA . LEU B 1 160 ? 124.277 36.346 11.251 1.00 22.58 160 LEU B CA 1
ATOM 4707 C C . LEU B 1 160 ? 125.460 35.439 11.686 1.00 22.62 160 LEU B C 1
ATOM 4708 O O . LEU B 1 160 ? 126.581 35.915 11.919 1.00 20.92 160 LEU B O 1
ATOM 4713 N N . ARG B 1 161 ? 125.228 34.149 11.765 1.00 22.14 161 ARG B N 1
ATOM 4714 C CA . ARG B 1 161 ? 126.305 33.256 12.196 1.00 23.81 161 ARG B CA 1
ATOM 4715 C C . ARG B 1 161 ? 127.455 33.227 11.197 1.00 23.64 161 ARG B C 1
ATOM 4716 O O . ARG B 1 161 ? 128.595 33.080 11.576 1.00 23.59 161 ARG B O 1
ATOM 4724 N N . GLY B 1 162 ? 127.121 33.375 9.928 1.00 22.63 162 GLY B N 1
ATOM 4725 C CA . GLY B 1 162 ? 128.072 33.404 8.887 1.00 22.65 162 GLY B CA 1
ATOM 4726 C C . GLY B 1 162 ? 129.033 34.570 8.991 1.00 20.94 162 GLY B C 1
ATOM 4727 O O . GLY B 1 162 ? 130.230 34.415 8.888 1.00 22.01 162 GLY B O 1
ATOM 4728 N N . ALA B 1 163 ? 128.498 35.725 9.243 1.00 19.23 163 ALA B N 1
ATOM 4729 C CA . ALA B 1 163 ? 129.294 36.898 9.372 1.00 19.57 163 ALA B CA 1
ATOM 4730 C C . ALA B 1 163 ? 130.181 36.815 10.650 1.00 20.76 163 ALA B C 1
ATOM 4731 O O . ALA B 1 163 ? 131.364 37.209 10.659 1.00 21.90 163 ALA B O 1
ATOM 4733 N N . GLN B 1 164 ? 129.626 36.239 11.714 1.00 21.48 164 GLN B N 1
ATOM 4734 C CA . GLN B 1 164 ? 130.394 35.998 12.928 1.00 23.44 164 GLN B CA 1
ATOM 4735 C C . GLN B 1 164 ? 131.504 34.970 12.704 1.00 21.12 164 GLN B C 1
ATOM 4736 O O . GLN B 1 164 ? 132.622 35.145 13.184 1.00 22.63 164 GLN B O 1
ATOM 4742 N N . LEU B 1 165 ? 131.205 33.913 12.002 1.00 19.75 165 LEU B N 1
ATOM 4743 C CA . LEU B 1 165 ? 132.250 32.952 11.654 1.00 22.47 165 LEU B CA 1
ATOM 4744 C C . LEU B 1 165 ? 133.358 33.611 10.772 1.00 23.53 165 LEU B C 1
ATOM 4745 O O . LEU B 1 165 ? 134.555 33.372 10.978 1.00 22.53 165 LEU B O 1
ATOM 4750 N N . ARG B 1 166 ? 132.961 34.479 9.837 1.00 24.24 166 ARG B N 1
ATOM 4751 C CA . ARG B 1 166 ? 133.939 35.034 8.889 1.00 23.91 166 ARG B CA 1
ATOM 4752 C C . ARG B 1 166 ? 134.790 36.112 9.588 1.00 24.93 166 ARG B C 1
ATOM 4753 O O . ARG B 1 166 ? 135.979 36.246 9.267 1.00 24.01 166 ARG B O 1
ATOM 4761 N N . GLU B 1 167 ? 134.189 36.843 10.536 1.00 23.07 167 GLU B N 1
ATOM 4762 C CA . GLU B 1 167 ? 134.925 37.822 11.309 1.00 24.46 167 GLU B CA 1
ATOM 4763 C C . GLU B 1 167 ? 135.960 37.076 12.122 1.00 24.39 167 GLU B C 1
ATOM 4764 O O . GLU B 1 167 ? 137.116 37.496 12.205 1.00 24.05 167 GLU B O 1
ATOM 4770 N N . LYS B 1 168 ? 135.562 35.962 12.708 1.00 25.07 168 LYS B N 1
ATOM 4771 C CA . LYS B 1 168 ? 136.513 35.107 13.470 1.00 27.16 168 LYS B CA 1
ATOM 4772 C C . LYS B 1 168 ? 137.717 34.610 12.609 1.00 27.47 168 LYS B C 1
ATOM 4773 O O . LYS B 1 168 ? 138.888 34.632 13.072 1.00 22.85 168 LYS B O 1
ATOM 4779 N N . ILE B 1 169 ? 137.423 34.148 11.387 1.00 25.03 169 ILE B N 1
ATOM 4780 C CA . ILE B 1 169 ? 138.484 33.727 10.418 1.00 25.72 169 ILE B CA 1
ATOM 4781 C C . ILE B 1 169 ? 139.373 34.925 9.994 1.00 23.95 169 ILE B C 1
ATOM 4782 O O . ILE B 1 169 ? 140.576 34.824 9.879 1.00 24.09 169 ILE B O 1
ATOM 4787 N N . ALA B 1 170 ? 138.776 36.079 9.833 1.00 21.98 170 ALA B N 1
ATOM 4788 C CA . ALA B 1 170 ? 139.527 37.205 9.415 1.00 23.31 170 ALA B CA 1
ATOM 4789 C C . ALA B 1 170 ? 140.471 37.634 10.573 1.00 24.28 170 ALA B C 1
ATOM 4790 O O . ALA B 1 170 ? 141.626 37.946 10.340 1.00 24.42 170 ALA B O 1
ATOM 4792 N N . LEU B 1 171 ? 139.974 37.645 11.807 1.00 22.49 171 LEU B N 1
ATOM 4793 C CA . LEU B 1 171 ? 140.792 38.039 12.938 1.00 23.35 171 LEU B CA 1
ATOM 4794 C C . LEU B 1 171 ? 141.908 37.024 13.219 1.00 21.61 171 LEU B C 1
ATOM 4795 O O . LEU B 1 171 ? 143.015 37.380 13.533 1.00 20.12 171 LEU B O 1
ATOM 4800 N N . SER B 1 172 ? 141.621 35.778 13.037 1.00 21.17 172 SER B N 1
ATOM 4801 C CA . SER B 1 172 ? 142.655 34.722 13.180 1.00 24.63 172 SER B CA 1
ATOM 4802 C C . SER B 1 172 ? 143.814 34.877 12.098 1.00 26.04 172 SER B C 1
ATOM 4803 O O . SER B 1 172 ? 145.023 34.874 12.374 1.00 22.15 172 SER B O 1
ATOM 4806 N N . ASN B 1 173 ? 143.393 35.056 10.859 1.00 25.86 173 ASN B N 1
ATOM 4807 C CA . ASN B 1 173 ? 144.335 35.354 9.767 1.00 24.89 173 ASN B CA 1
ATOM 4808 C C . ASN B 1 173 ? 145.036 36.705 9.976 1.00 24.75 173 ASN B C 1
ATOM 4809 O O . ASN B 1 173 ? 146.207 36.868 9.644 1.00 22.73 173 ASN B O 1
ATOM 4814 N N . LEU B 1 174 ? 144.350 37.668 10.589 1.00 27.94 174 LEU B N 1
ATOM 4815 C CA . LEU B 1 174 ? 144.965 38.951 10.878 1.00 26.83 174 LEU B CA 1
ATOM 4816 C C . LEU B 1 174 ? 146.139 38.814 11.847 1.00 27.49 174 LEU B C 1
ATOM 4817 O O . LEU B 1 174 ? 147.195 39.455 11.669 1.00 25.98 174 LEU B O 1
ATOM 4822 N N . GLU B 1 175 ? 145.977 37.979 12.853 1.00 27.93 175 GLU B N 1
ATOM 4823 C CA . GLU B 1 175 ? 147.108 37.601 13.736 1.00 33.17 175 GLU B CA 1
ATOM 4824 C C . GLU B 1 175 ? 148.241 36.934 13.045 1.00 29.59 175 GLU B C 1
ATOM 4825 O O . GLU B 1 175 ? 149.371 37.310 13.326 1.00 29.87 175 GLU B O 1
ATOM 4831 N N . ASN B 1 176 ? 147.984 35.954 12.174 1.00 29.46 176 ASN B N 1
ATOM 4832 C CA . ASN B 1 176 ? 149.091 35.312 11.391 1.00 30.09 176 ASN B CA 1
ATOM 4833 C C . ASN B 1 176 ? 149.825 36.353 10.569 1.00 27.08 176 ASN B C 1
ATOM 4834 O O . ASN B 1 176 ? 151.059 36.369 10.497 1.00 27.66 176 ASN B O 1
ATOM 4839 N N . GLN B 1 177 ? 149.066 37.261 9.971 1.00 27.59 177 GLN B N 1
ATOM 4840 C CA . GLN B 1 177 ? 149.663 38.250 9.083 1.00 27.37 177 GLN B CA 1
ATOM 4841 C C . GLN B 1 177 ? 150.404 39.308 9.876 1.00 25.61 177 GLN B C 1
ATOM 4842 O O . GLN B 1 177 ? 151.388 39.786 9.440 1.00 22.89 177 GLN B O 1
ATOM 4848 N N . LYS B 1 178 ? 149.959 39.590 11.080 1.00 27.04 178 LYS B N 1
ATOM 4849 C CA . LYS B 1 178 ? 150.630 40.529 11.965 1.00 29.61 178 LYS B CA 1
ATOM 4850 C C . LYS B 1 178 ? 151.966 39.937 12.471 1.00 29.73 178 LYS B C 1
ATOM 4851 O O . LYS B 1 178 ? 152.962 40.639 12.516 1.00 30.78 178 LYS B O 1
ATOM 4857 N N . GLU B 1 179 ? 151.973 38.670 12.847 1.00 31.47 179 GLU B N 1
ATOM 4858 C CA . GLU B 1 179 ? 153.207 37.922 13.085 1.00 34.86 179 GLU B CA 1
ATOM 4859 C C . GLU B 1 179 ? 154.157 37.978 11.865 1.00 33.62 179 GLU B C 1
ATOM 4860 O O . GLU B 1 179 ? 155.349 38.156 12.066 1.00 26.76 179 GLU B O 1
ATOM 4866 N N . SER B 1 180 ? 153.620 37.857 10.635 1.00 30.49 180 SER B N 1
ATOM 4867 C CA . SER B 1 180 ? 154.448 37.934 9.424 1.00 29.31 180 SER B CA 1
ATOM 4868 C C . SER B 1 180 ? 154.976 39.333 9.286 1.00 27.46 180 SER B C 1
ATOM 4869 O O . SER B 1 180 ? 156.129 39.491 9.008 1.00 27.67 180 SER B O 1
ATOM 4872 N N . ARG B 1 181 ? 154.143 40.353 9.473 1.00 26.63 181 ARG B N 1
ATOM 4873 C CA . ARG B 1 181 ? 154.661 41.686 9.340 1.00 29.98 181 ARG B CA 1
ATOM 4874 C C . ARG B 1 181 ? 155.811 41.874 10.352 1.00 29.83 181 ARG B C 1
ATOM 4875 O O . ARG B 1 181 ? 156.851 42.409 9.954 1.00 28.08 181 ARG B O 1
ATOM 4883 N N . GLN B 1 182 ? 155.618 41.465 11.615 1.00 27.79 182 GLN B N 1
ATOM 4884 C CA . GLN B 1 182 ? 156.658 41.640 12.667 1.00 30.73 182 GLN B CA 1
ATOM 4885 C C . GLN B 1 182 ? 157.976 40.908 12.294 1.00 28.28 182 GLN B C 1
ATOM 4886 O O . GLN B 1 182 ? 159.067 41.471 12.401 1.00 26.08 182 GLN B O 1
ATOM 4892 N N . LEU B 1 183 ? 157.872 39.675 11.785 1.00 27.39 183 LEU B N 1
ATOM 4893 C CA . LEU B 1 183 ? 159.030 38.977 11.171 1.00 26.32 183 LEU B CA 1
ATOM 4894 C C . LEU B 1 183 ? 159.765 39.756 10.049 1.00 26.10 183 LEU B C 1
ATOM 4895 O O . LEU B 1 183 ? 160.983 39.830 10.077 1.00 27.86 183 LEU B O 1
ATOM 4900 N N . THR B 1 184 ? 159.053 40.447 9.150 1.00 25.98 184 THR B N 1
ATOM 4901 C CA . THR B 1 184 ? 159.730 41.186 8.073 1.00 23.74 184 THR B CA 1
ATOM 4902 C C . THR B 1 184 ? 160.527 42.303 8.643 1.00 25.03 184 THR B C 1
ATOM 4903 O O . THR B 1 184 ? 161.678 42.484 8.206 1.00 27.65 184 THR B O 1
ATOM 4907 N N . GLU B 1 185 ? 159.958 43.015 9.623 1.00 26.52 185 GLU B N 1
ATOM 4908 C CA . GLU B 1 185 ? 160.654 44.127 10.357 1.00 30.74 185 GLU B CA 1
ATOM 4909 C C . GLU B 1 185 ? 161.907 43.586 11.099 1.00 30.90 185 GLU B C 1
ATOM 4910 O O . GLU B 1 185 ? 163.035 44.078 10.939 1.00 26.35 185 GLU B O 1
ATOM 4916 N N . GLN B 1 186 ? 161.707 42.497 11.815 1.00 28.99 186 GLN B N 1
ATOM 4917 C CA . GLN B 1 186 ? 162.765 41.897 12.591 1.00 30.21 186 GLN B CA 1
ATOM 4918 C C . GLN B 1 186 ? 163.928 41.489 11.708 1.00 30.58 186 GLN B C 1
ATOM 4919 O O . GLN B 1 186 ? 165.056 41.820 12.016 1.00 31.20 186 GLN B O 1
ATOM 4925 N N . LEU B 1 187 ? 163.646 40.824 10.587 1.00 29.39 187 LEU B N 1
ATOM 4926 C CA . LEU B 1 187 ? 164.711 40.432 9.696 1.00 27.17 187 LEU B CA 1
ATOM 4927 C C . LEU B 1 187 ? 165.367 41.638 9.023 1.00 30.58 187 LEU B C 1
ATOM 4928 O O . LEU B 1 187 ? 166.579 41.692 8.871 1.00 30.91 187 LEU B O 1
ATOM 4933 N N . ARG B 1 188 ? 164.572 42.634 8.669 1.00 30.66 188 ARG B N 1
ATOM 4934 C CA . ARG B 1 188 ? 165.126 43.844 8.088 1.00 33.37 188 ARG B CA 1
ATOM 4935 C C . ARG B 1 188 ? 166.115 44.488 9.062 1.00 32.77 188 ARG B C 1
ATOM 4936 O O . ARG B 1 188 ? 167.206 44.872 8.676 1.00 35.47 188 ARG B O 1
ATOM 4944 N N . ASP B 1 189 ? 165.662 44.661 10.294 1.00 33.07 189 ASP B N 1
ATOM 4945 C CA . ASP B 1 189 ? 166.413 45.323 11.388 1.00 35.87 189 ASP B CA 1
ATOM 4946 C C . ASP B 1 189 ? 167.684 44.552 11.743 1.00 36.89 189 ASP B C 1
ATOM 4947 O O . ASP B 1 189 ? 168.685 45.159 12.026 1.00 39.37 189 ASP B O 1
ATOM 4952 N N . ALA B 1 190 ? 167.618 43.213 11.663 1.00 36.62 190 ALA B N 1
ATOM 4953 C CA . ALA B 1 190 ? 168.756 42.342 11.950 1.00 43.21 190 ALA B CA 1
ATOM 4954 C C . ALA B 1 190 ? 169.750 42.292 10.799 1.00 39.81 190 ALA B C 1
ATOM 4955 O O . ALA B 1 190 ? 170.811 41.693 10.954 1.00 38.49 190 ALA B O 1
ATOM 4957 N N . GLY B 1 191 ? 169.383 42.858 9.649 1.00 34.92 191 GLY B N 1
ATOM 4958 C CA . GLY B 1 191 ? 170.266 42.965 8.499 1.00 31.45 191 GLY B CA 1
ATOM 4959 C C . GLY B 1 191 ? 170.156 41.895 7.422 1.00 32.95 191 GLY B C 1
ATOM 4960 O O . GLY B 1 191 ? 170.982 41.884 6.516 1.00 28.48 191 GLY B O 1
ATOM 4961 N N . VAL B 1 192 ? 169.138 41.027 7.464 1.00 32.81 192 VAL B N 1
ATOM 4962 C CA . VAL B 1 192 ? 168.939 40.025 6.413 1.00 30.98 192 VAL B CA 1
ATOM 4963 C C . VAL B 1 192 ? 167.589 40.128 5.704 1.00 33.85 192 VAL B C 1
ATOM 4964 O O . VAL B 1 192 ? 167.134 39.180 5.094 1.00 33.20 192 VAL B O 1
ATOM 4968 N N . GLY B 1 193 ? 166.907 41.252 5.820 1.00 35.46 193 GLY B N 1
ATOM 4969 C CA . GLY B 1 193 ? 165.600 41.403 5.194 1.00 32.17 193 GLY B CA 1
ATOM 4970 C C . GLY B 1 193 ? 165.584 42.582 4.246 1.00 32.30 193 GLY B C 1
ATOM 4971 O O . GLY B 1 193 ? 166.610 42.964 3.665 1.00 32.58 193 GLY B O 1
ATOM 4972 N N . ALA B 1 194 ? 164.422 43.180 4.086 1.00 30.85 194 ALA B N 1
ATOM 4973 C CA . ALA B 1 194 ? 164.297 44.233 3.096 1.00 29.80 194 ALA B CA 1
ATOM 4974 C C . ALA B 1 194 ? 163.071 45.067 3.368 1.00 26.26 194 ALA B C 1
ATOM 4975 O O . ALA B 1 194 ? 162.007 44.540 3.692 1.00 25.51 194 ALA B O 1
ATOM 4977 N N . GLU B 1 195 ? 163.212 46.377 3.261 1.00 30.39 195 GLU B N 1
ATOM 4978 C CA . GLU B 1 195 ? 162.029 47.280 3.337 1.00 33.06 195 GLU B CA 1
ATOM 4979 C C . GLU B 1 195 ? 160.844 46.820 2.431 1.00 28.05 195 GLU B C 1
ATOM 4980 O O . GLU B 1 195 ? 159.689 46.937 2.837 1.00 25.98 195 GLU B O 1
ATOM 4986 N N . LEU B 1 196 ? 161.153 46.253 1.257 1.00 25.43 196 LEU B N 1
ATOM 4987 C CA . LEU B 1 196 ? 160.130 45.832 0.317 1.00 26.97 196 LEU B CA 1
ATOM 4988 C C . LEU B 1 196 ? 159.286 44.697 0.899 1.00 27.12 196 LEU B C 1
ATOM 4989 O O . LEU B 1 196 ? 158.100 44.635 0.607 1.00 24.95 196 LEU B O 1
ATOM 4994 N N . ASP B 1 197 ? 159.874 43.839 1.761 1.00 26.89 197 ASP B N 1
ATOM 4995 C CA . ASP B 1 197 ? 159.102 42.819 2.456 1.00 24.11 197 ASP B CA 1
ATOM 4996 C C . ASP B 1 197 ? 158.105 43.517 3.440 1.00 24.38 197 ASP B C 1
ATOM 4997 O O . ASP B 1 197 ? 156.945 43.130 3.557 1.00 20.94 197 ASP B O 1
ATOM 5002 N N . VAL B 1 198 ? 158.596 44.495 4.194 1.00 22.17 198 VAL B N 1
ATOM 5003 C CA . VAL B 1 198 ? 157.798 45.108 5.207 1.00 22.88 198 VAL B CA 1
ATOM 5004 C C . VAL B 1 198 ? 156.587 45.851 4.532 1.00 26.16 198 VAL B C 1
ATOM 5005 O O . VAL B 1 198 ? 155.434 45.718 4.957 1.00 23.94 198 VAL B O 1
ATOM 5009 N N . LEU B 1 199 ? 156.840 46.611 3.473 1.00 24.51 199 LEU B N 1
ATOM 5010 C CA . LEU B 1 199 ? 155.776 47.378 2.854 1.00 25.77 199 LEU B CA 1
ATOM 5011 C C . LEU B 1 199 ? 154.687 46.442 2.417 1.00 23.63 199 LEU B C 1
ATOM 5012 O O . LEU B 1 199 ? 153.532 46.672 2.706 1.00 21.35 199 LEU B O 1
ATOM 5017 N N . ARG B 1 200 ? 155.079 45.365 1.768 1.00 23.85 200 ARG B N 1
ATOM 5018 C CA . ARG B 1 200 ? 154.121 44.400 1.249 1.00 25.86 200 ARG B CA 1
ATOM 5019 C C . ARG B 1 200 ? 153.321 43.739 2.343 1.00 27.16 200 ARG B C 1
ATOM 5020 O O . ARG B 1 200 ? 152.114 43.461 2.192 1.00 24.37 200 ARG B O 1
ATOM 5028 N N . ALA B 1 201 ? 153.986 43.492 3.454 1.00 27.20 201 ALA B N 1
ATOM 5029 C CA . ALA B 1 201 ? 153.330 42.827 4.595 1.00 27.33 201 ALA B CA 1
ATOM 5030 C C . ALA B 1 201 ? 152.339 43.840 5.260 1.00 25.40 201 ALA B C 1
ATOM 5031 O O . ALA B 1 201 ? 151.246 43.430 5.752 1.00 22.47 201 ALA B O 1
ATOM 5033 N N . ASP B 1 202 ? 152.738 45.110 5.298 1.00 23.94 202 ASP B N 1
ATOM 5034 C CA . ASP B 1 202 ? 151.861 46.205 5.774 1.00 29.57 202 ASP B CA 1
ATOM 5035 C C . ASP B 1 202 ? 150.582 46.323 4.955 1.00 27.94 202 ASP B C 1
ATOM 5036 O O . ASP B 1 202 ? 149.540 46.517 5.529 1.00 27.79 202 ASP B O 1
ATOM 5041 N N . ALA B 1 203 ? 150.683 46.193 3.635 1.00 26.67 203 ALA B N 1
ATOM 5042 C CA . ALA B 1 203 ? 149.503 46.312 2.753 1.00 26.70 203 ALA B CA 1
ATOM 5043 C C . ALA B 1 203 ? 148.554 45.145 2.951 1.00 24.71 203 ALA B C 1
ATOM 5044 O O . ALA B 1 203 ? 147.335 45.336 3.040 1.00 20.21 203 ALA B O 1
ATOM 5046 N N . ARG B 1 204 ? 149.096 43.941 2.994 1.00 23.26 204 ARG B N 1
ATOM 5047 C CA . ARG B 1 204 ? 148.233 42.784 3.172 1.00 25.80 204 ARG B CA 1
ATOM 5048 C C . ARG B 1 204 ? 147.508 42.775 4.566 1.00 23.52 204 ARG B C 1
ATOM 5049 O O . ARG B 1 204 ? 146.346 42.423 4.672 1.00 25.79 204 ARG B O 1
ATOM 5057 N N . LEU B 1 205 ? 148.204 43.153 5.608 1.00 24.40 205 LEU B N 1
ATOM 5058 C CA . LEU B 1 205 ? 147.636 43.246 6.944 1.00 27.00 205 LEU B CA 1
ATOM 5059 C C . LEU B 1 205 ? 146.462 44.259 6.964 1.00 25.85 205 LEU B C 1
ATOM 5060 O O . LEU B 1 205 ? 145.390 43.974 7.490 1.00 26.52 205 LEU B O 1
ATOM 5065 N N . ALA B 1 206 ? 146.685 45.422 6.373 1.00 23.09 206 ALA B N 1
ATOM 5066 C CA . ALA B 1 206 ? 145.658 46.425 6.256 1.00 25.63 206 ALA B CA 1
ATOM 5067 C C . ALA B 1 206 ? 144.452 45.940 5.441 1.00 25.58 206 ALA B C 1
ATOM 5068 O O . ALA B 1 206 ? 143.334 46.303 5.767 1.00 25.29 206 ALA B O 1
ATOM 5070 N N . ALA B 1 207 ? 144.695 45.165 4.381 1.00 23.86 207 ALA B N 1
ATOM 5071 C CA . ALA B 1 207 ? 143.612 44.582 3.591 1.00 27.57 207 ALA B CA 1
ATOM 5072 C C . ALA B 1 207 ? 142.738 43.635 4.448 1.00 25.63 207 ALA B C 1
ATOM 5073 O O . ALA B 1 207 ? 141.514 43.739 4.460 1.00 26.05 207 ALA B O 1
ATOM 5075 N N . THR B 1 208 ? 143.393 42.790 5.245 1.00 24.81 208 THR B N 1
ATOM 5076 C CA . THR B 1 208 ? 142.682 41.920 6.109 1.00 25.00 208 THR B CA 1
ATOM 5077 C C . THR B 1 208 ? 141.960 42.735 7.200 1.00 24.46 208 THR B C 1
ATOM 5078 O O . THR B 1 208 ? 140.762 42.484 7.490 1.00 25.48 208 THR B O 1
ATOM 5082 N N . ALA B 1 209 ? 142.629 43.743 7.741 1.00 22.71 209 ALA B N 1
ATOM 5083 C CA . ALA B 1 209 ? 142.000 44.577 8.804 1.00 25.03 209 ALA B CA 1
ATOM 5084 C C . ALA B 1 209 ? 140.750 45.256 8.268 1.00 26.36 209 ALA B C 1
ATOM 5085 O O . ALA B 1 209 ? 139.759 45.424 8.969 1.00 25.99 209 ALA B O 1
ATOM 5087 N N . ALA B 1 210 ? 140.846 45.677 7.018 1.00 24.20 210 ALA B N 1
ATOM 5088 C CA . ALA B 1 210 ? 139.754 46.359 6.403 1.00 26.10 210 ALA B CA 1
ATOM 5089 C C . ALA B 1 210 ? 138.487 45.424 6.341 1.00 26.99 210 ALA B C 1
ATOM 5090 O O . ALA B 1 210 ? 137.372 45.924 6.451 1.00 23.61 210 ALA B O 1
ATOM 5092 N N . SER B 1 211 ? 138.664 44.098 6.185 1.00 24.43 211 SER B N 1
ATOM 5093 C CA . SER B 1 211 ? 137.498 43.225 6.041 1.00 23.55 211 SER B CA 1
ATOM 5094 C C . SER B 1 211 ? 136.667 43.122 7.310 1.00 25.08 211 SER B C 1
ATOM 5095 O O . SER B 1 211 ? 135.534 42.683 7.216 1.00 29.34 211 SER B O 1
ATOM 5098 N N . VAL B 1 212 ? 137.249 43.457 8.463 1.00 23.14 212 VAL B N 1
ATOM 5099 C CA . VAL B 1 212 ? 136.674 43.136 9.751 1.00 25.81 212 VAL B CA 1
ATOM 5100 C C . VAL B 1 212 ? 135.431 44.016 10.032 1.00 26.40 212 VAL B C 1
ATOM 5101 O O . VAL B 1 212 ? 134.354 43.475 10.362 1.00 25.83 212 VAL B O 1
ATOM 5105 N N . PRO B 1 213 ? 135.545 45.340 9.836 1.00 27.91 213 PRO B N 1
ATOM 5106 C CA . PRO B 1 213 ? 134.352 46.129 10.104 1.00 28.13 213 PRO B CA 1
ATOM 5107 C C . PRO B 1 213 ? 133.272 45.891 9.081 1.00 27.12 213 PRO B C 1
ATOM 5108 O O . PRO B 1 213 ? 132.091 46.105 9.408 1.00 24.05 213 PRO B O 1
ATOM 5112 N N . GLN B 1 214 ? 133.631 45.403 7.895 1.00 25.06 214 GLN B N 1
ATOM 5113 C CA . GLN B 1 214 ? 132.597 45.119 6.877 1.00 26.19 214 GLN B CA 1
ATOM 5114 C C . GLN B 1 214 ? 131.791 43.900 7.286 1.00 24.69 214 GLN B C 1
ATOM 5115 O O . GLN B 1 214 ? 130.607 43.892 7.155 1.00 21.52 214 GLN B O 1
ATOM 5121 N N . LEU B 1 215 ? 132.470 42.905 7.838 1.00 22.65 215 LEU B N 1
ATOM 5122 C CA . LEU B 1 215 ? 131.802 41.762 8.375 1.00 23.52 215 LEU B CA 1
ATOM 5123 C C . LEU B 1 215 ? 130.943 42.061 9.578 1.00 22.26 215 LEU B C 1
ATOM 5124 O O . LEU B 1 215 ? 129.836 41.500 9.723 1.00 22.57 215 LEU B O 1
ATOM 5129 N N . GLN B 1 216 ? 131.455 42.908 10.436 1.00 23.59 216 GLN B N 1
ATOM 5130 C CA . GLN B 1 216 ? 130.715 43.357 11.623 1.00 25.99 216 GLN B CA 1
ATOM 5131 C C . GLN B 1 216 ? 129.458 44.114 11.220 1.00 26.24 216 GLN B C 1
ATOM 5132 O O . GLN B 1 216 ? 128.414 43.921 11.829 1.00 22.39 216 GLN B O 1
ATOM 5138 N N . ALA B 1 217 ? 129.566 44.923 10.164 1.00 26.56 217 ALA B N 1
ATOM 5139 C CA . ALA B 1 217 ? 128.412 45.702 9.662 1.00 26.23 217 ALA B CA 1
ATOM 5140 C C . ALA B 1 217 ? 127.318 44.751 9.201 1.00 26.71 217 ALA B C 1
ATOM 5141 O O . ALA B 1 217 ? 126.142 44.967 9.484 1.00 23.81 217 ALA B O 1
ATOM 5143 N N . GLU B 1 218 ? 127.729 43.673 8.565 1.00 24.07 218 GLU B N 1
ATOM 5144 C CA . GLU B 1 218 ? 126.801 42.725 8.046 1.00 28.52 218 GLU B CA 1
ATOM 5145 C C . GLU B 1 218 ? 126.104 41.945 9.160 1.00 24.64 218 GLU B C 1
ATOM 5146 O O . GLU B 1 218 ? 124.920 41.641 9.078 1.00 27.97 218 GLU B O 1
ATOM 5152 N N . ALA B 1 219 ? 126.849 41.628 10.193 1.00 22.13 219 ALA B N 1
ATOM 5153 C CA . ALA B 1 219 ? 126.314 40.966 11.392 1.00 22.25 219 ALA B CA 1
ATOM 5154 C C . ALA B 1 219 ? 125.189 41.864 12.061 1.00 23.19 219 ALA B C 1
ATOM 5155 O O . ALA B 1 219 ? 124.106 41.378 12.419 1.00 24.96 219 ALA B O 1
ATOM 5157 N N . GLU B 1 220 ? 125.448 43.156 12.120 1.00 23.20 220 GLU B N 1
ATOM 5158 C CA . GLU B 1 220 ? 124.529 44.125 12.706 1.00 29.64 220 GLU B CA 1
ATOM 5159 C C . GLU B 1 220 ? 123.235 44.251 11.888 1.00 27.11 220 GLU B C 1
ATOM 5160 O O . GLU B 1 220 ? 122.163 44.418 12.491 1.00 28.03 220 GLU B O 1
ATOM 5166 N N . ARG B 1 221 ? 123.360 44.229 10.565 1.00 24.04 221 ARG B N 1
ATOM 5167 C CA . ARG B 1 221 ? 122.219 44.237 9.676 1.00 27.25 221 ARG B CA 1
ATOM 5168 C C . ARG B 1 221 ? 121.388 42.985 9.832 1.00 23.87 221 ARG B C 1
ATOM 5169 O O . ARG B 1 221 ? 120.184 43.091 9.793 1.00 20.78 221 ARG B O 1
ATOM 5177 N N . ALA B 1 222 ? 122.025 41.827 9.944 1.00 22.02 222 ALA B N 1
ATOM 5178 C CA . ALA B 1 222 ? 121.261 40.586 10.118 1.00 22.37 222 ALA B CA 1
ATOM 5179 C C . ALA B 1 222 ? 120.516 40.582 11.489 1.00 23.60 222 ALA B C 1
ATOM 5180 O O . ALA B 1 222 ? 119.374 40.212 11.555 1.00 23.13 222 ALA B O 1
ATOM 5182 N N . ARG B 1 223 ? 121.160 41.100 12.522 1.00 24.36 223 ARG B N 1
ATOM 5183 C CA . ARG B 1 223 ? 120.572 41.306 13.828 1.00 30.12 223 ARG B CA 1
ATOM 5184 C C . ARG B 1 223 ? 119.384 42.252 13.756 1.00 29.21 223 ARG B C 1
ATOM 5185 O O . ARG B 1 223 ? 118.343 41.989 14.369 1.00 28.46 223 ARG B O 1
ATOM 5193 N N . HIS B 1 224 ? 119.506 43.332 13.007 1.00 22.29 224 HIS B N 1
ATOM 5194 C CA . HIS B 1 224 ? 118.365 44.243 12.912 1.00 24.67 224 HIS B CA 1
ATOM 5195 C C . HIS B 1 224 ? 117.171 43.616 12.133 1.00 23.14 224 HIS B C 1
ATOM 5196 O O . HIS B 1 224 ? 116.009 43.872 12.472 1.00 21.06 224 HIS B O 1
ATOM 5203 N N . ARG B 1 225 ? 117.499 42.772 11.150 1.00 20.14 225 ARG B N 1
ATOM 5204 C CA . ARG B 1 225 ? 116.559 42.077 10.314 1.00 21.34 225 ARG B CA 1
ATOM 5205 C C . ARG B 1 225 ? 115.724 41.100 11.195 1.00 23.73 225 ARG B C 1
ATOM 5206 O O . ARG B 1 225 ? 114.511 41.052 11.070 1.00 26.42 225 ARG B O 1
ATOM 5214 N N . ILE B 1 226 ? 116.419 40.332 12.035 1.00 22.44 226 ILE B N 1
ATOM 5215 C CA . ILE B 1 226 ? 115.864 39.381 12.977 1.00 23.87 226 ILE B CA 1
ATOM 5216 C C . ILE B 1 226 ? 114.925 40.108 13.924 1.00 24.48 226 ILE B C 1
ATOM 5217 O O . ILE B 1 226 ? 113.787 39.654 14.125 1.00 26.59 226 ILE B O 1
ATOM 5222 N N . ALA B 1 227 ? 115.377 41.245 14.475 1.00 24.39 227 ALA B N 1
ATOM 5223 C CA . ALA B 1 227 ? 114.503 42.065 15.312 1.00 24.96 227 ALA B CA 1
ATOM 5224 C C . ALA B 1 227 ? 113.156 42.438 14.613 1.00 25.13 227 ALA B C 1
ATOM 5225 O O . ALA B 1 227 ? 112.082 42.151 15.145 1.00 24.05 227 ALA B O 1
ATOM 5227 N N . THR B 1 228 ? 113.202 43.056 13.442 1.00 23.92 228 THR B N 1
ATOM 5228 C CA . THR B 1 228 ? 111.961 43.311 12.723 1.00 23.97 228 THR B CA 1
ATOM 5229 C C . THR B 1 228 ? 111.147 42.016 12.480 1.00 23.59 228 THR B C 1
ATOM 5230 O O . THR B 1 228 ? 109.960 42.022 12.681 1.00 21.60 228 THR B O 1
ATOM 5234 N N . LEU B 1 229 ? 111.783 40.891 12.147 1.00 24.26 229 LEU B N 1
ATOM 5235 C CA . LEU B 1 229 ? 111.020 39.670 11.882 1.00 23.24 229 LEU B CA 1
ATOM 5236 C C . LEU B 1 229 ? 110.336 39.150 13.161 1.00 24.43 229 LEU B C 1
ATOM 5237 O O . LEU B 1 229 ? 109.387 38.403 13.057 1.00 22.81 229 LEU B O 1
ATOM 5242 N N . LEU B 1 230 ? 110.890 39.473 14.340 1.00 24.99 230 LEU B N 1
ATOM 5243 C CA . LEU B 1 230 ? 110.320 39.110 15.642 1.00 25.62 230 LEU B CA 1
ATOM 5244 C C . LEU B 1 230 ? 109.235 40.137 16.092 1.00 26.48 230 LEU B C 1
ATOM 5245 O O . LEU B 1 230 ? 108.570 39.947 17.119 1.00 27.86 230 LEU B O 1
ATOM 5250 N N . GLY B 1 231 ? 109.069 41.215 15.340 1.00 22.92 231 GLY B N 1
ATOM 5251 C CA . GLY B 1 231 ? 108.178 42.289 15.748 1.00 22.77 231 GLY B CA 1
ATOM 5252 C C . GLY B 1 231 ? 108.752 43.155 16.860 1.00 24.85 231 GLY B C 1
ATOM 5253 O O . GLY B 1 231 ? 108.007 43.725 17.599 1.00 26.28 231 GLY B O 1
ATOM 5254 N N . GLN B 1 232 ? 110.074 43.311 16.931 1.00 28.41 232 GLN B N 1
ATOM 5255 C CA . GLN B 1 232 ? 110.763 44.105 17.952 1.00 27.06 232 GLN B CA 1
ATOM 5256 C C . GLN B 1 232 ? 111.631 45.220 17.338 1.00 29.31 232 GLN B C 1
ATOM 5257 O O . GLN B 1 232 ? 112.128 45.129 16.186 1.00 24.60 232 GLN B O 1
ATOM 5263 N N . ARG B 1 233 ? 111.801 46.278 18.131 1.00 26.63 233 ARG B N 1
ATOM 5264 C CA . ARG B 1 233 ? 112.670 47.361 17.797 1.00 28.51 233 ARG B CA 1
ATOM 5265 C C . ARG B 1 233 ? 114.090 46.869 17.929 1.00 27.22 233 ARG B C 1
ATOM 5266 O O . ARG B 1 233 ? 114.317 45.908 18.614 1.00 27.67 233 ARG B O 1
ATOM 5274 N N . PRO B 1 234 ? 115.042 47.483 17.234 1.00 27.25 234 PRO B N 1
ATOM 5275 C CA . PRO B 1 234 ? 116.381 46.942 17.261 1.00 31.10 234 PRO B CA 1
ATOM 5276 C C . PRO B 1 234 ? 117.052 46.922 18.653 1.00 34.76 234 PRO B C 1
ATOM 5277 O O . PRO B 1 234 ? 117.753 45.972 18.971 1.00 36.84 234 PRO B O 1
ATOM 5281 N N . GLU B 1 235 ? 116.814 47.949 19.445 1.00 38.34 235 GLU B N 1
ATOM 5282 C CA . GLU B 1 235 ? 117.360 48.061 20.805 1.00 49.69 235 GLU B CA 1
ATOM 5283 C C . GLU B 1 235 ? 116.594 47.272 21.861 1.00 49.74 235 GLU B C 1
ATOM 5284 O O . GLU B 1 235 ? 117.121 47.127 22.943 1.00 53.10 235 GLU B O 1
ATOM 5290 N N . GLU B 1 236 ? 115.392 46.758 21.568 1.00 47.38 236 GLU B N 1
ATOM 5291 C CA . GLU B 1 236 ? 114.629 45.918 22.519 1.00 43.66 236 GLU B CA 1
ATOM 5292 C C . GLU B 1 236 ? 114.915 44.429 22.385 1.00 42.61 236 GLU B C 1
ATOM 5293 O O . GLU B 1 236 ? 114.355 43.610 23.112 1.00 39.93 236 GLU B O 1
ATOM 5299 N N . LEU B 1 237 ? 115.701 44.026 21.416 1.00 42.03 237 LEU B N 1
ATOM 5300 C CA . LEU B 1 237 ? 115.829 42.597 21.201 1.00 43.93 237 LEU B CA 1
ATOM 5301 C C . LEU B 1 237 ? 116.571 42.033 22.413 1.00 48.47 237 LEU B C 1
ATOM 5302 O O . LEU B 1 237 ? 117.685 42.456 22.694 1.00 49.81 237 LEU B O 1
ATOM 5307 N N . THR B 1 238 ? 115.934 41.155 23.167 1.00 50.34 238 THR B N 1
ATOM 5308 C CA . THR B 1 238 ? 116.559 40.641 24.423 1.00 66.39 238 THR B CA 1
ATOM 5309 C C . THR B 1 238 ? 117.389 39.377 24.192 1.00 64.10 238 THR B C 1
ATOM 5310 O O . THR B 1 238 ? 118.438 39.214 24.846 1.00 55.68 238 THR B O 1
ATOM 5314 N N . VAL B 1 239 ? 116.926 38.531 23.253 1.00 57.28 239 VAL B N 1
ATOM 5315 C CA . VAL B 1 239 ? 117.635 37.316 22.854 1.00 49.65 239 VAL B CA 1
ATOM 5316 C C . VAL B 1 239 ? 119.113 37.603 22.634 1.00 43.01 239 VAL B C 1
ATOM 5317 O O . VAL B 1 239 ? 119.485 38.527 21.909 1.00 46.86 239 VAL B O 1
ATOM 5321 N N . ASP B 1 240 ? 119.921 36.790 23.281 1.00 33.09 240 ASP B N 1
ATOM 5322 C CA . ASP B 1 240 ? 121.342 36.895 23.286 1.00 37.94 240 ASP B CA 1
ATOM 5323 C C . ASP B 1 240 ? 121.904 36.271 21.977 1.00 34.23 240 ASP B C 1
ATOM 5324 O O . ASP B 1 240 ? 121.797 35.051 21.761 1.00 28.81 240 ASP B O 1
ATOM 5329 N N . LEU B 1 241 ? 122.485 37.121 21.136 1.00 32.24 241 LEU B N 1
ATOM 5330 C CA . LEU B 1 241 ? 122.924 36.723 19.787 1.00 34.47 241 LEU B CA 1
ATOM 5331 C C . LEU B 1 241 ? 124.433 36.818 19.634 1.00 34.64 241 LEU B C 1
ATOM 5332 O O . LEU B 1 241 ? 124.922 36.886 18.515 1.00 29.40 241 LEU B O 1
ATOM 5337 N N . SER B 1 242 ? 125.141 36.785 20.768 1.00 30.83 242 SER B N 1
ATOM 5338 C CA . SER B 1 242 ? 126.575 36.758 20.799 1.00 34.06 242 SER B CA 1
ATOM 5339 C C . SER B 1 242 ? 127.028 35.430 20.108 1.00 32.91 242 SER B C 1
ATOM 5340 O O . SER B 1 242 ? 126.253 34.444 20.045 1.00 30.57 242 SER B O 1
ATOM 5343 N N . PRO B 1 243 ? 128.243 35.428 19.551 1.00 28.91 243 PRO B N 1
ATOM 5344 C CA . PRO B 1 243 ? 128.603 34.360 18.596 1.00 29.15 243 PRO B CA 1
ATOM 5345 C C . PRO B 1 243 ? 128.449 32.930 19.082 1.00 31.12 243 PRO B C 1
ATOM 5346 O O . PRO B 1 243 ? 128.798 32.611 20.229 1.00 34.08 243 PRO B O 1
ATOM 5350 N N . ARG B 1 244 ? 127.883 32.093 18.215 1.00 30.21 244 ARG B N 1
ATOM 5351 C CA . ARG B 1 244 ? 127.906 30.630 18.318 1.00 28.39 244 ARG B CA 1
ATOM 5352 C C . ARG B 1 244 ? 128.213 30.052 16.950 1.00 27.47 244 ARG B C 1
ATOM 5353 O O . ARG B 1 244 ? 128.068 30.742 15.956 1.00 26.46 244 ARG B O 1
ATOM 5361 N N . ASP B 1 245 ? 128.608 28.789 16.920 1.00 25.33 245 ASP B N 1
ATOM 5362 C CA . ASP B 1 245 ? 128.847 28.046 15.706 1.00 28.18 245 ASP B CA 1
ATOM 5363 C C . ASP B 1 245 ? 127.587 27.979 14.829 1.00 30.13 245 ASP B C 1
ATOM 5364 O O . ASP B 1 245 ? 126.449 27.991 15.342 1.00 29.17 245 ASP B O 1
ATOM 5369 N N . LEU B 1 246 ? 127.812 27.983 13.517 1.00 27.76 246 LEU B N 1
ATOM 5370 C CA . LEU B 1 246 ? 126.733 27.864 12.563 1.00 27.74 246 LEU B CA 1
ATOM 5371 C C . LEU B 1 246 ? 126.104 26.491 12.766 1.00 25.53 246 LEU B C 1
ATOM 5372 O O . LEU B 1 246 ? 126.799 25.537 12.779 1.00 24.57 246 LEU B O 1
ATOM 5377 N N . PRO B 1 247 ? 124.799 26.392 12.983 1.00 26.66 247 PRO B N 1
ATOM 5378 C CA . PRO B 1 247 ? 124.269 25.062 13.220 1.00 28.04 247 PRO B CA 1
ATOM 5379 C C . PRO B 1 247 ? 124.407 24.129 12.013 1.00 30.66 247 PRO B C 1
ATOM 5380 O O . PRO B 1 247 ? 124.548 24.590 10.861 1.00 30.43 247 PRO B O 1
ATOM 5384 N N . ALA B 1 248 ? 124.325 22.837 12.302 1.00 29.09 248 ALA B N 1
ATOM 5385 C CA . ALA B 1 248 ? 124.440 21.812 11.277 1.00 33.32 248 ALA B CA 1
ATOM 5386 C C . ALA B 1 248 ? 123.500 20.630 11.571 1.00 30.75 248 ALA B C 1
ATOM 5387 O O . ALA B 1 248 ? 123.059 20.434 12.701 1.00 36.29 248 ALA B O 1
ATOM 5389 N N . ILE B 1 249 ? 123.183 19.872 10.528 1.00 34.85 249 ILE B N 1
ATOM 5390 C CA . ILE B 1 249 ? 122.364 18.689 10.642 1.00 36.78 249 ILE B CA 1
ATOM 5391 C C . ILE B 1 249 ? 123.211 17.547 10.133 1.00 45.01 249 ILE B C 1
ATOM 5392 O O . ILE B 1 249 ? 123.596 17.551 8.969 1.00 43.73 249 ILE B O 1
ATOM 5397 N N . THR B 1 250 ? 123.487 16.568 10.990 1.00 52.61 250 THR B N 1
ATOM 5398 C CA . THR B 1 250 ? 124.347 15.415 10.596 1.00 58.76 250 THR B CA 1
ATOM 5399 C C . THR B 1 250 ? 123.606 14.133 10.036 1.00 54.90 250 THR B C 1
ATOM 5400 O O . THR B 1 250 ? 124.142 13.491 9.146 1.00 43.23 250 THR B O 1
ATOM 5404 N N . LYS B 1 251 ? 122.386 13.823 10.508 1.00 49.84 251 LYS B N 1
ATOM 5405 C CA . LYS B 1 251 ? 121.563 12.763 9.916 1.00 45.64 251 LYS B CA 1
ATOM 5406 C C . LYS B 1 251 ? 120.989 13.155 8.561 1.00 47.94 251 LYS B C 1
ATOM 5407 O O . LYS B 1 251 ? 120.860 14.320 8.242 1.00 49.57 251 LYS B O 1
ATOM 5413 N N . ALA B 1 252 ? 120.643 12.179 7.737 1.00 47.22 252 ALA B N 1
ATOM 5414 C CA . ALA B 1 252 ? 120.023 12.471 6.444 1.00 41.35 252 ALA B CA 1
ATOM 5415 C C . ALA B 1 252 ? 118.733 13.226 6.672 1.00 36.37 252 ALA B C 1
ATOM 5416 O O . ALA B 1 252 ? 118.026 12.994 7.663 1.00 36.81 252 ALA B O 1
ATOM 5418 N N . LEU B 1 253 ? 118.450 14.188 5.802 1.00 37.15 253 LEU B N 1
ATOM 5419 C CA . LEU B 1 253 ? 117.343 15.120 6.029 1.00 33.97 253 LEU B CA 1
ATOM 5420 C C . LEU B 1 253 ? 115.982 14.424 5.880 1.00 32.71 253 LEU B C 1
ATOM 5421 O O . LEU B 1 253 ? 115.656 13.842 4.804 1.00 31.54 253 LEU B O 1
ATOM 5426 N N . PRO B 1 254 ? 115.146 14.522 6.893 1.00 31.13 254 PRO B N 1
ATOM 5427 C CA . PRO B 1 254 ? 113.797 14.001 6.674 1.00 34.28 254 PRO B CA 1
ATOM 5428 C C . PRO B 1 254 ? 112.956 14.896 5.783 1.00 28.80 254 PRO B C 1
ATOM 5429 O O . PRO B 1 254 ? 112.395 15.868 6.227 1.00 31.98 254 PRO B O 1
ATOM 5433 N N . ILE B 1 255 ? 112.827 14.500 4.549 1.00 29.97 255 ILE B N 1
ATOM 5434 C CA . ILE B 1 255 ? 112.098 15.263 3.557 1.00 32.43 255 ILE B CA 1
ATOM 5435 C C . ILE B 1 255 ? 110.780 14.640 3.160 1.00 30.53 255 ILE B C 1
ATOM 5436 O O . ILE B 1 255 ? 110.111 15.149 2.297 1.00 32.01 255 ILE B O 1
ATOM 5441 N N . GLY B 1 256 ? 110.422 13.510 3.748 1.00 30.81 256 GLY B N 1
ATOM 5442 C CA . GLY B 1 256 ? 109.227 12.771 3.329 1.00 30.06 256 GLY B CA 1
ATOM 5443 C C . GLY B 1 256 ? 109.187 12.356 1.887 1.00 30.53 256 GLY B C 1
ATOM 5444 O O . GLY B 1 256 ? 110.214 12.339 1.165 1.00 38.49 256 GLY B O 1
ATOM 5445 N N . ASP B 1 257 ? 108.003 11.968 1.464 1.00 33.17 257 ASP B N 1
ATOM 5446 C CA . ASP B 1 257 ? 107.760 11.675 0.054 1.00 35.06 257 ASP B CA 1
ATOM 5447 C C . ASP B 1 257 ? 107.661 13.007 -0.698 1.00 38.42 257 ASP B C 1
ATOM 5448 O O . ASP B 1 257 ? 106.767 13.788 -0.421 1.00 30.54 257 ASP B O 1
ATOM 5453 N N . PRO B 1 258 ? 108.542 13.264 -1.662 1.00 43.74 258 PRO B N 1
ATOM 5454 C CA . PRO B 1 258 ? 108.399 14.532 -2.403 1.00 46.04 258 PRO B CA 1
ATOM 5455 C C . PRO B 1 258 ? 107.066 14.646 -3.225 1.00 42.16 258 PRO B C 1
ATOM 5456 O O . PRO B 1 258 ? 106.587 15.763 -3.469 1.00 39.55 258 PRO B O 1
ATOM 5460 N N . GLY B 1 259 ? 106.426 13.509 -3.516 1.00 37.07 259 GLY B N 1
ATOM 5461 C CA . GLY B 1 259 ? 105.051 13.482 -4.026 1.00 39.15 259 GLY B CA 1
ATOM 5462 C C . GLY B 1 259 ? 103.911 14.046 -3.184 1.00 42.03 259 GLY B C 1
ATOM 5463 O O . GLY B 1 259 ? 102.731 13.949 -3.563 1.00 46.68 259 GLY B O 1
ATOM 5464 N N . GLU B 1 260 ? 104.230 14.556 -2.001 1.00 41.89 260 GLU B N 1
ATOM 5465 C CA . GLU B 1 260 ? 103.269 15.142 -1.104 1.00 40.33 260 GLU B CA 1
ATOM 5466 C C . GLU B 1 260 ? 103.457 16.637 -1.155 1.00 33.61 260 GLU B C 1
ATOM 5467 O O . GLU B 1 260 ? 102.676 17.378 -0.557 1.00 33.09 260 GLU B O 1
ATOM 5473 N N . LEU B 1 261 ? 104.503 17.107 -1.807 1.00 28.60 261 LEU B N 1
ATOM 5474 C CA . LEU B 1 261 ? 104.855 18.489 -1.600 1.00 29.25 261 LEU B CA 1
ATOM 5475 C C . LEU B 1 261 ? 103.770 19.410 -2.154 1.00 27.97 261 LEU B C 1
ATOM 5476 O O . LEU B 1 261 ? 103.503 20.421 -1.538 1.00 26.02 261 LEU B O 1
ATOM 5481 N N . LEU B 1 262 ? 103.160 19.075 -3.280 1.00 25.31 262 LEU B N 1
ATOM 5482 C CA . LEU B 1 262 ? 102.117 19.924 -3.813 1.00 29.90 262 LEU B CA 1
ATOM 5483 C C . LEU B 1 262 ? 100.873 20.033 -2.900 1.00 30.35 262 LEU B C 1
ATOM 5484 O O . LEU B 1 262 ? 100.188 21.052 -2.943 1.00 31.79 262 LEU B O 1
ATOM 5489 N N . ARG B 1 263 ? 100.599 19.011 -2.113 1.00 29.98 263 ARG B N 1
ATOM 5490 C CA . ARG B 1 263 ? 99.480 19.027 -1.161 1.00 38.28 263 ARG B CA 1
ATOM 5491 C C . ARG B 1 263 ? 99.796 19.779 0.108 1.00 32.26 263 ARG B C 1
ATOM 5492 O O . ARG B 1 263 ? 98.932 20.350 0.685 1.00 35.73 263 ARG B O 1
ATOM 5500 N N . ARG B 1 264 ? 101.054 19.820 0.492 1.00 30.01 264 ARG B N 1
ATOM 5501 C CA . ARG B 1 264 ? 101.467 20.489 1.715 1.00 27.19 264 ARG B CA 1
ATOM 5502 C C . ARG B 1 264 ? 101.577 21.992 1.539 1.00 28.24 264 ARG B C 1
ATOM 5503 O O . ARG B 1 264 ? 101.277 22.755 2.469 1.00 32.90 264 ARG B O 1
ATOM 5511 N N . ARG B 1 265 ? 102.037 22.449 0.374 1.00 26.07 265 ARG B N 1
ATOM 5512 C CA . ARG B 1 265 ? 102.376 23.876 0.229 1.00 26.27 265 ARG B CA 1
ATOM 5513 C C . ARG B 1 265 ? 101.067 24.693 0.310 1.00 24.09 265 ARG B C 1
ATOM 5514 O O . ARG B 1 265 ? 100.138 24.422 -0.433 1.00 27.31 265 ARG B O 1
ATOM 5522 N N . PRO B 1 266 ? 100.977 25.641 1.242 1.00 22.98 266 PRO B N 1
ATOM 5523 C CA . PRO B 1 266 ? 99.785 26.487 1.312 1.00 21.91 266 PRO B CA 1
ATOM 5524 C C . PRO B 1 266 ? 99.593 27.410 0.119 1.00 24.45 266 PRO B C 1
ATOM 5525 O O . PRO B 1 266 ? 98.414 27.773 -0.173 1.00 24.62 266 PRO B O 1
ATOM 5529 N N . ASP B 1 267 ? 100.687 27.797 -0.577 1.00 21.85 267 ASP B N 1
ATOM 5530 C CA . ASP B 1 267 ? 100.471 28.641 -1.770 1.00 23.09 267 ASP B CA 1
ATOM 5531 C C . ASP B 1 267 ? 99.671 27.929 -2.806 1.00 22.05 267 ASP B C 1
ATOM 5532 O O . ASP B 1 267 ? 98.904 28.570 -3.504 1.00 22.24 267 ASP B O 1
ATOM 5537 N N . ILE B 1 268 ? 99.872 26.626 -2.939 1.00 22.28 268 ILE B N 1
ATOM 5538 C CA . ILE B 1 268 ? 99.202 25.840 -3.975 1.00 24.37 268 ILE B CA 1
ATOM 5539 C C . ILE B 1 268 ? 97.732 25.734 -3.602 1.00 24.85 268 ILE B C 1
ATOM 5540 O O . ILE B 1 268 ? 96.878 25.866 -4.458 1.00 28.72 268 ILE B O 1
ATOM 5545 N N . ARG B 1 269 ? 97.438 25.530 -2.325 1.00 24.12 269 ARG B N 1
ATOM 5546 C CA . ARG B 1 269 ? 96.062 25.399 -1.885 1.00 24.74 269 ARG B CA 1
ATOM 5547 C C . ARG B 1 269 ? 95.343 26.767 -2.010 1.00 24.38 269 ARG B C 1
ATOM 5548 O O . ARG B 1 269 ? 94.203 26.810 -2.424 1.00 21.78 269 ARG B O 1
ATOM 5556 N N . ALA B 1 270 ? 96.038 27.871 -1.740 1.00 22.92 270 ALA B N 1
ATOM 5557 C CA . ALA B 1 270 ? 95.427 29.165 -1.918 1.00 23.78 270 ALA B CA 1
ATOM 5558 C C . ALA B 1 270 ? 95.024 29.402 -3.381 1.00 26.40 270 ALA B C 1
ATOM 5559 O O . ALA B 1 270 ? 93.951 29.924 -3.616 1.00 23.87 270 ALA B O 1
ATOM 5561 N N . ALA B 1 271 ? 95.889 29.036 -4.334 1.00 24.78 271 ALA B N 1
ATOM 5562 C CA . ALA B 1 271 ? 95.575 29.263 -5.725 1.00 25.20 271 ALA B CA 1
ATOM 5563 C C . ALA B 1 271 ? 94.480 28.313 -6.134 1.00 25.19 271 ALA B C 1
ATOM 5564 O O . ALA B 1 271 ? 93.663 28.702 -6.963 1.00 26.18 271 ALA B O 1
ATOM 5566 N N . GLU B 1 272 ? 94.429 27.116 -5.539 1.00 24.28 272 GLU B N 1
ATOM 5567 C CA . GLU B 1 272 ? 93.352 26.132 -5.855 1.00 24.43 272 GLU B CA 1
ATOM 5568 C C . GLU B 1 272 ? 91.980 26.610 -5.392 1.00 23.78 272 GLU B C 1
ATOM 5569 O O . GLU B 1 272 ? 90.995 26.458 -6.107 1.00 24.87 272 GLU B O 1
ATOM 5575 N N . ARG B 1 273 ? 91.939 27.169 -4.178 1.00 24.16 273 ARG B N 1
ATOM 5576 C CA . ARG B 1 273 ? 90.741 27.770 -3.631 1.00 23.01 273 ARG B CA 1
ATOM 5577 C C . ARG B 1 273 ? 90.264 28.989 -4.467 1.00 24.48 273 ARG B C 1
ATOM 5578 O O . ARG B 1 273 ? 89.055 29.210 -4.576 1.00 23.18 273 ARG B O 1
ATOM 5586 N N . ARG B 1 274 ? 91.185 29.804 -4.979 1.00 23.32 274 ARG B N 1
ATOM 5587 C CA . ARG B 1 274 ? 90.801 30.913 -5.869 1.00 27.93 274 ARG B CA 1
ATOM 5588 C C . ARG B 1 274 ? 90.194 30.396 -7.161 1.00 24.89 274 ARG B C 1
ATOM 5589 O O . ARG B 1 274 ? 89.262 30.937 -7.615 1.00 27.30 274 ARG B O 1
ATOM 5597 N N . LEU B 1 275 ? 90.760 29.338 -7.721 1.00 24.98 275 LEU B N 1
ATOM 5598 C CA . LEU B 1 275 ? 90.182 28.644 -8.843 1.00 25.93 275 LEU B CA 1
ATOM 5599 C C . LEU B 1 275 ? 88.755 28.143 -8.502 1.00 28.86 275 LEU B C 1
ATOM 5600 O O . LEU B 1 275 ? 87.813 28.404 -9.299 1.00 24.39 275 LEU B O 1
ATOM 5605 N N . ALA B 1 276 ? 88.590 27.471 -7.329 1.00 26.47 276 ALA B N 1
ATOM 5606 C CA . ALA B 1 276 ? 87.289 26.964 -6.947 1.00 27.40 276 ALA B CA 1
ATOM 5607 C C . ALA B 1 276 ? 86.312 28.131 -6.842 1.00 27.62 276 ALA B C 1
ATOM 5608 O O . ALA B 1 276 ? 85.117 28.029 -7.260 1.00 24.98 276 ALA B O 1
ATOM 5610 N N . ALA B 1 277 ? 86.819 29.280 -6.422 1.00 25.34 277 ALA B N 1
ATOM 5611 C CA . ALA B 1 277 ? 85.896 30.442 -6.238 1.00 26.19 277 ALA B CA 1
ATOM 5612 C C . ALA B 1 277 ? 85.424 31.045 -7.592 1.00 27.95 277 ALA B C 1
ATOM 5613 O O . ALA B 1 277 ? 84.231 31.465 -7.767 1.00 23.33 277 ALA B O 1
ATOM 5615 N N . SER B 1 278 ? 86.398 31.166 -8.498 1.00 25.81 278 SER B N 1
ATOM 5616 C CA . SER B 1 278 ? 86.098 31.728 -9.807 1.00 31.17 278 SER B CA 1
ATOM 5617 C C . SER B 1 278 ? 85.168 30.776 -10.578 1.00 28.57 278 SER B C 1
ATOM 5618 O O . SER B 1 278 ? 84.405 31.227 -11.447 1.00 24.28 278 SER B O 1
ATOM 5621 N N . THR B 1 279 ? 85.246 29.493 -10.260 1.00 24.65 279 THR B N 1
ATOM 5622 C CA . THR B 1 279 ? 84.379 28.514 -10.912 1.00 28.79 279 THR B CA 1
ATOM 5623 C C . THR B 1 279 ? 82.976 28.652 -10.383 1.00 27.55 279 THR B C 1
ATOM 5624 O O . THR B 1 279 ? 82.052 28.632 -11.150 1.00 26.52 279 THR B O 1
ATOM 5628 N N . ALA B 1 280 ? 82.822 28.770 -9.066 1.00 28.58 280 ALA B N 1
ATOM 5629 C CA . ALA B 1 280 ? 81.541 29.154 -8.476 1.00 25.33 280 ALA B CA 1
ATOM 5630 C C . ALA B 1 280 ? 81.028 30.445 -9.126 1.00 24.96 280 ALA B C 1
ATOM 5631 O O . ALA B 1 280 ? 79.850 30.533 -9.437 1.00 24.57 280 ALA B O 1
ATOM 5633 N N . ASP B 1 281 ? 81.882 31.438 -9.328 1.00 25.81 281 ASP B N 1
ATOM 5634 C CA . ASP B 1 281 ? 81.410 32.690 -9.889 1.00 26.03 281 ASP B CA 1
ATOM 5635 C C . ASP B 1 281 ? 80.801 32.498 -11.321 1.00 26.91 281 ASP B C 1
ATOM 5636 O O . ASP B 1 281 ? 79.931 33.267 -11.735 1.00 24.47 281 ASP B O 1
ATOM 5641 N N . VAL B 1 282 ? 81.272 31.488 -12.071 1.00 24.25 282 VAL B N 1
ATOM 5642 C CA . VAL B 1 282 ? 80.761 31.215 -13.398 1.00 24.44 282 VAL B CA 1
ATOM 5643 C C . VAL B 1 282 ? 79.313 30.753 -13.194 1.00 27.01 282 VAL B C 1
ATOM 5644 O O . VAL B 1 282 ? 78.417 31.142 -13.944 1.00 25.69 282 VAL B O 1
ATOM 5648 N N . GLY B 1 283 ? 79.112 29.948 -12.151 1.00 24.52 283 GLY B N 1
ATOM 5649 C CA . GLY B 1 283 ? 77.809 29.561 -11.697 1.00 28.54 283 GLY B CA 1
ATOM 5650 C C . GLY B 1 283 ? 76.901 30.736 -11.408 1.00 29.59 283 GLY B C 1
ATOM 5651 O O . GLY B 1 283 ? 75.753 30.736 -11.857 1.00 28.71 283 GLY B O 1
ATOM 5652 N N . VAL B 1 284 ? 77.424 31.741 -10.695 1.00 26.34 284 VAL B N 1
ATOM 5653 C CA . VAL B 1 284 ? 76.638 32.931 -10.388 1.00 26.68 284 VAL B CA 1
ATOM 5654 C C . VAL B 1 284 ? 76.113 33.567 -11.686 1.00 28.15 284 VAL B C 1
ATOM 5655 O O . VAL B 1 284 ? 74.929 33.939 -11.789 1.00 28.45 284 VAL B O 1
ATOM 5659 N N . ALA B 1 285 ? 77.013 33.701 -12.649 1.00 26.67 285 ALA B N 1
ATOM 5660 C CA . ALA B 1 285 ? 76.697 34.425 -13.850 1.00 28.48 285 ALA B CA 1
ATOM 5661 C C . ALA B 1 285 ? 75.746 33.596 -14.759 1.00 29.30 285 ALA B C 1
ATOM 5662 O O . ALA B 1 285 ? 74.938 34.168 -15.503 1.00 27.52 285 ALA B O 1
ATOM 5664 N N . THR B 1 286 ? 75.903 32.277 -14.735 1.00 28.24 286 THR B N 1
ATOM 5665 C CA . THR B 1 286 ? 75.102 31.358 -15.498 1.00 29.16 286 THR B CA 1
ATOM 5666 C C . THR B 1 286 ? 73.655 31.403 -15.004 1.00 34.83 286 THR B C 1
ATOM 5667 O O . THR B 1 286 ? 72.733 31.302 -15.799 1.00 35.65 286 THR B O 1
ATOM 5671 N N . ALA B 1 287 ? 73.469 31.538 -13.692 1.00 33.94 287 ALA B N 1
ATOM 5672 C CA . ALA B 1 287 ? 72.158 31.677 -13.113 1.00 33.60 287 ALA B CA 1
ATOM 5673 C C . ALA B 1 287 ? 71.363 32.866 -13.677 1.00 35.06 287 ALA B C 1
ATOM 5674 O O . ALA B 1 287 ? 70.136 32.844 -13.635 1.00 30.08 287 ALA B O 1
ATOM 5676 N N . ASP B 1 288 ? 72.028 33.921 -14.152 1.00 32.83 288 ASP B N 1
ATOM 5677 C CA . ASP B 1 288 ? 71.274 35.087 -14.684 1.00 34.21 288 ASP B CA 1
ATOM 5678 C C . ASP B 1 288 ? 70.691 34.857 -16.085 1.00 32.21 288 ASP B C 1
ATOM 5679 O O . ASP B 1 288 ? 70.025 35.724 -16.581 1.00 32.41 288 ASP B O 1
ATOM 5684 N N . LEU B 1 289 ? 71.040 33.759 -16.744 1.00 31.22 289 LEU B N 1
ATOM 5685 C CA . LEU B 1 289 ? 70.406 33.375 -18.010 1.00 31.80 289 LEU B CA 1
ATOM 5686 C C . LEU B 1 289 ? 68.962 32.886 -17.759 1.00 35.29 289 LEU B C 1
ATOM 5687 O O . LEU B 1 289 ? 68.160 32.810 -18.693 1.00 29.51 289 LEU B O 1
ATOM 5692 N N . PHE B 1 290 ? 68.700 32.502 -16.501 1.00 34.40 290 PHE B N 1
ATOM 5693 C CA . PHE B 1 290 ? 67.432 31.996 -16.036 1.00 33.81 290 PHE B CA 1
ATOM 5694 C C . PHE B 1 290 ? 66.654 33.050 -15.241 1.00 32.37 290 PHE B C 1
ATOM 5695 O O . PHE B 1 290 ? 67.215 34.038 -14.797 1.00 31.46 290 PHE B O 1
ATOM 5703 N N . PRO B 1 291 ? 65.353 32.855 -15.094 1.00 33.37 291 PRO B N 1
ATOM 5704 C CA . PRO B 1 291 ? 64.544 33.835 -14.387 1.00 33.07 291 PRO B CA 1
ATOM 5705 C C . PRO B 1 291 ? 64.888 33.898 -12.923 1.00 33.47 291 PRO B C 1
ATOM 5706 O O . PRO B 1 291 ? 65.346 32.913 -12.343 1.00 30.37 291 PRO B O 1
ATOM 5710 N N . ARG B 1 292 ? 64.609 35.053 -12.341 1.00 34.98 292 ARG B N 1
ATOM 5711 C CA . ARG B 1 292 ? 64.788 35.326 -10.910 1.00 38.92 292 ARG B CA 1
ATOM 5712 C C . ARG B 1 292 ? 63.418 35.422 -10.237 1.00 37.10 292 ARG B C 1
ATOM 5713 O O . ARG B 1 292 ? 62.611 36.337 -10.574 1.00 33.82 292 ARG B O 1
ATOM 5721 N N . VAL B 1 293 ? 63.182 34.518 -9.281 1.00 34.85 293 VAL B N 1
ATOM 5722 C CA . VAL B 1 293 ? 61.918 34.454 -8.580 1.00 36.55 293 VAL B CA 1
ATOM 5723 C C . VAL B 1 293 ? 62.131 35.050 -7.206 1.00 39.70 293 VAL B C 1
ATOM 5724 O O . VAL B 1 293 ? 62.999 34.590 -6.461 1.00 36.20 293 VAL B O 1
ATOM 5728 N N . SER B 1 294 ? 61.323 36.045 -6.868 1.00 36.84 294 SER B N 1
ATOM 5729 C CA . SER B 1 294 ? 61.427 36.686 -5.587 1.00 40.47 294 SER B CA 1
ATOM 5730 C C . SER B 1 294 ? 60.052 36.893 -4.945 1.00 43.48 294 SER B C 1
ATOM 5731 O O . SER B 1 294 ? 59.009 36.675 -5.570 1.00 40.36 294 SER B O 1
ATOM 5734 N N . LEU B 1 295 ? 60.069 37.253 -3.666 1.00 43.04 295 LEU B N 1
ATOM 5735 C CA . LEU B 1 295 ? 58.861 37.408 -2.888 1.00 39.68 295 LEU B CA 1
ATOM 5736 C C . LEU B 1 295 ? 59.090 38.492 -1.882 1.00 40.41 295 LEU B C 1
ATOM 5737 O O . LEU B 1 295 ? 59.883 38.311 -0.934 1.00 41.36 295 LEU B O 1
ATOM 5742 N N . SER B 1 296 ? 58.397 39.613 -2.072 1.00 38.81 296 SER B N 1
ATOM 5743 C CA . SER B 1 296 ? 58.386 40.703 -1.083 1.00 42.27 296 SER B CA 1
ATOM 5744 C C . SER B 1 296 ? 57.179 40.612 -0.114 1.00 44.86 296 SER B C 1
ATOM 5745 O O . SER B 1 296 ? 56.297 39.724 -0.235 1.00 43.44 296 SER B O 1
ATOM 5748 N N . GLY B 1 297 ? 57.160 41.514 0.865 1.00 44.53 297 GLY B N 1
ATOM 5749 C CA . GLY B 1 297 ? 56.202 41.439 1.972 1.00 45.43 297 GLY B CA 1
ATOM 5750 C C . GLY B 1 297 ? 56.162 42.688 2.847 1.00 45.51 297 GLY B C 1
ATOM 5751 O O . GLY B 1 297 ? 57.190 43.357 3.033 1.00 43.17 297 GLY B O 1
ATOM 5752 N N . PHE B 1 298 ? 54.965 43.013 3.354 1.00 41.94 298 PHE B N 1
ATOM 5753 C CA . PHE B 1 298 ? 54.792 43.960 4.432 1.00 37.47 298 PHE B CA 1
ATOM 5754 C C . PHE B 1 298 ? 53.878 43.321 5.482 1.00 38.16 298 PHE B C 1
ATOM 5755 O O . PHE B 1 298 ? 52.899 42.656 5.163 1.00 34.29 298 PHE B O 1
ATOM 5763 N N . LEU B 1 299 ? 54.238 43.488 6.749 1.00 40.09 299 LEU B N 1
ATOM 5764 C CA . LEU B 1 299 ? 53.375 43.143 7.874 1.00 39.96 299 LEU B CA 1
ATOM 5765 C C . LEU B 1 299 ? 53.476 44.261 8.914 1.00 42.39 299 LEU B C 1
ATOM 5766 O O . LEU B 1 299 ? 54.557 44.530 9.439 1.00 42.21 299 LEU B O 1
ATOM 5771 N N . GLY B 1 300 ? 52.362 44.915 9.214 1.00 43.49 300 GLY B N 1
ATOM 5772 C CA . GLY B 1 300 ? 52.331 45.911 10.283 1.00 43.31 300 GLY B CA 1
ATOM 5773 C C . GLY B 1 300 ? 51.072 46.737 10.215 1.00 45.22 300 GLY B C 1
ATOM 5774 O O . GLY B 1 300 ? 49.961 46.205 10.436 1.00 43.73 300 GLY B O 1
ATOM 5775 N N . PHE B 1 301 ? 51.246 48.016 9.870 1.00 41.38 301 PHE B N 1
ATOM 5776 C CA . PHE B 1 301 ? 50.182 49.007 9.957 1.00 39.45 301 PHE B CA 1
ATOM 5777 C C . PHE B 1 301 ? 50.302 49.997 8.819 1.00 40.74 301 PHE B C 1
ATOM 5778 O O . PHE B 1 301 ? 51.395 50.409 8.433 1.00 44.23 301 PHE B O 1
ATOM 5786 N N . THR B 1 302 ? 49.151 50.338 8.274 1.00 39.26 302 THR B N 1
ATOM 5787 C CA . THR B 1 302 ? 49.009 51.296 7.210 1.00 43.23 302 THR B CA 1
ATOM 5788 C C . THR B 1 302 ? 47.718 52.057 7.510 1.00 43.35 302 THR B C 1
ATOM 5789 O O . THR B 1 302 ? 46.706 51.446 7.823 1.00 46.34 302 THR B O 1
ATOM 5793 N N . ALA B 1 303 ? 47.774 53.377 7.413 1.00 49.01 303 ALA B N 1
ATOM 5794 C CA . ALA B 1 303 ? 46.687 54.266 7.848 1.00 52.37 303 ALA B CA 1
ATOM 5795 C C . ALA B 1 303 ? 46.763 55.547 7.085 1.00 55.91 303 ALA B C 1
ATOM 5796 O O . ALA B 1 303 ? 47.855 55.958 6.666 1.00 53.40 303 ALA B O 1
ATOM 5798 N N . GLY B 1 304 ? 45.609 56.198 6.924 1.00 55.87 304 GLY B N 1
ATOM 5799 C CA . GLY B 1 304 ? 45.530 57.516 6.272 1.00 54.83 304 GLY B CA 1
ATOM 5800 C C . GLY B 1 304 ? 45.710 58.655 7.277 1.00 59.54 304 GLY B C 1
ATOM 5801 O O . GLY B 1 304 ? 45.855 59.842 6.894 1.00 63.49 304 GLY B O 1
ATOM 5802 N N . ARG B 1 305 ? 45.735 58.284 8.553 1.00 54.51 305 ARG B N 1
ATOM 5803 C CA . ARG B 1 305 ? 45.682 59.214 9.636 1.00 66.22 305 ARG B CA 1
ATOM 5804 C C . ARG B 1 305 ? 46.592 58.677 10.733 1.00 63.74 305 ARG B C 1
ATOM 5805 O O . ARG B 1 305 ? 46.415 57.547 11.210 1.00 60.38 305 ARG B O 1
ATOM 5813 N N . GLY B 1 306 ? 47.535 59.517 11.163 1.00 61.75 306 GLY B N 1
ATOM 5814 C CA . GLY B 1 306 ? 48.538 59.143 12.139 1.00 56.97 306 GLY B CA 1
ATOM 5815 C C . GLY B 1 306 ? 47.992 58.552 13.388 1.00 58.58 306 GLY B C 1
ATOM 5816 O O . GLY B 1 306 ? 48.647 57.691 13.985 1.00 61.74 306 GLY B O 1
ATOM 5817 N N . SER B 1 307 ? 46.789 59.009 13.773 1.00 68.44 307 SER B N 1
ATOM 5818 C CA . SER B 1 307 ? 46.066 58.492 14.956 1.00 69.57 307 SER B CA 1
ATOM 5819 C C . SER B 1 307 ? 45.949 56.962 15.071 1.00 63.12 307 SER B C 1
ATOM 5820 O O . SER B 1 307 ? 46.061 56.377 16.170 1.00 58.48 307 SER B O 1
ATOM 5823 N N . GLN B 1 308 ? 45.781 56.317 13.915 1.00 63.87 308 GLN B N 1
ATOM 5824 C CA . GLN B 1 308 ? 45.358 54.912 13.850 1.00 62.68 308 GLN B CA 1
ATOM 5825 C C . GLN B 1 308 ? 46.542 53.917 13.888 1.00 60.80 308 GLN B C 1
ATOM 5826 O O . GLN B 1 308 ? 46.351 52.730 14.229 1.00 56.85 308 GLN B O 1
ATOM 5832 N N . ILE B 1 309 ? 47.763 54.380 13.584 1.00 52.54 309 ILE B N 1
ATOM 5833 C CA . ILE B 1 309 ? 48.927 53.486 13.596 1.00 50.63 309 ILE B CA 1
ATOM 5834 C C . ILE B 1 309 ? 48.949 52.733 14.917 1.00 53.36 309 ILE B C 1
ATOM 5835 O O . ILE B 1 309 ? 48.807 53.325 15.954 1.00 50.72 309 ILE B O 1
ATOM 5840 N N . GLY B 1 310 ? 49.107 51.421 14.899 1.00 61.02 310 GLY B N 1
ATOM 5841 C CA . GLY B 1 310 ? 49.075 50.651 16.152 1.00 57.61 310 GLY B CA 1
ATOM 5842 C C . GLY B 1 310 ? 47.739 49.992 16.458 1.00 59.15 310 GLY B C 1
ATOM 5843 O O . GLY B 1 310 ? 47.722 48.950 17.118 1.00 62.18 310 GLY B O 1
ATOM 5844 N N . SER B 1 311 ? 46.624 50.571 15.993 1.00 62.67 311 SER B N 1
ATOM 5845 C CA . SER B 1 311 ? 45.275 49.977 16.212 1.00 63.06 311 SER B CA 1
ATOM 5846 C C . SER B 1 311 ? 44.852 48.941 15.177 1.00 62.44 311 SER B C 1
ATOM 5847 O O . SER B 1 311 ? 45.174 49.053 13.997 1.00 64.25 311 SER B O 1
ATOM 5850 N N . SER B 1 312 ? 44.114 47.938 15.635 1.00 61.94 312 SER B N 1
ATOM 5851 C CA . SER B 1 312 ? 43.352 47.040 14.763 1.00 58.57 312 SER B CA 1
ATOM 5852 C C . SER B 1 312 ? 42.808 47.597 13.427 1.00 53.20 312 SER B C 1
ATOM 5853 O O . SER B 1 312 ? 42.954 46.963 12.406 1.00 55.16 312 SER B O 1
ATOM 5856 N N . ALA B 1 313 ? 42.191 48.772 13.410 1.00 53.49 313 ALA B N 1
ATOM 5857 C CA . ALA B 1 313 ? 41.639 49.303 12.162 1.00 54.70 313 ALA B CA 1
ATOM 5858 C C . ALA B 1 313 ? 42.733 49.806 11.187 1.00 62.91 313 ALA B C 1
ATOM 5859 O O . ALA B 1 313 ? 42.402 50.315 10.091 1.00 61.53 313 ALA B O 1
ATOM 5861 N N . ALA B 1 314 ? 44.017 49.723 11.582 1.00 57.48 314 ALA B N 1
ATOM 5862 C CA . ALA B 1 314 ? 45.121 50.005 10.646 1.00 56.50 314 ALA B CA 1
ATOM 5863 C C . ALA B 1 314 ? 46.059 48.820 10.342 1.00 49.47 314 ALA B C 1
ATOM 5864 O O . ALA B 1 314 ? 47.012 49.008 9.630 1.00 46.06 314 ALA B O 1
ATOM 5866 N N . ARG B 1 315 ? 45.806 47.633 10.881 1.00 46.60 315 ARG B N 1
ATOM 5867 C CA . ARG B 1 315 ? 46.510 46.419 10.481 1.00 49.32 315 ARG B CA 1
ATOM 5868 C C . ARG B 1 315 ? 46.569 46.323 8.948 1.00 49.66 315 ARG B C 1
ATOM 5869 O O . ARG B 1 315 ? 45.569 46.598 8.276 1.00 53.24 315 ARG B O 1
ATOM 5877 N N . ALA B 1 316 ? 47.742 45.979 8.407 1.00 42.60 316 ALA B N 1
ATOM 5878 C CA . ALA B 1 316 ? 47.920 45.766 6.977 1.00 41.08 316 ALA B CA 1
ATOM 5879 C C . ALA B 1 316 ? 48.871 44.603 6.770 1.00 40.26 316 ALA B C 1
ATOM 5880 O O . ALA B 1 316 ? 49.745 44.379 7.590 1.00 39.69 316 ALA B O 1
ATOM 5882 N N . TRP B 1 317 ? 48.627 43.829 5.722 1.00 38.99 317 TRP B N 1
ATOM 5883 C CA . TRP B 1 317 ? 49.591 42.879 5.174 1.00 40.47 317 TRP B CA 1
ATOM 5884 C C . TRP B 1 317 ? 49.562 42.934 3.659 1.00 41.56 317 TRP B C 1
ATOM 5885 O O . TRP B 1 317 ? 48.631 43.441 3.054 1.00 43.72 317 TRP B O 1
ATOM 5896 N N . SER B 1 318 ? 50.619 42.427 3.058 1.00 42.31 318 SER B N 1
ATOM 5897 C CA . SER B 1 318 ? 50.900 42.639 1.650 1.00 45.18 318 SER B CA 1
ATOM 5898 C C . SER B 1 318 ? 51.974 41.642 1.259 1.00 46.27 318 SER B C 1
ATOM 5899 O O . SER B 1 318 ? 52.879 41.389 2.044 1.00 44.77 318 SER B O 1
ATOM 5902 N N . VAL B 1 319 ? 51.882 41.105 0.049 1.00 46.81 319 VAL B N 1
ATOM 5903 C CA . VAL B 1 319 ? 52.751 40.041 -0.442 1.00 44.31 319 VAL B CA 1
ATOM 5904 C C . VAL B 1 319 ? 52.966 40.320 -1.931 1.00 45.88 319 VAL B C 1
ATOM 5905 O O . VAL B 1 319 ? 52.025 40.713 -2.611 1.00 47.99 319 VAL B O 1
ATOM 5909 N N . GLY B 1 320 ? 54.198 40.160 -2.425 1.00 42.34 320 GLY B N 1
ATOM 5910 C CA . GLY B 1 320 ? 54.586 40.584 -3.790 1.00 38.28 320 GLY B CA 1
ATOM 5911 C C . GLY B 1 320 ? 55.449 39.551 -4.506 1.00 38.29 320 GLY B C 1
ATOM 5912 O O . GLY B 1 320 ? 56.641 39.776 -4.681 1.00 37.85 320 GLY B O 1
ATOM 5913 N N . PRO B 1 321 ? 54.850 38.420 -4.941 1.00 41.37 321 PRO B N 1
ATOM 5914 C CA . PRO B 1 321 ? 55.608 37.474 -5.760 1.00 41.93 321 PRO B CA 1
ATOM 5915 C C . PRO B 1 321 ? 55.925 38.101 -7.101 1.00 42.29 321 PRO B C 1
ATOM 5916 O O . PRO B 1 321 ? 55.081 38.768 -7.685 1.00 47.66 321 PRO B O 1
ATOM 5920 N N . SER B 1 322 ? 57.165 37.924 -7.535 1.00 45.04 322 SER B N 1
ATOM 5921 C CA . SER B 1 322 ? 57.702 38.528 -8.743 1.00 42.48 322 SER B CA 1
ATOM 5922 C C . SER B 1 322 ? 58.607 37.500 -9.446 1.00 42.31 322 SER B C 1
ATOM 5923 O O . SER B 1 322 ? 59.340 36.755 -8.782 1.00 47.87 322 SER B O 1
ATOM 5926 N N . ILE B 1 323 ? 58.535 37.457 -10.768 1.00 37.42 323 ILE B N 1
ATOM 5927 C CA . ILE B 1 323 ? 59.396 36.627 -11.619 1.00 40.36 323 ILE B CA 1
ATOM 5928 C C . ILE B 1 323 ? 59.899 37.570 -12.693 1.00 39.43 323 ILE B C 1
ATOM 5929 O O . ILE B 1 323 ? 59.107 38.071 -13.476 1.00 39.35 323 ILE B O 1
ATOM 5934 N N . SER B 1 324 ? 61.198 37.819 -12.756 1.00 41.79 324 SER B N 1
ATOM 5935 C CA . SER B 1 324 ? 61.770 38.560 -13.893 1.00 41.28 324 SER B CA 1
ATOM 5936 C C . SER B 1 324 ? 62.822 37.758 -14.668 1.00 37.52 324 SER B C 1
ATOM 5937 O O . SER B 1 324 ? 63.402 36.801 -14.163 1.00 38.69 324 SER B O 1
ATOM 5940 N N . TRP B 1 325 ? 63.051 38.180 -15.901 1.00 37.89 325 TRP B N 1
ATOM 5941 C CA . TRP B 1 325 ? 63.925 37.483 -16.845 1.00 39.91 325 TRP B CA 1
ATOM 5942 C C . TRP B 1 325 ? 64.485 38.472 -17.834 1.00 39.37 325 TRP B C 1
ATOM 5943 O O . TRP B 1 325 ? 63.768 39.373 -18.310 1.00 38.89 325 TRP B O 1
ATOM 5954 N N . ALA B 1 326 ? 65.766 38.309 -18.142 1.00 40.27 326 ALA B N 1
ATOM 5955 C CA . ALA B 1 326 ? 66.508 39.325 -18.900 1.00 40.43 326 ALA B CA 1
ATOM 5956 C C . ALA B 1 326 ? 65.973 39.572 -20.320 1.00 36.87 326 ALA B C 1
ATOM 5957 O O . ALA B 1 326 ? 66.172 40.645 -20.869 1.00 34.66 326 ALA B O 1
ATOM 5959 N N . ALA B 1 327 ? 65.309 38.583 -20.923 1.00 42.57 327 ALA B N 1
ATOM 5960 C CA . ALA B 1 327 ? 64.614 38.776 -22.208 1.00 39.82 327 ALA B CA 1
ATOM 5961 C C . ALA B 1 327 ? 65.557 39.443 -23.218 1.00 37.95 327 ALA B C 1
ATOM 5962 O O . ALA B 1 327 ? 66.619 38.897 -23.474 1.00 39.93 327 ALA B O 1
ATOM 5964 N N . PHE B 1 328 ? 65.227 40.594 -23.771 1.00 36.20 328 PHE B N 1
ATOM 5965 C CA . PHE B 1 328 ? 66.064 41.188 -24.847 1.00 41.09 328 PHE B CA 1
ATOM 5966 C C . PHE B 1 328 ? 67.407 41.752 -24.347 1.00 40.07 328 PHE B C 1
ATOM 5967 O O . PHE B 1 328 ? 68.237 42.126 -25.164 1.00 44.80 328 PHE B O 1
ATOM 5975 N N . ASP B 1 329 ? 67.606 41.837 -23.023 1.00 43.94 329 ASP B N 1
ATOM 5976 C CA . ASP B 1 329 ? 68.905 42.186 -22.409 1.00 44.67 329 ASP B CA 1
ATOM 5977 C C . ASP B 1 329 ? 69.858 40.979 -22.142 1.00 44.85 329 ASP B C 1
ATOM 5978 O O . ASP B 1 329 ? 70.871 41.128 -21.419 1.00 35.17 329 ASP B O 1
ATOM 5983 N N . LEU B 1 330 ? 69.531 39.796 -22.682 1.00 41.44 330 LEU B N 1
ATOM 5984 C CA . LEU B 1 330 ? 70.440 38.639 -22.563 1.00 40.27 330 LEU B CA 1
ATOM 5985 C C . LEU B 1 330 ? 71.861 38.863 -23.115 1.00 39.17 330 LEU B C 1
ATOM 5986 O O . LEU B 1 330 ? 72.767 38.188 -22.675 1.00 38.99 330 LEU B O 1
ATOM 5991 N N . GLY B 1 331 ? 72.027 39.746 -24.101 1.00 36.72 331 GLY B N 1
ATOM 5992 C CA . GLY B 1 331 ? 73.361 40.162 -24.574 1.00 37.07 331 GLY B CA 1
ATOM 5993 C C . GLY B 1 331 ? 74.244 40.597 -23.378 1.00 37.93 331 GLY B C 1
ATOM 5994 O O . GLY B 1 331 ? 75.383 40.141 -23.256 1.00 40.14 331 GLY B O 1
ATOM 5995 N N . SER B 1 332 ? 73.691 41.378 -22.469 1.00 31.42 332 SER B N 1
ATOM 5996 C CA . SER B 1 332 ? 74.416 41.864 -21.281 1.00 36.00 332 SER B CA 1
ATOM 5997 C C . SER B 1 332 ? 74.755 40.736 -20.320 1.00 31.80 332 SER B C 1
ATOM 5998 O O . SER B 1 332 ? 75.866 40.662 -19.828 1.00 28.29 332 SER B O 1
ATOM 6001 N N . VAL B 1 333 ? 73.812 39.835 -20.130 1.00 28.92 333 VAL B N 1
ATOM 6002 C CA . VAL B 1 333 ? 74.014 38.646 -19.299 1.00 29.37 333 VAL B CA 1
ATOM 6003 C C . VAL B 1 333 ? 75.063 37.744 -19.876 1.00 27.80 333 VAL B C 1
ATOM 6004 O O . VAL B 1 333 ? 75.906 37.185 -19.133 1.00 27.32 333 VAL B O 1
ATOM 6008 N N . ARG B 1 334 ? 75.061 37.650 -21.195 1.00 26.18 334 ARG B N 1
ATOM 6009 C CA . ARG B 1 334 ? 76.033 36.780 -21.908 1.00 29.57 334 ARG B CA 1
ATOM 6010 C C . ARG B 1 334 ? 77.434 37.409 -21.852 1.00 27.30 334 ARG B C 1
ATOM 6011 O O . ARG B 1 334 ? 78.445 36.712 -21.705 1.00 26.27 334 ARG B O 1
ATOM 6019 N N . ALA B 1 335 ? 77.481 38.735 -21.919 1.00 24.31 335 ALA B N 1
ATOM 6020 C CA . ALA B 1 335 ? 78.715 39.438 -21.776 1.00 26.13 335 ALA B CA 1
ATOM 6021 C C . ALA B 1 335 ? 79.346 39.204 -20.378 1.00 27.90 335 ALA B C 1
ATOM 6022 O O . ALA B 1 335 ? 80.541 38.874 -20.281 1.00 26.08 335 ALA B O 1
ATOM 6024 N N . ARG B 1 336 ? 78.545 39.301 -19.327 1.00 25.96 336 ARG B N 1
ATOM 6025 C CA . ARG B 1 336 ? 79.058 39.000 -17.981 1.00 27.46 336 ARG B CA 1
ATOM 6026 C C . ARG B 1 336 ? 79.472 37.554 -17.798 1.00 25.06 336 ARG B C 1
ATOM 6027 O O . ARG B 1 336 ? 80.407 37.323 -17.134 1.00 29.76 336 ARG B O 1
ATOM 6035 N N . LEU B 1 337 ? 78.777 36.612 -18.410 1.00 24.12 337 LEU B N 1
ATOM 6036 C CA . LEU B 1 337 ? 79.091 35.232 -18.280 1.00 25.49 337 LEU B CA 1
ATOM 6037 C C . LEU B 1 337 ? 80.399 34.932 -18.971 1.00 24.32 337 LEU B C 1
ATOM 6038 O O . LEU B 1 337 ? 81.149 34.162 -18.470 1.00 25.15 337 LEU B O 1
ATOM 6043 N N . ARG B 1 338 ? 80.635 35.515 -20.139 1.00 23.07 338 ARG B N 1
ATOM 6044 C CA . ARG B 1 338 ? 81.926 35.429 -20.801 1.00 24.34 338 ARG B CA 1
ATOM 6045 C C . ARG B 1 338 ? 83.050 36.010 -19.917 1.00 24.75 338 ARG B C 1
ATOM 6046 O O . ARG B 1 338 ? 84.160 35.510 -19.959 1.00 24.15 338 ARG B O 1
ATOM 6054 N N . GLY B 1 339 ? 82.785 37.150 -19.276 1.00 24.13 339 GLY B N 1
ATOM 6055 C CA . GLY B 1 339 ? 83.699 37.792 -18.336 1.00 23.47 339 GLY B CA 1
ATOM 6056 C C . GLY B 1 339 ? 84.051 36.813 -17.259 1.00 23.02 339 GLY B C 1
ATOM 6057 O O . GLY B 1 339 ? 85.248 36.561 -17.015 1.00 21.70 339 GLY B O 1
ATOM 6058 N N . ALA B 1 340 ? 83.031 36.162 -16.698 1.00 21.58 340 ALA B N 1
ATOM 6059 C CA . ALA B 1 340 ? 83.285 35.208 -15.604 1.00 21.67 340 ALA B CA 1
ATOM 6060 C C . ALA B 1 340 ? 84.057 33.988 -16.113 1.00 22.43 340 ALA B C 1
ATOM 6061 O O . ALA B 1 340 ? 84.905 33.419 -15.371 1.00 24.08 340 ALA B O 1
ATOM 6063 N N . LYS B 1 341 ? 83.832 33.584 -17.357 1.00 21.12 341 LYS B N 1
ATOM 6064 C CA . LYS B 1 341 ? 84.611 32.389 -17.873 1.00 25.14 341 LYS B CA 1
ATOM 6065 C C . LYS B 1 341 ? 86.068 32.765 -18.108 1.00 21.98 341 LYS B C 1
ATOM 6066 O O . LYS B 1 341 ? 86.977 32.001 -17.784 1.00 23.17 341 LYS B O 1
ATOM 6072 N N . ALA B 1 342 ? 86.287 33.925 -18.685 1.00 18.76 342 ALA B N 1
ATOM 6073 C CA . ALA B 1 342 ? 87.644 34.384 -18.820 1.00 23.26 342 ALA B CA 1
ATOM 6074 C C . ALA B 1 342 ? 88.349 34.440 -17.440 1.00 22.52 342 ALA B C 1
ATOM 6075 O O . ALA B 1 342 ? 89.501 34.025 -17.338 1.00 24.19 342 ALA B O 1
ATOM 6077 N N . ASP B 1 343 ? 87.676 34.983 -16.412 1.00 21.99 343 ASP B N 1
ATOM 6078 C CA . ASP B 1 343 ? 88.286 35.069 -15.065 1.00 23.13 343 ASP B CA 1
ATOM 6079 C C . ASP B 1 343 ? 88.631 33.698 -14.546 1.00 21.53 343 ASP B C 1
ATOM 6080 O O . ASP B 1 343 ? 89.608 33.562 -13.887 1.00 23.72 343 ASP B O 1
ATOM 6085 N N . ALA B 1 344 ? 87.831 32.685 -14.845 1.00 22.00 344 ALA B N 1
ATOM 6086 C CA . ALA B 1 344 ? 88.066 31.384 -14.305 1.00 23.68 344 ALA B CA 1
ATOM 6087 C C . ALA B 1 344 ? 89.200 30.729 -15.098 1.00 24.98 344 ALA B C 1
ATOM 6088 O O . ALA B 1 344 ? 89.915 29.946 -14.550 1.00 22.32 344 ALA B O 1
ATOM 6090 N N . ASP B 1 345 ? 89.338 31.058 -16.361 1.00 24.83 345 ASP B N 1
ATOM 6091 C CA . ASP B 1 345 ? 90.484 30.579 -17.118 1.00 30.49 345 ASP B CA 1
ATOM 6092 C C . ASP B 1 345 ? 91.816 31.221 -16.631 1.00 27.78 345 ASP B C 1
ATOM 6093 O O . ASP B 1 345 ? 92.834 30.552 -16.519 1.00 23.65 345 ASP B O 1
ATOM 6098 N N . ALA B 1 346 ? 91.792 32.497 -16.289 1.00 23.44 346 ALA B N 1
ATOM 6099 C CA . ALA B 1 346 ? 92.923 33.150 -15.645 1.00 22.65 346 ALA B CA 1
ATOM 6100 C C . ALA B 1 346 ? 93.274 32.416 -14.332 1.00 24.08 346 ALA B C 1
ATOM 6101 O O . ALA B 1 346 ? 94.423 32.082 -14.063 1.00 22.85 346 ALA B O 1
ATOM 6103 N N . ALA B 1 347 ? 92.265 32.122 -13.530 1.00 22.02 347 ALA B N 1
ATOM 6104 C CA . ALA B 1 347 ? 92.551 31.546 -12.261 1.00 19.37 347 ALA B CA 1
ATOM 6105 C C . ALA B 1 347 ? 93.106 30.142 -12.457 1.00 21.60 347 ALA B C 1
ATOM 6106 O O . ALA B 1 347 ? 93.903 29.721 -11.665 1.00 20.36 347 ALA B O 1
ATOM 6108 N N . LEU B 1 348 ? 92.677 29.423 -13.507 1.00 21.09 348 LEU B N 1
ATOM 6109 C CA . LEU B 1 348 ? 93.214 28.076 -13.788 1.00 22.13 348 LEU B CA 1
ATOM 6110 C C . LEU B 1 348 ? 94.649 28.156 -14.232 1.00 21.56 348 LEU B C 1
ATOM 6111 O O . LEU B 1 348 ? 95.459 27.429 -13.727 1.00 21.45 348 LEU B O 1
ATOM 6116 N N . ALA B 1 349 ? 94.946 29.024 -15.178 1.00 20.64 349 ALA B N 1
ATOM 6117 C CA . ALA B 1 349 ? 96.318 29.163 -15.626 1.00 22.89 349 ALA B CA 1
ATOM 6118 C C . ALA B 1 349 ? 97.268 29.643 -14.484 1.00 21.87 349 ALA B C 1
ATOM 6119 O O . ALA B 1 349 ? 98.435 29.238 -14.377 1.00 21.08 349 ALA B O 1
ATOM 6121 N N . SER B 1 350 ? 96.739 30.487 -13.636 1.00 21.82 350 SER B N 1
ATOM 6122 C CA . SER B 1 350 ? 97.494 31.002 -12.519 1.00 22.21 350 SER B CA 1
ATOM 6123 C C . SER B 1 350 ? 97.761 29.921 -11.467 1.00 22.04 350 SER B C 1
ATOM 6124 O O . SER B 1 350 ? 98.880 29.829 -10.926 1.00 21.63 350 SER B O 1
ATOM 6127 N N . TYR B 1 351 ? 96.772 29.052 -11.220 1.00 20.64 351 TYR B N 1
ATOM 6128 C CA . TYR B 1 351 ? 97.010 27.873 -10.397 1.00 21.12 351 TYR B CA 1
ATOM 6129 C C . TYR B 1 351 ? 98.148 26.968 -10.993 1.00 23.49 351 TYR B C 1
ATOM 6130 O O . TYR B 1 351 ? 99.067 26.522 -10.268 1.00 22.41 351 TYR B O 1
ATOM 6139 N N . GLU B 1 352 ? 98.094 26.712 -12.309 1.00 21.63 352 GLU B N 1
ATOM 6140 C CA . GLU B 1 352 ? 99.144 25.906 -12.952 1.00 22.38 352 GLU B CA 1
ATOM 6141 C C . GLU B 1 352 ? 100.534 26.538 -12.867 1.00 20.75 352 GLU B C 1
ATOM 6142 O O . GLU B 1 352 ? 101.512 25.845 -12.691 1.00 21.02 352 GLU B O 1
ATOM 6148 N N . GLN B 1 353 ? 100.597 27.848 -12.987 1.00 21.23 353 GLN B N 1
ATOM 6149 C CA . GLN B 1 353 ? 101.837 28.606 -12.830 1.00 23.88 353 GLN B CA 1
ATOM 6150 C C . GLN B 1 353 ? 102.407 28.412 -11.417 1.00 23.23 353 GLN B C 1
ATOM 6151 O O . GLN B 1 353 ? 103.586 28.147 -11.265 1.00 26.54 353 GLN B O 1
ATOM 6157 N N . GLN B 1 354 ? 101.559 28.489 -10.417 1.00 22.49 354 GLN B N 1
ATOM 6158 C CA . GLN B 1 354 ? 102.002 28.260 -9.059 1.00 26.09 354 GLN B CA 1
ATOM 6159 C C . GLN B 1 354 ? 102.550 26.861 -8.876 1.00 23.39 354 GLN B C 1
ATOM 6160 O O . GLN B 1 354 ? 103.558 26.712 -8.208 1.00 20.01 354 GLN B O 1
ATOM 6166 N N . VAL B 1 355 ? 101.884 25.854 -9.454 1.00 20.66 355 VAL B N 1
ATOM 6167 C CA . VAL B 1 355 ? 102.394 24.488 -9.427 1.00 23.02 355 VAL B CA 1
ATOM 6168 C C . VAL B 1 355 ? 103.811 24.411 -10.033 1.00 23.78 355 VAL B C 1
ATOM 6169 O O . VAL B 1 355 ? 104.683 23.804 -9.461 1.00 23.82 355 VAL B O 1
ATOM 6173 N N . LEU B 1 356 ? 103.998 25.027 -11.186 1.00 23.82 356 LEU B N 1
ATOM 6174 C CA . LEU B 1 356 ? 105.230 24.931 -11.897 1.00 22.75 356 LEU B CA 1
ATOM 6175 C C . LEU B 1 356 ? 106.316 25.711 -11.174 1.00 22.04 356 LEU B C 1
ATOM 6176 O O . LEU B 1 356 ? 107.446 25.251 -11.160 1.00 21.09 356 LEU B O 1
ATOM 6181 N N . LEU B 1 357 ? 105.971 26.867 -10.566 1.00 21.64 357 LEU B N 1
ATOM 6182 C CA . LEU B 1 357 ? 106.928 27.597 -9.743 1.00 21.82 357 LEU B CA 1
ATOM 6183 C C . LEU B 1 357 ? 107.370 26.779 -8.501 1.00 22.29 357 LEU B C 1
ATOM 6184 O O . LEU B 1 357 ? 108.559 26.769 -8.138 1.00 21.17 357 LEU B O 1
ATOM 6189 N N . ALA B 1 358 ? 106.435 26.069 -7.902 1.00 20.24 358 ALA B N 1
ATOM 6190 C CA . ALA B 1 358 ? 106.754 25.238 -6.750 1.00 21.92 358 ALA B CA 1
ATOM 6191 C C . ALA B 1 358 ? 107.709 24.107 -7.147 1.00 22.88 358 ALA B C 1
ATOM 6192 O O . ALA B 1 358 ? 108.679 23.908 -6.476 1.00 24.03 358 ALA B O 1
ATOM 6194 N N . LEU B 1 359 ? 107.491 23.472 -8.290 1.00 22.22 359 LEU B N 1
ATOM 6195 C CA . LEU B 1 359 ? 108.336 22.398 -8.727 1.00 21.90 359 LEU B CA 1
ATOM 6196 C C . LEU B 1 359 ? 109.713 22.934 -9.094 1.00 20.94 359 LEU B C 1
ATOM 6197 O O . LEU B 1 359 ? 110.705 22.270 -8.833 1.00 21.43 359 LEU B O 1
ATOM 6202 N N . GLU B 1 360 ? 109.770 24.111 -9.697 1.00 21.54 360 GLU B N 1
ATOM 6203 C CA . GLU B 1 360 ? 111.047 24.797 -9.955 1.00 22.70 360 GLU B CA 1
ATOM 6204 C C . GLU B 1 360 ? 111.867 25.095 -8.690 1.00 22.09 360 GLU B C 1
ATOM 6205 O O . GLU B 1 360 ? 113.079 24.803 -8.640 1.00 24.30 360 GLU B O 1
ATOM 6211 N N . GLU B 1 361 ? 111.204 25.632 -7.676 1.00 24.65 361 GLU B N 1
ATOM 6212 C CA . GLU B 1 361 ? 111.840 25.958 -6.398 1.00 26.10 361 GLU B CA 1
ATOM 6213 C C . GLU B 1 361 ? 112.396 24.678 -5.748 1.00 23.72 361 GLU B C 1
ATOM 6214 O O . GLU B 1 361 ? 113.425 24.664 -5.190 1.00 21.29 361 GLU B O 1
ATOM 6220 N N . SER B 1 362 ? 111.623 23.654 -5.819 1.00 21.95 362 SER B N 1
ATOM 6221 C CA . SER B 1 362 ? 111.924 22.392 -5.277 1.00 24.94 362 SER B CA 1
ATOM 6222 C C . SER B 1 362 ? 113.085 21.734 -6.036 1.00 24.37 362 SER B C 1
ATOM 6223 O O . SER B 1 362 ? 114.040 21.222 -5.437 1.00 24.69 362 SER B O 1
ATOM 6226 N N . ALA B 1 363 ? 113.020 21.764 -7.373 1.00 22.47 363 ALA B N 1
ATOM 6227 C CA . ALA B 1 363 ? 114.082 21.175 -8.177 1.00 21.37 363 ALA B CA 1
ATOM 6228 C C . ALA B 1 363 ? 115.417 21.913 -7.933 1.00 22.34 363 ALA B C 1
ATOM 6229 O O . ALA B 1 363 ? 116.421 21.271 -7.780 1.00 23.56 363 ALA B O 1
ATOM 6231 N N . ASN B 1 364 ? 115.387 23.228 -7.810 1.00 23.08 364 ASN B N 1
ATOM 6232 C CA . ASN B 1 364 ? 116.571 24.011 -7.485 1.00 21.82 364 ASN B CA 1
ATOM 6233 C C . ASN B 1 364 ? 117.123 23.677 -6.107 1.00 23.08 364 ASN B C 1
ATOM 6234 O O . ASN B 1 364 ? 118.336 23.692 -5.899 1.00 19.31 364 ASN B O 1
ATOM 6239 N N . ALA B 1 365 ? 116.253 23.476 -5.131 1.00 21.99 365 ALA B N 1
ATOM 6240 C CA . ALA B 1 365 ? 116.783 23.334 -3.798 1.00 22.02 365 ALA B CA 1
ATOM 6241 C C . ALA B 1 365 ? 117.554 22.027 -3.628 1.00 21.01 365 ALA B C 1
ATOM 6242 O O . ALA B 1 365 ? 118.590 21.995 -3.001 1.00 21.97 365 ALA B O 1
ATOM 6244 N N . PHE B 1 366 ? 117.014 20.966 -4.173 1.00 22.18 366 PHE B N 1
ATOM 6245 C CA . PHE B 1 366 ? 117.647 19.676 -4.141 1.00 24.62 366 PHE B CA 1
ATOM 6246 C C . PHE B 1 366 ? 118.917 19.645 -4.954 1.00 25.15 366 PHE B C 1
ATOM 6247 O O . PHE B 1 366 ? 119.931 19.120 -4.485 1.00 27.16 366 PHE B O 1
ATOM 6255 N N . SER B 1 367 ? 118.866 20.208 -6.144 1.00 24.45 367 SER B N 1
ATOM 6256 C CA . SER B 1 367 ? 120.003 20.235 -7.039 1.00 24.92 367 SER B CA 1
ATOM 6257 C C . SER B 1 367 ? 121.161 21.048 -6.383 1.00 24.92 367 SER B C 1
ATOM 6258 O O . SER B 1 367 ? 122.332 20.601 -6.364 1.00 23.91 367 SER B O 1
ATOM 6261 N N . ASP B 1 368 ? 120.812 22.229 -5.854 1.00 22.33 368 ASP B N 1
ATOM 6262 C CA . ASP B 1 368 ? 121.727 23.085 -5.088 1.00 24.71 368 ASP B CA 1
ATOM 6263 C C . ASP B 1 368 ? 122.385 22.392 -3.858 1.00 24.52 368 ASP B C 1
ATOM 6264 O O . ASP B 1 368 ? 123.611 22.439 -3.677 1.00 22.38 368 ASP B O 1
ATOM 6269 N N . TYR B 1 369 ? 121.579 21.719 -3.056 1.00 21.79 369 TYR B N 1
ATOM 6270 C CA . TYR B 1 369 ? 122.060 21.173 -1.855 1.00 24.63 369 TYR B CA 1
ATOM 6271 C C . TYR B 1 369 ? 123.090 20.056 -2.172 1.00 24.54 369 TYR B C 1
ATOM 6272 O O . TYR B 1 369 ? 124.198 20.080 -1.648 1.00 22.16 369 TYR B O 1
ATOM 6281 N N . GLY B 1 370 ? 122.763 19.169 -3.104 1.00 24.94 370 GLY B N 1
ATOM 6282 C CA . GLY B 1 370 ? 123.696 18.114 -3.541 1.00 24.97 370 GLY B CA 1
ATOM 6283 C C . GLY B 1 370 ? 125.005 18.738 -3.970 1.00 27.78 370 GLY B C 1
ATOM 6284 O O . GLY B 1 370 ? 126.050 18.272 -3.599 1.00 28.02 370 GLY B O 1
ATOM 6285 N N . LYS B 1 371 ? 124.963 19.839 -4.723 1.00 28.95 371 LYS B N 1
ATOM 6286 C CA . LYS B 1 371 ? 126.212 20.371 -5.287 1.00 27.99 371 LYS B CA 1
ATOM 6287 C C . LYS B 1 371 ? 127.042 21.099 -4.232 1.00 25.27 371 LYS B C 1
ATOM 6288 O O . LYS B 1 371 ? 128.252 21.140 -4.327 1.00 28.68 371 LYS B O 1
ATOM 6294 N N . ARG B 1 372 ? 126.375 21.739 -3.295 1.00 23.48 372 ARG B N 1
ATOM 6295 C CA . ARG B 1 372 ? 127.014 22.453 -2.215 1.00 25.74 372 ARG B CA 1
ATOM 6296 C C . ARG B 1 372 ? 127.683 21.487 -1.237 1.00 27.46 372 ARG B C 1
ATOM 6297 O O . ARG B 1 372 ? 128.734 21.826 -0.717 1.00 25.72 372 ARG B O 1
ATOM 6305 N N . GLN B 1 373 ? 127.126 20.292 -1.043 1.00 27.42 373 GLN B N 1
ATOM 6306 C CA . GLN B 1 373 ? 127.870 19.219 -0.354 1.00 29.62 373 GLN B CA 1
ATOM 6307 C C . GLN B 1 373 ? 129.137 18.812 -1.080 1.00 27.17 373 GLN B C 1
ATOM 6308 O O . GLN B 1 373 ? 130.216 18.698 -0.449 1.00 26.26 373 GLN B O 1
ATOM 6314 N N . GLU B 1 374 ? 129.046 18.582 -2.380 1.00 28.98 374 GLU B N 1
ATOM 6315 C CA . GLU B 1 374 ? 130.263 18.161 -3.132 1.00 31.49 374 GLU B CA 1
ATOM 6316 C C . GLU B 1 374 ? 131.251 19.294 -3.097 1.00 31.17 374 GLU B C 1
ATOM 6317 O O . GLU B 1 374 ? 132.412 19.029 -2.956 1.00 27.10 374 GLU B O 1
ATOM 6323 N N . ARG B 1 375 ? 130.783 20.544 -3.246 1.00 26.65 375 ARG B N 1
ATOM 6324 C CA . ARG B 1 375 ? 131.709 21.648 -3.338 1.00 26.83 375 ARG B CA 1
ATOM 6325 C C . ARG B 1 375 ? 132.452 21.772 -2.002 1.00 27.43 375 ARG B C 1
ATOM 6326 O O . ARG B 1 375 ? 133.634 22.114 -1.970 1.00 26.35 375 ARG B O 1
ATOM 6334 N N . LEU B 1 376 ? 131.740 21.540 -0.892 1.00 26.72 376 LEU B N 1
ATOM 6335 C CA . LEU B 1 376 ? 132.358 21.748 0.410 1.00 30.05 376 LEU B CA 1
ATOM 6336 C C . LEU B 1 376 ? 133.539 20.744 0.649 1.00 28.02 376 LEU B C 1
ATOM 6337 O O . LEU B 1 376 ? 134.543 21.119 1.213 1.00 24.65 376 LEU B O 1
ATOM 6342 N N . VAL B 1 377 ? 133.438 19.533 0.104 1.00 26.03 377 VAL B N 1
ATOM 6343 C CA . VAL B 1 377 ? 134.492 18.523 0.252 1.00 25.76 377 VAL B CA 1
ATOM 6344 C C . VAL B 1 377 ? 135.823 19.115 -0.282 1.00 29.02 377 VAL B C 1
ATOM 6345 O O . VAL B 1 377 ? 136.854 19.040 0.398 1.00 26.18 377 VAL B O 1
ATOM 6349 N N . SER B 1 378 ? 135.777 19.728 -1.477 1.00 24.49 378 SER B N 1
ATOM 6350 C CA . SER B 1 378 ? 136.951 20.258 -2.099 1.00 23.07 378 SER B CA 1
ATOM 6351 C C . SER B 1 378 ? 137.466 21.482 -1.342 1.00 23.74 378 SER B C 1
ATOM 6352 O O . SER B 1 378 ? 138.674 21.636 -1.192 1.00 23.41 378 SER B O 1
ATOM 6355 N N . LEU B 1 379 ? 136.562 22.335 -0.848 1.00 22.55 379 LEU B N 1
ATOM 6356 C CA . LEU B 1 379 ? 137.000 23.454 -0.076 1.00 21.19 379 LEU B CA 1
ATOM 6357 C C . LEU B 1 379 ? 137.676 23.040 1.250 1.00 23.22 379 LEU B C 1
ATOM 6358 O O . LEU B 1 379 ? 138.705 23.639 1.593 1.00 23.66 379 LEU B O 1
ATOM 6363 N N . VAL B 1 380 ? 137.168 22.005 1.946 1.00 23.53 380 VAL B N 1
ATOM 6364 C CA . VAL B 1 380 ? 137.829 21.473 3.127 1.00 23.44 380 VAL B CA 1
ATOM 6365 C C . VAL B 1 380 ? 139.281 21.070 2.761 1.00 25.30 380 VAL B C 1
ATOM 6366 O O . VAL B 1 380 ? 140.227 21.479 3.472 1.00 22.82 380 VAL B O 1
ATOM 6370 N N . ARG B 1 381 ? 139.476 20.390 1.629 1.00 25.32 381 ARG B N 1
ATOM 6371 C CA . ARG B 1 381 ? 140.814 20.001 1.199 1.00 27.63 381 ARG B CA 1
ATOM 6372 C C . ARG B 1 381 ? 141.640 21.226 0.881 1.00 27.35 381 ARG B C 1
ATOM 6373 O O . ARG B 1 381 ? 142.863 21.217 1.162 1.00 26.64 381 ARG B O 1
ATOM 6381 N N . GLN B 1 382 ? 141.035 22.240 0.246 1.00 24.03 382 GLN B N 1
ATOM 6382 C CA . GLN B 1 382 ? 141.796 23.457 -0.074 1.00 24.79 382 GLN B CA 1
ATOM 6383 C C . GLN B 1 382 ? 142.347 24.136 1.196 1.00 25.31 382 GLN B C 1
ATOM 6384 O O . GLN B 1 382 ? 143.504 24.520 1.214 1.00 22.93 382 GLN B O 1
ATOM 6390 N N . SER B 1 383 ? 141.488 24.285 2.199 1.00 24.32 383 SER B N 1
ATOM 6391 C CA . SER B 1 383 ? 141.831 24.956 3.449 1.00 27.31 383 SER B CA 1
ATOM 6392 C C . SER B 1 383 ? 142.978 24.232 4.161 1.00 27.43 383 SER B C 1
ATOM 6393 O O . SER B 1 383 ? 143.917 24.889 4.605 1.00 21.99 383 SER B O 1
ATOM 6396 N N . GLU B 1 384 ? 142.907 22.905 4.174 1.00 26.45 384 GLU B N 1
ATOM 6397 C CA . GLU B 1 384 ? 143.949 22.066 4.782 1.00 31.89 384 GLU B CA 1
ATOM 6398 C C . GLU B 1 384 ? 145.296 22.232 4.138 1.00 28.20 384 GLU B C 1
ATOM 6399 O O . GLU B 1 384 ? 146.263 22.453 4.820 1.00 26.27 384 GLU B O 1
ATOM 6405 N N . ALA B 1 385 ? 145.337 22.203 2.819 1.00 28.00 385 ALA B N 1
ATOM 6406 C CA . ALA B 1 385 ? 146.579 22.297 2.087 1.00 25.84 385 ALA B CA 1
ATOM 6407 C C . ALA B 1 385 ? 147.188 23.671 2.230 1.00 25.61 385 ALA B C 1
ATOM 6408 O O . ALA B 1 385 ? 148.408 23.814 2.388 1.00 28.20 385 ALA B O 1
ATOM 6410 N N . SER B 1 386 ? 146.338 24.659 2.195 1.00 22.83 386 SER B N 1
ATOM 6411 C CA . SER B 1 386 ? 146.746 26.039 2.381 1.00 25.04 386 SER B CA 1
ATOM 6412 C C . SER B 1 386 ? 147.326 26.405 3.713 1.00 23.08 386 SER B C 1
ATOM 6413 O O . SER B 1 386 ? 148.298 27.103 3.748 1.00 24.77 386 SER B O 1
ATOM 6416 N N . ARG B 1 387 ? 146.695 26.004 4.803 1.00 23.72 387 ARG B N 1
ATOM 6417 C CA . ARG B 1 387 ? 147.291 26.137 6.122 1.00 25.46 387 ARG B CA 1
ATOM 6418 C C . ARG B 1 387 ? 148.692 25.489 6.148 1.00 22.14 387 ARG B C 1
ATOM 6419 O O . ARG B 1 387 ? 149.606 26.066 6.729 1.00 19.94 387 ARG B O 1
ATOM 6427 N N . ALA B 1 388 ? 148.842 24.323 5.543 1.00 20.44 388 ALA B N 1
ATOM 6428 C CA . ALA B 1 388 ? 150.113 23.608 5.677 1.00 23.38 388 ALA B CA 1
ATOM 6429 C C . ALA B 1 388 ? 151.168 24.344 4.831 1.00 24.97 388 ALA B C 1
ATOM 6430 O O . ALA B 1 388 ? 152.320 24.450 5.253 1.00 24.51 388 ALA B O 1
ATOM 6432 N N . ALA B 1 389 ? 150.738 24.838 3.661 1.00 23.33 389 ALA B N 1
ATOM 6433 C CA . ALA B 1 389 ? 151.578 25.700 2.814 1.00 25.49 389 ALA B CA 1
ATOM 6434 C C . ALA B 1 389 ? 152.090 26.944 3.523 1.00 26.02 389 ALA B C 1
ATOM 6435 O O . ALA B 1 389 ? 153.279 27.271 3.447 1.00 24.53 389 ALA B O 1
ATOM 6437 N N . ALA B 1 390 ? 151.152 27.668 4.151 1.00 24.40 390 ALA B N 1
ATOM 6438 C CA . ALA B 1 390 ? 151.485 28.876 4.860 1.00 25.37 390 ALA B CA 1
ATOM 6439 C C . ALA B 1 390 ? 152.458 28.607 6.021 1.00 25.57 390 ALA B C 1
ATOM 6440 O O . ALA B 1 390 ? 153.379 29.389 6.228 1.00 24.86 390 ALA B O 1
ATOM 6442 N N . GLN B 1 391 ? 152.177 27.556 6.787 1.00 27.33 391 GLN B N 1
ATOM 6443 C CA . GLN B 1 391 ? 153.045 27.106 7.881 1.00 32.34 391 GLN B CA 1
ATOM 6444 C C . GLN B 1 391 ? 154.481 26.910 7.371 1.00 29.05 391 GLN B C 1
ATOM 6445 O O . GLN B 1 391 ? 155.428 27.445 7.935 1.00 24.40 391 GLN B O 1
ATOM 6451 N N . GLN B 1 392 ? 154.614 26.149 6.300 1.00 25.85 392 GLN B N 1
ATOM 6452 C CA . GLN B 1 392 ? 155.923 25.875 5.768 1.00 28.74 392 GLN B CA 1
ATOM 6453 C C . GLN B 1 392 ? 156.620 27.074 5.143 1.00 26.55 392 GLN B C 1
ATOM 6454 O O . GLN B 1 392 ? 157.859 27.168 5.195 1.00 23.93 392 GLN B O 1
ATOM 6460 N N . ALA B 1 393 ? 155.859 27.956 4.527 1.00 22.31 393 ALA B N 1
ATOM 6461 C CA . ALA B 1 393 ? 156.487 29.097 3.910 1.00 21.37 393 ALA B CA 1
ATOM 6462 C C . ALA B 1 393 ? 157.057 29.980 4.985 1.00 21.08 393 ALA B C 1
ATOM 6463 O O . ALA B 1 393 ? 158.037 30.642 4.767 1.00 20.43 393 ALA B O 1
ATOM 6465 N N . ALA B 1 394 ? 156.409 30.033 6.149 1.00 21.90 394 ALA B N 1
ATOM 6466 C CA . ALA B 1 394 ? 156.850 30.898 7.221 1.00 23.04 394 ALA B CA 1
ATOM 6467 C C . ALA B 1 394 ? 158.133 30.315 7.801 1.00 23.04 394 ALA B C 1
ATOM 6468 O O . ALA B 1 394 ? 159.115 31.027 8.025 1.00 26.47 394 ALA B O 1
ATOM 6470 N N . ILE B 1 395 ? 158.206 29.003 7.938 1.00 24.56 395 ILE B N 1
ATOM 6471 C CA . ILE B 1 395 ? 159.456 28.414 8.382 1.00 24.60 395 ILE B CA 1
ATOM 6472 C C . ILE B 1 395 ? 160.565 28.776 7.352 1.00 26.05 395 ILE B C 1
ATOM 6473 O O . ILE B 1 395 ? 161.695 29.231 7.712 1.00 23.27 395 ILE B O 1
ATOM 6478 N N . ARG B 1 396 ? 160.250 28.584 6.074 1.00 23.58 396 ARG B N 1
ATOM 6479 C CA . ARG B 1 396 ? 161.280 28.770 5.047 1.00 26.21 396 ARG B CA 1
ATOM 6480 C C . ARG B 1 396 ? 161.738 30.241 4.937 1.00 26.08 396 ARG B C 1
ATOM 6481 O O . ARG B 1 396 ? 162.919 30.496 4.745 1.00 25.61 396 ARG B O 1
ATOM 6489 N N . TYR B 1 397 ? 160.833 31.195 5.124 1.00 22.79 397 TYR B N 1
ATOM 6490 C CA . TYR B 1 397 ? 161.194 32.599 5.005 1.00 24.68 397 TYR B CA 1
ATOM 6491 C C . TYR B 1 397 ? 162.108 33.006 6.187 1.00 28.05 397 TYR B C 1
ATOM 6492 O O . TYR B 1 397 ? 163.129 33.679 5.988 1.00 30.31 397 TYR B O 1
ATOM 6501 N N . ARG B 1 398 ? 161.719 32.637 7.408 1.00 28.33 398 ARG B N 1
ATOM 6502 C CA . ARG B 1 398 ? 162.542 32.902 8.597 1.00 29.22 398 ARG B CA 1
ATOM 6503 C C . ARG B 1 398 ? 163.993 32.364 8.464 1.00 27.56 398 ARG B C 1
ATOM 6504 O O . ARG B 1 398 ? 164.914 32.977 8.912 1.00 27.73 398 ARG B O 1
ATOM 6512 N N . GLU B 1 399 ? 164.150 31.217 7.835 1.00 25.07 399 GLU B N 1
ATOM 6513 C CA . GLU B 1 399 ? 165.395 30.416 7.717 1.00 29.70 399 GLU B CA 1
ATOM 6514 C C . GLU B 1 399 ? 166.291 30.976 6.599 1.00 26.17 399 GLU B C 1
ATOM 6515 O O . GLU B 1 399 ? 167.480 30.629 6.468 1.00 23.91 399 GLU B O 1
ATOM 6521 N N . GLY B 1 400 ? 165.677 31.771 5.742 1.00 23.22 400 GLY B N 1
ATOM 6522 C CA . GLY B 1 400 ? 166.323 32.275 4.546 1.00 25.71 400 GLY B CA 1
ATOM 6523 C C . GLY B 1 400 ? 166.337 31.416 3.284 1.00 26.99 400 GLY B C 1
ATOM 6524 O O . GLY B 1 400 ? 167.143 31.712 2.397 1.00 25.55 400 GLY B O 1
ATOM 6525 N N . THR B 1 401 ? 165.459 30.389 3.169 1.00 24.24 401 THR B N 1
ATOM 6526 C CA . THR B 1 401 ? 165.392 29.630 1.968 1.00 24.23 401 THR B CA 1
ATOM 6527 C C . THR B 1 401 ? 164.212 29.971 1.051 1.00 24.86 401 THR B C 1
ATOM 6528 O O . THR B 1 401 ? 163.917 29.193 0.156 1.00 22.59 401 THR B O 1
ATOM 6532 N N . THR B 1 402 ? 163.507 31.075 1.270 1.00 24.44 402 THR B N 1
ATOM 6533 C CA . THR B 1 402 ? 162.455 31.459 0.324 1.00 24.34 402 THR B CA 1
ATOM 6534 C C . THR B 1 402 ? 162.240 32.911 0.517 1.00 26.31 402 THR B C 1
ATOM 6535 O O . THR B 1 402 ? 162.517 33.442 1.604 1.00 28.41 402 THR B O 1
ATOM 6539 N N . ASP B 1 403 ? 161.654 33.529 -0.506 1.00 26.98 403 ASP B N 1
ATOM 6540 C CA . ASP B 1 403 ? 161.477 34.971 -0.588 1.00 27.69 403 ASP B CA 1
ATOM 6541 C C . ASP B 1 403 ? 160.163 35.387 0.069 1.00 25.79 403 ASP B C 1
ATOM 6542 O O . ASP B 1 403 ? 159.243 34.587 0.138 1.00 23.28 403 ASP B O 1
ATOM 6547 N N . PHE B 1 404 ? 160.022 36.649 0.469 1.00 23.16 404 PHE B N 1
ATOM 6548 C CA . PHE B 1 404 ? 158.798 37.032 1.152 1.00 23.58 404 PHE B CA 1
ATOM 6549 C C . PHE B 1 404 ? 157.522 36.786 0.309 1.00 24.60 404 PHE B C 1
ATOM 6550 O O . PHE B 1 404 ? 156.476 36.444 0.848 1.00 22.12 404 PHE B O 1
ATOM 6558 N N . LEU B 1 405 ? 157.590 36.914 -1.006 1.00 25.97 405 LEU B N 1
ATOM 6559 C CA . LEU B 1 405 ? 156.356 36.791 -1.802 1.00 25.79 405 LEU B CA 1
ATOM 6560 C C . LEU B 1 405 ? 155.692 35.426 -1.654 1.00 24.82 405 LEU B C 1
ATOM 6561 O O . LEU B 1 405 ? 154.441 35.319 -1.657 1.00 27.04 405 LEU B O 1
ATOM 6566 N N . VAL B 1 406 ? 156.523 34.381 -1.607 1.00 23.66 406 VAL B N 1
ATOM 6567 C CA . VAL B 1 406 ? 156.063 33.018 -1.362 1.00 22.19 406 VAL B CA 1
ATOM 6568 C C . VAL B 1 406 ? 155.252 32.931 -0.081 1.00 22.34 406 VAL B C 1
ATOM 6569 O O . VAL B 1 406 ? 154.212 32.309 -0.062 1.00 20.21 406 VAL B O 1
ATOM 6573 N N . LEU B 1 407 ? 155.727 33.582 0.979 1.00 21.15 407 LEU B N 1
ATOM 6574 C CA . LEU B 1 407 ? 154.989 33.586 2.237 1.00 22.80 407 LEU B CA 1
ATOM 6575 C C . LEU B 1 407 ? 153.730 34.447 2.099 1.00 22.83 407 LEU B C 1
ATOM 6576 O O . LEU B 1 407 ? 152.631 34.034 2.541 1.00 22.03 407 LEU B O 1
ATOM 6581 N N . LEU B 1 408 ? 153.860 35.612 1.471 1.00 22.96 408 LEU B N 1
ATOM 6582 C CA . LEU B 1 408 ? 152.717 36.510 1.264 1.00 23.69 408 LEU B CA 1
ATOM 6583 C C . LEU B 1 408 ? 151.621 35.796 0.515 1.00 23.18 408 LEU B C 1
ATOM 6584 O O . LEU B 1 408 ? 150.464 35.810 0.903 1.00 21.82 408 LEU B O 1
ATOM 6589 N N . ASP B 1 409 ? 151.995 35.110 -0.536 1.00 23.83 409 ASP B N 1
ATOM 6590 C CA . ASP B 1 409 ? 150.976 34.490 -1.360 1.00 24.24 409 ASP B CA 1
ATOM 6591 C C . ASP B 1 409 ? 150.304 33.307 -0.583 1.00 25.68 409 ASP B C 1
ATOM 6592 O O . ASP B 1 409 ? 149.116 33.119 -0.690 1.00 22.90 409 ASP B O 1
ATOM 6597 N N . ALA B 1 410 ? 151.080 32.541 0.192 1.00 23.40 410 ALA B N 1
ATOM 6598 C CA . ALA B 1 410 ? 150.538 31.430 0.891 1.00 26.78 410 ALA B CA 1
ATOM 6599 C C . ALA B 1 410 ? 149.565 31.900 1.968 1.00 25.26 410 ALA B C 1
ATOM 6600 O O . ALA B 1 410 ? 148.567 31.237 2.204 1.00 24.40 410 ALA B O 1
ATOM 6602 N N . GLU B 1 411 ? 149.822 33.041 2.551 1.00 21.51 411 GLU B N 1
ATOM 6603 C CA . GLU B 1 411 ? 148.883 33.585 3.521 1.00 27.12 411 GLU B CA 1
ATOM 6604 C C . GLU B 1 411 ? 147.608 34.149 2.874 1.00 26.56 411 GLU B C 1
ATOM 6605 O O . GLU B 1 411 ? 146.560 34.034 3.437 1.00 23.04 411 GLU B O 1
ATOM 6611 N N . ARG B 1 412 ? 147.740 34.825 1.743 1.00 23.60 412 ARG B N 1
ATOM 6612 C CA . ARG B 1 412 ? 146.575 35.144 0.947 1.00 28.10 412 ARG B CA 1
ATOM 6613 C C . ARG B 1 412 ? 145.672 33.961 0.635 1.00 26.23 412 ARG B C 1
ATOM 6614 O O . ARG B 1 412 ? 144.473 34.052 0.778 1.00 24.39 412 ARG B O 1
ATOM 6622 N N . GLU B 1 413 ? 146.264 32.883 0.175 1.00 22.94 413 GLU B N 1
ATOM 6623 C CA . GLU B 1 413 ? 145.526 31.684 -0.103 1.00 25.45 413 GLU B CA 1
ATOM 6624 C C . GLU B 1 413 ? 144.915 31.009 1.131 1.00 26.61 413 GLU B C 1
ATOM 6625 O O . GLU B 1 413 ? 143.899 30.376 0.994 1.00 25.55 413 GLU B O 1
ATOM 6631 N N . GLN B 1 414 ? 145.567 31.080 2.294 1.00 22.55 414 GLN B N 1
ATOM 6632 C CA . GLN B 1 414 ? 144.986 30.552 3.468 1.00 25.41 414 GLN B CA 1
ATOM 6633 C C . GLN B 1 414 ? 143.708 31.314 3.777 1.00 22.89 414 GLN B C 1
ATOM 6634 O O . GLN B 1 414 ? 142.638 30.694 3.928 1.00 19.94 414 GLN B O 1
ATOM 6640 N N . LEU B 1 415 ? 143.816 32.632 3.891 1.00 20.73 415 LEU B N 1
ATOM 6641 C CA . LEU B 1 415 ? 142.612 33.432 4.193 1.00 23.58 415 LEU B CA 1
ATOM 6642 C C . LEU B 1 415 ? 141.486 33.150 3.178 1.00 25.01 415 LEU B C 1
ATOM 6643 O O . LEU B 1 415 ? 140.374 32.807 3.528 1.00 21.33 415 LEU B O 1
ATOM 6648 N N . SER B 1 416 ? 141.846 33.238 1.911 1.00 24.25 416 SER B N 1
ATOM 6649 C CA . SER B 1 416 ? 140.921 33.034 0.832 1.00 24.99 416 SER B CA 1
ATOM 6650 C C . SER B 1 416 ? 140.207 31.662 0.834 1.00 24.34 416 SER B C 1
ATOM 6651 O O . SER B 1 416 ? 139.047 31.544 0.556 1.00 21.78 416 SER B O 1
ATOM 6654 N N . ALA B 1 417 ? 140.959 30.623 1.122 1.00 24.20 417 ALA B N 1
ATOM 6655 C CA . ALA B 1 417 ? 140.399 29.286 1.275 1.00 23.87 417 ALA B CA 1
ATOM 6656 C C . ALA B 1 417 ? 139.519 29.166 2.503 1.00 23.49 417 ALA B C 1
ATOM 6657 O O . ALA B 1 417 ? 138.431 28.564 2.471 1.00 25.56 417 ALA B O 1
ATOM 6659 N N . GLU B 1 418 ? 139.975 29.738 3.610 1.00 24.88 418 GLU B N 1
ATOM 6660 C CA . GLU B 1 418 ? 139.222 29.603 4.852 1.00 24.62 418 GLU B CA 1
ATOM 6661 C C . GLU B 1 418 ? 137.921 30.324 4.763 1.00 22.41 418 GLU B C 1
ATOM 6662 O O . GLU B 1 418 ? 136.856 29.792 5.181 1.00 21.25 418 GLU B O 1
ATOM 6668 N N . ASP B 1 419 ? 138.009 31.549 4.296 1.00 20.96 419 ASP B N 1
ATOM 6669 C CA . ASP B 1 419 ? 136.799 32.377 4.107 1.00 23.11 419 ASP B CA 1
ATOM 6670 C C . ASP B 1 419 ? 135.823 31.676 3.135 1.00 23.80 419 ASP B C 1
ATOM 6671 O O . ASP B 1 419 ? 134.612 31.646 3.387 1.00 24.28 419 ASP B O 1
ATOM 6676 N N . ALA B 1 420 ? 136.344 31.117 2.040 1.00 24.43 420 ALA B N 1
ATOM 6677 C CA . ALA B 1 420 ? 135.468 30.499 1.021 1.00 26.05 420 ALA B CA 1
ATOM 6678 C C . ALA B 1 420 ? 134.749 29.240 1.591 1.00 24.75 420 ALA B C 1
ATOM 6679 O O . ALA B 1 420 ? 133.548 29.010 1.307 1.00 23.94 420 ALA B O 1
ATOM 6681 N N . GLN B 1 421 ? 135.485 28.454 2.387 1.00 21.46 421 GLN B N 1
ATOM 6682 C CA . GLN B 1 421 ? 134.905 27.295 3.075 1.00 22.37 421 GLN B CA 1
ATOM 6683 C C . GLN B 1 421 ? 133.813 27.736 4.043 1.00 21.62 421 GLN B C 1
ATOM 6684 O O . GLN B 1 421 ? 132.777 27.110 4.113 1.00 22.33 421 GLN B O 1
ATOM 6690 N N . ALA B 1 422 ? 134.042 28.827 4.751 1.00 20.10 422 ALA B N 1
ATOM 6691 C CA . ALA B 1 422 ? 133.011 29.384 5.578 1.00 20.59 422 ALA B CA 1
ATOM 6692 C C . ALA B 1 422 ? 131.786 29.786 4.794 1.00 22.44 422 ALA B C 1
ATOM 6693 O O . ALA B 1 422 ? 130.673 29.442 5.196 1.00 20.59 422 ALA B O 1
ATOM 6695 N N . GLN B 1 423 ? 131.970 30.509 3.697 1.00 22.74 423 GLN B N 1
ATOM 6696 C CA . GLN B 1 423 ? 130.793 30.908 2.875 1.00 23.55 423 GLN B CA 1
ATOM 6697 C C . GLN B 1 423 ? 130.027 29.691 2.350 1.00 22.05 423 GLN B C 1
ATOM 6698 O O . GLN B 1 423 ? 128.806 29.711 2.327 1.00 21.82 423 GLN B O 1
ATOM 6704 N N . ALA B 1 424 ? 130.755 28.646 1.972 1.00 22.29 424 ALA B N 1
ATOM 6705 C CA . ALA B 1 424 ? 130.152 27.409 1.518 1.00 23.23 424 ALA B CA 1
ATOM 6706 C C . ALA B 1 424 ? 129.385 26.655 2.629 1.00 25.50 424 ALA B C 1
ATOM 6707 O O . ALA B 1 424 ? 128.420 25.964 2.308 1.00 24.11 424 ALA B O 1
ATOM 6709 N N . GLU B 1 425 ? 129.829 26.729 3.889 1.00 23.49 425 GLU B N 1
ATOM 6710 C CA . GLU B 1 425 ? 129.072 26.128 5.012 1.00 24.40 425 GLU B CA 1
ATOM 6711 C C . GLU B 1 425 ? 127.743 26.939 5.220 1.00 24.29 425 GLU B C 1
ATOM 6712 O O . GLU B 1 425 ? 126.651 26.379 5.401 1.00 22.23 425 GLU B O 1
ATOM 6718 N N . VAL B 1 426 ? 127.849 28.255 5.136 1.00 21.97 426 VAL B N 1
ATOM 6719 C CA . VAL B 1 426 ? 126.697 29.107 5.189 1.00 22.54 426 VAL B CA 1
ATOM 6720 C C . VAL B 1 426 ? 125.733 28.777 4.037 1.00 24.21 426 VAL B C 1
ATOM 6721 O O . VAL B 1 426 ? 124.537 28.585 4.270 1.00 26.40 426 VAL B O 1
ATOM 6725 N N . GLU B 1 427 ? 126.249 28.621 2.833 1.00 26.06 427 GLU B N 1
ATOM 6726 C CA . GLU B 1 427 ? 125.426 28.205 1.701 1.00 28.09 427 GLU B CA 1
ATOM 6727 C C . GLU B 1 427 ? 124.713 26.884 1.932 1.00 25.86 427 GLU B C 1
ATOM 6728 O O . GLU B 1 427 ? 123.588 26.731 1.586 1.00 25.05 427 GLU B O 1
ATOM 6734 N N . LEU B 1 428 ? 125.373 25.938 2.558 1.00 24.58 428 LEU B N 1
ATOM 6735 C CA . LEU B 1 428 ? 124.747 24.705 2.858 1.00 27.48 428 LEU B CA 1
ATOM 6736 C C . LEU B 1 428 ? 123.575 24.824 3.871 1.00 22.82 428 LEU B C 1
ATOM 6737 O O . LEU B 1 428 ? 122.504 24.257 3.690 1.00 22.08 428 LEU B O 1
ATOM 6742 N N . TYR B 1 429 ? 123.817 25.486 4.980 1.00 22.08 429 TYR B N 1
ATOM 6743 C CA . TYR B 1 429 ? 122.745 25.829 5.896 1.00 24.14 429 TYR B CA 1
ATOM 6744 C C . TYR B 1 429 ? 121.593 26.510 5.166 1.00 22.81 429 TYR B C 1
ATOM 6745 O O . TYR B 1 429 ? 120.438 26.142 5.367 1.00 21.72 429 TYR B O 1
ATOM 6754 N N . ARG B 1 430 ? 121.896 27.393 4.247 1.00 22.05 430 ARG B N 1
ATOM 6755 C CA . ARG B 1 430 ? 120.783 28.069 3.500 1.00 23.42 430 ARG B CA 1
ATOM 6756 C C . ARG B 1 430 ? 120.075 27.196 2.460 1.00 23.31 430 ARG B C 1
ATOM 6757 O O . ARG B 1 430 ? 118.863 27.396 2.181 1.00 20.40 430 ARG B O 1
ATOM 6765 N N . GLY B 1 431 ? 120.841 26.228 1.932 1.00 21.48 431 GLY B N 1
ATOM 6766 C CA . GLY B 1 431 ? 120.349 25.188 1.090 1.00 22.62 431 GLY B CA 1
ATOM 6767 C C . GLY B 1 431 ? 119.296 24.329 1.799 1.00 23.59 431 GLY B C 1
ATOM 6768 O O . GLY B 1 431 ? 118.274 23.992 1.219 1.00 20.72 431 GLY B O 1
ATOM 6769 N N . ILE B 1 432 ? 119.535 24.046 3.077 1.00 23.52 432 ILE B N 1
ATOM 6770 C CA . ILE B 1 432 ? 118.586 23.311 3.910 1.00 22.84 432 ILE B CA 1
ATOM 6771 C C . ILE B 1 432 ? 117.318 24.143 4.102 1.00 19.82 432 ILE B C 1
ATOM 6772 O O . ILE B 1 432 ? 116.217 23.637 3.917 1.00 18.81 432 ILE B O 1
ATOM 6777 N N . VAL B 1 433 ? 117.455 25.398 4.470 1.00 19.50 433 VAL B N 1
ATOM 6778 C CA . VAL B 1 433 ? 116.257 26.307 4.485 1.00 20.51 433 VAL B CA 1
ATOM 6779 C C . VAL B 1 433 ? 115.450 26.270 3.173 1.00 21.01 433 VAL B C 1
ATOM 6780 O O . VAL B 1 433 ? 114.223 26.074 3.201 1.00 20.57 433 VAL B O 1
ATOM 6784 N N . ALA B 1 434 ? 116.161 26.322 2.031 1.00 20.80 434 ALA B N 1
ATOM 6785 C CA . ALA B 1 434 ? 115.503 26.384 0.719 1.00 20.89 434 ALA B CA 1
ATOM 6786 C C . ALA B 1 434 ? 114.748 25.105 0.471 1.00 19.91 434 ALA B C 1
ATOM 6787 O O . ALA B 1 434 ? 113.620 25.144 -0.001 1.00 19.97 434 ALA B O 1
ATOM 6789 N N . ILE B 1 435 ? 115.327 23.991 0.890 1.00 19.04 435 ILE B N 1
ATOM 6790 C CA . ILE B 1 435 ? 114.639 22.736 0.725 1.00 21.55 435 ILE B CA 1
ATOM 6791 C C . ILE B 1 435 ? 113.346 22.745 1.527 1.00 21.59 435 ILE B C 1
ATOM 6792 O O . ILE B 1 435 ? 112.292 22.445 0.975 1.00 22.04 435 ILE B O 1
ATOM 6797 N N . TYR B 1 436 ? 113.409 23.112 2.804 1.00 22.05 436 TYR B N 1
ATOM 6798 C CA . TYR B 1 436 ? 112.173 23.030 3.614 1.00 25.11 436 TYR B CA 1
ATOM 6799 C C . TYR B 1 436 ? 111.127 24.063 3.232 1.00 21.62 436 TYR B C 1
ATOM 6800 O O . TYR B 1 436 ? 109.929 23.777 3.252 1.00 22.97 436 TYR B O 1
ATOM 6809 N N . ARG B 1 437 ? 111.550 25.249 2.841 1.00 21.43 437 ARG B N 1
ATOM 6810 C CA . ARG B 1 437 ? 110.564 26.214 2.338 1.00 21.69 437 ARG B CA 1
ATOM 6811 C C . ARG B 1 437 ? 109.867 25.640 1.093 1.00 23.43 437 ARG B C 1
ATOM 6812 O O . ARG B 1 437 ? 108.635 25.780 0.959 1.00 23.46 437 ARG B O 1
ATOM 6820 N N . SER B 1 438 ? 110.629 24.938 0.232 1.00 21.01 438 SER B N 1
ATOM 6821 C CA . SER B 1 438 ? 110.048 24.439 -0.972 1.00 21.08 438 SER B CA 1
ATOM 6822 C C . SER B 1 438 ? 109.099 23.271 -0.779 1.00 23.77 438 SER B C 1
ATOM 6823 O O . SER B 1 438 ? 108.267 23.047 -1.645 1.00 25.21 438 SER B O 1
ATOM 6826 N N . LEU B 1 439 ? 109.257 22.490 0.287 1.00 23.28 439 LEU B N 1
ATOM 6827 C CA . LEU B 1 439 ? 108.302 21.423 0.630 1.00 27.55 439 LEU B CA 1
ATOM 6828 C C . LEU B 1 439 ? 107.063 21.871 1.420 1.00 26.77 439 LEU B C 1
ATOM 6829 O O . LEU B 1 439 ? 106.197 21.081 1.667 1.00 26.41 439 LEU B O 1
ATOM 6834 N N . GLY B 1 440 ? 106.996 23.139 1.828 1.00 28.59 440 GLY B N 1
ATOM 6835 C CA . GLY B 1 440 ? 105.860 23.672 2.501 1.00 28.75 440 GLY B CA 1
ATOM 6836 C C . GLY B 1 440 ? 105.873 23.296 3.974 1.00 33.62 440 GLY B C 1
ATOM 6837 O O . GLY B 1 440 ? 104.812 23.268 4.599 1.00 28.94 440 GLY B O 1
ATOM 6838 N N . GLY B 1 441 ? 107.077 23.068 4.526 1.00 38.24 441 GLY B N 1
ATOM 6839 C CA . GLY B 1 441 ? 107.236 22.882 5.979 1.00 44.63 441 GLY B CA 1
ATOM 6840 C C . GLY B 1 441 ? 106.955 24.117 6.832 1.00 35.00 441 GLY B C 1
ATOM 6841 O O . GLY B 1 441 ? 107.377 25.204 6.454 1.00 35.67 441 GLY B O 1
ATOM 6842 N N . GLY B 1 442 ? 106.154 23.924 7.895 1.00 38.04 442 GLY B N 1
ATOM 6843 C CA . GLY B 1 442 ? 106.154 24.774 9.135 1.00 41.46 442 GLY B CA 1
ATOM 6844 C C . GLY B 1 442 ? 104.900 25.603 9.485 1.00 41.56 442 GLY B C 1
ATOM 6845 O O . GLY B 1 442 ? 104.994 26.637 10.136 1.00 43.95 442 GLY B O 1
ATOM 6846 N N . TRP B 1 443 ? 103.730 25.192 9.032 1.00 36.75 443 TRP B N 1
ATOM 6847 C CA . TRP B 1 443 ? 102.520 25.991 9.213 1.00 37.71 443 TRP B CA 1
ATOM 6848 C C . TRP B 1 443 ? 101.569 25.264 10.201 1.00 38.40 443 TRP B C 1
ATOM 6849 O O . TRP B 1 443 ? 101.611 24.012 10.305 1.00 41.80 443 TRP B O 1
ATOM 6860 N N . GLN B 1 444 ? 100.747 26.076 10.889 1.00 55.88 444 GLN B N 1
ATOM 6861 C CA . GLN B 1 444 ? 99.769 25.658 11.940 1.00 69.85 444 GLN B CA 1
ATOM 6862 C C . GLN B 1 444 ? 98.342 25.476 11.316 1.00 71.70 444 GLN B C 1
ATOM 6863 O O . GLN B 1 444 ? 97.886 26.413 10.639 1.00 57.28 444 GLN B O 1
ATOM 6869 N N . PRO B 1 445 ? 97.660 24.294 11.531 1.00 73.95 445 PRO B N 1
ATOM 6870 C CA . PRO B 1 445 ? 96.359 23.773 10.956 1.00 75.99 445 PRO B CA 1
ATOM 6871 C C . PRO B 1 445 ? 95.145 24.692 10.854 1.00 70.93 445 PRO B C 1
ATOM 6872 O O . PRO B 1 445 ? 94.856 25.350 11.808 1.00 52.96 445 PRO B O 1
ATOM 6876 N N . CYS C 1 1 ? 75.171 65.124 -28.565 1.00 64.94 1 CYS C N 1
ATOM 6877 C CA . CYS C 1 1 ? 76.217 66.021 -28.357 1.00 66.87 1 CYS C CA 1
ATOM 6878 C C . CYS C 1 1 ? 77.073 65.078 -27.591 1.00 64.23 1 CYS C C 1
ATOM 6879 O O . CYS C 1 1 ? 76.696 63.980 -27.202 1.00 60.59 1 CYS C O 1
ATOM 6882 N N . THR C 1 2 ? 78.822 65.284 -27.594 1.00 44.66 2 THR C N 1
ATOM 6883 C CA . THR C 1 2 ? 79.650 64.471 -26.693 1.00 51.06 2 THR C CA 1
ATOM 6884 C C . THR C 1 2 ? 80.515 65.484 -26.037 1.00 41.79 2 THR C C 1
ATOM 6885 O O . THR C 1 2 ? 81.210 66.238 -26.658 1.00 53.87 2 THR C O 1
ATOM 6889 N N . VAL C 1 3 ? 80.419 65.469 -24.740 1.00 41.68 3 VAL C N 1
ATOM 6890 C CA . VAL C 1 3 ? 80.849 66.516 -23.891 1.00 41.78 3 VAL C CA 1
ATOM 6891 C C . VAL C 1 3 ? 82.196 66.095 -23.298 1.00 36.82 3 VAL C C 1
ATOM 6892 O O . VAL C 1 3 ? 82.507 64.895 -23.214 1.00 37.82 3 VAL C O 1
ATOM 6896 N N . GLY C 1 4 ? 82.983 67.076 -22.883 1.00 36.80 4 GLY C N 1
ATOM 6897 C CA . GLY C 1 4 ? 84.267 66.805 -22.173 1.00 35.92 4 GLY C CA 1
ATOM 6898 C C . GLY C 1 4 ? 85.396 66.816 -23.222 1.00 34.32 4 GLY C C 1
ATOM 6899 O O . GLY C 1 4 ? 85.148 67.031 -24.392 1.00 38.06 4 GLY C O 1
ATOM 6900 N N . PRO C 1 5 ? 86.640 66.641 -22.806 1.00 32.48 5 PRO C N 1
ATOM 6901 C CA . PRO C 1 5 ? 87.770 66.742 -23.776 1.00 31.71 5 PRO C CA 1
ATOM 6902 C C . PRO C 1 5 ? 87.763 65.625 -24.829 1.00 30.02 5 PRO C C 1
ATOM 6903 O O . PRO C 1 5 ? 87.186 64.531 -24.605 1.00 31.86 5 PRO C O 1
ATOM 6907 N N . ASP C 1 6 ? 88.268 65.946 -26.015 1.00 32.00 6 ASP C N 1
ATOM 6908 C CA . ASP C 1 6 ? 88.407 64.989 -27.117 1.00 34.71 6 ASP C CA 1
ATOM 6909 C C . ASP C 1 6 ? 89.819 64.533 -27.178 1.00 32.33 6 ASP C C 1
ATOM 6910 O O . ASP C 1 6 ? 90.702 65.321 -27.337 1.00 31.91 6 ASP C O 1
ATOM 6915 N N . TYR C 1 7 ? 90.039 63.239 -27.020 1.00 38.02 7 TYR C N 1
ATOM 6916 C CA . TYR C 1 7 ? 91.388 62.734 -26.814 1.00 36.61 7 TYR C CA 1
ATOM 6917 C C . TYR C 1 7 ? 92.245 62.847 -28.081 1.00 36.45 7 TYR C C 1
ATOM 6918 O O . TYR C 1 7 ? 91.809 62.453 -29.141 1.00 35.08 7 TYR C O 1
ATOM 6927 N N . ARG C 1 8 ? 93.446 63.409 -27.940 1.00 37.38 8 ARG C N 1
ATOM 6928 C CA . ARG C 1 8 ? 94.464 63.358 -28.990 1.00 43.64 8 ARG C CA 1
ATOM 6929 C C . ARG C 1 8 ? 95.752 62.736 -28.392 1.00 41.02 8 ARG C C 1
ATOM 6930 O O . ARG C 1 8 ? 96.214 63.170 -27.328 1.00 38.15 8 ARG C O 1
ATOM 6938 N N . THR C 1 9 ? 96.315 61.736 -29.089 1.00 42.04 9 THR C N 1
ATOM 6939 C CA . THR C 1 9 ? 97.611 61.124 -28.743 1.00 45.79 9 THR C CA 1
ATOM 6940 C C . THR C 1 9 ? 98.619 62.216 -28.563 1.00 46.15 9 THR C C 1
ATOM 6941 O O . THR C 1 9 ? 98.724 63.085 -29.439 1.00 49.43 9 THR C O 1
ATOM 6945 N N . PRO C 1 10 ? 99.371 62.189 -27.445 1.00 44.72 10 PRO C N 1
ATOM 6946 C CA . PRO C 1 10 ? 100.477 63.117 -27.270 1.00 44.16 10 PRO C CA 1
ATOM 6947 C C . PRO C 1 10 ? 101.442 63.185 -28.467 1.00 44.99 10 PRO C C 1
ATOM 6948 O O . PRO C 1 10 ? 101.609 62.216 -29.201 1.00 42.44 10 PRO C O 1
ATOM 6952 N N . ASP C 1 11 ? 102.039 64.348 -28.662 1.00 50.20 11 ASP C N 1
ATOM 6953 C CA . ASP C 1 11 ? 102.934 64.580 -29.790 1.00 57.11 11 ASP C CA 1
ATOM 6954 C C . ASP C 1 11 ? 104.347 64.214 -29.296 1.00 52.88 11 ASP C C 1
ATOM 6955 O O . ASP C 1 11 ? 105.158 65.060 -28.968 1.00 47.45 11 ASP C O 1
ATOM 6960 N N . THR C 1 12 ? 104.601 62.921 -29.194 1.00 46.98 12 THR C N 1
ATOM 6961 C CA . THR C 1 12 ? 105.769 62.428 -28.483 1.00 41.38 12 THR C CA 1
ATOM 6962 C C . THR C 1 12 ? 106.883 62.378 -29.502 1.00 38.76 12 THR C C 1
ATOM 6963 O O . THR C 1 12 ? 106.774 61.673 -30.482 1.00 38.76 12 THR C O 1
ATOM 6967 N N . ALA C 1 13 ? 107.968 63.109 -29.267 1.00 35.95 13 ALA C N 1
ATOM 6968 C CA . ALA C 1 13 ? 109.044 63.104 -30.235 1.00 35.52 13 ALA C CA 1
ATOM 6969 C C . ALA C 1 13 ? 109.701 61.693 -30.294 1.00 36.70 13 ALA C C 1
ATOM 6970 O O . ALA C 1 13 ? 109.695 60.904 -29.299 1.00 32.04 13 ALA C O 1
ATOM 6972 N N . ALA C 1 14 ? 110.216 61.399 -31.477 1.00 32.54 14 ALA C N 1
ATOM 6973 C CA . ALA C 1 14 ? 110.911 60.165 -31.783 1.00 36.68 14 ALA C CA 1
ATOM 6974 C C . ALA C 1 14 ? 112.175 59.972 -30.936 1.00 34.02 14 ALA C C 1
ATOM 6975 O O . ALA C 1 14 ? 112.855 60.922 -30.572 1.00 40.49 14 ALA C O 1
ATOM 6977 N N . ALA C 1 15 ? 112.495 58.733 -30.612 1.00 34.64 15 ALA C N 1
ATOM 6978 C CA . ALA C 1 15 ? 113.789 58.466 -29.969 1.00 39.19 15 ALA C CA 1
ATOM 6979 C C . ALA C 1 15 ? 114.977 58.805 -30.894 1.00 41.00 15 ALA C C 1
ATOM 6980 O O . ALA C 1 15 ? 114.942 58.586 -32.117 1.00 41.24 15 ALA C O 1
ATOM 6982 N N . LYS C 1 16 ? 116.023 59.297 -30.282 1.00 41.32 16 LYS C N 1
ATOM 6983 C CA . LYS C 1 16 ? 117.202 59.721 -30.987 1.00 50.87 16 LYS C CA 1
ATOM 6984 C C . LYS C 1 16 ? 118.315 58.947 -30.280 1.00 48.20 16 LYS C C 1
ATOM 6985 O O . LYS C 1 16 ? 118.580 59.224 -29.117 1.00 34.08 16 LYS C O 1
ATOM 6991 N N . ILE C 1 17 ? 118.910 57.939 -30.929 1.00 53.66 17 ILE C N 1
ATOM 6992 C CA . ILE C 1 17 ? 120.109 57.257 -30.369 1.00 52.31 17 ILE C CA 1
ATOM 6993 C C . ILE C 1 17 ? 121.258 57.421 -31.368 1.00 53.69 17 ILE C C 1
ATOM 6994 O O . ILE C 1 17 ? 121.412 56.589 -32.264 1.00 41.62 17 ILE C O 1
ATOM 6999 N N . ASP C 1 18 ? 122.009 58.532 -31.196 1.00 63.59 18 ASP C N 1
ATOM 7000 C CA . ASP C 1 18 ? 123.222 58.892 -31.976 1.00 67.79 18 ASP C CA 1
ATOM 7001 C C . ASP C 1 18 ? 124.189 57.711 -32.130 1.00 69.73 18 ASP C C 1
ATOM 7002 O O . ASP C 1 18 ? 124.550 57.339 -33.270 1.00 58.92 18 ASP C O 1
ATOM 7007 N N . ALA C 1 19 ? 124.527 57.098 -30.983 1.00 68.70 19 ALA C N 1
ATOM 7008 C CA . ALA C 1 19 ? 125.392 55.903 -30.886 1.00 65.57 19 ALA C CA 1
ATOM 7009 C C . ALA C 1 19 ? 125.114 54.730 -31.888 1.00 62.83 19 ALA C C 1
ATOM 7010 O O . ALA C 1 19 ? 126.013 53.930 -32.149 1.00 55.64 19 ALA C O 1
ATOM 7012 N N . THR C 1 20 ? 123.902 54.650 -32.453 1.00 57.87 20 THR C N 1
ATOM 7013 C CA . THR C 1 20 ? 123.538 53.602 -33.441 1.00 60.55 20 THR C CA 1
ATOM 7014 C C . THR C 1 20 ? 123.885 53.822 -34.948 1.00 62.84 20 THR C C 1
ATOM 7015 O O . THR C 1 20 ? 123.626 52.935 -35.795 1.00 55.83 20 THR C O 1
ATOM 7019 N N . ALA C 1 21 ? 124.393 55.009 -35.293 1.00 71.88 21 ALA C N 1
ATOM 7020 C CA . ALA C 1 21 ? 125.048 55.233 -36.605 1.00 70.85 21 ALA C CA 1
ATOM 7021 C C . ALA C 1 21 ? 126.517 54.805 -36.454 1.00 71.96 21 ALA C C 1
ATOM 7022 O O . ALA C 1 21 ? 127.401 55.643 -36.305 1.00 79.34 21 ALA C O 1
ATOM 7024 N N . SER C 1 22 ? 126.728 53.484 -36.443 1.00 71.45 22 SER C N 1
ATOM 7025 C CA . SER C 1 22 ? 128.015 52.798 -36.117 1.00 66.31 22 SER C CA 1
ATOM 7026 C C . SER C 1 22 ? 128.036 51.413 -36.828 1.00 65.09 22 SER C C 1
ATOM 7027 O O . SER C 1 22 ? 126.964 50.842 -37.188 1.00 57.54 22 SER C O 1
ATOM 7030 N N . LYS C 1 23 ? 129.263 50.883 -36.946 1.00 67.20 23 LYS C N 1
ATOM 7031 C CA . LYS C 1 23 ? 129.579 49.590 -37.578 1.00 64.50 23 LYS C CA 1
ATOM 7032 C C . LYS C 1 23 ? 128.879 48.376 -36.940 1.00 59.16 23 LYS C C 1
ATOM 7033 O O . LYS C 1 23 ? 128.540 47.457 -37.680 1.00 61.35 23 LYS C O 1
ATOM 7039 N N . PRO C 1 24 ? 128.647 48.362 -35.589 1.00 52.79 24 PRO C N 1
ATOM 7040 C CA . PRO C 1 24 ? 127.940 47.168 -35.077 1.00 55.51 24 PRO C CA 1
ATOM 7041 C C . PRO C 1 24 ? 126.436 47.024 -35.457 1.00 48.71 24 PRO C C 1
ATOM 7042 O O . PRO C 1 24 ? 125.898 45.923 -35.313 1.00 43.29 24 PRO C O 1
ATOM 7046 N N . TYR C 1 25 ? 125.807 48.091 -35.980 1.00 45.04 25 TYR C N 1
ATOM 7047 C CA . TYR C 1 25 ? 124.343 48.132 -36.228 1.00 40.91 25 TYR C CA 1
ATOM 7048 C C . TYR C 1 25 ? 123.950 48.460 -37.676 1.00 40.15 25 TYR C C 1
ATOM 7049 O O . TYR C 1 25 ? 124.554 49.297 -38.312 1.00 47.11 25 TYR C O 1
ATOM 7058 N N . ASP C 1 26 ? 122.946 47.751 -38.161 1.00 36.38 26 ASP C N 1
ATOM 7059 C CA . ASP C 1 26 ? 122.348 47.900 -39.471 1.00 37.47 26 ASP C CA 1
ATOM 7060 C C . ASP C 1 26 ? 120.938 48.473 -39.229 1.00 37.51 26 ASP C C 1
ATOM 7061 O O . ASP C 1 26 ? 119.973 47.759 -38.790 1.00 30.60 26 ASP C O 1
ATOM 7066 N N . ARG C 1 27 ? 120.826 49.770 -39.499 1.00 38.66 27 ARG C N 1
ATOM 7067 C CA . ARG C 1 27 ? 119.559 50.506 -39.354 1.00 38.45 27 ARG C CA 1
ATOM 7068 C C . ARG C 1 27 ? 118.604 50.450 -40.549 1.00 36.90 27 ARG C C 1
ATOM 7069 O O . ARG C 1 27 ? 117.552 51.036 -40.484 1.00 45.26 27 ARG C O 1
ATOM 7077 N N . SER C 1 28 ? 118.927 49.688 -41.573 1.00 33.99 28 SER C N 1
ATOM 7078 C CA . SER C 1 28 ? 118.064 49.544 -42.767 1.00 40.79 28 SER C CA 1
ATOM 7079 C C . SER C 1 28 ? 117.010 48.465 -42.625 1.00 45.39 28 SER C C 1
ATOM 7080 O O . SER C 1 28 ? 116.058 48.518 -43.330 1.00 43.13 28 SER C O 1
ATOM 7083 N N . ARG C 1 29 ? 117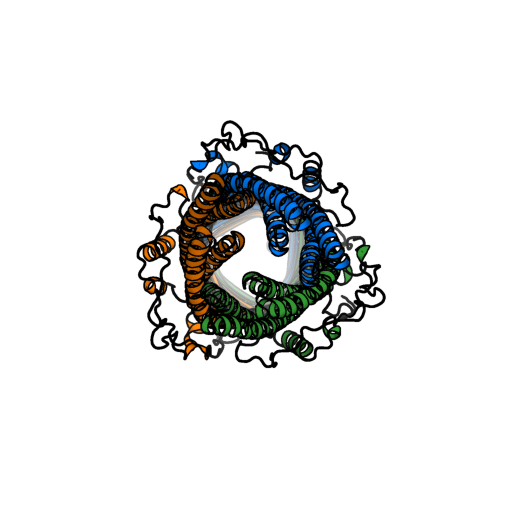.195 47.496 -41.720 1.00 51.70 29 ARG C N 1
ATOM 7084 C CA . ARG C 1 29 ? 116.182 46.442 -41.445 1.00 54.13 29 ARG C CA 1
ATOM 7085 C C . ARG C 1 29 ? 115.972 46.218 -39.921 1.00 46.22 29 ARG C C 1
ATOM 7086 O O . ARG C 1 29 ? 116.865 46.467 -39.118 1.00 35.43 29 ARG C O 1
ATOM 7094 N N . PHE C 1 30 ? 114.806 45.675 -39.571 1.00 41.04 30 PHE C N 1
ATOM 7095 C CA . PHE C 1 30 ? 114.525 45.180 -38.253 1.00 37.36 30 PHE C CA 1
ATOM 7096 C C . PHE C 1 30 ? 113.997 43.770 -38.365 1.00 40.69 30 PHE C C 1
ATOM 7097 O O . PHE C 1 30 ? 113.096 43.563 -39.110 1.00 36.85 30 PHE C O 1
ATOM 7105 N N . GLU C 1 31 ? 114.534 42.819 -37.599 1.00 41.36 31 GLU C N 1
ATOM 7106 C CA . GLU C 1 31 ? 113.940 41.488 -37.496 1.00 41.38 31 GLU C CA 1
ATOM 7107 C C . GLU C 1 31 ? 113.083 41.390 -36.253 1.00 36.40 31 GLU C C 1
ATOM 7108 O O . GLU C 1 31 ? 113.613 41.385 -35.145 1.00 34.44 31 GLU C O 1
ATOM 7114 N N . SER C 1 32 ? 111.791 41.206 -36.410 1.00 30.14 32 SER C N 1
ATOM 7115 C CA . SER C 1 32 ? 110.961 41.070 -35.263 1.00 32.06 32 SER C CA 1
ATOM 7116 C C . SER C 1 32 ? 111.149 39.694 -34.583 1.00 31.20 32 SER C C 1
ATOM 7117 O O . SER C 1 32 ? 110.944 39.562 -33.363 1.00 29.53 32 SER C O 1
ATOM 7120 N N . LEU C 1 33 ? 111.528 38.684 -35.365 1.00 30.87 33 LEU C N 1
ATOM 7121 C CA . LEU C 1 33 ? 111.924 37.344 -34.856 1.00 28.92 33 LEU C CA 1
ATOM 7122 C C . LEU C 1 33 ? 113.457 37.385 -34.667 1.00 24.24 33 LEU C C 1
ATOM 7123 O O . LEU C 1 33 ? 114.258 36.638 -35.298 1.00 23.52 33 LEU C O 1
ATOM 7128 N N . TRP C 1 34 ? 113.831 38.201 -33.703 1.00 22.45 34 TRP C N 1
ATOM 7129 C CA . TRP C 1 34 ? 115.180 38.694 -33.535 1.00 20.59 34 TRP C CA 1
ATOM 7130 C C . TRP C 1 34 ? 116.120 37.582 -33.053 1.00 21.21 34 TRP C C 1
ATOM 7131 O O . TRP C 1 34 ? 117.273 37.640 -33.269 1.00 19.26 34 TRP C O 1
ATOM 7142 N N . TRP C 1 35 ? 115.589 36.544 -32.420 1.00 21.85 35 TRP C N 1
ATOM 7143 C CA . TRP C 1 35 ? 116.425 35.495 -31.876 1.00 23.72 35 TRP C CA 1
ATOM 7144 C C . TRP C 1 35 ? 116.827 34.522 -32.976 1.00 24.18 35 TRP C C 1
ATOM 7145 O O . TRP C 1 35 ? 117.723 33.767 -32.756 1.00 26.21 35 TRP C O 1
ATOM 7156 N N . LYS C 1 36 ? 116.155 34.513 -34.125 1.00 26.81 36 LYS C N 1
ATOM 7157 C CA . LYS C 1 36 ? 116.451 33.531 -35.199 1.00 28.83 36 LYS C CA 1
ATOM 7158 C C . LYS C 1 36 ? 117.816 33.765 -35.774 1.00 28.27 36 LYS C C 1
ATOM 7159 O O . LYS C 1 36 ? 118.334 32.869 -36.344 1.00 27.92 36 LYS C O 1
ATOM 7165 N N . GLN C 1 37 ? 118.341 34.977 -35.662 1.00 29.35 37 GLN C N 1
ATOM 7166 C CA . GLN C 1 37 ? 119.640 35.329 -36.184 1.00 32.23 37 GLN C CA 1
ATOM 7167 C C . GLN C 1 37 ? 120.788 34.589 -35.498 1.00 30.12 37 GLN C C 1
ATOM 7168 O O . GLN C 1 37 ? 121.849 34.581 -36.015 1.00 28.79 37 GLN C O 1
ATOM 7174 N N . PHE C 1 38 ? 120.582 34.047 -34.296 1.00 28.54 38 PHE C N 1
ATOM 7175 C CA . PHE C 1 38 ? 121.589 33.241 -33.635 1.00 28.23 38 PHE C CA 1
ATOM 7176 C C . PHE C 1 38 ? 121.795 31.902 -34.319 1.00 29.43 38 PHE C C 1
ATOM 7177 O O . PHE C 1 38 ? 122.770 31.167 -34.040 1.00 29.79 38 PHE C O 1
ATOM 7185 N N . ASP C 1 39 ? 120.858 31.563 -35.195 1.00 31.73 39 ASP C N 1
ATOM 7186 C CA . ASP C 1 39 ? 120.949 30.394 -36.051 1.00 36.30 39 ASP C CA 1
ATOM 7187 C C . ASP C 1 39 ? 121.114 29.151 -35.129 1.00 31.53 39 ASP C C 1
ATOM 7188 O O . ASP C 1 39 ? 121.947 28.341 -35.339 1.00 33.23 39 ASP C O 1
ATOM 7193 N N . ASP C 1 40 ? 120.244 29.038 -34.116 1.00 29.88 40 ASP C N 1
ATOM 7194 C CA . ASP C 1 40 ? 120.310 28.006 -33.098 1.00 30.51 40 ASP C CA 1
ATOM 7195 C C . ASP C 1 40 ? 118.957 27.344 -33.081 1.00 30.08 40 ASP C C 1
ATOM 7196 O O . ASP C 1 40 ? 118.009 27.861 -32.473 1.00 29.58 40 ASP C O 1
ATOM 7201 N N . PRO C 1 41 ? 118.844 26.199 -33.762 1.00 29.24 41 PRO C N 1
ATOM 7202 C CA . PRO C 1 41 ? 117.537 25.535 -33.806 1.00 28.88 41 PRO C CA 1
ATOM 7203 C C . PRO C 1 41 ? 117.021 25.092 -32.415 1.00 27.70 41 PRO C C 1
ATOM 7204 O O . PRO C 1 41 ? 115.806 25.043 -32.207 1.00 24.94 41 PRO C O 1
ATOM 7208 N N . THR C 1 42 ? 117.907 24.729 -31.480 1.00 26.35 42 THR C N 1
ATOM 7209 C CA . THR C 1 42 ? 117.438 24.453 -30.117 1.00 24.86 42 THR C CA 1
ATOM 7210 C C . THR C 1 42 ? 116.714 25.663 -29.463 1.00 23.90 42 THR C C 1
ATOM 7211 O O . THR C 1 42 ? 115.592 25.549 -28.979 1.00 21.15 42 THR C O 1
ATOM 7215 N N . LEU C 1 43 ? 117.333 26.830 -29.531 1.00 24.13 43 LEU C N 1
ATOM 7216 C CA . LEU C 1 43 ? 116.728 28.052 -29.043 1.00 24.95 43 LEU C CA 1
ATOM 7217 C C . LEU C 1 43 ? 115.375 28.328 -29.723 1.00 26.47 43 LEU C C 1
ATOM 7218 O O . LEU C 1 43 ? 114.393 28.721 -29.092 1.00 27.49 43 LEU C O 1
ATOM 7223 N N . ASN C 1 44 ? 115.328 28.112 -31.027 1.00 27.97 44 ASN C N 1
ATOM 7224 C CA . ASN C 1 44 ? 114.118 28.406 -31.803 1.00 26.56 44 ASN C CA 1
ATOM 7225 C C . ASN C 1 44 ? 112.958 27.549 -31.317 1.00 25.30 44 ASN C C 1
ATOM 7226 O O . ASN C 1 44 ? 111.839 28.043 -31.246 1.00 30.44 44 ASN C O 1
ATOM 7231 N N . GLN C 1 45 ? 113.232 26.311 -30.924 1.00 24.39 45 GLN C N 1
ATOM 7232 C CA . GLN C 1 45 ? 112.196 25.430 -30.389 1.00 25.21 45 GLN C CA 1
ATOM 7233 C C . GLN C 1 45 ? 111.734 25.766 -28.964 1.00 22.83 45 GLN C C 1
ATOM 7234 O O . GLN C 1 45 ? 110.533 25.751 -28.671 1.00 22.42 45 GLN C O 1
ATOM 7240 N N . LEU C 1 46 ? 112.679 26.138 -28.114 1.00 23.25 46 LEU C N 1
ATOM 7241 C CA . LEU C 1 46 ? 112.357 26.709 -26.802 1.00 23.68 46 LEU C CA 1
ATOM 7242 C C . LEU C 1 46 ? 111.345 27.868 -26.979 1.00 22.34 46 LEU C C 1
ATOM 7243 O O . LEU C 1 46 ? 110.278 27.843 -26.376 1.00 21.51 46 LEU C O 1
ATOM 7248 N N . VAL C 1 47 ? 111.664 28.838 -27.845 1.00 22.93 47 VAL C N 1
ATOM 7249 C CA . VAL C 1 47 ? 110.767 29.984 -28.051 1.00 23.39 47 VAL C CA 1
ATOM 7250 C C . VAL C 1 47 ? 109.375 29.522 -28.479 1.00 24.99 47 VAL C C 1
ATOM 7251 O O . VAL C 1 47 ? 108.405 29.937 -27.851 1.00 21.16 47 VAL C O 1
ATOM 7255 N N . GLU C 1 48 ? 109.262 28.629 -29.494 1.00 27.40 48 GLU C N 1
ATOM 7256 C CA . GLU C 1 48 ? 107.947 28.159 -29.950 1.00 27.75 48 GLU C CA 1
ATOM 7257 C C . GLU C 1 48 ? 107.231 27.395 -28.858 1.00 25.57 48 GLU C C 1
ATOM 7258 O O . GLU C 1 48 ? 106.033 27.579 -28.705 1.00 24.56 48 GLU C O 1
ATOM 7264 N N . GLN C 1 49 ? 107.907 26.535 -28.101 1.00 25.23 49 GLN C N 1
ATOM 7265 C CA . GLN C 1 49 ? 107.211 25.878 -26.975 1.00 27.33 49 GLN C CA 1
ATOM 7266 C C . GLN C 1 49 ? 106.667 26.848 -25.952 1.00 25.04 49 GLN C C 1
ATOM 7267 O O . GLN C 1 49 ? 105.568 26.619 -25.411 1.00 26.15 49 GLN C O 1
ATOM 7273 N N . SER C 1 50 ? 107.484 27.868 -25.647 1.00 21.97 50 SER C N 1
ATOM 7274 C CA . SER C 1 50 ? 107.129 28.877 -24.659 1.00 22.14 50 SER C CA 1
ATOM 7275 C C . SER C 1 50 ? 105.860 29.577 -25.066 1.00 21.60 50 SER C C 1
ATOM 7276 O O . SER C 1 50 ? 104.929 29.703 -24.278 1.00 20.54 50 SER C O 1
ATOM 7279 N N . LEU C 1 51 ? 105.812 30.027 -26.308 1.00 22.70 51 LEU C N 1
ATOM 7280 C CA . LEU C 1 51 ? 104.576 30.662 -26.819 1.00 26.34 51 LEU C CA 1
ATOM 7281 C C . LEU C 1 51 ? 103.345 29.753 -26.762 1.00 24.32 51 LEU C C 1
ATOM 7282 O O . LEU C 1 51 ? 102.283 30.254 -26.486 1.00 25.42 51 LEU C O 1
ATOM 7287 N N . SER C 1 52 ? 103.494 28.444 -26.940 1.00 23.93 52 SER C N 1
ATOM 7288 C CA . SER C 1 52 ? 102.327 27.509 -26.750 1.00 25.15 52 SER C CA 1
ATOM 7289 C C . SER C 1 52 ? 102.026 27.225 -25.349 1.00 23.00 52 SER C C 1
ATOM 7290 O O . SER C 1 52 ? 100.920 26.913 -25.085 1.00 20.78 52 SER C O 1
ATOM 7293 N N . GLY C 1 53 ? 103.025 27.241 -24.460 1.00 24.47 53 GLY C N 1
ATOM 7294 C CA . GLY C 1 53 ? 102.853 26.671 -23.094 1.00 26.42 53 GLY C CA 1
ATOM 7295 C C . GLY C 1 53 ? 102.876 27.626 -21.883 1.00 23.86 53 GLY C C 1
ATOM 7296 O O . GLY C 1 53 ? 102.308 27.321 -20.822 1.00 20.66 53 GLY C O 1
ATOM 7297 N N . ASN C 1 54 ? 103.522 28.772 -22.051 1.00 20.20 54 ASN C N 1
ATOM 7298 C CA . ASN C 1 54 ? 103.727 29.681 -20.949 1.00 21.32 54 ASN C CA 1
ATOM 7299 C C . ASN C 1 54 ? 102.403 30.062 -20.289 1.00 21.01 54 ASN C C 1
ATOM 7300 O O . ASN C 1 54 ? 101.504 30.524 -20.988 1.00 21.19 54 ASN C O 1
ATOM 7305 N N . ARG C 1 55 ? 102.284 29.826 -18.967 1.00 21.20 55 ARG C N 1
ATOM 7306 C CA . ARG C 1 55 ? 101.034 30.119 -18.249 1.00 23.17 55 ARG C CA 1
ATOM 7307 C C . ARG C 1 55 ? 100.727 31.609 -17.996 1.00 24.08 55 ARG C C 1
ATOM 7308 O O . ARG C 1 55 ? 99.561 31.977 -17.866 1.00 20.85 55 ARG C O 1
ATOM 7316 N N . ASP C 1 56 ? 101.768 32.434 -17.862 1.00 26.48 56 ASP C N 1
ATOM 7317 C CA . ASP C 1 56 ? 101.574 33.850 -17.670 1.00 27.22 56 ASP C CA 1
ATOM 7318 C C . ASP C 1 56 ? 100.896 34.465 -18.929 1.00 27.83 56 ASP C C 1
ATOM 7319 O O . ASP C 1 56 ? 100.095 35.424 -18.788 1.00 27.16 56 ASP C O 1
ATOM 7324 N N . LEU C 1 57 ? 101.239 33.962 -20.123 1.00 26.34 57 LEU C N 1
ATOM 7325 C CA . LEU C 1 57 ? 100.651 34.466 -21.365 1.00 26.05 57 LEU C CA 1
ATOM 7326 C C . LEU C 1 57 ? 99.212 34.097 -21.391 1.00 23.72 57 LEU C C 1
ATOM 7327 O O . LEU C 1 57 ? 98.383 34.901 -21.791 1.00 25.43 57 LEU C O 1
ATOM 7332 N N . ARG C 1 58 ? 98.887 32.907 -20.916 1.00 23.22 58 ARG C N 1
ATOM 7333 C CA . ARG C 1 58 ? 97.453 32.564 -20.763 1.00 25.55 58 ARG C CA 1
ATOM 7334 C C . ARG C 1 58 ? 96.693 33.399 -19.774 1.00 25.75 58 ARG C C 1
ATOM 7335 O O . ARG C 1 58 ? 95.507 33.663 -20.002 1.00 23.65 58 ARG C O 1
ATOM 7343 N N . VAL C 1 59 ? 97.326 33.777 -18.654 1.00 25.83 59 VAL C N 1
ATOM 7344 C CA . VAL C 1 59 ? 96.655 34.667 -17.694 1.00 22.02 59 VAL C CA 1
ATOM 7345 C C . VAL C 1 59 ? 96.357 35.997 -18.387 1.00 22.21 59 VAL C C 1
ATOM 7346 O O . VAL C 1 59 ? 95.231 36.477 -18.350 1.00 23.65 59 VAL C O 1
ATOM 7350 N N . ALA C 1 60 ? 97.341 36.543 -19.081 1.00 20.75 60 ALA C N 1
ATOM 7351 C CA . ALA C 1 60 ? 97.187 37.857 -19.673 1.00 22.12 60 ALA C CA 1
ATOM 7352 C C . ALA C 1 60 ? 96.154 37.876 -20.777 1.00 22.90 60 ALA C C 1
ATOM 7353 O O . ALA C 1 60 ? 95.377 38.835 -20.871 1.00 24.71 60 ALA C O 1
ATOM 7355 N N . PHE C 1 61 ? 96.115 36.813 -21.567 1.00 21.33 61 PHE C N 1
ATOM 7356 C CA . PHE C 1 61 ? 95.084 36.651 -22.616 1.00 24.02 61 PHE C CA 1
ATOM 7357 C C . PHE C 1 61 ? 93.693 36.501 -22.019 1.00 23.49 61 PHE C C 1
ATOM 7358 O O . PHE C 1 61 ? 92.740 37.110 -22.508 1.00 21.26 61 PHE C O 1
ATOM 7366 N N . ALA C 1 62 ? 93.585 35.763 -20.929 1.00 21.35 62 ALA C N 1
ATOM 7367 C CA . ALA C 1 62 ? 92.295 35.653 -20.261 1.00 24.23 62 ALA C CA 1
ATOM 7368 C C . ALA C 1 62 ? 91.831 37.014 -19.687 1.00 24.53 62 ALA C C 1
ATOM 7369 O O . ALA C 1 62 ? 90.653 37.354 -19.825 1.00 23.18 62 ALA C O 1
ATOM 7371 N N . ARG C 1 63 ? 92.752 37.814 -19.140 1.00 25.65 63 ARG C N 1
ATOM 7372 C CA . ARG C 1 63 ? 92.405 39.169 -18.661 1.00 30.67 63 ARG C CA 1
ATOM 7373 C C . ARG C 1 63 ? 91.894 40.088 -19.813 1.00 30.76 63 ARG C C 1
ATOM 7374 O O . ARG C 1 63 ? 91.005 40.893 -19.620 1.00 33.80 63 ARG C O 1
ATOM 7382 N N . LEU C 1 64 ? 92.460 39.929 -20.992 1.00 29.22 64 LEU C N 1
ATOM 7383 C CA . LEU C 1 64 ? 92.053 40.652 -22.173 1.00 27.42 64 LEU C CA 1
ATOM 7384 C C . LEU C 1 64 ? 90.660 40.207 -22.586 1.00 27.11 64 LEU C C 1
ATOM 7385 O O . LEU C 1 64 ? 89.871 41.047 -22.914 1.00 30.25 64 LEU C O 1
ATOM 7390 N N . ARG C 1 65 ? 90.340 38.914 -22.540 1.00 24.05 65 ARG C N 1
ATOM 7391 C CA A ARG C 1 65 ? 88.984 38.428 -22.833 0.50 24.55 65 ARG C CA 1
ATOM 7392 C CA B ARG C 1 65 ? 89.008 38.519 -22.899 0.50 23.26 65 ARG C CA 1
ATOM 7393 C C . ARG C 1 65 ? 87.994 39.100 -21.895 1.00 25.57 65 ARG C C 1
ATOM 7394 O O . ARG C 1 65 ? 86.884 39.506 -22.309 1.00 23.79 65 ARG C O 1
ATOM 7409 N N . ALA C 1 66 ? 88.360 39.169 -20.613 1.00 26.54 66 ALA C N 1
ATOM 7410 C CA . ALA C 1 66 ? 87.429 39.726 -19.609 1.00 28.56 66 ALA C CA 1
ATOM 7411 C C . ALA C 1 66 ? 87.248 41.200 -19.905 1.00 28.68 66 ALA C C 1
ATOM 7412 O O . ALA C 1 66 ? 86.159 41.690 -19.775 1.00 27.31 66 ALA C O 1
ATOM 7414 N N . ALA C 1 67 ? 88.310 41.875 -20.340 1.00 25.91 67 ALA C N 1
ATOM 7415 C CA . ALA C 1 67 ? 88.198 43.303 -20.609 1.00 28.16 67 ALA C CA 1
ATOM 7416 C C . ALA C 1 67 ? 87.287 43.562 -21.800 1.00 27.33 67 ALA C C 1
ATOM 7417 O O . ALA C 1 67 ? 86.519 44.503 -21.792 1.00 31.34 67 ALA C O 1
ATOM 7419 N N . ARG C 1 68 ? 87.395 42.743 -22.824 1.00 27.87 68 ARG C N 1
ATOM 7420 C CA . ARG C 1 68 ? 86.510 42.871 -23.961 1.00 31.58 68 ARG C CA 1
ATOM 7421 C C . ARG C 1 68 ? 85.061 42.559 -23.603 1.00 30.99 68 ARG C C 1
ATOM 7422 O O . ARG C 1 68 ? 84.158 43.221 -24.146 1.00 25.87 68 ARG C O 1
ATOM 7430 N N . ALA C 1 69 ? 84.840 41.549 -22.750 1.00 29.00 69 ALA C N 1
ATOM 7431 C CA . ALA C 1 69 ? 83.469 41.243 -22.317 1.00 29.39 69 ALA C CA 1
ATOM 7432 C C . ALA C 1 69 ? 82.818 42.405 -21.511 1.00 28.53 69 ALA C C 1
ATOM 7433 O O . ALA C 1 69 ? 81.673 42.700 -21.682 1.00 27.95 69 ALA C O 1
ATOM 7435 N N . LEU C 1 70 ? 83.590 43.051 -20.666 1.00 28.70 70 LEU C N 1
ATOM 7436 C CA . LEU C 1 70 ? 83.165 44.193 -19.941 1.00 31.90 70 LEU C CA 1
ATOM 7437 C C . LEU C 1 70 ? 82.761 45.329 -20.924 1.00 33.24 70 LEU C C 1
ATOM 7438 O O . LEU C 1 70 ? 81.685 45.887 -20.846 1.00 29.94 70 LEU C O 1
ATOM 7443 N N . ARG C 1 71 ? 83.641 45.627 -21.873 1.00 33.59 71 ARG C N 1
ATOM 7444 C CA . ARG C 1 71 ? 83.390 46.558 -22.939 1.00 29.76 71 ARG C CA 1
ATOM 7445 C C . ARG C 1 71 ? 82.117 46.191 -23.706 1.00 31.58 71 ARG C C 1
ATOM 7446 O O . ARG C 1 71 ? 81.352 47.088 -24.039 1.00 31.30 71 ARG C O 1
ATOM 7454 N N . ASP C 1 72 ? 81.850 44.897 -23.928 1.00 29.71 72 ASP C N 1
ATOM 7455 C CA . ASP C 1 72 ? 80.625 44.498 -24.648 1.00 32.90 72 ASP C CA 1
ATOM 7456 C C . ASP C 1 72 ? 79.350 44.835 -23.810 1.00 33.08 72 ASP C C 1
ATOM 7457 O O . ASP C 1 72 ? 78.314 45.237 -24.361 1.00 31.08 72 ASP C O 1
ATOM 7462 N N . ASP C 1 73 ? 79.426 44.663 -22.492 1.00 30.82 73 ASP C N 1
ATOM 7463 C CA . ASP C 1 73 ? 78.267 44.968 -21.633 1.00 32.28 73 ASP C CA 1
ATOM 7464 C C . ASP C 1 73 ? 77.904 46.490 -21.640 1.00 32.42 73 ASP C C 1
ATOM 7465 O O . ASP C 1 73 ? 76.726 46.864 -21.797 1.00 35.14 73 ASP C O 1
ATOM 7470 N N . VAL C 1 74 ? 78.939 47.330 -21.531 1.00 33.41 74 VAL C N 1
ATOM 7471 C CA . VAL C 1 74 ? 78.833 48.798 -21.585 1.00 34.27 74 VAL C CA 1
ATOM 7472 C C . VAL C 1 74 ? 78.277 49.250 -22.923 1.00 33.48 74 VAL C C 1
ATOM 7473 O O . VAL C 1 74 ? 77.455 50.176 -22.948 1.00 33.25 74 VAL C O 1
ATOM 7477 N N . ALA C 1 75 ? 78.698 48.595 -24.012 1.00 33.30 75 ALA C N 1
ATOM 7478 C CA . ALA C 1 75 ? 78.122 48.849 -25.362 1.00 34.09 75 ALA C CA 1
ATOM 7479 C C . ALA C 1 75 ? 76.601 48.733 -25.423 1.00 31.67 75 ALA C C 1
ATOM 7480 O O . ALA C 1 75 ? 75.961 49.571 -26.017 1.00 30.36 75 ALA C O 1
ATOM 7482 N N . ASN C 1 76 ? 76.034 47.752 -24.754 1.00 33.24 76 ASN C N 1
ATOM 7483 C CA . ASN C 1 76 ? 74.554 47.641 -24.676 1.00 38.38 76 ASN C CA 1
ATOM 7484 C C . ASN C 1 76 ? 73.782 48.746 -23.983 1.00 39.04 76 ASN C C 1
ATOM 7485 O O . ASN C 1 76 ? 72.577 48.835 -24.203 1.00 30.92 76 ASN C O 1
ATOM 7490 N N . ASP C 1 77 ? 74.457 49.599 -23.209 1.00 36.93 77 ASP C N 1
ATOM 7491 C CA . ASP C 1 77 ? 73.763 50.698 -22.515 1.00 40.12 77 ASP C CA 1
ATOM 7492 C C . ASP C 1 77 ? 73.332 51.825 -23.464 1.00 36.01 77 ASP C C 1
ATOM 7493 O O . ASP C 1 77 ? 72.513 52.597 -23.108 1.00 38.39 77 ASP C O 1
ATOM 7498 N N . ARG C 1 78 ? 73.834 51.874 -24.689 1.00 36.86 78 ARG C N 1
ATOM 7499 C CA . ARG C 1 78 ? 73.364 52.850 -25.669 1.00 38.59 78 ARG C CA 1
ATOM 7500 C C . ARG C 1 78 ? 71.949 52.572 -26.225 1.00 41.63 78 ARG C C 1
ATOM 7501 O O . ARG C 1 78 ? 71.429 53.382 -26.986 1.00 44.30 78 ARG C O 1
ATOM 7509 N N . PHE C 1 79 ? 71.356 51.445 -25.856 1.00 38.44 79 PHE C N 1
ATOM 7510 C CA . PHE C 1 79 ? 70.092 50.983 -26.381 1.00 43.61 79 PHE C CA 1
ATOM 7511 C C . PHE C 1 79 ? 69.150 50.707 -25.207 1.00 42.62 79 PHE C C 1
ATOM 7512 O O . PHE C 1 79 ? 69.600 50.538 -24.069 1.00 36.87 79 PHE C O 1
ATOM 7520 N N . PRO C 1 80 ? 67.828 50.693 -25.475 1.00 45.37 80 PRO C N 1
ATOM 7521 C CA . PRO C 1 80 ? 66.879 50.322 -24.451 1.00 39.47 80 PRO C CA 1
ATOM 7522 C C . PRO C 1 80 ? 67.169 48.935 -23.942 1.00 39.85 80 PRO C C 1
ATOM 7523 O O . PRO C 1 80 ? 67.385 48.013 -24.718 1.00 33.42 80 PRO C O 1
ATOM 7527 N N . VAL C 1 81 ? 67.107 48.818 -22.628 1.00 35.94 81 VAL C N 1
ATOM 7528 C CA . VAL C 1 81 ? 67.213 47.604 -21.921 1.00 35.29 81 VAL C CA 1
ATOM 7529 C C . VAL C 1 81 ? 65.790 47.101 -21.616 1.00 35.82 81 VAL C C 1
ATOM 7530 O O . VAL C 1 81 ? 65.124 47.645 -20.714 1.00 35.72 81 VAL C O 1
ATOM 7534 N N . VAL C 1 82 ? 65.378 46.039 -22.313 1.00 34.75 82 VAL C N 1
ATOM 7535 C CA . VAL C 1 82 ? 64.011 45.476 -22.301 1.00 33.56 82 VAL C CA 1
ATOM 7536 C C . VAL C 1 82 ? 63.989 44.097 -21.643 1.00 34.43 82 VAL C C 1
ATOM 7537 O O . VAL C 1 82 ? 64.403 43.099 -22.228 1.00 38.72 82 VAL C O 1
ATOM 7541 N N . THR C 1 83 ? 63.534 44.061 -20.412 1.00 35.35 83 THR C N 1
ATOM 7542 C CA . THR C 1 83 ? 63.418 42.861 -19.640 1.00 37.15 83 THR C CA 1
ATOM 7543 C C . THR C 1 83 ? 61.960 42.484 -19.581 1.00 36.09 83 THR C C 1
ATOM 7544 O O . THR C 1 83 ? 61.110 43.211 -20.073 1.00 36.93 83 THR C O 1
ATOM 7548 N N . SER C 1 84 ? 61.688 41.335 -18.989 1.00 37.78 84 SER C N 1
ATOM 7549 C CA . SER C 1 84 ? 60.373 40.765 -18.955 1.00 38.25 84 SER C CA 1
ATOM 7550 C C . SER C 1 84 ? 60.077 40.470 -17.515 1.00 39.95 84 SER C C 1
ATOM 7551 O O . SER C 1 84 ? 61.007 40.342 -16.732 1.00 44.64 84 SER C O 1
ATOM 7554 N N . ARG C 1 85 ? 58.785 40.400 -17.171 1.00 40.86 85 ARG C N 1
ATOM 7555 C CA . ARG C 1 85 ? 58.316 40.294 -15.783 1.00 40.87 85 ARG C CA 1
ATOM 7556 C C . ARG C 1 85 ? 56.853 39.771 -15.688 1.00 41.40 85 ARG C C 1
ATOM 7557 O O . ARG C 1 85 ? 56.033 40.092 -16.525 1.00 45.10 85 ARG C O 1
ATOM 7565 N N . ALA C 1 86 ? 56.571 38.978 -14.653 1.00 38.89 86 ALA C N 1
ATOM 7566 C CA . ALA C 1 86 ? 55.239 38.513 -14.260 1.00 39.07 86 ALA C CA 1
ATOM 7567 C C . ALA C 1 86 ? 55.224 38.703 -12.749 1.00 41.20 86 ALA C C 1
ATOM 7568 O O . ALA C 1 86 ? 56.126 38.213 -12.060 1.00 38.26 86 ALA C O 1
ATOM 7570 N N . SER C 1 87 ? 54.222 39.389 -12.220 1.00 42.35 87 SER C N 1
ATOM 7571 C CA . SER C 1 87 ? 54.183 39.715 -10.789 1.00 42.08 87 SER C CA 1
ATOM 7572 C C . SER C 1 87 ? 52.779 39.935 -10.268 1.00 41.97 87 SER C C 1
ATOM 7573 O O . SER C 1 87 ? 51.846 40.080 -11.030 1.00 45.48 87 SER C O 1
ATOM 7576 N N . ALA C 1 88 ? 52.657 39.982 -8.956 1.00 41.83 88 ALA C N 1
ATOM 7577 C CA . ALA C 1 88 ? 51.425 40.311 -8.321 1.00 41.76 88 ALA C CA 1
ATOM 7578 C C . ALA C 1 88 ? 51.668 41.027 -7.011 1.00 44.78 88 ALA C C 1
ATOM 7579 O O . ALA C 1 88 ? 52.703 40.829 -6.404 1.00 44.30 88 ALA C O 1
ATOM 7581 N N . ASP C 1 89 ? 50.697 41.866 -6.619 1.00 51.93 89 ASP C N 1
ATOM 7582 C CA . ASP C 1 89 ? 50.577 42.469 -5.287 1.00 51.97 89 ASP C CA 1
ATOM 7583 C C . ASP C 1 89 ? 49.195 42.097 -4.684 1.00 52.35 89 ASP C C 1
ATOM 7584 O O . ASP C 1 89 ? 48.132 42.444 -5.213 1.00 49.96 89 ASP C O 1
ATOM 7589 N N . ILE C 1 90 ? 49.237 41.347 -3.594 1.00 49.29 90 ILE C N 1
ATOM 7590 C CA . ILE C 1 90 ? 48.083 40.804 -2.914 1.00 47.65 90 ILE C CA 1
ATOM 7591 C C . ILE C 1 90 ? 48.132 41.243 -1.440 1.00 49.18 90 ILE C C 1
ATOM 7592 O O . ILE C 1 90 ? 49.137 41.024 -0.781 1.00 49.42 90 ILE C O 1
ATOM 7597 N N . GLY C 1 91 ? 47.063 41.824 -0.902 1.00 49.53 91 GLY C N 1
ATOM 7598 C CA . GLY C 1 91 ? 47.004 42.081 0.535 1.00 45.75 91 GLY C CA 1
ATOM 7599 C C . GLY C 1 91 ? 45.677 42.521 1.109 1.00 47.01 91 GLY C C 1
ATOM 7600 O O . GLY C 1 91 ? 44.648 42.403 0.485 1.00 49.11 91 GLY C O 1
ATOM 7601 N N . LYS C 1 92 ? 45.741 43.036 2.331 1.00 52.24 92 LYS C N 1
ATOM 7602 C CA . LYS C 1 92 ? 44.606 43.502 3.099 1.00 49.32 92 LYS C CA 1
ATOM 7603 C C . LYS C 1 92 ? 45.044 44.672 3.974 1.00 45.61 92 LYS C C 1
ATOM 7604 O O . LYS C 1 92 ? 45.892 44.517 4.849 1.00 43.35 92 LYS C O 1
ATOM 7610 N N . GLY C 1 93 ? 44.498 45.844 3.691 1.00 38.66 93 GLY C N 1
ATOM 7611 C CA . GLY C 1 93 ? 44.520 46.927 4.634 1.00 40.78 93 GLY C CA 1
ATOM 7612 C C . GLY C 1 93 ? 43.863 48.149 4.042 1.00 41.05 93 GLY C C 1
ATOM 7613 O O . GLY C 1 93 ? 43.198 48.084 3.016 1.00 40.23 93 GLY C O 1
ATOM 7614 N N . GLN C 1 94 ? 44.033 49.272 4.706 1.00 39.97 94 GLN C N 1
ATOM 7615 C CA . GLN C 1 94 ? 43.561 50.519 4.173 1.00 41.82 94 GLN C CA 1
ATOM 7616 C C . GLN C 1 94 ? 44.295 50.900 2.905 1.00 47.33 94 GLN C C 1
ATOM 7617 O O . GLN C 1 94 ? 45.344 50.336 2.562 1.00 44.91 94 GLN C O 1
ATOM 7623 N N . GLN C 1 95 ? 43.707 51.874 2.216 1.00 56.54 95 GLN C N 1
ATOM 7624 C CA . GLN C 1 95 ? 44.241 52.453 0.990 1.00 65.58 95 GLN C CA 1
ATOM 7625 C C . GLN C 1 95 ? 44.080 53.982 1.079 1.00 71.11 95 GLN C C 1
ATOM 7626 O O . GLN C 1 95 ? 43.015 54.505 0.755 1.00 83.76 95 GLN C O 1
ATOM 7632 N N . PRO C 1 96 ? 45.111 54.690 1.600 1.00 75.76 96 PRO C N 1
ATOM 7633 C CA . PRO C 1 96 ? 45.017 56.137 1.882 1.00 73.39 96 PRO C CA 1
ATOM 7634 C C . PRO C 1 96 ? 44.591 57.084 0.751 1.00 71.62 96 PRO C C 1
ATOM 7635 O O . PRO C 1 96 ? 44.956 56.908 -0.429 1.00 57.13 96 PRO C O 1
ATOM 7639 N N . GLY C 1 97 ? 43.788 58.071 1.164 1.00 76.05 97 GLY C N 1
ATOM 7640 C CA . GLY C 1 97 ? 43.014 58.935 0.271 1.00 82.44 97 GLY C CA 1
ATOM 7641 C C . GLY C 1 97 ? 41.842 58.273 -0.455 1.00 85.90 97 GLY C C 1
ATOM 7642 O O . GLY C 1 97 ? 41.235 58.913 -1.315 1.00 83.72 97 GLY C O 1
ATOM 7643 N N . VAL C 1 98 ? 41.529 57.009 -0.120 1.00 84.79 98 VAL C N 1
ATOM 7644 C CA . VAL C 1 98 ? 40.496 56.193 -0.800 1.00 73.16 98 VAL C CA 1
ATOM 7645 C C . VAL C 1 98 ? 39.528 55.683 0.290 1.00 76.43 98 VAL C C 1
ATOM 7646 O O . VAL C 1 98 ? 38.578 56.393 0.602 1.00 84.39 98 VAL C O 1
ATOM 7650 N N . THR C 1 99 ? 39.756 54.520 0.905 1.00 72.78 99 THR C N 1
ATOM 7651 C CA . THR C 1 99 ? 38.955 54.138 2.077 1.00 68.96 99 THR C CA 1
ATOM 7652 C C . THR C 1 99 ? 39.826 53.938 3.302 1.00 71.06 99 THR C C 1
ATOM 7653 O O . THR C 1 99 ? 41.002 53.542 3.176 1.00 61.64 99 THR C O 1
ATOM 7657 N N . GLU C 1 100 ? 39.200 54.138 4.473 1.00 70.88 100 GLU C N 1
ATOM 7658 C CA . GLU C 1 100 ? 39.759 53.799 5.817 1.00 71.63 100 GLU C CA 1
ATOM 7659 C C . GLU C 1 100 ? 39.315 52.384 6.304 1.00 66.33 100 GLU C C 1
ATOM 7660 O O . GLU C 1 100 ? 39.657 51.931 7.419 1.00 58.91 100 GLU C O 1
ATOM 7666 N N . ASP C 1 101 ? 38.555 51.692 5.447 1.00 62.27 101 ASP C N 1
ATOM 7667 C CA . ASP C 1 101 ? 38.215 50.306 5.665 1.00 63.10 101 ASP C CA 1
ATOM 7668 C C . ASP C 1 101 ? 39.418 49.463 5.225 1.00 58.52 101 ASP C C 1
ATOM 7669 O O . ASP C 1 101 ? 40.112 49.795 4.253 1.00 45.13 101 ASP C O 1
ATOM 7674 N N . ARG C 1 102 ? 39.635 48.363 5.935 1.00 50.52 102 ARG C N 1
ATOM 7675 C CA . ARG C 1 102 ? 40.590 47.365 5.535 1.00 49.67 102 ARG C CA 1
ATOM 7676 C C . ARG C 1 102 ? 40.028 46.511 4.397 1.00 52.15 102 ARG C C 1
ATOM 7677 O O . ARG C 1 102 ? 39.288 45.614 4.667 1.00 47.33 102 ARG C O 1
ATOM 7685 N N . VAL C 1 103 ? 40.388 46.787 3.143 1.00 47.62 103 VAL C N 1
ATOM 7686 C CA . VAL C 1 103 ? 39.872 46.037 2.015 1.00 49.59 103 VAL C CA 1
ATOM 7687 C C . VAL C 1 103 ? 40.901 45.024 1.447 1.00 55.12 103 VAL C C 1
ATOM 7688 O O . VAL C 1 103 ? 42.118 45.264 1.470 1.00 49.07 103 VAL C O 1
ATOM 7692 N N . ASN C 1 104 ? 40.400 43.900 0.928 1.00 57.63 104 ASN C N 1
ATOM 7693 C CA . ASN C 1 104 ? 41.206 42.999 0.092 1.00 52.96 104 ASN C CA 1
ATOM 7694 C C . ASN C 1 104 ? 41.601 43.641 -1.233 1.00 55.21 104 ASN C C 1
ATOM 7695 O O . ASN C 1 104 ? 40.877 44.432 -1.802 1.00 56.89 104 ASN C O 1
ATOM 7700 N N . SER C 1 105 ? 42.805 43.310 -1.683 1.00 55.90 105 SER C N 1
ATOM 7701 C CA . SER C 1 105 ? 43.483 44.001 -2.779 1.00 47.17 105 SER C CA 1
ATOM 7702 C C . SER C 1 105 ? 44.252 42.939 -3.570 1.00 46.32 105 SER C C 1
ATOM 7703 O O . SER C 1 105 ? 44.907 42.087 -2.985 1.00 46.27 105 SER C O 1
ATOM 7706 N N . GLU C 1 106 ? 44.150 42.974 -4.882 1.00 43.96 106 GLU C N 1
ATOM 7707 C CA . GLU C 1 106 ? 44.745 41.988 -5.763 1.00 48.15 106 GLU C CA 1
ATOM 7708 C C . GLU C 1 106 ? 45.118 42.730 -7.005 1.00 46.01 106 GLU C C 1
ATOM 7709 O O . GLU C 1 106 ? 44.422 43.656 -7.431 1.00 56.87 106 GLU C O 1
ATOM 7715 N N . ARG C 1 107 ? 46.213 42.300 -7.616 1.00 53.13 107 ARG C N 1
ATOM 7716 C CA . ARG C 1 107 ? 46.744 42.937 -8.804 1.00 45.71 107 ARG C CA 1
ATOM 7717 C C . ARG C 1 107 ? 47.746 41.985 -9.440 1.00 43.91 107 ARG C C 1
ATOM 7718 O O . ARG C 1 107 ? 48.591 41.446 -8.751 1.00 44.16 107 ARG C O 1
ATOM 7726 N N . TYR C 1 108 ? 47.654 41.820 -10.753 1.00 41.67 108 TYR C N 1
ATOM 7727 C CA . TYR C 1 108 ? 48.524 40.957 -11.524 1.00 42.45 108 TYR C CA 1
ATOM 7728 C C . TYR C 1 108 ? 49.100 41.766 -12.680 1.00 41.58 108 TYR C C 1
ATOM 7729 O O . TYR C 1 108 ? 48.422 42.640 -13.229 1.00 41.33 108 TYR C O 1
ATOM 7738 N N . ASP C 1 109 ? 50.391 41.553 -12.980 1.00 41.90 109 ASP C N 1
ATOM 7739 C CA . ASP C 1 109 ? 51.051 42.219 -14.132 1.00 40.10 109 ASP C CA 1
ATOM 7740 C C . ASP C 1 109 ? 51.883 41.249 -14.911 1.00 37.79 109 ASP C C 1
ATOM 7741 O O . ASP C 1 109 ? 52.463 40.378 -14.333 1.00 41.83 109 ASP C O 1
ATOM 7746 N N . LEU C 1 110 ? 51.922 41.376 -16.228 1.00 39.91 110 LEU C N 1
ATOM 7747 C CA . LEU C 1 110 ? 52.737 40.482 -17.068 1.00 38.24 110 LEU C CA 1
ATOM 7748 C C . LEU C 1 110 ? 53.065 41.229 -18.323 1.00 37.20 110 LEU C C 1
ATOM 7749 O O . LEU C 1 110 ? 52.153 41.649 -19.028 1.00 43.51 110 LEU C O 1
ATOM 7754 N N . GLY C 1 111 ? 54.354 41.363 -18.612 1.00 35.32 111 GLY C N 1
ATOM 7755 C CA . GLY C 1 111 ? 54.827 41.945 -19.834 1.00 38.16 111 GLY C CA 1
ATOM 7756 C C . GLY C 1 111 ? 56.289 42.345 -19.814 1.00 41.29 111 GLY C C 1
ATOM 7757 O O . GLY C 1 111 ? 57.084 41.812 -19.040 1.00 41.40 111 GLY C O 1
ATOM 7758 N N . LEU C 1 112 ? 56.607 43.329 -20.653 1.00 40.27 112 LEU C N 1
ATOM 7759 C CA . LEU C 1 112 ? 57.949 43.828 -20.859 1.00 38.95 112 LEU C CA 1
ATOM 7760 C C . LEU C 1 112 ? 58.198 45.174 -20.151 1.00 41.46 112 LEU C C 1
ATOM 7761 O O . LEU C 1 112 ? 57.421 46.101 -20.318 1.00 41.40 112 LEU C O 1
ATOM 7766 N N . ASP C 1 113 ? 59.289 45.257 -19.377 1.00 41.55 113 ASP C N 1
ATOM 7767 C CA . ASP C 1 113 ? 59.767 46.505 -18.780 1.00 40.76 113 ASP C CA 1
ATOM 7768 C C . ASP C 1 113 ? 60.946 47.016 -19.580 1.00 43.83 113 ASP C C 1
ATOM 7769 O O . ASP C 1 113 ? 61.902 46.279 -19.876 1.00 41.97 113 ASP C O 1
ATOM 7774 N N . SER C 1 114 ? 60.872 48.300 -19.885 1.00 41.56 114 SER C N 1
ATOM 7775 C CA . SER C 1 114 ? 61.838 48.976 -20.664 1.00 39.84 114 SER C CA 1
ATOM 7776 C C . SER C 1 114 ? 62.441 50.161 -19.906 1.00 39.32 114 SER C C 1
ATOM 7777 O O . SER C 1 114 ? 61.715 50.930 -19.293 1.00 36.32 114 SER C O 1
ATOM 7780 N N . ALA C 1 115 ? 63.774 50.253 -19.919 1.00 41.25 115 ALA C N 1
ATOM 7781 C CA . ALA C 1 115 ? 64.562 51.369 -19.345 1.00 39.77 115 ALA C CA 1
ATOM 7782 C C . ALA C 1 115 ? 65.593 51.826 -20.358 1.00 38.29 115 ALA C C 1
ATOM 7783 O O . ALA C 1 115 ? 66.320 50.998 -20.904 1.00 46.30 115 ALA C O 1
ATOM 7785 N N . TRP C 1 116 ? 65.645 53.122 -20.621 1.00 36.44 116 TRP C N 1
ATOM 7786 C CA . TRP C 1 116 ? 66.544 53.703 -21.609 1.00 39.97 116 TRP C CA 1
ATOM 7787 C C . TRP C 1 116 ? 67.078 55.048 -21.113 1.00 43.91 116 TRP C C 1
ATOM 7788 O O . TRP C 1 116 ? 66.271 55.957 -20.820 1.00 40.94 116 TRP C O 1
ATOM 7799 N N A GLU C 1 117 ? 68.396 55.162 -21.008 0.50 44.91 117 GLU C N 1
ATOM 7800 N N B GLU C 1 117 ? 68.416 55.176 -20.959 0.50 44.34 117 GLU C N 1
ATOM 7801 C CA A GLU C 1 117 ? 69.051 56.470 -20.911 0.50 42.73 117 GLU C CA 1
ATOM 7802 C CA B GLU C 1 117 ? 69.111 56.524 -20.909 0.50 41.53 117 GLU C CA 1
ATOM 7803 C C A GLU C 1 117 ? 69.357 56.986 -22.354 0.50 40.87 117 GLU C C 1
ATOM 7804 C C B GLU C 1 117 ? 69.382 57.008 -22.352 0.50 40.25 117 GLU C C 1
ATOM 7805 O O A GLU C 1 117 ? 70.043 56.330 -23.125 0.50 40.65 117 GLU C O 1
ATOM 7806 O O B GLU C 1 117 ? 70.096 56.370 -23.113 0.50 40.09 117 GLU C O 1
ATOM 7817 N N . LEU C 1 118 ? 68.774 58.122 -22.741 1.00 40.92 118 LEU C N 1
ATOM 7818 C CA . LEU C 1 118 ? 68.940 58.666 -24.106 1.00 38.98 118 LEU C CA 1
ATOM 7819 C C . LEU C 1 118 ? 70.241 59.372 -23.968 1.00 36.95 118 LEU C C 1
ATOM 7820 O O . LEU C 1 118 ? 70.475 60.134 -23.058 1.00 43.05 118 LEU C O 1
ATOM 7825 N N . ASP C 1 119 ? 71.158 59.092 -24.810 1.00 42.98 119 ASP C N 1
ATOM 7826 C CA . ASP C 1 119 ? 72.491 59.506 -24.465 1.00 42.19 119 ASP C CA 1
ATOM 7827 C C . ASP C 1 119 ? 72.792 60.887 -25.046 1.00 40.95 119 ASP C C 1
ATOM 7828 O O . ASP C 1 119 ? 73.690 61.041 -25.869 1.00 40.69 119 ASP C O 1
ATOM 7833 N N . LEU C 1 120 ? 72.102 61.913 -24.563 1.00 40.20 120 LEU C N 1
ATOM 7834 C CA . LEU C 1 120 ? 72.150 63.224 -25.253 1.00 38.11 120 LEU C CA 1
ATOM 7835 C C . LEU C 1 120 ? 73.420 64.008 -25.082 1.00 39.03 120 LEU C C 1
ATOM 7836 O O . LEU C 1 120 ? 73.760 64.742 -26.012 1.00 38.29 120 LEU C O 1
ATOM 7841 N N . PHE C 1 121 ? 74.113 63.872 -23.945 1.00 35.57 121 PHE C N 1
ATOM 7842 C CA . PHE C 1 121 ? 75.394 64.536 -23.749 1.00 35.49 121 PHE C CA 1
ATOM 7843 C C . PHE C 1 121 ? 76.608 63.570 -23.819 1.00 41.51 121 PHE C C 1
ATOM 7844 O O . PHE C 1 121 ? 77.732 63.946 -23.522 1.00 36.67 121 PHE C O 1
ATOM 7852 N N . GLY C 1 122 ? 76.345 62.317 -24.199 1.00 40.02 122 GLY C N 1
ATOM 7853 C CA . GLY C 1 122 ? 77.380 61.348 -24.482 1.00 41.01 122 GLY C CA 1
ATOM 7854 C C . GLY C 1 122 ? 78.092 60.686 -23.291 1.00 39.11 122 GLY C C 1
ATOM 7855 O O . GLY C 1 122 ? 79.217 60.221 -23.437 1.00 36.51 122 GLY C O 1
ATOM 7856 N N . ARG C 1 123 ? 77.471 60.716 -22.121 1.00 34.77 123 ARG C N 1
ATOM 7857 C CA . ARG C 1 123 ? 77.901 59.982 -20.939 1.00 36.06 123 ARG C CA 1
ATOM 7858 C C . ARG C 1 123 ? 78.266 58.508 -21.283 1.00 36.72 123 ARG C C 1
ATOM 7859 O O . ARG C 1 123 ? 79.334 58.038 -20.919 1.00 29.90 123 ARG C O 1
ATOM 7867 N N . ILE C 1 124 ? 77.419 57.858 -22.064 1.00 30.74 124 ILE C N 1
ATOM 7868 C CA . ILE C 1 124 ? 77.447 56.451 -22.240 1.00 33.81 124 ILE C CA 1
ATOM 7869 C C . ILE C 1 124 ? 78.444 56.205 -23.376 1.00 33.96 124 ILE C C 1
ATOM 7870 O O . ILE C 1 124 ? 79.187 55.219 -23.316 1.00 27.67 124 ILE C O 1
ATOM 7875 N N . ARG C 1 125 ? 78.422 57.058 -24.402 1.00 27.08 125 ARG C N 1
ATOM 7876 C CA . ARG C 1 125 ? 79.431 56.980 -25.457 1.00 34.50 125 ARG C CA 1
ATOM 7877 C C . ARG C 1 125 ? 80.867 57.152 -24.894 1.00 32.31 125 ARG C C 1
ATOM 7878 O O . ARG C 1 125 ? 81.804 56.522 -25.419 1.00 29.94 125 ARG C O 1
ATOM 7886 N N . ARG C 1 126 ? 81.029 57.996 -23.867 1.00 30.31 126 ARG C N 1
ATOM 7887 C CA . ARG C 1 126 ? 82.348 58.183 -23.233 1.00 34.96 126 ARG C CA 1
ATOM 7888 C C . ARG C 1 126 ? 82.745 56.929 -22.379 1.00 32.45 126 ARG C C 1
ATOM 7889 O O . ARG C 1 126 ? 83.872 56.479 -22.451 1.00 26.52 126 ARG C O 1
ATOM 7897 N N . GLN C 1 127 ? 81.798 56.389 -21.608 1.00 28.74 127 GLN C N 1
ATOM 7898 C CA . GLN C 1 127 ? 81.996 55.131 -20.925 1.00 28.45 127 GLN C CA 1
ATOM 7899 C C . GLN C 1 127 ? 82.490 54.045 -21.858 1.00 29.58 127 GLN C C 1
ATOM 7900 O O . GLN C 1 127 ? 83.450 53.368 -21.528 1.00 27.90 127 GLN C O 1
ATOM 7906 N N . LEU C 1 128 ? 81.858 53.915 -23.012 1.00 27.55 128 LEU C N 1
ATOM 7907 C CA . LEU C 1 128 ? 82.243 52.955 -23.996 1.00 29.54 128 LEU C CA 1
ATOM 7908 C C . LEU C 1 128 ? 83.631 53.283 -24.556 1.00 29.38 128 LEU C C 1
ATOM 7909 O O . LEU C 1 128 ? 84.477 52.393 -24.720 1.00 31.33 128 LEU C O 1
ATOM 7914 N N . GLU C 1 129 ? 83.870 54.529 -24.858 1.00 26.75 129 GLU C N 1
ATOM 7915 C CA . GLU C 1 129 ? 85.204 54.937 -25.260 1.00 28.47 129 GLU C CA 1
ATOM 7916 C C . GLU C 1 129 ? 86.319 54.557 -24.179 1.00 28.64 129 GLU C C 1
ATOM 7917 O O . GLU C 1 129 ? 87.386 54.081 -24.521 1.00 28.09 129 GLU C O 1
ATOM 7923 N N . SER C 1 130 ? 86.062 54.765 -22.904 1.00 26.41 130 SER C N 1
ATOM 7924 C CA . SER C 1 130 ? 87.032 54.435 -21.860 1.00 28.04 130 SER C CA 1
ATOM 7925 C C . SER C 1 130 ? 87.303 52.957 -21.833 1.00 28.40 130 SER C C 1
ATOM 7926 O O . SER C 1 130 ? 88.466 52.558 -21.848 1.00 29.48 130 SER C O 1
ATOM 7929 N N . SER C 1 131 ? 86.233 52.187 -21.904 1.00 26.92 131 SER C N 1
ATOM 7930 C CA . SER C 1 131 ? 86.260 50.779 -21.771 1.00 32.23 131 SER C CA 1
ATOM 7931 C C . SER C 1 131 ? 86.881 50.066 -22.996 1.00 32.95 131 SER C C 1
ATOM 7932 O O . SER C 1 131 ? 87.585 49.041 -22.825 1.00 32.62 131 SER C O 1
ATOM 7935 N N . ASP C 1 132 ? 86.649 50.616 -24.192 1.00 30.25 132 ASP C N 1
ATOM 7936 C CA . ASP C 1 132 ? 87.378 50.213 -25.359 1.00 31.96 132 ASP C CA 1
ATOM 7937 C C . ASP C 1 132 ? 88.852 50.474 -25.167 1.00 27.39 132 ASP C C 1
ATOM 7938 O O . ASP C 1 132 ? 89.654 49.594 -25.406 1.00 22.34 132 ASP C O 1
ATOM 7943 N N . ALA C 1 133 ? 89.222 51.695 -24.794 1.00 26.15 133 ALA C N 1
ATOM 7944 C CA . ALA C 1 133 ? 90.666 52.012 -24.637 1.00 25.77 133 ALA C CA 1
ATOM 7945 C C . ALA C 1 133 ? 91.335 51.071 -23.612 1.00 26.83 133 ALA C C 1
ATOM 7946 O O . ALA C 1 133 ? 92.475 50.685 -23.855 1.00 23.37 133 ALA C O 1
ATOM 7948 N N . LEU C 1 134 ? 90.614 50.665 -22.545 1.00 24.71 134 LEU C N 1
ATOM 7949 C CA . LEU C 1 134 ? 91.172 49.776 -21.507 1.00 28.17 134 LEU C CA 1
ATOM 7950 C C . LEU C 1 134 ? 91.398 48.310 -22.010 1.00 25.55 134 LEU C C 1
ATOM 7951 O O . LEU C 1 134 ? 92.319 47.684 -21.602 1.00 27.67 134 LEU C O 1
ATOM 7956 N N . SER C 1 135 ? 90.520 47.866 -22.901 1.00 25.13 135 SER C N 1
ATOM 7957 C CA . SER C 1 135 ? 90.619 46.714 -23.756 1.00 25.40 135 SER C CA 1
ATOM 7958 C C . SER C 1 135 ? 91.899 46.715 -24.480 1.00 25.98 135 SER C C 1
ATOM 7959 O O . SER C 1 135 ? 92.637 45.764 -24.422 1.00 22.26 135 SER C O 1
ATOM 7962 N N . GLU C 1 136 ? 92.145 47.827 -25.171 1.00 25.11 136 GLU C N 1
ATOM 7963 C CA . GLU C 1 136 ? 93.361 47.972 -25.872 1.00 24.81 136 GLU C CA 1
ATOM 7964 C C . GLU C 1 136 ? 94.580 47.954 -24.948 1.00 25.58 136 GLU C C 1
ATOM 7965 O O . GLU C 1 136 ? 95.568 47.384 -25.342 1.00 23.07 136 GLU C O 1
ATOM 7971 N N . ALA C 1 137 ? 94.505 48.567 -23.767 1.00 25.22 137 ALA C N 1
ATOM 7972 C CA . ALA C 1 137 ? 95.637 48.559 -22.860 1.00 28.54 137 ALA C CA 1
ATOM 7973 C C . ALA C 1 137 ? 95.928 47.115 -22.453 1.00 27.29 137 ALA C C 1
ATOM 7974 O O . ALA C 1 137 ? 97.096 46.747 -22.346 1.00 26.87 137 ALA C O 1
ATOM 7976 N N . ALA C 1 138 ? 94.871 46.312 -22.276 1.00 25.65 138 ALA C N 1
ATOM 7977 C CA . ALA C 1 138 ? 95.058 44.887 -21.988 1.00 25.90 138 ALA C CA 1
ATOM 7978 C C . ALA C 1 138 ? 95.699 44.066 -23.162 1.00 23.72 138 ALA C C 1
ATOM 7979 O O . ALA C 1 138 ? 96.482 43.175 -22.770 1.00 24.82 138 ALA C O 1
ATOM 7981 N N . GLU C 1 139 ? 95.429 44.353 -24.485 1.00 22.68 139 GLU C N 1
ATOM 7982 C CA . GLU C 1 139 ? 96.037 43.590 -25.723 1.00 25.83 139 GLU C CA 1
ATOM 7983 C C . GLU C 1 139 ? 97.480 44.021 -25.501 1.00 26.93 139 GLU C C 1
ATOM 7984 O O . GLU C 1 139 ? 98.373 43.152 -25.514 1.00 24.14 139 GLU C O 1
ATOM 7990 N N . ALA C 1 140 ? 97.730 45.309 -25.258 1.00 25.45 140 ALA C N 1
ATOM 7991 C CA . ALA C 1 140 ? 99.134 45.755 -25.196 1.00 26.86 140 ALA C CA 1
ATOM 7992 C C . ALA C 1 140 ? 99.932 45.248 -23.961 1.00 26.44 140 ALA C C 1
ATOM 7993 O O . ALA C 1 140 ? 101.107 45.018 -24.110 1.00 23.99 140 ALA C O 1
ATOM 7995 N N . ASP C 1 141 ? 99.296 45.049 -22.806 1.00 23.78 141 ASP C N 1
ATOM 7996 C CA . ASP C 1 141 ? 99.935 44.440 -21.664 1.00 26.48 141 ASP C CA 1
ATOM 7997 C C . ASP C 1 141 ? 100.382 43.013 -22.000 1.00 27.58 141 ASP C C 1
ATOM 7998 O O . ASP C 1 141 ? 101.467 42.621 -21.656 1.00 26.34 141 ASP C O 1
ATOM 8003 N N . LEU C 1 142 ? 99.497 42.276 -22.645 1.00 26.08 142 LEU C N 1
ATOM 8004 C CA . LEU C 1 142 ? 99.754 40.947 -23.113 1.00 25.69 142 LEU C CA 1
ATOM 8005 C C . LEU C 1 142 ? 100.937 40.950 -24.091 1.00 24.19 142 LEU C C 1
ATOM 8006 O O . LEU C 1 142 ? 101.815 40.121 -23.971 1.00 23.31 142 LEU C O 1
ATOM 8011 N N . GLN C 1 143 ? 100.945 41.849 -25.061 1.00 21.47 143 GLN C N 1
ATOM 8012 C CA . GLN C 1 143 ? 102.030 41.909 -26.000 1.00 23.06 143 GLN C CA 1
ATOM 8013 C C . GLN C 1 143 ? 103.361 42.260 -25.307 1.00 24.12 143 GLN C C 1
ATOM 8014 O O . GLN C 1 143 ? 104.371 41.732 -25.694 1.00 24.21 143 GLN C O 1
ATOM 8020 N N . GLN C 1 144 ? 103.342 43.175 -24.329 1.00 22.63 144 GLN C N 1
ATOM 8021 C CA . GLN C 1 144 ? 104.548 43.520 -23.606 1.00 23.57 144 GLN C CA 1
ATOM 8022 C C . GLN C 1 144 ? 105.006 42.294 -22.824 1.00 24.00 144 GLN C C 1
ATOM 8023 O O . GLN C 1 144 ? 106.192 42.069 -22.733 1.00 22.73 144 GLN C O 1
ATOM 8029 N N . LEU C 1 145 ? 104.088 41.507 -22.287 1.00 21.35 145 LEU C N 1
ATOM 8030 C CA . LEU C 1 145 ? 104.493 40.305 -21.599 1.00 24.33 145 LEU C CA 1
ATOM 8031 C C . LEU C 1 145 ? 105.236 39.357 -22.549 1.00 23.14 145 LEU C C 1
ATOM 8032 O O . LEU C 1 145 ? 106.247 38.834 -22.200 1.00 24.27 145 LEU C O 1
ATOM 8037 N N . GLN C 1 146 ? 104.728 39.182 -23.752 1.00 22.05 146 GLN C N 1
ATOM 8038 C CA . GLN C 1 146 ? 105.337 38.319 -24.709 1.00 22.54 146 GLN C CA 1
ATOM 8039 C C . GLN C 1 146 ? 106.731 38.822 -25.049 1.00 21.26 146 GLN C C 1
ATOM 8040 O O . GLN C 1 146 ? 107.667 38.042 -25.134 1.00 19.72 146 GLN C O 1
ATOM 8046 N N . VAL C 1 147 ? 106.895 40.109 -25.234 1.00 21.22 147 VAL C N 1
ATOM 8047 C CA . VAL C 1 147 ? 108.275 40.627 -25.493 1.00 24.44 147 VAL C CA 1
ATOM 8048 C C . VAL C 1 147 ? 109.207 40.296 -24.309 1.00 22.51 147 VAL C C 1
ATOM 8049 O O . VAL C 1 147 ? 110.365 39.877 -24.472 1.00 24.87 147 VAL C O 1
ATOM 8053 N N . SER C 1 148 ? 108.699 40.491 -23.127 1.00 21.19 148 SER C N 1
ATOM 8054 C CA . SER C 1 148 ? 109.497 40.295 -21.916 1.00 22.63 148 SER C CA 1
ATOM 8055 C C . SER C 1 148 ? 109.895 38.833 -21.693 1.00 22.62 148 SER C C 1
ATOM 8056 O O . SER C 1 148 ? 110.987 38.537 -21.255 1.00 20.05 148 SER C O 1
ATOM 8059 N N . LEU C 1 149 ? 108.941 37.955 -21.953 1.00 24.02 149 LEU C N 1
ATOM 8060 C CA . LEU C 1 149 ? 109.103 36.563 -21.735 1.00 26.29 149 LEU C CA 1
ATOM 8061 C C . LEU C 1 149 ? 110.098 35.998 -22.761 1.00 23.26 149 LEU 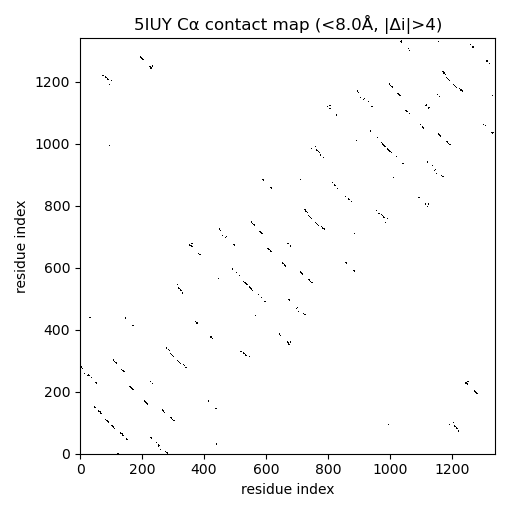C C 1
ATOM 8062 O O . LEU C 1 149 ? 110.959 35.207 -22.400 1.00 22.72 149 LEU C O 1
ATOM 8067 N N . ILE C 1 150 ? 109.966 36.394 -24.020 1.00 20.18 150 ILE C N 1
ATOM 8068 C CA . ILE C 1 150 ? 110.874 35.939 -25.031 1.00 22.03 150 ILE C CA 1
ATOM 8069 C C . ILE C 1 150 ? 112.291 36.361 -24.609 1.00 22.67 150 ILE C C 1
ATOM 8070 O O . ILE C 1 150 ? 113.207 35.540 -24.611 1.00 22.08 150 ILE C O 1
ATOM 8075 N N . ALA C 1 151 ? 112.455 37.612 -24.219 1.00 23.21 151 ALA C N 1
ATOM 8076 C CA . ALA C 1 151 ? 113.792 38.114 -23.854 1.00 23.38 151 ALA C CA 1
ATOM 8077 C C . ALA C 1 151 ? 114.289 37.314 -22.661 1.00 25.16 151 ALA C C 1
ATOM 8078 O O . ALA C 1 151 ? 115.460 36.933 -22.615 1.00 20.95 151 ALA C O 1
ATOM 8080 N N . GLU C 1 152 ? 113.407 37.034 -21.705 1.00 23.91 152 GLU C N 1
ATOM 8081 C CA . GLU C 1 152 ? 113.871 36.361 -20.502 1.00 25.84 152 GLU C CA 1
ATOM 8082 C C . GLU C 1 152 ? 114.340 34.933 -20.813 1.00 21.43 152 GLU C C 1
ATOM 8083 O O . GLU C 1 152 ? 115.322 34.439 -20.268 1.00 20.83 152 GLU C O 1
ATOM 8089 N N . LEU C 1 153 ? 113.593 34.280 -21.676 1.00 20.24 153 LEU C N 1
ATOM 8090 C CA . LEU C 1 153 ? 113.882 32.909 -22.102 1.00 20.88 153 LEU C CA 1
ATOM 8091 C C . LEU C 1 153 ? 115.192 32.844 -22.883 1.00 19.87 153 LEU C C 1
ATOM 8092 O O . LEU C 1 153 ? 116.081 32.052 -22.560 1.00 20.08 153 LEU C O 1
ATOM 8097 N N . VAL C 1 154 ? 115.360 33.727 -23.850 1.00 20.04 154 VAL C N 1
ATOM 8098 C CA . VAL C 1 154 ? 116.599 33.756 -24.598 1.00 20.76 154 VAL C CA 1
ATOM 8099 C C . VAL C 1 154 ? 117.794 34.069 -23.677 1.00 23.44 154 VAL C C 1
ATOM 8100 O O . VAL C 1 154 ? 118.875 33.540 -23.851 1.00 24.54 154 VAL C O 1
ATOM 8104 N N . ASP C 1 155 ? 117.613 34.997 -22.760 1.00 24.16 155 ASP C N 1
ATOM 8105 C CA . ASP C 1 155 ? 118.643 35.375 -21.815 1.00 24.63 155 ASP C CA 1
ATOM 8106 C C . ASP C 1 155 ? 118.998 34.129 -20.967 1.00 22.78 155 ASP C C 1
ATOM 8107 O O . ASP C 1 155 ? 120.141 33.814 -20.819 1.00 19.60 155 ASP C O 1
ATOM 8112 N N . ALA C 1 156 ? 118.011 33.393 -20.480 1.00 22.14 156 ALA C N 1
ATOM 8113 C CA . ALA C 1 156 ? 118.295 32.229 -19.639 1.00 21.24 156 ALA C CA 1
ATOM 8114 C C . ALA C 1 156 ? 119.069 31.080 -20.382 1.00 23.40 156 ALA C C 1
ATOM 8115 O O . ALA C 1 156 ? 119.936 30.373 -19.792 1.00 22.90 156 ALA C O 1
ATOM 8117 N N . TYR C 1 157 ? 118.788 30.927 -21.685 1.00 23.01 157 TYR C N 1
ATOM 8118 C CA . TYR C 1 157 ? 119.505 29.988 -22.518 1.00 21.78 157 TYR C CA 1
ATOM 8119 C C . TYR C 1 157 ? 120.945 30.383 -22.591 1.00 21.39 157 TYR C C 1
ATOM 8120 O O . TYR C 1 157 ? 121.816 29.507 -22.490 1.00 22.28 157 TYR C O 1
ATOM 8129 N N . GLY C 1 158 ? 121.198 31.667 -22.756 1.00 19.20 158 GLY C N 1
ATOM 8130 C CA . GLY C 1 158 ? 122.525 32.195 -22.667 1.00 22.02 158 GLY C CA 1
ATOM 8131 C C . GLY C 1 158 ? 123.259 31.902 -21.341 1.00 23.50 158 GLY C C 1
ATOM 8132 O O . GLY C 1 158 ? 124.418 31.477 -21.333 1.00 21.70 158 GLY C O 1
ATOM 8133 N N . GLN C 1 159 ? 122.576 32.097 -20.226 1.00 24.84 159 GLN C N 1
ATOM 8134 C CA . GLN C 1 159 ? 123.196 31.789 -18.946 1.00 26.11 159 GLN C CA 1
ATOM 8135 C C . GLN C 1 159 ? 123.471 30.300 -18.865 1.00 24.17 159 GLN C C 1
ATOM 8136 O O . GLN C 1 159 ? 124.465 29.890 -18.338 1.00 22.71 159 GLN C O 1
ATOM 8142 N N . LEU C 1 160 ? 122.583 29.487 -19.404 1.00 22.92 160 LEU C N 1
ATOM 8143 C CA . LEU C 1 160 ? 122.812 28.068 -19.345 1.00 22.54 160 LEU C CA 1
ATOM 8144 C C . LEU C 1 160 ? 124.073 27.716 -20.150 1.00 22.16 160 LEU C C 1
ATOM 8145 O O . LEU C 1 160 ? 124.882 26.902 -19.680 1.00 17.11 160 LEU C O 1
ATOM 8150 N N . ARG C 1 161 ? 124.190 28.267 -21.377 1.00 21.49 161 ARG C N 1
ATOM 8151 C CA . ARG C 1 161 ? 125.351 27.928 -22.210 1.00 21.85 161 ARG C CA 1
ATOM 8152 C C . ARG C 1 161 ? 126.592 28.485 -21.516 1.00 23.30 161 ARG C C 1
ATOM 8153 O O . ARG C 1 161 ? 127.643 27.877 -21.593 1.00 22.96 161 ARG C O 1
ATOM 8161 N N . GLY C 1 162 ? 126.444 29.626 -20.827 1.00 21.23 162 GLY C N 1
ATOM 8162 C CA . GLY C 1 162 ? 127.525 30.208 -20.093 1.00 21.11 162 GLY C CA 1
ATOM 8163 C C . GLY C 1 162 ? 128.103 29.285 -19.046 1.00 20.69 162 GLY C C 1
ATOM 8164 O O . GLY C 1 162 ? 129.317 29.136 -18.942 1.00 19.83 162 GLY C O 1
ATOM 8165 N N . ALA C 1 163 ? 127.217 28.666 -18.300 1.00 19.64 163 ALA C N 1
ATOM 8166 C CA . ALA C 1 163 ? 127.601 27.837 -17.214 1.00 21.20 163 ALA C CA 1
ATOM 8167 C C . ALA C 1 163 ? 128.253 26.558 -17.742 1.00 22.39 163 ALA C C 1
ATOM 8168 O O . ALA C 1 163 ? 129.242 26.074 -17.144 1.00 22.25 163 ALA C O 1
ATOM 8170 N N . GLN C 1 164 ? 127.744 26.034 -18.865 1.00 21.34 164 GLN C N 1
ATOM 8171 C CA . GLN C 1 164 ? 128.377 24.863 -19.508 1.00 20.65 164 GLN C CA 1
ATOM 8172 C C . GLN C 1 164 ? 129.747 25.220 -20.062 1.00 21.57 164 GLN C C 1
ATOM 8173 O O . GLN C 1 164 ? 130.720 24.469 -19.924 1.00 21.46 164 GLN C O 1
ATOM 8179 N N . LEU C 1 165 ? 129.852 26.389 -20.678 1.00 20.71 165 LEU C N 1
ATOM 8180 C CA . LEU C 1 165 ? 131.149 26.830 -21.160 1.00 20.38 165 LEU C CA 1
ATOM 8181 C C . LEU C 1 165 ? 132.171 26.933 -20.018 1.00 20.42 165 LEU C C 1
ATOM 8182 O O . LEU C 1 165 ? 133.280 26.436 -20.129 1.00 23.11 165 LEU C O 1
ATOM 8187 N N . ARG C 1 166 ? 131.791 27.528 -18.906 1.00 22.56 166 ARG C N 1
ATOM 8188 C CA . ARG C 1 166 ? 132.757 27.774 -17.825 1.00 23.00 166 ARG C CA 1
ATOM 8189 C C . ARG C 1 166 ? 133.165 26.470 -17.092 1.00 23.98 166 ARG C C 1
ATOM 8190 O O . ARG C 1 166 ? 134.276 26.399 -16.580 1.00 23.59 166 ARG C O 1
ATOM 8198 N 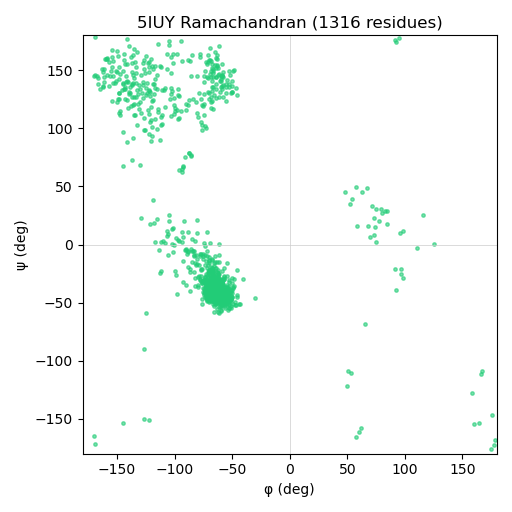N . GLU C 1 167 ? 132.265 25.481 -17.044 1.00 22.26 167 GLU C N 1
ATOM 8199 C CA . GLU C 1 167 ? 132.564 24.184 -16.477 1.00 23.64 167 GLU C CA 1
ATOM 8200 C C . GLU C 1 167 ? 133.566 23.505 -17.396 1.00 25.53 167 GLU C C 1
ATOM 8201 O O . GLU C 1 167 ? 134.521 22.946 -16.928 1.00 25.24 167 GLU C O 1
ATOM 8207 N N . LYS C 1 168 ? 133.380 23.582 -18.710 1.00 23.49 168 LYS C N 1
ATOM 8208 C CA . LYS C 1 168 ? 134.345 23.021 -19.626 1.00 24.02 168 LYS C CA 1
ATOM 8209 C C . LYS C 1 168 ? 135.760 23.623 -19.417 1.00 22.67 168 LYS C C 1
ATOM 8210 O O . LYS C 1 168 ? 136.766 22.898 -19.352 1.00 21.62 168 LYS C O 1
ATOM 8216 N N . ILE C 1 169 ? 135.815 24.918 -19.300 1.00 20.04 169 ILE C N 1
ATOM 8217 C CA . ILE C 1 169 ? 137.076 25.639 -19.042 1.00 23.25 169 ILE C CA 1
ATOM 8218 C C . ILE C 1 169 ? 137.648 25.284 -17.661 1.00 23.72 169 ILE C C 1
ATOM 8219 O O . ILE C 1 169 ? 138.846 25.200 -17.514 1.00 24.35 169 ILE C O 1
ATOM 8224 N N . ALA C 1 170 ? 136.803 25.092 -16.654 1.00 21.82 170 ALA C N 1
ATOM 8225 C CA . ALA C 1 170 ? 137.371 24.755 -15.348 1.00 24.60 170 ALA C CA 1
ATOM 8226 C C . ALA C 1 170 ? 137.993 23.370 -15.408 1.00 23.54 170 ALA C C 1
ATOM 8227 O O . ALA C 1 170 ? 139.063 23.175 -14.887 1.00 21.84 170 ALA C O 1
ATOM 8229 N N . LEU C 1 171 ? 137.297 22.436 -16.049 1.00 22.62 171 LEU C N 1
ATOM 8230 C CA . LEU C 1 171 ? 137.776 21.063 -16.147 1.00 26.62 171 LEU C CA 1
ATOM 8231 C C . LEU C 1 171 ? 139.103 20.982 -16.948 1.00 26.24 171 LEU C C 1
ATOM 8232 O O . LEU C 1 171 ? 139.987 20.271 -16.591 1.00 23.72 171 LEU C O 1
ATOM 8237 N N . SER C 1 172 ? 139.201 21.773 -18.004 1.00 25.81 172 SER C N 1
ATOM 8238 C CA . SER C 1 172 ? 140.381 21.827 -18.809 1.00 26.46 172 SER C CA 1
ATOM 8239 C C . SER C 1 172 ? 141.547 22.419 -18.029 1.00 25.59 172 SER C C 1
ATOM 8240 O O . SER C 1 172 ? 142.630 21.901 -18.123 1.00 25.14 172 SER C O 1
ATOM 8243 N N . ASN C 1 173 ? 141.289 23.459 -17.195 1.00 23.95 173 ASN C N 1
ATOM 8244 C CA . ASN C 1 173 ? 142.325 24.003 -16.362 1.00 24.39 173 ASN C CA 1
ATOM 8245 C C . ASN C 1 173 ? 142.725 23.080 -15.212 1.00 22.46 173 ASN C C 1
ATOM 8246 O O . ASN C 1 173 ? 143.902 23.053 -14.805 1.00 24.44 173 ASN C O 1
ATOM 8251 N N . LEU C 1 174 ? 141.780 22.265 -14.771 1.00 24.67 174 LEU C N 1
ATOM 8252 C CA . LEU C 1 174 ? 142.046 21.206 -13.791 1.00 27.81 174 LEU C CA 1
ATOM 8253 C C . LEU C 1 174 ? 143.076 20.194 -14.297 1.00 27.87 174 LEU C C 1
ATOM 8254 O O . LEU C 1 174 ? 144.021 19.841 -13.549 1.00 23.13 174 LEU C O 1
ATOM 8259 N N . GLU C 1 175 ? 142.910 19.763 -15.556 1.00 30.37 175 GLU C N 1
ATOM 8260 C CA . GLU C 1 175 ? 143.880 18.816 -16.194 1.00 29.85 175 GLU C CA 1
ATOM 8261 C C . GLU C 1 175 ? 145.245 19.405 -16.238 1.00 28.14 175 GLU C C 1
ATOM 8262 O O . GLU C 1 175 ? 146.167 18.720 -15.844 1.00 25.72 175 GLU C O 1
ATOM 8268 N N . ASN C 1 176 ? 145.401 20.671 -16.652 1.00 26.79 176 ASN C N 1
ATOM 8269 C CA . ASN C 1 176 ? 146.747 21.286 -16.607 1.00 29.36 176 ASN C CA 1
ATOM 8270 C C . ASN C 1 176 ? 147.281 21.314 -15.165 1.00 29.09 176 ASN C C 1
ATOM 8271 O O . ASN C 1 176 ? 148.481 21.102 -14.921 1.00 29.12 176 ASN C O 1
ATOM 8276 N N . GLN C 1 177 ? 146.406 21.654 -14.229 1.00 28.53 177 GLN C N 1
ATOM 8277 C CA . GLN C 1 177 ? 146.827 21.734 -12.821 1.00 30.30 177 GLN C CA 1
ATOM 8278 C C . GLN C 1 177 ? 147.275 20.419 -12.266 1.00 28.34 177 GLN C C 1
ATOM 8279 O O . GLN C 1 177 ? 148.193 20.431 -11.457 1.00 24.79 177 GLN C O 1
ATOM 8285 N N . LYS C 1 178 ? 146.681 19.310 -12.741 1.00 28.46 178 LYS C N 1
ATOM 8286 C CA . LYS C 1 178 ? 147.060 17.988 -12.295 1.00 31.89 178 LYS C CA 1
ATOM 8287 C C . LYS C 1 178 ? 148.384 17.584 -12.851 1.00 33.83 178 LYS C C 1
ATOM 8288 O O . LYS C 1 178 ? 149.164 16.837 -12.197 1.00 34.10 178 LYS C O 1
ATOM 8294 N N . GLU C 1 179 ? 148.659 18.005 -14.067 1.00 32.25 179 GLU C N 1
ATOM 8295 C CA . GLU C 1 179 ? 149.975 17.695 -14.629 1.00 37.71 179 GLU C CA 1
ATOM 8296 C C . GLU C 1 179 ? 151.063 18.425 -13.829 1.00 34.69 179 GLU C C 1
ATOM 8297 O O . GLU C 1 179 ? 152.121 17.854 -13.545 1.00 32.78 179 GLU C O 1
ATOM 8303 N N . SER C 1 180 ? 150.806 19.688 -13.512 1.00 29.06 180 SER C N 1
ATOM 8304 C CA . SER C 1 180 ? 151.710 20.449 -12.676 1.00 30.24 180 SER C CA 1
ATOM 8305 C C . SER C 1 180 ? 151.894 19.832 -11.300 1.00 28.33 180 SER C C 1
ATOM 8306 O O . SER C 1 180 ? 153.040 19.828 -10.835 1.00 30.21 180 SER C O 1
ATOM 8309 N N . ARG C 1 181 ? 150.823 19.315 -10.660 1.00 28.72 181 ARG C N 1
ATOM 8310 C CA A ARG C 1 181 ? 150.949 18.682 -9.323 0.50 32.16 181 ARG C CA 1
ATOM 8311 C CA B ARG C 1 181 ? 150.958 18.685 -9.324 0.50 31.84 181 ARG C CA 1
ATOM 8312 C C . ARG C 1 181 ? 151.881 17.473 -9.416 1.00 32.89 181 ARG C C 1
ATOM 8313 O O . ARG C 1 181 ? 152.754 17.312 -8.562 1.00 30.84 181 ARG C O 1
ATOM 8328 N N . GLN C 1 182 ? 151.651 16.638 -10.443 1.00 34.64 182 GLN C N 1
ATOM 8329 C CA . GLN C 1 182 ? 152.479 15.458 -10.741 1.00 37.60 182 GLN C CA 1
ATOM 8330 C C . GLN C 1 182 ? 153.937 15.878 -10.827 1.00 34.17 182 GLN C C 1
ATOM 8331 O O . GLN C 1 182 ? 154.755 15.269 -10.150 1.00 32.79 182 GLN C O 1
ATOM 8337 N N . LEU C 1 183 ? 154.262 16.912 -11.607 1.00 29.24 183 LEU C N 1
ATOM 8338 C CA . LEU C 1 183 ? 155.642 17.407 -11.677 1.00 31.53 183 LEU C CA 1
ATOM 8339 C C . LEU C 1 183 ? 156.204 17.894 -10.303 1.00 33.94 183 LEU C C 1
ATOM 8340 O O . LEU C 1 183 ? 157.357 17.576 -9.955 1.00 39.41 183 LEU C O 1
ATOM 8345 N N . THR C 1 184 ? 155.415 18.606 -9.489 1.00 32.09 184 THR C N 1
ATOM 8346 C CA . THR C 1 184 ? 155.947 19.021 -8.171 1.00 30.78 184 THR C CA 1
ATOM 8347 C C . THR C 1 184 ? 156.336 17.783 -7.341 1.00 31.50 184 THR C C 1
ATOM 8348 O O . THR C 1 184 ? 157.347 17.781 -6.700 1.00 28.40 184 THR C O 1
ATOM 8352 N N . GLU C 1 185 ? 155.511 16.760 -7.373 1.00 34.09 185 GLU C N 1
ATOM 8353 C CA . GLU C 1 185 ? 155.814 15.491 -6.731 1.00 44.81 185 GLU C CA 1
ATOM 8354 C C . GLU C 1 185 ? 157.080 14.809 -7.286 1.00 44.67 185 GLU C C 1
ATOM 8355 O O . GLU C 1 185 ? 157.937 14.450 -6.519 1.00 47.59 185 GLU C O 1
ATOM 8361 N N . GLN C 1 186 ? 157.228 14.659 -8.587 1.00 43.44 186 GLN C N 1
ATOM 8362 C CA . GLN C 1 186 ? 158.465 14.068 -9.113 1.00 45.38 186 GLN C CA 1
ATOM 8363 C C . GLN C 1 186 ? 159.710 14.835 -8.661 1.00 44.75 186 GLN C C 1
ATOM 8364 O O . GLN C 1 186 ? 160.642 14.244 -8.146 1.00 48.81 186 GLN C O 1
ATOM 8370 N N . LEU C 1 187 ? 159.709 16.151 -8.857 1.00 39.17 187 LEU C N 1
ATOM 8371 C CA . LEU C 1 187 ? 160.849 16.945 -8.484 1.00 40.18 187 LEU C CA 1
ATOM 8372 C C . LEU C 1 187 ? 161.126 16.799 -7.028 1.00 37.77 187 LEU C C 1
ATOM 8373 O O . LEU C 1 187 ? 162.281 16.716 -6.694 1.00 39.08 187 LEU C O 1
ATOM 8378 N N . ARG C 1 188 ? 160.094 16.706 -6.183 1.00 37.03 188 ARG C N 1
ATOM 8379 C CA . ARG C 1 188 ? 160.303 16.499 -4.755 1.00 42.12 188 ARG C CA 1
ATOM 8380 C C . ARG C 1 188 ? 161.050 15.152 -4.496 1.00 46.37 188 ARG C C 1
ATOM 8381 O O . ARG C 1 188 ? 162.112 15.138 -3.893 1.00 40.98 188 ARG C O 1
ATOM 8389 N N . ASP C 1 189 ? 160.451 14.056 -4.936 1.00 51.60 189 ASP C N 1
ATOM 8390 C CA . ASP C 1 189 ? 160.982 12.688 -4.746 1.00 55.17 189 ASP C CA 1
ATOM 8391 C C . ASP C 1 189 ? 162.365 12.484 -5.372 1.00 55.05 189 ASP C C 1
ATOM 8392 O O . ASP C 1 189 ? 163.157 11.745 -4.839 1.00 58.40 189 ASP C O 1
ATOM 8397 N N . ALA C 1 190 ? 162.668 13.186 -6.457 1.00 57.62 190 ALA C N 1
ATOM 8398 C CA . ALA C 1 190 ? 164.022 13.189 -7.055 1.00 56.79 190 ALA C CA 1
ATOM 8399 C C . ALA C 1 190 ? 165.043 14.131 -6.353 1.00 55.14 190 ALA C C 1
ATOM 8400 O O . ALA C 1 190 ? 166.021 14.537 -6.983 1.00 61.01 190 ALA C O 1
ATOM 8402 N N . GLY C 1 191 ? 164.811 14.519 -5.090 1.00 55.93 191 GLY C N 1
ATOM 8403 C CA . GLY C 1 191 ? 165.696 15.444 -4.368 1.00 46.11 191 GLY C CA 1
ATOM 8404 C C . GLY C 1 191 ? 165.970 16.837 -4.919 1.00 48.91 191 GLY C C 1
ATOM 8405 O O . GLY C 1 191 ? 166.887 17.499 -4.450 1.00 55.06 191 GLY C O 1
ATOM 8406 N N . VAL C 1 192 ? 165.184 17.336 -5.866 1.00 48.21 192 VAL C N 1
ATOM 8407 C CA . VAL C 1 192 ? 165.423 18.695 -6.413 1.00 49.48 192 VAL C CA 1
ATOM 8408 C C . VAL C 1 192 ? 164.153 19.564 -6.405 1.00 46.41 192 VAL C C 1
ATOM 8409 O O . VAL C 1 192 ? 164.057 20.543 -7.120 1.00 45.86 192 VAL C O 1
ATOM 8413 N N . GLY C 1 193 ? 163.203 19.219 -5.537 1.00 45.49 193 GLY C N 1
ATOM 8414 C CA . GLY C 1 193 ? 161.929 19.947 -5.411 1.00 44.78 193 GLY C CA 1
ATOM 8415 C C . GLY C 1 193 ? 161.688 20.361 -3.987 1.00 39.70 193 GLY C C 1
ATOM 8416 O O . GLY C 1 193 ? 162.656 20.576 -3.242 1.00 36.00 193 GLY C O 1
ATOM 8417 N N . ALA C 1 194 ? 160.418 20.449 -3.593 1.00 35.28 194 ALA C N 1
ATOM 8418 C CA . ALA C 1 194 ? 160.073 20.903 -2.229 1.00 33.58 194 ALA C CA 1
ATOM 8419 C C . ALA C 1 194 ? 158.661 20.545 -1.806 1.00 31.29 194 ALA C C 1
ATOM 8420 O O . ALA C 1 194 ? 157.724 20.678 -2.586 1.00 29.62 194 ALA C O 1
ATOM 8422 N N . GLU C 1 195 ? 158.489 20.052 -0.586 1.00 30.27 195 GLU C N 1
ATOM 8423 C CA . GLU C 1 195 ? 157.148 19.834 -0.082 1.00 29.26 195 GLU C CA 1
ATOM 8424 C C . GLU C 1 195 ? 156.216 21.065 -0.265 1.00 29.05 195 GLU C C 1
ATOM 8425 O O . GLU C 1 195 ? 155.050 20.898 -0.594 1.00 28.30 195 GLU C O 1
ATOM 8431 N N . LEU C 1 196 ? 156.745 22.277 -0.102 1.00 27.06 196 LEU C N 1
ATOM 8432 C CA . LEU C 1 196 ? 155.969 23.482 -0.273 1.00 30.34 196 LEU C CA 1
ATOM 8433 C C . LEU C 1 196 ? 155.341 23.618 -1.682 1.00 28.43 196 LEU C C 1
ATOM 8434 O O . LEU C 1 196 ? 154.245 24.117 -1.782 1.00 24.84 196 LEU C O 1
ATOM 8439 N N . ASP C 1 197 ? 156.010 23.088 -2.704 1.00 24.84 197 ASP C N 1
ATOM 8440 C CA . ASP C 1 197 ? 155.484 23.059 -4.047 1.00 25.86 197 ASP C CA 1
ATOM 8441 C C . ASP C 1 197 ? 154.274 22.102 -4.136 1.00 23.42 197 ASP C C 1
ATOM 8442 O O . ASP C 1 197 ? 153.267 22.401 -4.730 1.00 23.49 197 ASP C O 1
ATOM 8447 N N . VAL C 1 198 ? 154.395 20.934 -3.593 1.00 24.25 198 VAL C N 1
ATOM 8448 C CA . VAL C 1 198 ? 153.280 19.967 -3.616 1.00 24.70 198 VAL C CA 1
ATOM 8449 C C . VAL C 1 198 ? 152.051 20.490 -2.864 1.00 23.06 198 VAL C C 1
ATOM 8450 O O . VAL C 1 198 ? 150.955 20.370 -3.353 1.00 24.37 198 VAL C O 1
ATOM 8454 N N . LEU C 1 199 ? 152.267 21.067 -1.709 1.00 23.62 199 LEU C N 1
ATOM 8455 C CA . LEU C 1 199 ? 151.196 21.590 -0.908 1.00 24.01 199 LEU C CA 1
ATOM 8456 C C . LEU C 1 199 ? 150.449 22.683 -1.678 1.00 24.38 199 LEU C C 1
ATOM 8457 O O . LEU C 1 199 ? 149.228 22.589 -1.747 1.00 24.62 199 LEU C O 1
ATOM 8462 N N . ARG C 1 200 ? 151.144 23.689 -2.249 1.00 24.35 200 ARG C N 1
ATOM 8463 C CA . ARG C 1 200 ? 150.400 24.742 -2.964 1.00 23.95 200 ARG C CA 1
ATOM 8464 C C . ARG C 1 200 ? 149.686 24.211 -4.228 1.00 24.98 200 ARG C C 1
ATOM 8465 O O . ARG C 1 200 ? 148.602 24.696 -4.564 1.00 24.90 200 ARG C O 1
ATOM 8473 N N . ALA C 1 201 ? 150.308 23.257 -4.915 1.00 22.95 201 ALA C N 1
ATOM 8474 C CA . ALA C 1 201 ? 149.700 22.662 -6.093 1.00 26.28 201 ALA C CA 1
ATOM 8475 C C . ALA C 1 201 ? 148.405 21.921 -5.693 1.00 25.70 201 ALA C C 1
ATOM 8476 O O . ALA C 1 201 ? 147.434 22.073 -6.368 1.00 24.42 201 ALA C O 1
ATOM 8478 N N . ASP C 1 202 ? 148.416 21.200 -4.574 1.00 26.14 202 ASP C N 1
ATOM 8479 C CA . ASP C 1 202 ? 147.182 20.580 -3.980 1.00 26.14 202 ASP C CA 1
ATOM 8480 C C . ASP C 1 202 ? 146.109 21.600 -3.581 1.00 24.51 202 ASP C C 1
ATOM 8481 O O . ASP C 1 202 ? 144.937 21.390 -3.874 1.00 24.58 202 ASP C O 1
ATOM 8486 N N . ALA C 1 203 ? 146.490 22.741 -2.998 1.00 22.10 203 ALA C N 1
ATOM 8487 C CA . ALA C 1 203 ? 145.496 23.742 -2.683 1.00 22.32 203 ALA C CA 1
ATOM 8488 C C . ALA C 1 203 ? 144.796 24.269 -3.947 1.00 24.36 203 ALA C C 1
ATOM 8489 O O . ALA C 1 203 ? 143.591 24.367 -3.972 1.00 23.47 203 ALA C O 1
ATOM 8491 N N . ARG C 1 204 ? 145.572 24.540 -4.978 1.00 26.97 204 ARG C N 1
ATOM 8492 C CA . ARG C 1 204 ? 145.060 25.018 -6.246 1.00 31.38 204 ARG C CA 1
ATOM 8493 C C . ARG C 1 204 ? 144.122 24.013 -6.992 1.00 29.29 204 ARG C C 1
ATOM 8494 O O . ARG C 1 204 ? 143.043 24.402 -7.536 1.00 27.49 204 ARG C O 1
ATOM 8502 N N . LEU C 1 205 ? 144.508 22.750 -7.013 1.00 24.11 205 LEU C N 1
ATOM 8503 C CA . LEU C 1 205 ? 143.617 21.738 -7.548 1.00 28.73 205 LEU C CA 1
ATOM 8504 C C . LEU C 1 205 ? 142.268 21.694 -6.837 1.00 26.57 205 LEU C C 1
ATOM 8505 O O . LEU C 1 205 ? 141.207 21.504 -7.468 1.00 26.51 205 LEU C O 1
ATOM 8510 N N . ALA C 1 206 ? 142.312 21.793 -5.520 1.00 23.52 206 ALA C N 1
ATOM 8511 C CA . ALA C 1 206 ? 141.101 21.663 -4.755 1.00 25.14 206 ALA C CA 1
ATOM 8512 C C . ALA C 1 206 ? 140.199 22.919 -5.080 1.00 23.18 206 ALA C C 1
ATOM 8513 O O . ALA C 1 206 ? 138.988 22.801 -5.254 1.00 21.53 206 ALA C O 1
ATOM 8515 N N . ALA C 1 207 ? 140.817 24.074 -5.167 1.00 19.68 207 ALA C N 1
ATOM 8516 C CA . ALA C 1 207 ? 140.112 25.355 -5.540 1.00 22.79 207 ALA C CA 1
ATOM 8517 C C . ALA C 1 207 ? 139.408 25.292 -6.916 1.00 23.60 207 ALA C C 1
ATOM 8518 O O . ALA C 1 207 ? 138.222 25.575 -7.022 1.00 19.41 207 ALA C O 1
ATOM 8520 N N . THR C 1 208 ? 140.113 24.776 -7.921 1.00 21.08 208 THR C N 1
ATOM 8521 C CA . THR C 1 208 ? 139.526 24.623 -9.224 1.00 22.43 208 THR C CA 1
ATOM 8522 C C . THR C 1 208 ? 138.415 23.593 -9.259 1.00 21.65 208 THR C C 1
ATOM 8523 O O . THR C 1 208 ? 137.377 23.827 -9.879 1.00 21.31 208 THR C O 1
ATOM 8527 N N . ALA C 1 209 ? 138.655 22.482 -8.578 1.00 21.90 209 ALA C N 1
ATOM 8528 C CA . ALA C 1 209 ? 137.657 21.421 -8.460 1.00 24.80 209 ALA C CA 1
ATOM 8529 C C . ALA C 1 209 ? 136.404 21.889 -7.726 1.00 23.23 209 ALA C C 1
ATOM 8530 O O . ALA C 1 209 ? 135.348 21.507 -8.085 1.00 24.44 209 ALA C O 1
ATOM 8532 N N . ALA C 1 210 ? 136.567 22.714 -6.710 1.00 21.81 210 ALA C N 1
ATOM 8533 C CA . ALA C 1 210 ? 135.458 23.375 -6.043 1.00 22.29 210 ALA C CA 1
ATOM 8534 C C . ALA C 1 210 ? 134.569 24.149 -6.985 1.00 22.48 210 ALA C C 1
ATOM 8535 O O . ALA C 1 210 ? 133.370 24.132 -6.764 1.00 22.73 210 ALA C O 1
ATOM 8537 N N . SER C 1 211 ? 135.109 24.792 -8.013 1.00 20.39 211 SER C N 1
ATOM 8538 C CA . SER C 1 211 ? 134.264 25.684 -8.855 1.00 23.80 211 SER C CA 1
ATOM 8539 C C . SER C 1 211 ? 133.260 24.840 -9.712 1.00 24.23 211 SER C C 1
ATOM 8540 O O . SER C 1 211 ? 132.237 25.363 -10.129 1.00 24.11 211 SER C O 1
ATOM 8543 N N . VAL C 1 212 ? 133.594 23.572 -9.990 1.00 23.62 212 VAL C N 1
ATOM 8544 C CA . VAL C 1 212 ? 132.817 22.750 -10.960 1.00 25.07 212 VAL C CA 1
ATOM 8545 C C . VAL C 1 212 ? 131.371 22.543 -10.516 1.00 24.53 212 VAL C C 1
ATOM 8546 O O . VAL C 1 212 ? 130.469 22.916 -11.254 1.00 24.86 212 VAL C O 1
ATOM 8550 N N . PRO C 1 213 ? 131.150 21.971 -9.325 1.00 23.56 213 PRO C N 1
ATOM 8551 C CA . PRO C 1 213 ? 129.769 21.807 -8.892 1.00 23.95 213 PRO C CA 1
ATOM 8552 C C . PRO C 1 213 ? 129.028 23.075 -8.705 1.00 22.66 213 PRO C C 1
ATOM 8553 O O . PRO C 1 213 ? 127.816 23.024 -8.769 1.00 20.73 213 PRO C O 1
ATOM 8557 N N . GLN C 1 214 ? 129.693 24.200 -8.458 1.00 23.39 214 GLN C N 1
ATOM 8558 C CA . GLN C 1 214 ? 128.952 25.454 -8.430 1.00 24.07 214 GLN C CA 1
ATOM 8559 C C . GLN C 1 214 ? 128.425 25.873 -9.820 1.00 24.37 214 GLN C C 1
ATOM 8560 O O . GLN C 1 214 ? 127.302 26.358 -9.926 1.00 20.25 214 GLN C O 1
ATOM 8566 N N . LEU C 1 215 ? 129.229 25.652 -10.861 1.00 23.49 215 LEU C N 1
ATOM 8567 C CA . LEU C 1 215 ? 128.816 25.925 -12.239 1.00 22.32 215 LEU C CA 1
ATOM 8568 C C . LEU C 1 215 ? 127.728 24.932 -12.672 1.00 21.98 215 LEU C C 1
ATOM 8569 O O . LEU C 1 215 ? 126.749 25.306 -13.353 1.00 20.11 215 LEU C O 1
ATOM 8574 N N . GLN C 1 216 ? 127.839 23.701 -12.215 1.00 19.89 216 GLN C N 1
ATOM 8575 C CA . GLN C 1 216 ? 126.785 22.743 -12.538 1.00 22.56 216 GLN C CA 1
ATOM 8576 C C . GLN C 1 216 ? 125.484 23.126 -11.884 1.00 23.73 216 GLN C C 1
ATOM 8577 O O . GLN C 1 216 ? 124.475 23.030 -12.500 1.00 23.31 216 GLN C O 1
ATOM 8583 N N . ALA C 1 217 ? 125.541 23.603 -10.640 1.00 24.00 217 ALA C N 1
ATOM 8584 C CA . ALA C 1 217 ? 124.361 24.072 -9.933 1.00 24.63 217 ALA C CA 1
ATOM 8585 C C . ALA C 1 217 ? 123.696 25.184 -10.723 1.00 23.78 217 ALA C C 1
ATOM 8586 O O . ALA C 1 217 ? 122.484 25.171 -10.908 1.00 24.77 217 ALA C O 1
ATOM 8588 N N . GLU C 1 218 ? 124.503 26.108 -11.216 1.00 22.63 218 GLU C N 1
ATOM 8589 C CA . GLU C 1 218 ? 124.014 27.272 -11.962 1.00 25.51 218 GLU C CA 1
ATOM 8590 C C . GLU C 1 218 ? 123.221 26.869 -13.232 1.00 23.74 218 GLU C C 1
ATOM 8591 O O . GLU C 1 218 ? 122.132 27.398 -13.532 1.00 25.17 218 GLU C O 1
ATOM 8597 N N . ALA C 1 219 ? 123.769 25.886 -13.914 1.00 21.13 219 ALA C N 1
ATOM 8598 C CA . ALA C 1 219 ? 123.218 25.299 -15.121 1.00 22.09 219 ALA C CA 1
ATOM 8599 C C . ALA C 1 219 ? 121.934 24.565 -14.826 1.00 23.74 219 ALA C C 1
ATOM 8600 O O . ALA C 1 219 ? 120.967 24.771 -15.543 1.00 23.92 219 ALA C O 1
ATOM 8602 N N . GLU C 1 220 ? 121.900 23.745 -13.769 1.00 22.78 220 GLU C N 1
ATOM 8603 C CA . GLU C 1 220 ? 120.624 23.185 -13.344 1.00 24.92 220 GLU C CA 1
ATOM 8604 C C . GLU C 1 220 ? 119.522 24.277 -13.092 1.00 23.48 220 GLU C C 1
ATOM 8605 O O . GLU C 1 220 ? 118.387 24.106 -13.498 1.00 22.75 220 GLU C O 1
ATOM 8611 N N . ARG C 1 221 ? 119.855 25.352 -12.419 1.00 22.47 221 ARG C N 1
ATOM 8612 C CA . ARG C 1 221 ? 118.871 26.367 -12.127 1.00 24.92 221 ARG C CA 1
ATOM 8613 C C . ARG C 1 221 ? 118.395 27.016 -13.424 1.00 25.26 221 ARG C C 1
ATOM 8614 O O . ARG C 1 221 ? 117.235 27.307 -13.508 1.00 21.84 221 ARG C O 1
ATOM 8622 N N . ALA C 1 222 ? 119.289 27.208 -14.401 1.00 22.34 222 ALA C N 1
ATOM 8623 C CA . ALA C 1 222 ? 118.875 27.684 -15.687 1.00 23.59 222 ALA C CA 1
ATOM 8624 C C . ALA C 1 222 ? 117.939 26.686 -16.413 1.00 23.26 222 ALA C C 1
ATOM 8625 O O . ALA C 1 222 ? 116.903 27.146 -16.952 1.00 20.80 222 ALA C O 1
ATOM 8627 N N . ARG C 1 223 ? 118.230 25.375 -16.361 1.00 23.27 223 ARG C N 1
ATOM 8628 C CA A ARG C 1 223 ? 117.354 24.378 -16.976 0.50 25.31 223 ARG C CA 1
ATOM 8629 C CA B ARG C 1 223 ? 117.345 24.360 -16.942 0.50 25.85 223 ARG C CA 1
ATOM 8630 C C . ARG C 1 223 ? 115.952 24.492 -16.374 1.00 24.89 223 ARG C C 1
ATOM 8631 O O . ARG C 1 223 ? 114.973 24.410 -17.081 1.00 24.08 223 ARG C O 1
ATOM 8646 N N . HIS C 1 224 ? 115.899 24.666 -15.077 1.00 23.49 224 HIS C N 1
ATOM 8647 C CA . HIS C 1 224 ? 114.645 24.682 -14.383 1.00 26.61 224 HIS C CA 1
ATOM 8648 C C . HIS C 1 224 ? 113.891 25.990 -14.736 1.00 23.62 224 HIS C C 1
ATOM 8649 O O . HIS C 1 224 ? 112.708 25.879 -14.975 1.00 21.84 224 HIS C O 1
ATOM 8656 N N . ARG C 1 225 ? 114.560 27.154 -14.845 1.00 20.46 225 ARG C N 1
ATOM 8657 C CA . ARG C 1 225 ? 113.871 28.403 -15.283 1.00 23.64 225 ARG C CA 1
ATOM 8658 C C . ARG C 1 225 ? 113.252 28.182 -16.653 1.00 21.45 225 ARG C C 1
ATOM 8659 O O . ARG C 1 225 ? 112.129 28.533 -16.869 1.00 23.21 225 ARG C O 1
ATOM 8667 N N . ILE C 1 226 ? 114.063 27.647 -17.571 1.00 20.37 226 ILE C N 1
ATOM 8668 C CA . ILE C 1 226 ? 113.662 27.382 -18.968 1.00 20.16 226 ILE C CA 1
ATOM 8669 C C . ILE C 1 226 ? 112.391 26.539 -18.966 1.00 19.86 226 ILE C C 1
ATOM 8670 O O . ILE C 1 226 ? 111.352 26.946 -19.571 1.00 21.61 226 ILE C O 1
ATOM 8675 N N . ALA C 1 227 ? 112.408 25.484 -18.160 1.00 19.43 227 ALA C N 1
ATOM 8676 C CA . ALA C 1 227 ? 111.236 24.625 -18.088 1.00 20.39 227 ALA C CA 1
ATOM 8677 C C . ALA C 1 227 ? 109.966 25.422 -17.662 1.00 21.40 227 ALA C C 1
ATOM 8678 O O . ALA C 1 227 ? 108.934 25.278 -18.304 1.00 20.05 227 ALA C O 1
ATOM 8680 N N . THR C 1 228 ? 110.035 26.243 -16.610 1.00 20.22 228 THR C N 1
ATOM 8681 C CA . THR C 1 228 ? 108.847 26.954 -16.174 1.00 21.27 228 THR C CA 1
ATOM 8682 C C . THR C 1 228 ? 108.415 27.943 -17.266 1.00 21.32 228 THR C C 1
ATOM 8683 O O . THR C 1 228 ? 107.232 28.116 -17.519 1.00 20.63 228 THR C O 1
ATOM 8687 N N . LEU C 1 229 ? 109.373 28.546 -17.931 1.00 21.43 229 LEU C N 1
ATOM 8688 C CA . LEU C 1 229 ? 109.048 29.534 -18.987 1.00 21.35 229 LEU C CA 1
ATOM 8689 C C . LEU C 1 229 ? 108.362 28.850 -20.188 1.00 20.13 229 LEU C C 1
ATOM 8690 O O . LEU C 1 229 ? 107.626 29.497 -20.888 1.00 20.36 229 LEU C O 1
ATOM 8695 N N . LEU C 1 230 ? 108.620 27.566 -20.403 1.00 19.50 230 LEU C N 1
ATOM 8696 C CA . LEU C 1 230 ? 107.934 26.718 -21.418 1.00 22.01 230 LEU C CA 1
ATOM 8697 C C . LEU C 1 230 ? 106.584 26.121 -20.974 1.00 24.08 230 LEU C C 1
ATOM 8698 O O . LEU C 1 230 ? 105.856 25.565 -21.755 1.00 23.60 230 LEU C O 1
ATOM 8703 N N . GLY C 1 231 ? 106.253 26.252 -19.690 1.00 24.04 231 GLY C N 1
ATOM 8704 C CA . GLY C 1 231 ? 105.020 25.706 -19.153 1.00 21.45 231 GLY C CA 1
ATOM 8705 C C . GLY C 1 231 ? 105.181 24.251 -18.833 1.00 22.34 231 GLY C C 1
ATOM 8706 O O . GLY C 1 231 ? 104.181 23.515 -18.857 1.00 22.41 231 GLY C O 1
ATOM 8707 N N . GLN C 1 232 ? 106.414 23.859 -18.505 1.00 21.64 232 GLN C N 1
ATOM 8708 C CA . GLN C 1 232 ? 106.751 22.498 -18.258 1.00 24.60 232 GLN C CA 1
ATOM 8709 C C . GLN C 1 232 ? 107.349 22.231 -16.873 1.00 25.77 232 GLN C C 1
ATOM 8710 O O . GLN C 1 232 ? 108.119 23.035 -16.288 1.00 25.68 232 GLN C O 1
ATOM 8716 N N . ARG C 1 233 ? 107.055 21.039 -16.385 1.00 24.13 233 ARG C N 1
ATOM 8717 C CA . ARG C 1 233 ? 107.706 20.553 -15.178 1.00 24.93 233 ARG C CA 1
ATOM 8718 C C . ARG C 1 233 ? 109.220 20.265 -15.407 1.00 23.25 233 ARG C C 1
ATOM 8719 O O . ARG C 1 233 ? 109.640 19.994 -16.513 1.00 20.63 233 ARG C O 1
ATOM 8727 N N . PRO C 1 234 ? 110.048 20.423 -14.369 1.00 24.22 234 PRO C N 1
ATOM 8728 C CA . PRO C 1 234 ? 111.498 20.347 -14.590 1.00 26.33 234 PRO C CA 1
ATOM 8729 C C . PRO C 1 234 ? 112.010 19.024 -15.176 1.00 29.61 234 PRO C C 1
ATOM 8730 O O . PRO C 1 234 ? 112.984 19.022 -15.897 1.00 29.74 234 PRO C O 1
ATOM 8734 N N . GLU C 1 235 ? 111.351 17.928 -14.889 1.00 33.26 235 GLU C N 1
ATOM 8735 C CA . GLU C 1 235 ? 111.857 16.639 -15.344 1.00 42.80 235 GLU C CA 1
ATOM 8736 C C . GLU C 1 235 ? 111.172 16.242 -16.638 1.00 39.74 235 GLU C C 1
ATOM 8737 O O . GLU C 1 235 ? 111.476 15.217 -17.129 1.00 39.33 235 GLU C O 1
ATOM 8743 N N . GLU C 1 236 ? 110.291 17.079 -17.207 1.00 39.60 236 GLU C N 1
ATOM 8744 C CA . GLU C 1 236 ? 109.487 16.721 -18.374 1.00 36.16 236 GLU C CA 1
ATOM 8745 C C . GLU C 1 236 ? 109.806 17.626 -19.564 1.00 32.63 236 GLU C C 1
ATOM 8746 O O . GLU C 1 236 ? 109.081 17.688 -20.546 1.00 32.59 236 GLU C O 1
ATOM 8752 N N . LEU C 1 237 ? 110.946 18.286 -19.506 1.00 32.04 237 LEU C N 1
ATOM 8753 C CA . LEU C 1 237 ? 111.386 19.115 -20.607 1.00 33.62 237 LEU C CA 1
ATOM 8754 C C . LEU C 1 237 ? 111.459 18.368 -21.931 1.00 37.27 237 LEU C C 1
ATOM 8755 O O . LEU C 1 237 ? 112.069 17.318 -22.018 1.00 40.63 237 LEU C O 1
ATOM 8760 N N . THR C 1 238 ? 110.866 18.945 -22.965 1.00 38.17 238 THR C N 1
ATOM 8761 C CA . THR C 1 238 ? 110.769 18.274 -24.245 1.00 42.58 238 THR C CA 1
ATOM 8762 C C . THR C 1 238 ? 111.984 18.565 -25.186 1.00 44.41 238 THR C C 1
ATOM 8763 O O . THR C 1 238 ? 112.070 18.003 -26.278 1.00 52.22 238 THR C O 1
ATOM 8767 N N . VAL C 1 239 ? 112.899 19.438 -24.776 1.00 38.00 239 VAL C N 1
ATOM 8768 C CA . VAL C 1 239 ? 113.955 19.928 -25.664 1.00 34.73 239 VAL C CA 1
ATOM 8769 C C . VAL C 1 239 ? 115.257 19.581 -25.016 1.00 33.18 239 VAL C C 1
ATOM 8770 O O . VAL C 1 239 ? 115.448 19.879 -23.849 1.00 35.66 239 VAL C O 1
ATOM 8774 N N . ASP C 1 240 ? 116.163 18.985 -25.777 1.00 34.01 240 ASP C N 1
ATOM 8775 C CA . ASP C 1 240 ? 117.431 18.465 -25.280 1.00 31.57 240 ASP C CA 1
ATOM 8776 C C . ASP C 1 240 ? 118.407 19.691 -25.032 1.00 33.38 240 ASP C C 1
ATOM 8777 O O . ASP C 1 240 ? 118.782 20.419 -25.943 1.00 27.47 240 ASP C O 1
ATOM 8782 N N . LEU C 1 241 ? 118.852 19.845 -23.788 1.00 30.29 241 LEU C N 1
ATOM 8783 C CA . LEU C 1 241 ? 119.721 20.926 -23.417 1.00 30.71 241 LEU C CA 1
ATOM 8784 C C . LEU C 1 241 ? 121.197 20.573 -23.191 1.00 29.61 241 LEU C C 1
ATOM 8785 O O . LEU C 1 241 ? 121.900 21.395 -22.596 1.00 29.36 241 LEU C O 1
ATOM 8790 N N . SER C 1 242 ? 121.665 19.435 -23.732 1.00 27.84 242 SER C N 1
ATOM 8791 C CA . SER C 1 242 ? 123.078 19.009 -23.741 1.00 29.60 242 SER C CA 1
ATOM 8792 C C . SER C 1 242 ? 123.977 20.128 -24.291 1.00 29.39 242 SER C C 1
ATOM 8793 O O . SER C 1 242 ? 123.566 20.845 -25.189 1.00 31.87 242 SER C O 1
ATOM 8796 N N . PRO C 1 243 ? 125.192 20.254 -23.773 1.00 28.25 243 PRO C N 1
ATOM 8797 C CA . PRO C 1 243 ? 126.082 21.397 -24.074 1.00 28.19 243 PRO C CA 1
ATOM 8798 C C . PRO C 1 243 ? 126.241 21.704 -25.555 1.00 28.59 243 PRO C C 1
ATOM 8799 O O . PRO C 1 243 ? 126.412 20.778 -26.315 1.00 30.37 243 PRO C O 1
ATOM 8803 N N . ARG C 1 244 ? 126.094 22.973 -25.939 1.00 26.59 244 ARG C N 1
ATOM 8804 C CA . ARG C 1 244 ? 126.521 23.469 -27.223 1.00 28.06 244 ARG C CA 1
ATOM 8805 C C . ARG C 1 244 ? 127.129 24.813 -27.001 1.00 27.59 244 ARG C C 1
ATOM 8806 O O . ARG C 1 244 ? 126.977 25.395 -25.914 1.00 25.66 244 ARG C O 1
ATOM 8814 N N . ASP C 1 245 ? 127.745 25.340 -28.056 1.00 26.82 245 ASP C N 1
ATOM 8815 C CA . ASP C 1 245 ? 128.393 26.620 -27.954 1.00 27.78 245 ASP C CA 1
ATOM 8816 C C . ASP C 1 245 ? 127.346 27.729 -27.755 1.00 27.49 245 ASP C C 1
ATOM 8817 O O . ASP C 1 245 ? 126.219 27.649 -28.265 1.00 26.85 245 ASP C O 1
ATOM 8822 N N . LEU C 1 246 ? 127.794 28.789 -27.083 1.00 26.51 246 LEU C N 1
ATOM 8823 C CA . LEU C 1 246 ? 127.011 29.969 -26.848 1.00 27.30 246 LEU C CA 1
ATOM 8824 C C . LEU C 1 246 ? 126.821 30.544 -28.243 1.00 27.74 246 LEU C C 1
ATOM 8825 O O . LEU C 1 246 ? 127.757 30.644 -28.959 1.00 30.95 246 LEU C O 1
ATOM 8830 N N . PRO C 1 247 ? 125.593 30.858 -28.652 1.00 31.49 247 PRO C N 1
ATOM 8831 C CA . PRO C 1 247 ? 125.406 31.388 -30.014 1.00 28.88 247 PRO C CA 1
ATOM 8832 C C . PRO C 1 247 ? 125.975 32.760 -30.232 1.00 30.34 247 PRO C C 1
ATOM 8833 O O . PRO C 1 247 ? 126.087 33.563 -29.316 1.00 30.51 247 PRO C O 1
ATOM 8837 N N . ALA C 1 248 ? 126.231 33.044 -31.504 1.00 31.49 248 ALA C N 1
ATOM 8838 C CA . ALA C 1 248 ? 126.841 34.276 -31.933 1.00 32.87 248 ALA C CA 1
ATOM 8839 C C . ALA C 1 248 ? 126.132 34.827 -33.152 1.00 32.34 248 ALA C C 1
ATOM 8840 O O . ALA C 1 248 ? 125.647 34.071 -34.007 1.00 35.33 248 ALA C O 1
ATOM 8842 N N . ILE C 1 249 ? 126.074 36.142 -33.227 1.00 34.34 249 ILE C N 1
ATOM 8843 C CA . ILE C 1 249 ? 125.696 36.823 -34.458 1.00 37.95 249 ILE C CA 1
ATOM 8844 C C . ILE C 1 249 ? 126.914 37.592 -34.915 1.00 45.80 249 ILE C C 1
ATOM 8845 O O . ILE C 1 249 ? 127.354 38.529 -34.197 1.00 51.50 249 ILE C O 1
ATOM 8850 N N . THR C 1 250 ? 127.451 37.172 -36.068 1.00 51.23 250 THR C N 1
ATOM 8851 C CA . THR C 1 250 ? 128.573 37.864 -36.783 1.00 64.49 250 THR C CA 1
ATOM 8852 C C . THR C 1 250 ? 128.122 39.070 -37.678 1.00 56.65 250 THR C C 1
ATOM 8853 O O . THR C 1 250 ? 128.870 40.056 -37.801 1.00 43.19 250 THR C O 1
ATOM 8857 N N . LYS C 1 251 ? 126.937 38.931 -38.308 1.00 50.71 251 LYS C N 1
ATOM 8858 C CA . LYS C 1 251 ? 126.291 39.984 -39.107 1.00 52.40 251 LYS C CA 1
ATOM 8859 C C . LYS C 1 251 ? 126.044 41.234 -38.257 1.00 52.03 251 LYS C C 1
ATOM 8860 O O . LYS C 1 251 ? 125.758 41.134 -37.072 1.00 48.48 251 LYS C O 1
ATOM 8866 N N . ALA C 1 252 ? 126.154 42.417 -38.840 1.00 46.97 252 ALA C N 1
ATOM 8867 C CA . ALA C 1 252 ? 125.775 43.619 -38.099 1.00 48.43 252 ALA C CA 1
ATOM 8868 C C . ALA C 1 252 ? 124.277 43.567 -37.686 1.00 45.07 252 ALA C C 1
ATOM 8869 O O . ALA C 1 252 ? 123.427 43.118 -38.482 1.00 40.99 252 ALA C O 1
ATOM 8871 N N . LEU C 1 253 ? 123.975 44.036 -36.462 1.00 39.66 253 LEU C N 1
ATOM 8872 C CA . LEU C 1 253 ? 122.637 43.901 -35.867 1.00 36.07 253 LEU C CA 1
ATOM 8873 C C . LEU C 1 253 ? 121.510 44.678 -36.548 1.00 31.55 253 LEU C C 1
ATOM 8874 O O . LEU C 1 253 ? 121.469 45.896 -36.545 1.00 24.74 253 LEU C O 1
ATOM 8879 N N . PRO C 1 254 ? 120.535 43.956 -37.077 1.00 30.02 254 PRO C N 1
ATOM 8880 C CA . PRO C 1 254 ? 119.384 44.634 -37.634 1.00 29.36 254 PRO C CA 1
ATOM 8881 C C . PRO C 1 254 ? 118.467 45.233 -36.564 1.00 28.31 254 PRO C C 1
ATOM 8882 O O . PRO C 1 254 ? 117.664 44.536 -35.984 1.00 34.78 254 PRO C O 1
ATOM 8886 N N . ILE C 1 255 ? 118.597 46.526 -36.349 1.00 26.25 255 ILE C N 1
ATOM 8887 C CA . ILE C 1 255 ? 117.855 47.280 -35.323 1.00 27.55 255 ILE C CA 1
ATOM 8888 C C . ILE C 1 255 ? 116.839 48.275 -35.844 1.00 28.35 255 ILE C C 1
ATOM 8889 O O . ILE C 1 255 ? 116.263 48.997 -35.083 1.00 27.95 255 ILE C O 1
ATOM 8894 N N . GLY C 1 256 ? 116.655 48.371 -37.156 1.00 33.40 256 GLY C N 1
ATOM 8895 C CA . GLY C 1 256 ? 115.784 49.393 -37.723 1.00 32.82 256 GLY C CA 1
ATOM 8896 C C . GLY C 1 256 ? 116.220 50.825 -37.402 1.00 34.20 256 GLY C C 1
ATOM 8897 O O . GLY C 1 256 ? 117.368 51.116 -36.995 1.00 32.15 256 GLY C O 1
ATOM 8898 N N . ASP C 1 257 ? 115.262 51.719 -37.554 1.00 33.30 257 ASP C N 1
ATOM 8899 C CA . ASP C 1 257 ? 115.462 53.102 -37.206 1.00 37.51 257 ASP C CA 1
ATOM 8900 C C . ASP C 1 257 ? 115.130 53.257 -35.736 1.00 35.39 257 ASP C C 1
ATOM 8901 O O . ASP C 1 257 ? 114.030 52.938 -35.356 1.00 34.64 257 ASP C O 1
ATOM 8906 N N . PRO C 1 258 ? 116.042 53.775 -34.915 1.00 42.58 258 PRO C N 1
ATOM 8907 C CA . PRO C 1 258 ? 115.696 53.982 -33.500 1.00 49.44 258 PRO C CA 1
ATOM 8908 C C . PRO C 1 258 ? 114.501 54.889 -33.209 1.00 47.81 258 PRO C C 1
ATOM 8909 O O . PRO C 1 258 ? 113.791 54.626 -32.243 1.00 45.13 258 PRO C O 1
ATOM 8913 N N . GLY C 1 259 ? 114.232 55.884 -34.053 1.00 42.00 259 GLY C N 1
ATOM 8914 C CA . GLY C 1 259 ? 113.000 56.677 -33.918 1.00 43.52 259 GLY C CA 1
ATOM 8915 C C . GLY C 1 259 ? 111.695 55.982 -34.289 1.00 46.78 259 GLY C C 1
ATOM 8916 O O . GLY C 1 259 ? 110.654 56.643 -34.452 1.00 52.17 259 GLY C O 1
ATOM 8917 N N . GLU C 1 260 ? 111.735 54.662 -34.489 1.00 44.36 260 GLU C N 1
ATOM 8918 C CA . GLU C 1 260 ? 110.528 53.856 -34.582 1.00 42.58 260 GLU C CA 1
ATOM 8919 C C . GLU C 1 260 ? 110.267 53.119 -33.271 1.00 37.20 260 GLU C C 1
ATOM 8920 O O . GLU C 1 260 ? 109.210 52.493 -33.144 1.00 31.34 260 GLU C O 1
ATOM 8926 N N . LEU C 1 261 ? 111.197 53.180 -32.305 1.00 31.66 261 LEU C N 1
ATOM 8927 C CA . LEU C 1 261 ? 111.142 52.254 -31.158 1.00 31.46 261 LEU C CA 1
ATOM 8928 C C . LEU C 1 261 ? 109.984 52.504 -30.239 1.00 29.75 261 LEU C C 1
ATOM 8929 O O . LEU C 1 261 ? 109.355 51.558 -29.754 1.00 28.62 261 LEU C O 1
ATOM 8934 N N . LEU C 1 262 ? 109.671 53.759 -30.007 1.00 27.22 262 LEU C N 1
ATOM 8935 C CA . LEU C 1 262 ? 108.532 54.072 -29.155 1.00 30.97 262 LEU C CA 1
ATOM 8936 C C . LEU C 1 262 ? 107.214 53.642 -29.716 1.00 30.71 262 LEU C C 1
ATOM 8937 O O . LEU C 1 262 ? 106.360 53.348 -28.941 1.00 35.69 262 LEU C O 1
ATOM 8942 N N . ARG C 1 263 ? 107.076 53.541 -31.036 1.00 33.76 263 ARG C N 1
ATOM 8943 C CA . ARG C 1 263 ? 105.857 52.996 -31.703 1.00 35.15 263 ARG C CA 1
ATOM 8944 C C . ARG C 1 263 ? 105.817 51.498 -31.684 1.00 32.23 263 ARG C C 1
ATOM 8945 O O . ARG C 1 263 ? 104.764 50.967 -31.748 1.00 33.75 263 ARG C O 1
ATOM 8953 N N . ARG C 1 264 ? 106.970 50.815 -31.630 1.00 30.38 264 ARG C N 1
ATOM 8954 C CA . ARG C 1 264 ? 107.011 49.352 -31.598 1.00 27.93 264 ARG C CA 1
ATOM 8955 C C . ARG C 1 264 ? 106.816 48.761 -30.153 1.00 29.29 264 ARG C C 1
ATOM 8956 O O . ARG C 1 264 ? 106.451 47.606 -30.021 1.00 31.25 264 ARG C O 1
ATOM 8964 N N . ARG C 1 265 ? 107.108 49.532 -29.099 1.00 24.47 265 ARG C N 1
ATOM 8965 C CA . ARG C 1 265 ? 107.005 49.051 -27.724 1.00 23.31 265 ARG C CA 1
ATOM 8966 C C . ARG C 1 265 ? 105.554 48.924 -27.204 1.00 25.49 265 ARG C C 1
ATOM 8967 O O . ARG C 1 265 ? 104.883 49.912 -26.987 1.00 27.81 265 ARG C O 1
ATOM 8975 N N . PRO C 1 266 ? 105.056 47.710 -26.980 1.00 25.34 266 PRO C N 1
ATOM 8976 C CA . PRO C 1 266 ? 103.692 47.681 -26.427 1.00 24.50 266 PRO C CA 1
ATOM 8977 C C . PRO C 1 266 ? 103.487 48.328 -25.044 1.00 24.99 266 PRO C C 1
ATOM 8978 O O . PRO C 1 266 ? 102.366 48.737 -24.766 1.00 23.83 266 PRO C O 1
ATOM 8982 N N . ASP C 1 267 ? 104.515 48.404 -24.183 1.00 23.30 267 ASP C N 1
ATOM 8983 C CA . ASP C 1 267 ? 104.302 49.071 -22.901 1.00 24.04 267 ASP C CA 1
ATOM 8984 C C . ASP C 1 267 ? 103.950 50.539 -23.073 1.00 24.92 267 ASP C C 1
ATOM 8985 O O . ASP C 1 267 ? 103.188 51.082 -22.261 1.00 23.52 267 ASP C O 1
ATOM 8990 N N . ILE C 1 268 ? 104.480 51.159 -24.129 1.00 25.52 268 ILE C N 1
ATOM 8991 C CA . ILE C 1 268 ? 104.123 52.537 -24.482 1.00 28.44 268 ILE C CA 1
ATOM 8992 C C . ILE C 1 268 ? 102.671 52.656 -24.947 1.00 29.32 268 ILE C C 1
ATOM 8993 O O . ILE C 1 268 ? 101.938 53.549 -24.489 1.00 25.42 268 ILE C O 1
ATOM 8998 N N . ARG C 1 269 ? 102.255 51.741 -25.815 1.00 28.95 269 ARG C N 1
ATOM 8999 C CA . ARG C 1 269 ? 100.880 51.713 -26.288 1.00 30.58 269 ARG C CA 1
ATOM 9000 C C . ARG C 1 269 ? 99.931 51.473 -25.113 1.00 28.94 269 ARG C C 1
ATOM 9001 O O . ARG C 1 269 ? 98.855 52.061 -25.066 1.00 25.49 269 ARG C O 1
ATOM 9009 N N . ALA C 1 270 ? 100.306 50.615 -24.176 1.00 25.65 270 ALA C N 1
ATOM 9010 C CA . ALA C 1 270 ? 99.414 50.323 -23.057 1.00 26.20 270 ALA C CA 1
ATOM 9011 C C . ALA C 1 270 ? 99.211 51.633 -22.258 1.00 24.27 270 ALA C C 1
ATOM 9012 O O . ALA C 1 270 ? 98.103 51.987 -21.958 1.00 21.93 270 ALA C O 1
ATOM 9014 N N . ALA C 1 271 ? 100.291 52.346 -21.957 1.00 22.00 271 ALA C N 1
ATOM 9015 C CA . ALA C 1 271 ? 100.186 53.509 -21.084 1.00 20.68 271 ALA C CA 1
ATOM 9016 C C . ALA C 1 271 ? 99.404 54.643 -21.824 1.00 23.61 271 ALA C C 1
ATOM 9017 O O . ALA C 1 271 ? 98.656 55.391 -21.210 1.00 24.75 271 ALA C O 1
ATOM 9019 N N . GLU C 1 272 ? 99.638 54.739 -23.130 1.00 21.00 272 GLU C N 1
ATOM 9020 C CA . GLU C 1 272 ? 98.931 55.658 -23.991 1.00 25.96 272 GLU C CA 1
ATOM 9021 C C . GLU C 1 272 ? 97.435 55.348 -24.014 1.00 25.38 272 GLU C C 1
ATOM 9022 O O . GLU C 1 272 ? 96.647 56.289 -24.083 1.00 23.90 272 GLU C O 1
ATOM 9028 N N . ARG C 1 273 ? 97.083 54.052 -24.005 1.00 23.85 273 ARG C N 1
ATOM 9029 C CA . ARG C 1 273 ? 95.694 53.628 -24.031 1.00 25.31 273 ARG C CA 1
ATOM 9030 C C . ARG C 1 273 ? 95.030 53.964 -22.681 1.00 25.84 273 ARG C C 1
ATOM 9031 O O . ARG C 1 273 ? 93.879 54.398 -22.673 1.00 25.03 273 ARG C O 1
ATOM 9039 N N . ARG C 1 274 ? 95.756 53.793 -21.570 1.00 25.84 274 ARG C N 1
ATOM 9040 C CA A ARG C 1 274 ? 95.207 54.181 -20.272 0.50 26.03 274 ARG C CA 1
ATOM 9041 C CA B ARG C 1 274 ? 95.281 54.207 -20.231 0.50 25.57 274 ARG C CA 1
ATOM 9042 C C . ARG C 1 274 ? 95.023 55.713 -20.146 1.00 25.08 274 ARG C C 1
ATOM 9043 O O . ARG C 1 274 ? 94.104 56.156 -19.514 1.00 28.03 274 ARG C O 1
ATOM 9058 N N . LEU C 1 275 ? 95.888 56.484 -20.761 1.00 25.06 275 LEU C N 1
ATOM 9059 C CA . LEU C 1 275 ? 95.710 57.903 -20.864 1.00 27.25 275 LEU C CA 1
ATOM 9060 C C . LEU C 1 275 ? 94.442 58.253 -21.705 1.00 26.71 275 LEU C C 1
ATOM 9061 O O . LEU C 1 275 ? 93.665 59.098 -21.321 1.00 29.14 275 LEU C O 1
ATOM 9066 N N . ALA C 1 276 ? 94.265 57.625 -22.850 1.00 27.51 276 ALA C N 1
ATOM 9067 C CA . ALA C 1 276 ? 93.001 57.743 -23.583 1.00 30.04 276 ALA C CA 1
ATOM 9068 C C . ALA C 1 276 ? 91.778 57.358 -22.775 1.00 29.36 276 ALA C C 1
ATOM 9069 O O . ALA C 1 276 ? 90.772 58.054 -22.855 1.00 26.11 276 ALA C O 1
ATOM 9071 N N . ALA C 1 277 ? 91.831 56.237 -22.047 1.00 27.82 277 ALA C N 1
ATOM 9072 C CA . ALA C 1 277 ? 90.657 55.858 -21.209 1.00 26.89 277 ALA C CA 1
ATOM 9073 C C . ALA C 1 277 ? 90.354 56.917 -20.141 1.00 26.67 277 ALA C C 1
ATOM 9074 O O . ALA C 1 277 ? 89.216 57.210 -19.827 1.00 23.22 277 ALA C O 1
ATOM 9076 N N . SER C 1 278 ? 91.408 57.442 -19.561 1.00 26.19 278 SER C N 1
ATOM 9077 C CA . SER C 1 278 ? 91.262 58.390 -18.454 1.00 31.12 278 SER C CA 1
ATOM 9078 C C . SER C 1 278 ? 90.670 59.779 -18.922 1.00 28.52 278 SER C C 1
ATOM 9079 O O . SER C 1 278 ? 90.011 60.490 -18.165 1.00 25.38 278 SER C O 1
ATOM 9082 N N . THR C 1 279 ? 90.999 60.141 -20.157 1.00 26.05 279 THR C N 1
ATOM 9083 C CA . THR C 1 279 ? 90.529 61.320 -20.806 1.00 29.96 279 THR C CA 1
ATOM 9084 C C . THR C 1 279 ? 89.043 61.146 -21.157 1.00 29.52 279 THR C C 1
ATOM 9085 O O . THR C 1 279 ? 88.264 62.004 -20.894 1.00 27.98 279 THR C O 1
ATOM 9089 N N . ALA C 1 280 ? 88.669 60.003 -21.715 1.00 27.76 280 ALA C N 1
ATOM 9090 C CA . ALA C 1 280 ? 87.272 59.669 -21.850 1.00 26.66 280 ALA C CA 1
ATOM 9091 C C . ALA C 1 280 ? 86.511 59.773 -20.538 1.00 27.83 280 ALA C C 1
ATOM 9092 O O . ALA C 1 280 ? 85.335 60.175 -20.513 1.00 26.62 280 ALA C O 1
ATOM 9094 N N . ASP C 1 281 ? 87.146 59.370 -19.449 1.00 28.28 281 ASP C N 1
ATOM 9095 C CA . ASP C 1 281 ? 86.504 59.432 -18.152 1.00 26.85 281 ASP C CA 1
ATOM 9096 C C . ASP C 1 281 ? 86.259 60.861 -17.706 1.00 25.44 281 ASP C C 1
ATOM 9097 O O . ASP C 1 281 ? 85.354 61.077 -16.915 1.00 25.51 281 ASP C O 1
ATOM 9102 N N . VAL C 1 282 ? 87.080 61.818 -18.117 1.00 25.70 282 VAL C N 1
ATOM 9103 C CA . VAL C 1 282 ? 86.788 63.241 -17.862 1.00 27.86 282 VAL C CA 1
ATOM 9104 C C . VAL C 1 282 ? 85.406 63.595 -18.501 1.00 29.17 282 VAL C C 1
ATOM 9105 O O . VAL C 1 282 ? 84.575 64.264 -17.870 1.00 28.19 282 VAL C O 1
ATOM 9109 N N . GLY C 1 283 ? 85.172 63.079 -19.706 1.00 28.11 283 GLY C N 1
ATOM 9110 C CA . GLY C 1 283 ? 83.947 63.244 -20.430 1.00 30.05 283 GLY C CA 1
ATOM 9111 C C . GLY C 1 283 ? 82.790 62.682 -19.641 1.00 30.57 283 GLY C C 1
ATOM 9112 O O . GLY C 1 283 ? 81.710 63.263 -19.615 1.00 31.04 283 GLY C O 1
ATOM 9113 N N . VAL C 1 284 ? 82.986 61.522 -19.052 1.00 31.26 284 VAL C N 1
ATOM 9114 C CA . VAL C 1 284 ? 81.897 60.868 -18.337 1.00 29.03 284 VAL C CA 1
ATOM 9115 C C . VAL C 1 284 ? 81.441 61.783 -17.210 1.00 29.61 284 VAL C C 1
ATOM 9116 O O . VAL C 1 284 ? 80.249 61.960 -16.986 1.00 30.01 284 VAL C O 1
ATOM 9120 N N . ALA C 1 285 ? 82.405 62.352 -16.511 1.00 27.13 285 ALA C N 1
ATOM 9121 C CA . ALA C 1 285 ? 82.106 63.215 -15.389 1.00 31.66 285 ALA C CA 1
ATOM 9122 C C . ALA C 1 285 ? 81.527 64.602 -15.824 1.00 32.44 285 ALA C C 1
ATOM 9123 O O . ALA C 1 285 ? 80.761 65.226 -15.071 1.00 31.49 285 ALA C O 1
ATOM 9125 N N . THR C 1 286 ? 81.986 65.077 -16.977 1.00 29.22 286 THR C N 1
ATOM 9126 C CA . THR C 1 286 ? 81.548 66.318 -17.539 1.00 34.48 286 THR C CA 1
ATOM 9127 C C . THR C 1 286 ? 80.051 66.233 -17.875 1.00 34.95 286 THR C C 1
ATOM 9128 O O . THR C 1 286 ? 79.315 67.151 -17.539 1.00 30.13 286 THR C O 1
ATOM 9132 N N . ALA C 1 287 ? 79.631 65.113 -18.454 1.00 30.34 287 ALA C N 1
ATOM 9133 C CA . ALA C 1 287 ? 78.243 64.872 -18.757 1.00 34.55 287 ALA C CA 1
ATOM 9134 C C . ALA C 1 287 ? 77.272 65.009 -17.582 1.00 36.49 287 ALA C C 1
ATOM 9135 O O . ALA C 1 287 ? 76.103 65.302 -17.827 1.00 33.21 287 ALA C O 1
ATOM 9137 N N . ASP C 1 288 ? 77.727 64.792 -16.342 1.00 34.51 288 ASP C N 1
ATOM 9138 C CA . ASP C 1 288 ? 76.861 64.976 -15.176 1.00 33.21 288 ASP C CA 1
ATOM 9139 C C . ASP C 1 288 ? 76.616 66.414 -14.797 1.00 31.14 288 ASP C C 1
ATOM 9140 O O . ASP C 1 288 ? 75.820 66.673 -13.931 1.00 32.49 288 ASP C O 1
ATOM 9145 N N . LEU C 1 289 ? 77.316 67.361 -15.410 1.00 34.38 289 LEU C N 1
ATOM 9146 C CA . LEU C 1 289 ? 76.954 68.787 -15.302 1.00 32.44 289 LEU C CA 1
ATOM 9147 C C . LEU C 1 289 ? 75.627 69.116 -16.008 1.00 36.68 289 LEU C C 1
ATOM 9148 O O . LEU C 1 289 ? 75.006 70.129 -15.706 1.00 36.45 289 LEU C O 1
ATOM 9153 N N . PHE C 1 290 ? 75.235 68.266 -16.955 1.00 37.62 290 PHE C N 1
ATOM 9154 C CA . PHE C 1 290 ? 74.085 68.473 -17.808 1.00 38.34 290 PHE C CA 1
ATOM 9155 C C . PHE C 1 290 ? 72.936 67.565 -17.413 1.00 35.44 290 PHE C C 1
ATOM 9156 O O . PHE C 1 290 ? 73.125 66.648 -16.646 1.00 35.83 290 PHE C O 1
ATOM 9164 N N . PRO C 1 291 ? 71.727 67.877 -17.884 1.00 35.35 291 PRO C N 1
ATOM 9165 C CA . PRO C 1 291 ? 70.583 67.060 -17.533 1.00 35.68 291 PRO C CA 1
ATOM 9166 C C . PRO C 1 291 ? 70.716 65.657 -18.059 1.00 35.50 291 PRO C C 1
ATOM 9167 O O . PRO C 1 291 ? 71.412 65.456 -19.066 1.00 28.14 291 PRO C O 1
ATOM 9171 N N . ARG C 1 292 ? 70.033 64.722 -17.388 1.00 32.09 292 ARG C N 1
ATOM 9172 C CA . ARG C 1 292 ? 69.910 63.348 -17.835 1.00 35.96 292 ARG C CA 1
ATOM 9173 C C . ARG C 1 292 ? 68.464 63.088 -18.260 1.00 35.72 292 ARG C C 1
ATOM 9174 O O . ARG C 1 292 ? 67.529 63.343 -17.494 1.00 34.96 292 ARG C O 1
ATOM 9182 N N . VAL C 1 293 ? 68.309 62.481 -19.418 1.00 32.97 293 VAL C N 1
ATOM 9183 C CA . VAL C 1 293 ? 67.030 62.207 -19.976 1.00 35.96 293 VAL C CA 1
ATOM 9184 C C . VAL C 1 293 ? 66.842 60.706 -20.129 1.00 37.86 293 VAL C C 1
ATOM 9185 O O . VAL C 1 293 ? 67.693 60.075 -20.728 1.00 39.78 293 VAL C O 1
ATOM 9189 N N . SER C 1 294 ? 65.706 60.187 -19.624 1.00 39.48 294 SER C N 1
ATOM 9190 C CA . SER C 1 294 ? 65.324 58.756 -19.551 1.00 39.02 294 SER C CA 1
ATOM 9191 C C . SER C 1 294 ? 63.874 58.517 -20.024 1.00 41.56 294 SER C C 1
ATOM 9192 O O . SER C 1 294 ? 62.965 59.346 -19.813 1.00 40.55 294 SER C O 1
ATOM 9195 N N . LEU C 1 295 ? 63.643 57.320 -20.511 1.00 39.43 295 LEU C N 1
ATOM 9196 C CA . LEU C 1 295 ? 62.358 56.892 -20.959 1.00 42.44 295 LEU C CA 1
ATOM 9197 C C . LEU C 1 295 ? 62.148 55.513 -20.416 1.00 38.92 295 LEU C C 1
ATOM 9198 O O . LEU C 1 295 ? 62.852 54.586 -20.806 1.00 43.33 295 LEU C O 1
ATOM 9203 N N . SER C 1 296 ? 61.215 55.352 -19.482 1.00 38.33 296 SER C N 1
ATOM 9204 C CA . SER C 1 296 ? 60.856 54.008 -19.021 1.00 37.56 296 SER C CA 1
ATOM 9205 C C . SER C 1 296 ? 59.613 53.590 -19.751 1.00 37.80 296 SER C C 1
ATOM 9206 O O . SER C 1 296 ? 58.945 54.426 -20.341 1.00 39.95 296 SER C O 1
ATOM 9209 N N . GLY C 1 297 ? 59.307 52.296 -19.721 1.00 38.67 297 GLY C N 1
ATOM 9210 C CA . GLY C 1 297 ? 58.129 51.768 -20.382 1.00 36.87 297 GLY C CA 1
ATOM 9211 C C . GLY C 1 297 ? 57.618 50.436 -19.875 1.00 38.44 297 GLY C C 1
ATOM 9212 O O . GLY C 1 297 ? 58.341 49.693 -19.220 1.00 40.84 297 GLY C O 1
ATOM 9213 N N . PHE C 1 298 ? 56.345 50.149 -20.172 1.00 36.68 298 PHE C N 1
ATOM 9214 C CA . PHE C 1 298 ? 55.690 48.868 -19.858 1.00 36.40 298 PHE C CA 1
ATOM 9215 C C . PHE C 1 298 ? 54.761 48.538 -21.039 1.00 35.90 298 PHE C C 1
ATOM 9216 O O . PHE C 1 298 ? 54.147 49.414 -21.579 1.00 37.71 298 PHE C O 1
ATOM 9224 N N . LEU C 1 299 ? 54.702 47.272 -21.436 1.00 38.52 299 LEU C N 1
ATOM 9225 C CA . LEU C 1 299 ? 53.809 46.781 -22.449 1.00 36.96 299 LEU C CA 1
ATOM 9226 C C . LEU C 1 299 ? 53.471 45.334 -22.093 1.00 38.61 299 LEU C C 1
ATOM 9227 O O . LEU C 1 299 ? 54.353 44.486 -21.906 1.00 37.48 299 LEU C O 1
ATOM 9232 N N . GLY C 1 300 ? 52.191 45.049 -21.997 1.00 37.54 300 GLY C N 1
ATOM 9233 C CA . GLY C 1 300 ? 51.742 43.752 -21.573 1.00 37.09 300 GLY C CA 1
ATOM 9234 C C . GLY C 1 300 ? 50.324 43.764 -21.040 1.00 41.04 300 GLY C C 1
ATOM 9235 O O . GLY C 1 300 ? 49.415 44.233 -21.695 1.00 47.53 300 GLY C O 1
ATOM 9236 N N . PHE C 1 301 ? 50.126 43.232 -19.853 1.00 40.86 301 PHE C N 1
ATOM 9237 C CA . PHE C 1 301 ? 48.806 43.042 -19.326 1.00 41.89 301 PHE C CA 1
ATOM 9238 C C . PHE C 1 301 ? 48.795 43.471 -17.859 1.00 45.38 301 PHE C C 1
ATOM 9239 O O . PHE C 1 301 ? 49.750 43.213 -17.110 1.00 45.28 301 PHE C O 1
ATOM 9247 N N . THR C 1 302 ? 47.720 44.146 -17.454 1.00 47.04 302 THR C N 1
ATOM 9248 C CA . THR C 1 302 ? 47.439 44.419 -16.052 1.00 43.00 302 THR C CA 1
ATOM 9249 C C . THR C 1 302 ? 45.961 44.079 -15.765 1.00 45.97 302 THR C C 1
ATOM 9250 O O . THR C 1 302 ? 45.071 44.496 -16.505 1.00 45.63 302 THR C O 1
ATOM 9254 N N . ALA C 1 303 ? 45.704 43.353 -14.691 1.00 41.82 303 ALA C N 1
ATOM 9255 C CA . ALA C 1 303 ? 44.347 42.982 -14.318 1.00 42.12 303 ALA C CA 1
ATOM 9256 C C . ALA C 1 303 ? 44.205 42.858 -12.802 1.00 44.25 303 ALA C C 1
ATOM 9257 O O . ALA C 1 303 ? 45.198 42.733 -12.115 1.00 42.46 303 ALA C O 1
ATOM 9259 N N . GLY C 1 304 ? 42.974 42.892 -12.293 1.00 45.67 304 GLY C N 1
ATOM 9260 C CA . GLY C 1 304 ? 42.678 42.607 -10.884 1.00 44.04 304 GLY C CA 1
ATOM 9261 C C . GLY C 1 304 ? 42.323 41.150 -10.634 1.00 44.05 304 GLY C C 1
ATOM 9262 O O . GLY C 1 304 ? 42.243 40.726 -9.492 1.00 45.50 304 GLY C O 1
ATOM 9263 N N . ARG C 1 305 ? 42.042 40.395 -11.683 1.00 48.87 305 ARG C N 1
ATOM 9264 C CA . ARG C 1 305 ? 41.723 38.973 -11.565 1.00 54.32 305 ARG C CA 1
ATOM 9265 C C . ARG C 1 305 ? 42.721 38.200 -12.415 1.00 53.87 305 ARG C C 1
ATOM 9266 O O . ARG C 1 305 ? 42.956 38.563 -13.574 1.00 54.75 305 ARG C O 1
ATOM 9274 N N . GLY C 1 306 ? 43.301 37.135 -11.848 1.00 56.80 306 GLY C N 1
ATOM 9275 C CA . GLY C 1 306 ? 44.401 36.377 -12.505 1.00 55.69 306 GLY C CA 1
ATOM 9276 C C . GLY C 1 306 ? 44.071 35.830 -13.882 1.00 56.29 306 GLY C C 1
ATOM 9277 O O . GLY C 1 306 ? 44.852 36.011 -14.825 1.00 54.58 306 GLY C O 1
ATOM 9278 N N . SER C 1 307 ? 42.894 35.191 -13.974 1.00 60.76 307 SER C N 1
ATOM 9279 C CA . SER C 1 307 ? 42.302 34.623 -15.213 1.00 62.10 307 SER C CA 1
ATOM 9280 C C . SER C 1 307 ? 42.273 35.541 -16.450 1.00 58.08 307 SER C C 1
ATOM 9281 O O . SER C 1 307 ? 42.297 35.066 -17.594 1.00 53.17 307 SER C O 1
ATOM 9284 N N . GLN C 1 308 ? 42.182 36.845 -16.222 1.00 53.80 308 GLN C N 1
ATOM 9285 C CA . GLN C 1 308 ? 42.158 37.809 -17.310 1.00 51.33 308 GLN C CA 1
ATOM 9286 C C . GLN C 1 308 ? 43.511 38.151 -17.951 1.00 52.62 308 GLN C C 1
ATOM 9287 O O . GLN C 1 308 ? 43.546 38.728 -19.043 1.00 50.04 308 GLN C O 1
ATOM 9293 N N . ILE C 1 309 ? 44.611 37.846 -17.260 1.00 54.69 309 ILE C N 1
ATOM 9294 C CA . ILE C 1 309 ? 45.950 38.124 -17.773 1.00 55.77 309 ILE C CA 1
ATOM 9295 C C . ILE C 1 309 ? 46.103 37.353 -19.105 1.00 56.28 309 ILE C C 1
ATOM 9296 O O . ILE C 1 309 ? 45.668 36.211 -19.217 1.00 50.18 309 ILE C O 1
ATOM 9301 N N . GLY C 1 310 ? 46.656 38.017 -20.119 1.00 56.26 310 GLY C N 1
ATOM 9302 C CA . GLY C 1 310 ? 46.735 37.461 -21.465 1.00 57.93 310 GLY C CA 1
ATOM 9303 C C . GLY C 1 310 ? 45.632 37.893 -22.427 1.00 60.39 310 GLY C C 1
ATOM 9304 O O . GLY C 1 310 ? 45.865 37.881 -23.657 1.00 60.25 310 GLY C O 1
ATOM 9305 N N . SER C 1 311 ? 44.452 38.285 -21.914 1.00 53.42 311 SER C N 1
ATOM 9306 C CA . SER C 1 311 ? 43.317 38.670 -22.802 1.00 54.91 311 SER C CA 1
ATOM 9307 C C . SER C 1 311 ? 43.366 40.140 -23.203 1.00 55.72 311 SER C C 1
ATOM 9308 O O . SER C 1 311 ? 44.002 40.972 -22.531 1.00 59.73 311 SER C O 1
ATOM 9311 N N . SER C 1 312 ? 42.697 40.434 -24.311 1.00 54.64 312 SER C N 1
ATOM 9312 C CA . SER C 1 312 ? 42.397 41.791 -24.763 1.00 56.58 312 SER C CA 1
ATOM 9313 C C . SER C 1 312 ? 41.867 42.740 -23.716 1.00 53.77 312 SER C C 1
ATOM 9314 O O . SER C 1 312 ? 42.257 43.888 -23.694 1.00 52.48 312 SER C O 1
ATOM 9317 N N . ALA C 1 313 ? 40.946 42.283 -22.878 1.00 53.63 313 ALA C N 1
ATOM 9318 C CA . ALA C 1 313 ? 40.330 43.175 -21.888 1.00 56.49 313 ALA C CA 1
ATOM 9319 C C . ALA C 1 313 ? 41.380 43.798 -20.933 1.00 62.21 313 ALA C C 1
ATOM 9320 O O . ALA C 1 313 ? 41.201 44.937 -20.503 1.00 64.07 313 ALA C O 1
ATOM 9322 N N . ALA C 1 314 ? 42.466 43.037 -20.675 1.00 60.31 314 ALA C N 1
ATOM 9323 C CA . ALA C 1 314 ? 43.567 43.360 -19.757 1.00 57.58 314 ALA C CA 1
ATOM 9324 C C . ALA C 1 314 ? 44.855 43.933 -20.397 1.00 50.67 314 ALA C C 1
ATOM 9325 O O . ALA C 1 314 ? 45.815 44.117 -19.680 1.00 44.59 314 ALA C O 1
ATOM 9327 N N . ARG C 1 315 ? 44.879 44.218 -21.709 1.00 48.44 315 ARG C N 1
ATOM 9328 C CA . ARG C 1 315 ? 46.009 44.895 -22.363 1.00 45.83 315 ARG C CA 1
ATOM 9329 C C . ARG C 1 315 ? 46.399 46.127 -21.561 1.00 45.96 315 ARG C C 1
ATOM 9330 O O . ARG C 1 315 ? 45.550 46.729 -20.899 1.00 45.80 315 ARG C O 1
ATOM 9338 N N . ALA C 1 316 ? 47.679 46.500 -21.615 1.00 38.48 316 ALA C N 1
ATOM 9339 C CA . ALA C 1 316 ? 48.169 47.625 -20.854 1.00 36.04 316 ALA C CA 1
ATOM 9340 C C . ALA C 1 316 ? 49.486 48.105 -21.374 1.00 35.73 316 ALA C C 1
ATOM 9341 O O . ALA C 1 316 ? 50.262 47.354 -21.938 1.00 39.80 316 ALA C O 1
ATOM 9343 N N . TRP C 1 317 ? 49.710 49.393 -21.179 1.00 37.24 317 TRP C N 1
ATOM 9344 C CA . TRP C 1 317 ? 50.937 50.011 -21.535 1.00 38.17 317 TRP C CA 1
ATOM 9345 C C . TRP C 1 317 ? 51.128 51.265 -20.739 1.00 38.11 317 TRP C C 1
ATOM 9346 O O . TRP C 1 317 ? 50.186 51.838 -20.217 1.00 43.33 317 TRP C O 1
ATOM 9357 N N . SER C 1 318 ? 52.376 51.665 -20.612 1.00 40.02 318 SER C N 1
ATOM 9358 C CA . SER C 1 318 ? 52.701 52.966 -20.084 1.00 41.47 318 SER C CA 1
ATOM 9359 C C . SER C 1 318 ? 54.112 53.356 -20.506 1.00 41.13 318 SER C C 1
ATOM 9360 O O . SER C 1 318 ? 54.932 52.508 -20.890 1.00 35.74 318 SER C O 1
ATOM 9363 N N . VAL C 1 319 ? 54.351 54.657 -20.450 1.00 39.46 319 VAL C N 1
ATOM 9364 C CA . VAL C 1 319 ? 55.564 55.305 -20.884 1.00 39.21 319 VAL C CA 1
ATOM 9365 C C . VAL C 1 319 ? 55.915 56.275 -19.747 1.00 40.14 319 VAL C C 1
ATOM 9366 O O . VAL C 1 319 ? 55.044 56.755 -19.072 1.00 40.00 319 VAL C O 1
ATOM 9370 N N . GLY C 1 320 ? 57.198 56.515 -19.497 1.00 42.11 320 GLY C N 1
ATOM 9371 C CA . GLY C 1 320 ? 57.658 57.217 -18.277 1.00 37.88 320 GLY C CA 1
ATOM 9372 C C . GLY C 1 320 ? 58.869 58.094 -18.581 1.00 40.23 320 GLY C C 1
ATOM 9373 O O . GLY C 1 320 ? 59.972 57.797 -18.150 1.00 40.45 320 GLY C O 1
ATOM 9374 N N . PRO C 1 321 ? 58.672 59.169 -19.373 1.00 41.95 321 PRO C N 1
ATOM 9375 C CA . PRO C 1 321 ? 59.762 60.087 -19.686 1.00 42.14 321 PRO C CA 1
ATOM 9376 C C . PRO C 1 321 ? 60.167 60.919 -18.493 1.00 41.16 321 PRO C C 1
ATOM 9377 O O . PRO C 1 321 ? 59.382 61.130 -17.583 1.00 47.05 321 PRO C O 1
ATOM 9381 N N . SER C 1 322 ? 61.385 61.412 -18.521 1.00 40.90 322 SER C N 1
ATOM 9382 C CA . SER C 1 322 ? 62.017 61.937 -17.327 1.00 41.66 322 SER C CA 1
ATOM 9383 C C . SER C 1 322 ? 63.275 62.726 -17.648 1.00 41.39 322 SER C C 1
ATOM 9384 O O . SER C 1 322 ? 64.051 62.408 -18.575 1.00 47.80 322 SER C O 1
ATOM 9387 N N . ILE C 1 323 ? 63.489 63.753 -16.876 1.00 36.79 323 ILE C N 1
ATOM 9388 C CA . ILE C 1 323 ? 64.647 64.561 -17.039 1.00 39.56 323 ILE C CA 1
ATOM 9389 C C . ILE C 1 323 ? 65.001 65.080 -15.657 1.00 40.58 323 ILE C C 1
ATOM 9390 O O . ILE C 1 323 ? 64.128 65.594 -14.941 1.00 43.73 323 ILE C O 1
ATOM 9395 N N . SER C 1 324 ? 66.244 64.838 -15.243 1.00 35.66 324 SER C N 1
ATOM 9396 C CA . SER C 1 324 ? 66.734 65.386 -13.994 1.00 40.45 324 SER C CA 1
ATOM 9397 C C . SER C 1 324 ? 67.996 66.165 -14.234 1.00 38.75 324 SER C C 1
ATOM 9398 O O . SER C 1 324 ? 68.604 66.072 -15.278 1.00 42.26 324 SER C O 1
ATOM 9401 N N . TRP C 1 325 ? 68.331 66.999 -13.276 1.00 36.98 325 TRP C N 1
ATOM 9402 C CA . TRP C 1 325 ? 69.508 67.823 -13.364 1.00 37.81 325 TRP C CA 1
ATOM 9403 C C . TRP C 1 325 ? 69.977 68.070 -11.949 1.00 44.29 325 TRP C C 1
ATOM 9404 O O . TRP C 1 325 ? 69.130 68.238 -11.038 1.00 42.05 325 TRP C O 1
ATOM 9415 N N . ALA C 1 326 ? 71.300 68.050 -11.737 1.00 45.44 326 ALA C N 1
ATOM 9416 C CA . ALA C 1 326 ? 71.844 68.049 -10.362 1.00 45.81 326 ALA C CA 1
ATOM 9417 C C . ALA C 1 326 ? 71.491 69.300 -9.545 1.00 41.18 326 ALA C C 1
ATOM 9418 O O . ALA C 1 326 ? 71.433 69.238 -8.316 1.00 40.94 326 ALA C O 1
ATOM 9420 N N . ALA C 1 327 ? 71.327 70.425 -10.228 1.00 37.73 327 ALA C N 1
ATOM 9421 C CA . ALA C 1 327 ? 70.906 71.692 -9.601 1.00 39.39 327 ALA C CA 1
ATOM 9422 C C . ALA C 1 327 ? 71.760 72.142 -8.401 1.00 39.93 327 ALA C C 1
ATOM 9423 O O . ALA C 1 327 ? 72.886 72.532 -8.595 1.00 42.08 327 ALA C O 1
ATOM 9425 N N . PHE C 1 328 ? 71.227 72.106 -7.181 1.00 42.20 328 PHE C N 1
ATOM 9426 C CA . PHE C 1 328 ? 71.948 72.546 -5.991 1.00 43.23 328 PHE C CA 1
ATOM 9427 C C . PHE C 1 328 ? 73.021 71.505 -5.539 1.00 44.56 328 PHE C C 1
ATOM 9428 O O . PHE C 1 328 ? 73.786 71.813 -4.675 1.00 40.08 328 PHE C O 1
ATOM 9436 N N . ASP C 1 329 ? 73.036 70.297 -6.124 1.00 44.13 329 ASP C N 1
ATOM 9437 C CA . ASP C 1 329 ? 74.090 69.283 -5.967 1.00 45.05 329 ASP C CA 1
ATOM 9438 C C . ASP C 1 329 ? 75.206 69.338 -7.037 1.00 44.45 329 ASP C C 1
ATOM 9439 O O . ASP C 1 329 ? 76.054 68.460 -7.092 1.00 37.16 329 ASP C O 1
ATOM 9444 N N . LEU C 1 330 ? 75.174 70.348 -7.893 1.00 38.99 330 LEU C N 1
ATOM 9445 C CA . LEU C 1 330 ? 76.234 70.605 -8.833 1.00 40.87 330 LEU C CA 1
ATOM 9446 C C . LEU C 1 330 ? 77.665 70.647 -8.207 1.00 39.90 330 LEU C C 1
ATOM 9447 O O . LEU C 1 330 ? 78.635 70.261 -8.857 1.00 39.64 330 LEU C O 1
ATOM 9452 N N . GLY C 1 331 ? 77.802 71.106 -6.968 1.00 36.94 331 GLY C N 1
ATOM 9453 C CA . GLY C 1 331 ? 79.099 71.157 -6.303 1.00 36.14 331 GLY C CA 1
ATOM 9454 C C . GLY C 1 331 ? 79.705 69.753 -6.123 1.00 38.90 331 GLY C C 1
ATOM 9455 O O . GLY C 1 331 ? 80.957 69.621 -6.177 1.00 39.06 331 GLY C O 1
ATOM 9456 N N . SER C 1 332 ? 78.847 68.736 -5.871 1.00 32.36 332 SER C N 1
ATOM 9457 C CA . SER C 1 332 ? 79.259 67.312 -5.918 1.00 34.31 332 SER C CA 1
ATOM 9458 C C . SER C 1 332 ? 79.755 66.838 -7.279 1.00 35.94 332 SER C C 1
ATOM 9459 O O . SER C 1 332 ? 80.815 66.111 -7.387 1.00 30.31 332 SER C O 1
ATOM 9462 N N . VAL C 1 333 ? 78.973 67.204 -8.300 1.00 32.36 333 VAL C N 1
ATOM 9463 C CA . VAL C 1 333 ? 79.297 66.864 -9.713 1.00 32.14 333 VAL C CA 1
ATOM 9464 C C . VAL C 1 333 ? 80.625 67.494 -10.065 1.00 31.99 333 VAL C C 1
ATOM 9465 O O . VAL C 1 333 ? 81.486 66.837 -10.640 1.00 31.54 333 VAL C O 1
ATOM 9469 N N . ARG C 1 334 ? 80.819 68.721 -9.603 1.00 31.34 334 ARG C N 1
ATOM 9470 C CA . ARG C 1 334 ? 82.099 69.397 -9.776 1.00 34.11 334 ARG C CA 1
ATOM 9471 C C . ARG C 1 334 ? 83.283 68.739 -9.034 1.00 33.42 334 ARG C C 1
ATOM 9472 O O . ARG C 1 334 ? 84.392 68.769 -9.566 1.00 28.28 334 ARG C O 1
ATOM 9480 N N . ALA C 1 335 ? 83.068 68.213 -7.823 1.00 30.29 335 ALA C N 1
ATOM 9481 C CA . ALA C 1 335 ? 84.133 67.571 -7.090 1.00 29.97 335 ALA C CA 1
ATOM 9482 C C . ALA C 1 335 ? 84.578 66.317 -7.886 1.00 31.97 335 ALA C C 1
ATOM 9483 O O . ALA C 1 335 ? 85.764 66.114 -8.089 1.00 30.71 335 ALA C O 1
ATOM 9485 N N . ARG C 1 336 ? 83.616 65.503 -8.350 1.00 31.69 336 ARG C N 1
ATOM 9486 C CA . ARG C 1 336 ? 83.938 64.346 -9.140 1.00 31.71 336 ARG C CA 1
ATOM 9487 C C . ARG C 1 336 ? 84.672 64.685 -10.469 1.00 31.91 336 ARG C C 1
ATOM 9488 O O . ARG C 1 336 ? 85.507 63.917 -10.921 1.00 28.41 336 ARG C O 1
ATOM 9496 N N . LEU C 1 337 ? 84.307 65.797 -11.092 1.00 29.62 337 LEU C N 1
ATOM 9497 C CA . LEU C 1 337 ? 84.970 66.289 -12.302 1.00 33.57 337 LEU C CA 1
ATOM 9498 C C . LEU C 1 337 ? 86.399 66.708 -11.992 1.00 33.04 337 LEU C C 1
ATOM 9499 O O . LEU C 1 337 ? 87.297 66.314 -12.737 1.00 30.90 337 LEU C O 1
ATOM 9504 N N . ARG C 1 338 ? 86.613 67.452 -10.889 1.00 30.30 338 ARG C N 1
ATOM 9505 C CA . ARG C 1 338 ? 87.997 67.770 -10.474 1.00 34.40 338 ARG C CA 1
ATOM 9506 C C . ARG C 1 338 ? 88.799 66.471 -10.258 1.00 30.98 338 ARG C C 1
ATOM 9507 O O . ARG C 1 338 ? 89.978 66.426 -10.565 1.00 30.15 338 ARG C O 1
ATOM 9515 N N . GLY C 1 339 ? 88.142 65.457 -9.733 1.00 28.32 339 GLY C N 1
ATOM 9516 C CA . GLY C 1 339 ? 88.754 64.166 -9.469 1.00 32.22 339 GLY C CA 1
ATOM 9517 C C . GLY C 1 339 ? 89.147 63.459 -10.755 1.00 32.85 339 GLY C C 1
ATOM 9518 O O . GLY C 1 339 ? 90.292 63.045 -10.901 1.00 30.98 339 GLY C O 1
ATOM 9519 N N . ALA C 1 340 ? 88.206 63.358 -11.682 1.00 31.08 340 ALA C N 1
ATOM 9520 C CA . ALA C 1 340 ? 88.483 62.778 -12.989 1.00 31.44 340 ALA C CA 1
ATOM 9521 C C . ALA C 1 340 ? 89.629 63.497 -13.706 1.00 30.27 340 ALA C C 1
ATOM 9522 O O . ALA C 1 340 ? 90.479 62.860 -14.320 1.00 29.55 340 ALA C O 1
ATOM 9524 N N . LYS C 1 341 ? 89.690 64.810 -13.586 1.00 28.66 341 LYS C N 1
ATOM 9525 C CA . LYS C 1 341 ? 90.778 65.581 -14.211 1.00 30.71 341 LYS C CA 1
ATOM 9526 C C . LYS C 1 341 ? 92.116 65.331 -13.565 1.00 27.96 341 LYS C C 1
ATOM 9527 O O . LYS C 1 341 ? 93.122 65.352 -14.233 1.00 25.04 341 LYS C O 1
ATOM 9533 N N . ALA C 1 342 ? 92.110 65.163 -12.260 1.00 28.33 342 ALA C N 1
ATOM 9534 C CA . ALA C 1 342 ? 93.333 64.850 -11.535 1.00 33.26 342 ALA C CA 1
ATOM 9535 C C . ALA C 1 342 ? 93.860 63.489 -11.991 1.00 30.33 342 ALA C C 1
ATOM 9536 O O . ALA C 1 342 ? 95.071 63.336 -12.180 1.00 32.32 342 ALA C O 1
ATOM 9538 N N . ASP C 1 343 ? 92.956 62.536 -12.172 1.00 28.26 343 ASP C N 1
ATOM 9539 C CA . ASP C 1 343 ? 93.332 61.194 -12.622 1.00 30.14 343 ASP C CA 1
ATOM 9540 C C . ASP C 1 343 ? 93.892 61.253 -14.036 1.00 31.34 343 ASP C C 1
ATOM 9541 O O . ASP C 1 343 ? 94.816 60.547 -14.322 1.00 30.22 343 ASP C O 1
ATOM 9546 N N . ALA C 1 344 ? 93.318 62.082 -14.908 1.00 28.96 344 ALA C N 1
ATOM 9547 C CA . ALA C 1 344 ? 93.896 62.294 -16.229 1.00 29.55 344 ALA C CA 1
ATOM 9548 C C . ALA C 1 344 ? 95.273 62.939 -16.232 1.00 28.04 344 ALA C C 1
ATOM 9549 O O . ALA C 1 344 ? 96.058 62.565 -17.053 1.00 26.34 344 ALA C O 1
ATOM 9551 N N . ASP C 1 345 ? 95.544 63.908 -15.356 1.00 28.85 345 ASP C N 1
ATOM 9552 C CA . ASP C 1 345 ? 96.905 64.400 -15.171 1.00 29.20 345 ASP C CA 1
ATOM 9553 C C . ASP C 1 345 ? 97.851 63.274 -14.746 1.00 28.20 345 ASP C C 1
ATOM 9554 O O . ASP C 1 345 ? 99.004 63.223 -15.231 1.00 21.94 345 ASP C O 1
ATOM 9559 N N . ALA C 1 346 ? 97.368 62.396 -13.861 1.00 21.74 346 ALA C N 1
ATOM 9560 C CA . ALA C 1 346 ? 98.192 61.330 -13.351 1.00 24.65 346 ALA C CA 1
ATOM 9561 C C . ALA C 1 346 ? 98.545 60.397 -14.480 1.00 23.36 346 ALA C C 1
ATOM 9562 O O . ALA C 1 346 ? 99.709 60.047 -14.636 1.00 26.20 346 ALA C O 1
ATOM 9564 N N . ALA C 1 347 ? 97.571 60.066 -15.300 1.00 21.06 347 ALA C N 1
ATOM 9565 C CA . ALA C 1 347 ? 97.816 59.236 -16.459 1.00 22.48 347 ALA C CA 1
ATOM 9566 C C . ALA C 1 347 ? 98.758 59.780 -17.532 1.00 24.93 347 ALA C C 1
ATOM 9567 O O . ALA C 1 347 ? 99.548 58.999 -18.124 1.00 27.24 347 ALA C O 1
ATOM 9569 N N . LEU C 1 348 ? 98.695 61.084 -17.767 1.00 23.53 348 LEU C N 1
ATOM 9570 C CA . LEU C 1 348 ? 99.567 61.720 -18.736 1.00 23.17 348 LEU C CA 1
ATOM 9571 C C . LEU C 1 348 ? 100.978 61.604 -18.179 1.00 23.59 348 LEU C C 1
ATOM 9572 O O . LEU C 1 348 ? 101.932 61.254 -18.895 1.00 22.46 348 LEU C O 1
ATOM 9577 N N . ALA C 1 349 ? 101.107 61.941 -16.907 1.00 22.82 349 ALA C N 1
ATOM 9578 C CA . ALA C 1 349 ? 102.377 61.852 -16.258 1.00 26.79 349 ALA C CA 1
ATOM 9579 C C . ALA C 1 349 ? 102.951 60.386 -16.251 1.00 27.16 349 ALA C C 1
ATOM 9580 O O . ALA C 1 349 ? 104.158 60.266 -16.411 1.00 25.61 349 ALA C O 1
ATOM 9582 N N . SER C 1 350 ? 102.146 59.327 -16.078 1.00 24.85 350 SER C N 1
ATOM 9583 C CA . SER C 1 350 ? 102.690 57.939 -16.186 1.00 25.53 350 SER C CA 1
ATOM 9584 C C . SER C 1 350 ? 103.041 57.627 -17.598 1.00 25.55 350 SER C C 1
ATOM 9585 O O . SER C 1 350 ? 103.971 56.885 -17.815 1.00 28.87 350 SER C O 1
ATOM 9588 N N . TYR C 1 351 ? 102.275 58.144 -18.560 1.00 25.81 351 TYR C N 1
ATOM 9589 C CA . TYR C 1 351 ? 102.569 57.846 -19.947 1.00 25.14 351 TYR C CA 1
ATOM 9590 C C . TYR C 1 351 ? 103.949 58.406 -20.211 1.00 25.57 351 TYR C C 1
ATOM 9591 O O . TYR C 1 351 ? 104.790 57.698 -20.705 1.00 24.72 351 TYR C O 1
ATOM 9600 N N . GLU C 1 352 ? 104.194 59.645 -19.822 1.00 25.90 352 GLU C N 1
ATOM 9601 C CA . GLU C 1 352 ? 105.524 60.270 -20.065 1.00 26.92 352 GLU C CA 1
ATOM 9602 C C . GLU C 1 352 ? 106.639 59.542 -19.323 1.00 27.84 352 GLU C C 1
ATOM 9603 O O . GLU C 1 352 ? 107.760 59.430 -19.833 1.00 26.32 352 GLU C O 1
ATOM 9609 N N . GLN C 1 353 ? 106.338 59.049 -18.115 1.00 27.22 353 GLN C N 1
ATOM 9610 C CA . GLN C 1 353 ? 107.333 58.331 -17.345 1.00 27.61 353 GLN C CA 1
ATOM 9611 C C . GLN C 1 353 ? 107.718 57.080 -18.074 1.00 24.05 353 GLN C C 1
ATOM 9612 O O . GLN C 1 353 ? 108.855 56.737 -18.027 1.00 25.47 353 GLN C O 1
ATOM 9618 N N . GLN C 1 354 ? 106.753 56.420 -18.723 1.00 23.80 354 GLN C N 1
ATOM 9619 C CA . GLN C 1 354 ? 107.004 55.191 -19.414 1.00 24.32 354 GLN C CA 1
ATOM 9620 C C . GLN C 1 354 ? 107.856 55.458 -20.593 1.00 21.01 354 GLN C C 1
ATOM 9621 O O . GLN C 1 354 ? 108.694 54.643 -20.935 1.00 24.21 354 GLN C O 1
ATOM 9627 N N . VAL C 1 355 ? 107.599 56.543 -21.276 1.00 19.09 355 VAL C N 1
ATOM 9628 C CA . VAL C 1 355 ? 108.461 56.940 -22.437 1.00 20.87 355 VAL C CA 1
ATOM 9629 C C . VAL C 1 355 ? 109.916 57.129 -21.962 1.00 21.04 355 VAL C C 1
ATOM 9630 O O . VAL C 1 355 ? 110.816 56.571 -22.543 1.00 21.71 355 VAL C O 1
ATOM 9634 N N . LEU C 1 356 ? 110.110 57.882 -20.879 1.00 22.67 356 LEU C N 1
ATOM 9635 C CA . LEU C 1 356 ? 111.470 58.144 -20.349 1.00 23.26 356 LEU C CA 1
ATOM 9636 C C . LEU C 1 356 ? 112.173 56.860 -19.944 1.00 23.68 356 LEU C C 1
ATOM 9637 O O . LEU C 1 356 ? 113.331 56.725 -20.256 1.00 24.73 356 LEU C O 1
ATOM 9642 N N . LEU C 1 357 ? 111.433 55.909 -19.369 1.00 23.53 357 LEU C N 1
ATOM 9643 C CA . LEU C 1 357 ? 111.986 54.614 -18.933 1.00 23.78 357 LEU C CA 1
ATOM 9644 C C . LEU C 1 357 ? 112.334 53.776 -20.150 1.00 23.10 357 LEU C C 1
ATOM 9645 O O . LEU C 1 357 ? 113.389 53.145 -20.175 1.00 22.74 357 LEU C O 1
ATOM 9650 N N . ALA C 1 358 ? 111.513 53.854 -21.192 1.00 21.90 358 ALA C N 1
ATOM 9651 C CA . ALA C 1 358 ? 111.815 53.170 -22.440 1.00 25.32 358 ALA C CA 1
ATOM 9652 C C . ALA C 1 358 ? 113.097 53.740 -23.089 1.00 24.85 358 ALA C C 1
ATOM 9653 O O . ALA C 1 358 ? 113.972 52.952 -23.544 1.00 24.36 358 ALA C O 1
ATOM 9655 N N . LEU C 1 359 ? 113.263 55.056 -23.043 1.00 24.03 359 LEU C N 1
ATOM 9656 C CA . LEU C 1 359 ? 114.466 55.664 -23.629 1.00 24.38 359 LEU C CA 1
ATOM 9657 C C . LEU C 1 359 ? 115.690 55.388 -22.796 1.00 24.90 359 LEU C C 1
ATOM 9658 O O . LEU C 1 359 ? 116.766 55.280 -23.351 1.00 27.46 359 LEU C O 1
ATOM 9663 N N . GLU C 1 360 ? 115.539 55.269 -21.465 1.00 25.17 360 GLU C N 1
ATOM 9664 C CA . GLU C 1 360 ? 116.651 54.877 -20.615 1.00 23.62 360 GLU C CA 1
ATOM 9665 C C . GLU C 1 360 ? 117.079 53.399 -20.889 1.00 24.21 360 GLU C C 1
ATOM 9666 O O . GLU C 1 360 ? 118.252 53.139 -21.018 1.00 22.80 360 GLU C O 1
ATOM 9672 N N . GLU C 1 361 ? 116.138 52.460 -21.046 1.00 23.23 361 GLU C N 1
ATOM 9673 C CA . GLU C 1 361 ? 116.484 51.067 -21.293 1.00 23.01 361 GLU C CA 1
ATOM 9674 C C . GLU C 1 361 ? 117.246 50.978 -22.627 1.00 23.27 361 GLU C C 1
ATOM 9675 O O . GLU C 1 361 ? 118.276 50.323 -22.692 1.00 21.54 361 GLU C O 1
ATOM 9681 N N . SER C 1 362 ? 116.776 51.717 -23.633 1.00 23.98 362 SER C N 1
ATOM 9682 C CA . SER C 1 362 ? 117.407 51.708 -24.966 1.00 28.98 362 SER C CA 1
ATOM 9683 C C . SER C 1 362 ? 118.799 52.308 -24.942 1.00 24.94 362 SER C C 1
ATOM 9684 O O . SER C 1 362 ? 119.728 51.741 -25.525 1.00 25.50 362 SER C O 1
ATOM 9687 N N . ALA C 1 363 ? 118.913 53.491 -24.317 1.00 22.77 363 ALA C N 1
ATOM 9688 C CA . ALA C 1 363 ? 120.216 54.125 -24.182 1.00 22.33 363 ALA C CA 1
ATOM 9689 C C . ALA C 1 363 ? 121.189 53.182 -23.467 1.00 23.79 363 ALA C C 1
ATOM 9690 O O . ALA C 1 363 ? 122.338 53.042 -23.908 1.00 25.26 363 ALA C O 1
ATOM 9692 N N . ASN C 1 364 ? 120.729 52.507 -22.396 1.00 21.79 364 ASN C N 1
ATOM 9693 C CA . ASN C 1 364 ? 121.601 51.627 -21.633 1.00 19.46 364 ASN C CA 1
ATOM 9694 C C . ASN C 1 364 ? 121.982 50.406 -22.484 1.00 22.21 364 ASN C C 1
ATOM 9695 O O . ASN C 1 364 ? 123.089 49.950 -22.430 1.00 21.50 364 ASN C O 1
ATOM 9700 N N . ALA C 1 365 ? 121.036 49.813 -23.197 1.00 22.01 365 ALA C N 1
ATOM 9701 C CA . ALA C 1 365 ? 121.337 48.657 -23.991 1.00 23.39 365 ALA C CA 1
ATOM 9702 C C . ALA C 1 365 ? 122.376 48.962 -25.064 1.00 25.76 365 ALA C C 1
ATOM 9703 O O . ALA C 1 365 ? 123.289 48.145 -25.264 1.00 24.20 365 ALA C O 1
ATOM 9705 N N . PHE C 1 366 ? 122.249 50.097 -25.758 1.00 24.59 366 PHE C N 1
ATOM 9706 C CA . PHE C 1 366 ? 123.226 50.371 -26.828 1.00 27.23 366 PHE C CA 1
ATOM 9707 C C . PHE C 1 366 ? 124.616 50.721 -26.269 1.00 27.42 366 PHE C C 1
ATOM 9708 O O . PHE C 1 366 ? 125.638 50.177 -26.731 1.00 26.34 366 PHE C O 1
ATOM 9716 N N . SER C 1 367 ? 124.615 51.567 -25.250 1.00 23.31 367 SER C N 1
ATOM 9717 C CA . SER C 1 367 ? 125.806 51.909 -24.490 1.00 26.35 367 SER C CA 1
ATOM 9718 C C . SER C 1 367 ? 126.586 50.668 -23.946 1.00 27.53 367 SER C C 1
ATOM 9719 O O . SER C 1 367 ? 127.785 50.525 -24.248 1.00 26.17 367 SER C O 1
ATOM 9722 N N . ASP C 1 368 ? 125.886 49.784 -23.206 1.00 21.43 368 ASP C N 1
ATOM 9723 C CA . ASP C 1 368 ? 126.459 48.573 -22.700 1.00 23.37 368 ASP C CA 1
ATOM 9724 C C . ASP C 1 368 ? 127.016 47.704 -23.860 1.00 25.07 368 ASP C C 1
ATOM 9725 O O . ASP C 1 368 ? 128.090 47.121 -23.743 1.00 25.38 368 ASP C O 1
ATOM 9730 N N . TYR C 1 369 ? 126.269 47.575 -24.948 1.00 23.57 369 TYR C N 1
ATOM 9731 C CA . TYR C 1 369 ? 126.661 46.648 -25.978 1.00 24.81 369 TYR C CA 1
ATOM 9732 C C . TYR C 1 369 ? 128.011 47.043 -26.581 1.00 24.35 369 TYR C C 1
ATOM 9733 O O . TYR C 1 369 ? 128.936 46.218 -26.709 1.00 22.15 369 TYR C O 1
ATOM 9742 N N . GLY C 1 370 ? 128.106 48.309 -26.929 1.00 23.59 370 GLY C N 1
ATOM 9743 C CA . GLY C 1 370 ? 129.371 48.892 -27.405 1.00 26.18 370 GLY C CA 1
ATOM 9744 C C . GLY C 1 370 ? 130.564 48.682 -26.481 1.00 26.95 370 GLY C C 1
ATOM 9745 O O . GLY C 1 370 ? 131.609 48.251 -26.910 1.00 29.60 370 GLY C O 1
ATOM 9746 N N . LYS C 1 371 ? 130.384 48.970 -25.198 1.00 29.46 371 LYS C N 1
ATOM 9747 C CA . LYS C 1 371 ? 131.432 48.804 -24.184 1.00 27.24 371 LYS C CA 1
ATOM 9748 C C . LYS C 1 371 ? 131.802 47.320 -24.003 1.00 26.54 371 LYS C C 1
ATOM 9749 O O . LYS C 1 371 ? 132.977 46.974 -23.858 1.00 28.48 371 LYS C O 1
ATOM 9755 N N . ARG C 1 372 ? 130.809 46.448 -24.058 1.00 25.43 372 ARG C N 1
ATOM 9756 C CA . ARG C 1 372 ? 131.048 45.026 -23.980 1.00 27.12 372 ARG C CA 1
ATOM 9757 C C . ARG C 1 372 ? 131.857 44.405 -25.136 1.00 28.49 372 ARG C C 1
ATOM 9758 O O . ARG C 1 372 ? 132.671 43.457 -24.900 1.00 26.25 372 ARG C O 1
ATOM 9766 N N . GLN C 1 373 ? 131.615 44.892 -26.354 1.00 25.72 373 GLN C N 1
ATOM 9767 C CA . GLN C 1 373 ? 132.499 44.548 -27.458 1.00 30.32 373 GLN C CA 1
ATOM 9768 C C . GLN C 1 373 ? 133.932 44.974 -27.183 1.00 30.37 373 GLN C C 1
ATOM 9769 O O . GLN C 1 373 ? 134.838 44.186 -27.463 1.00 25.93 373 GLN C O 1
ATOM 9775 N N . GLU C 1 374 ? 134.141 46.227 -26.755 1.00 30.79 374 GLU C N 1
ATOM 9776 C CA . GLU C 1 374 ? 135.527 46.726 -26.537 1.00 32.11 374 GLU C CA 1
ATOM 9777 C C . GLU C 1 374 ? 136.197 45.891 -25.455 1.00 31.67 374 GLU C C 1
ATOM 9778 O O . GLU C 1 374 ? 137.333 45.539 -25.576 1.00 31.14 374 GLU C O 1
ATOM 9784 N N . ARG C 1 375 ? 135.469 45.578 -24.387 1.00 28.63 375 ARG C N 1
ATOM 9785 C CA . ARG C 1 375 ? 136.036 44.858 -23.278 1.00 28.60 375 ARG C CA 1
ATOM 9786 C C . ARG C 1 375 ? 136.503 43.426 -23.692 1.00 26.46 375 ARG C C 1
ATOM 9787 O O . ARG C 1 375 ? 137.548 42.941 -23.234 1.00 26.79 375 ARG C O 1
ATOM 9795 N N . LEU C 1 376 ? 135.704 42.768 -24.518 1.00 26.18 376 LEU C N 1
ATOM 9796 C CA . LEU C 1 376 ? 135.960 41.411 -24.981 1.00 28.62 376 LEU C CA 1
ATOM 9797 C C . LEU C 1 376 ? 137.247 41.352 -25.758 1.00 29.53 376 LEU C C 1
ATOM 9798 O O . LEU C 1 376 ? 138.068 40.439 -25.516 1.00 31.13 376 LEU C O 1
ATOM 9803 N N . VAL C 1 377 ? 137.518 42.401 -26.539 1.00 26.54 377 VAL C N 1
ATOM 9804 C CA . VAL C 1 377 ? 138.765 42.506 -27.262 1.00 24.70 377 VAL C CA 1
ATOM 9805 C C . VAL C 1 377 ? 139.966 42.368 -26.327 1.00 27.18 377 VAL C C 1
ATOM 9806 O O . VAL C 1 377 ? 140.905 41.602 -26.633 1.00 22.71 377 VAL C O 1
ATOM 9810 N N . SER C 1 378 ? 139.938 43.113 -25.213 1.00 25.89 378 SER C N 1
ATOM 9811 C CA . SER C 1 378 ? 141.036 43.089 -24.261 1.00 24.38 378 SER C CA 1
ATOM 9812 C C . SER C 1 378 ? 141.065 41.771 -23.513 1.00 22.25 378 SER C C 1
ATOM 9813 O O . SER C 1 378 ? 142.118 41.288 -23.224 1.00 23.02 378 SER C O 1
ATOM 9816 N N . LEU C 1 379 ? 139.920 41.180 -23.223 1.00 22.26 379 LEU C N 1
ATOM 9817 C CA . LEU C 1 379 ? 139.934 39.917 -22.518 1.00 21.71 379 LEU C CA 1
ATOM 9818 C C . LEU C 1 379 ? 140.449 38.813 -23.431 1.00 23.33 379 LEU C C 1
ATOM 9819 O O . LEU C 1 379 ? 141.116 37.925 -22.945 1.00 21.81 379 LEU C O 1
ATOM 9824 N N . VAL C 1 380 ? 140.153 38.836 -24.733 1.00 25.91 380 VAL C N 1
ATOM 9825 C CA . VAL C 1 380 ? 140.711 37.811 -25.662 1.00 24.88 380 VAL C CA 1
ATOM 9826 C C . VAL C 1 380 ? 142.217 37.898 -25.612 1.00 26.70 380 VAL C C 1
ATOM 9827 O O . VAL C 1 380 ? 142.889 36.832 -25.498 1.00 24.41 380 VAL C O 1
ATOM 9831 N N . ARG C 1 381 ? 142.759 39.126 -25.609 1.00 27.01 381 ARG C N 1
ATOM 9832 C CA . ARG C 1 381 ? 144.220 39.292 -25.510 1.00 28.54 381 ARG C CA 1
ATOM 9833 C C . ARG C 1 381 ? 144.766 38.735 -24.203 1.00 26.55 381 ARG C C 1
ATOM 9834 O O . ARG C 1 381 ? 145.811 38.125 -24.225 1.00 22.91 381 ARG C O 1
ATOM 9842 N N . GLN C 1 382 ? 144.095 39.011 -23.074 1.00 24.77 382 GLN C N 1
ATOM 9843 C CA . GLN C 1 382 ? 144.484 38.485 -21.786 1.00 23.92 382 GLN C CA 1
ATOM 9844 C C . GLN C 1 382 ? 144.593 36.967 -21.807 1.00 24.71 382 GLN C C 1
ATOM 9845 O O . GLN C 1 382 ? 145.603 36.406 -21.327 1.00 23.36 382 GLN C O 1
ATOM 9851 N N . SER C 1 383 ? 143.584 36.308 -22.376 1.00 22.67 383 SER C N 1
ATOM 9852 C CA . SER C 1 383 ? 143.561 34.877 -22.452 1.00 24.73 383 SER C CA 1
ATOM 9853 C C . SER C 1 383 ? 144.705 34.328 -23.280 1.00 24.39 383 SER C C 1
ATOM 9854 O O . SER C 1 383 ? 145.278 33.302 -22.904 1.00 23.94 383 SER C O 1
ATOM 9857 N N . GLU C 1 384 ? 145.048 35.016 -24.372 1.00 23.85 384 GLU C N 1
ATOM 9858 C CA . GLU C 1 384 ? 146.097 34.553 -25.304 1.00 26.02 384 GLU C CA 1
ATOM 9859 C C . GLU C 1 384 ? 147.447 34.689 -24.604 1.00 24.02 384 GLU C C 1
ATOM 9860 O O . GLU C 1 384 ? 148.244 33.720 -24.583 1.00 22.58 384 GLU C O 1
ATOM 9866 N N . ALA C 1 385 ? 147.687 35.841 -23.996 1.00 19.70 385 ALA C N 1
ATOM 9867 C CA . ALA C 1 385 ? 148.970 36.063 -23.346 1.00 21.21 385 ALA C CA 1
ATOM 9868 C C . ALA C 1 385 ? 149.145 35.132 -22.102 1.00 21.80 385 ALA C C 1
ATOM 9869 O O . ALA C 1 385 ? 150.241 34.589 -21.898 1.00 22.41 385 ALA C O 1
ATOM 9871 N N . SER C 1 386 ? 148.063 34.875 -21.381 1.00 22.01 386 SER C N 1
ATOM 9872 C CA A SER C 1 386 ? 148.092 34.022 -20.195 0.50 23.55 386 SER C CA 1
ATOM 9873 C CA B SER C 1 386 ? 148.121 34.041 -20.171 0.50 22.62 386 SER C CA 1
ATOM 9874 C C . SER C 1 386 ? 148.360 32.565 -20.467 1.00 24.68 386 SER C C 1
ATOM 9875 O O . SER C 1 386 ? 149.070 31.903 -19.705 1.00 23.09 386 SER C O 1
ATOM 9880 N N . ARG C 1 387 ? 147.760 32.071 -21.533 1.00 25.16 387 ARG C N 1
ATOM 9881 C CA . ARG C 1 387 ? 147.926 30.692 -21.936 1.00 29.22 387 ARG C CA 1
ATOM 9882 C C . ARG C 1 387 ? 149.420 30.499 -22.287 1.00 27.71 387 ARG C C 1
ATOM 9883 O O . ARG C 1 387 ? 150.072 29.548 -21.841 1.00 27.08 387 ARG C O 1
ATOM 9891 N N . ALA C 1 388 ? 149.978 31.431 -23.046 1.00 25.32 388 ALA C N 1
ATOM 9892 C CA . ALA C 1 388 ? 151.376 31.324 -23.448 1.00 23.78 388 ALA C CA 1
ATOM 9893 C C . ALA C 1 388 ? 152.343 31.472 -22.269 1.00 23.86 388 ALA C C 1
ATOM 9894 O O . ALA C 1 388 ? 153.376 30.778 -22.216 1.00 22.96 388 ALA C O 1
ATOM 9896 N N . ALA C 1 389 ? 152.023 32.376 -21.327 1.00 21.48 389 ALA C N 1
ATOM 9897 C CA . ALA C 1 389 ? 152.849 32.531 -20.088 1.00 22.91 389 ALA C CA 1
ATOM 9898 C C . ALA C 1 389 ? 152.915 31.263 -19.281 1.00 24.20 389 ALA C C 1
ATOM 9899 O O . ALA C 1 389 ? 153.936 30.953 -18.682 1.00 23.65 389 ALA C O 1
ATOM 9901 N N . ALA C 1 390 ? 151.775 30.587 -19.196 1.00 23.57 390 ALA C N 1
ATOM 9902 C CA . ALA C 1 390 ? 151.646 29.402 -18.382 1.00 25.33 390 ALA C CA 1
ATOM 9903 C C . ALA C 1 390 ? 152.459 28.252 -19.029 1.00 24.85 390 ALA C C 1
ATOM 9904 O O . ALA C 1 390 ? 153.166 27.523 -18.337 1.00 27.33 390 ALA C O 1
ATOM 9906 N N . GLN C 1 391 ? 152.350 28.105 -20.330 1.00 26.12 391 GLN C N 1
ATOM 9907 C CA . GLN C 1 391 ? 153.171 27.151 -21.061 1.00 33.45 391 GLN C CA 1
ATOM 9908 C C . GLN C 1 391 ? 154.683 27.403 -20.776 1.00 32.50 391 GLN C C 1
ATOM 9909 O O . GLN C 1 391 ? 155.437 26.472 -20.407 1.00 27.89 391 GLN C O 1
ATOM 9915 N N . GLN C 1 392 ? 155.100 28.656 -20.868 1.00 29.59 392 GLN C N 1
ATOM 9916 C CA . GLN C 1 392 ? 156.519 28.997 -20.576 1.00 31.90 392 GLN C CA 1
ATOM 9917 C C . GLN C 1 392 ? 156.984 28.778 -19.153 1.00 30.05 392 GLN C C 1
ATOM 9918 O O . GLN C 1 392 ? 158.149 28.415 -18.912 1.00 26.83 392 GLN C O 1
ATOM 9924 N N . ALA C 1 393 ? 156.106 29.095 -18.220 1.00 24.68 393 ALA C N 1
ATOM 9925 C CA . ALA C 1 393 ? 156.430 28.947 -16.809 1.00 24.61 393 ALA C CA 1
ATOM 9926 C C . ALA C 1 393 ? 156.611 27.504 -16.475 1.00 22.49 393 ALA C C 1
ATOM 9927 O O . ALA C 1 393 ? 157.474 27.178 -15.685 1.00 21.64 393 ALA C O 1
ATOM 9929 N N . ALA C 1 394 ? 155.818 26.644 -17.089 1.00 22.22 394 ALA C N 1
ATOM 9930 C CA . ALA C 1 394 ? 155.986 25.195 -16.941 1.00 23.46 394 ALA C CA 1
ATOM 9931 C C . ALA C 1 394 ? 157.342 24.729 -17.471 1.00 25.44 394 ALA C C 1
ATOM 9932 O O . ALA C 1 394 ? 157.994 23.928 -16.821 1.00 25.08 394 ALA C O 1
ATOM 9934 N N . ILE C 1 395 ? 157.761 25.241 -18.621 1.00 27.99 395 ILE C N 1
ATOM 9935 C CA . ILE C 1 395 ? 159.084 24.923 -19.175 1.00 29.03 395 ILE C CA 1
ATOM 9936 C C . ILE C 1 395 ? 160.159 25.337 -18.187 1.00 26.83 395 ILE C C 1
ATOM 9937 O O . ILE C 1 395 ? 161.054 24.547 -17.901 1.00 28.48 395 ILE C O 1
ATOM 9942 N N . ARG C 1 396 ? 160.026 26.543 -17.647 1.00 26.10 396 ARG C N 1
ATOM 9943 C CA . ARG C 1 396 ? 160.983 27.115 -16.738 1.00 29.62 396 ARG C CA 1
ATOM 9944 C C . ARG C 1 396 ? 161.001 26.379 -15.385 1.00 26.71 396 ARG C C 1
ATOM 9945 O O . ARG C 1 396 ? 162.081 26.157 -14.885 1.00 23.53 396 ARG C O 1
ATOM 9953 N N . TYR C 1 397 ? 159.845 26.027 -14.825 1.00 23.09 397 TYR C N 1
ATOM 9954 C CA . TYR C 1 397 ? 159.806 25.306 -13.548 1.00 26.57 397 TYR C CA 1
ATOM 9955 C C . TYR C 1 397 ? 160.531 23.945 -13.653 1.00 27.72 397 TYR C C 1
ATOM 9956 O O . TYR C 1 397 ? 161.228 23.507 -12.749 1.00 27.90 397 TYR C O 1
ATOM 9965 N N . ARG C 1 398 ? 160.317 23.296 -14.769 1.00 28.24 398 ARG C N 1
ATOM 9966 C CA . ARG C 1 398 ? 160.912 22.028 -15.062 1.00 34.44 398 ARG C CA 1
ATOM 9967 C C . ARG C 1 398 ? 162.445 22.106 -15.158 1.00 33.89 398 ARG C C 1
ATOM 9968 O O . ARG C 1 398 ? 163.169 21.211 -14.739 1.00 33.48 398 ARG C O 1
ATOM 9976 N N . GLU C 1 399 ? 162.929 23.198 -15.696 1.00 36.22 399 GLU C N 1
ATOM 9977 C CA . GLU C 1 399 ? 164.344 23.455 -15.814 1.00 38.38 399 GLU C CA 1
ATOM 9978 C C . GLU C 1 399 ? 165.094 23.611 -14.470 1.00 42.71 399 GLU C C 1
ATOM 9979 O O . GLU C 1 399 ? 166.297 23.674 -14.496 1.00 42.36 399 GLU C O 1
ATOM 9985 N N . GLY C 1 400 ? 164.409 23.700 -13.310 1.00 51.85 400 GLY C N 1
ATOM 9986 C CA . GLY C 1 400 ? 164.982 24.289 -12.049 1.00 46.74 400 GLY C CA 1
ATOM 9987 C C . GLY C 1 400 ? 165.253 25.824 -12.068 1.00 53.14 400 GLY C C 1
ATOM 9988 O O . GLY C 1 400 ? 165.990 26.313 -11.197 1.00 53.46 400 GLY C O 1
ATOM 9989 N N . THR C 1 401 ? 164.685 26.592 -13.036 1.00 52.98 401 THR C N 1
ATOM 9990 C CA . THR C 1 401 ? 164.876 28.095 -13.106 1.00 64.31 401 THR C CA 1
ATOM 9991 C C . THR C 1 401 ? 163.664 28.996 -12.643 1.00 63.35 401 THR C C 1
ATOM 9992 O O . THR C 1 401 ? 163.553 30.141 -13.082 1.00 60.60 401 THR C O 1
ATOM 9996 N N . THR C 1 402 ? 162.796 28.484 -11.768 1.00 58.79 402 THR C N 1
ATOM 9997 C CA . THR C 1 402 ? 161.806 29.284 -11.058 1.00 52.53 402 THR C CA 1
ATOM 9998 C C . THR C 1 402 ? 161.295 28.495 -9.795 1.00 51.76 402 THR C C 1
ATOM 9999 O O . THR C 1 402 ? 161.362 27.250 -9.753 1.00 54.80 402 THR C O 1
ATOM 10003 N N . ASP C 1 403 ? 160.877 29.214 -8.737 1.00 44.83 403 ASP C N 1
ATOM 10004 C CA . ASP C 1 403 ? 160.051 28.650 -7.650 1.00 37.59 403 ASP C CA 1
ATOM 10005 C C . ASP C 1 403 ? 158.712 28.248 -8.347 1.00 30.10 403 ASP C C 1
ATOM 10006 O O . ASP C 1 403 ? 158.289 28.796 -9.374 1.00 26.60 403 ASP C O 1
ATOM 10011 N N . PHE C 1 404 ? 158.078 27.256 -7.781 1.00 29.35 404 PHE C N 1
ATOM 10012 C CA . PHE C 1 404 ? 156.789 26.837 -8.217 1.00 28.83 404 PHE C CA 1
ATOM 10013 C C . PHE C 1 404 ? 155.795 28.033 -8.323 1.00 26.89 404 PHE C C 1
ATOM 10014 O O . PHE C 1 404 ? 154.901 27.972 -9.102 1.00 23.72 404 PHE C O 1
ATOM 10022 N N . LEU C 1 405 ? 155.963 29.092 -7.532 1.00 28.64 405 LEU C N 1
ATOM 10023 C CA . LEU C 1 405 ? 154.988 30.197 -7.476 1.00 27.61 405 LEU C CA 1
ATOM 10024 C C . LEU C 1 405 ? 154.808 30.856 -8.857 1.00 25.63 405 LEU C C 1
ATOM 10025 O O . LEU C 1 405 ? 153.700 31.227 -9.242 1.00 25.88 405 LEU C O 1
ATOM 10030 N N . VAL C 1 406 ? 155.888 30.943 -9.604 1.00 27.49 406 VAL C N 1
ATOM 10031 C CA . VAL C 1 406 ? 155.822 31.423 -10.984 1.00 29.78 406 VAL C CA 1
ATOM 10032 C C . VAL C 1 406 ? 154.865 30.583 -11.825 1.00 26.51 406 VAL C C 1
ATOM 10033 O O . VAL C 1 406 ? 154.078 31.127 -12.556 1.00 22.66 406 VAL C O 1
ATOM 10037 N N . LEU C 1 407 ? 154.949 29.283 -11.735 1.00 23.47 407 LEU C N 1
ATOM 10038 C CA . LEU C 1 407 ? 153.999 28.461 -12.474 1.00 27.86 407 LEU C CA 1
ATOM 10039 C C . LEU C 1 407 ? 152.561 28.552 -11.893 1.00 26.79 407 LEU C C 1
ATOM 10040 O O . LEU C 1 407 ? 151.528 28.547 -12.622 1.00 23.29 407 LEU C O 1
ATOM 10045 N N . LEU C 1 408 ? 152.494 28.622 -10.576 1.00 26.74 408 LEU C N 1
ATOM 10046 C CA . LEU C 1 408 ? 151.174 28.491 -9.890 1.00 25.59 408 LEU C CA 1
ATOM 10047 C C . LEU C 1 408 ? 150.421 29.768 -10.280 1.00 23.87 408 LEU C C 1
ATOM 10048 O O . LEU C 1 408 ? 149.301 29.720 -10.632 1.00 20.28 408 LEU C O 1
ATOM 10053 N N . ASP C 1 409 ? 151.111 30.896 -10.216 1.00 23.68 409 ASP C N 1
ATOM 10054 C CA . ASP C 1 409 ? 150.528 32.167 -10.543 1.00 25.95 409 ASP C CA 1
ATOM 10055 C C . ASP C 1 409 ? 150.128 32.290 -12.005 1.00 24.15 409 ASP C C 1
ATOM 10056 O O . ASP C 1 409 ? 149.074 32.857 -12.314 1.00 22.48 409 ASP C O 1
ATOM 10061 N N . ALA C 1 410 ? 150.939 31.724 -12.884 1.00 23.40 410 ALA C N 1
ATOM 10062 C CA . ALA C 1 410 ? 150.611 31.748 -14.316 1.00 24.06 410 ALA C CA 1
ATOM 10063 C C . ALA C 1 410 ? 149.385 30.862 -14.541 1.00 22.00 410 ALA C C 1
ATOM 10064 O O . ALA C 1 410 ? 148.514 31.249 -15.269 1.00 22.84 410 ALA C O 1
ATOM 10066 N N . GLU C 1 411 ? 149.295 29.727 -13.887 1.00 24.45 411 GLU C N 1
ATOM 10067 C CA . GLU C 1 411 ? 148.086 28.853 -14.020 1.00 26.91 411 GLU C CA 1
ATOM 10068 C C . GLU C 1 411 ? 146.841 29.501 -13.402 1.00 25.63 411 GLU C C 1
ATOM 10069 O O . GLU C 1 411 ? 145.751 29.331 -13.929 1.00 28.91 411 GLU C O 1
ATOM 10075 N N . ARG C 1 412 ? 146.959 30.284 -12.340 1.00 25.18 412 ARG C N 1
ATOM 10076 C CA . ARG C 1 412 ? 145.733 30.962 -11.873 1.00 29.11 412 ARG C CA 1
ATOM 10077 C C . ARG C 1 412 ? 145.238 32.015 -12.824 1.00 25.06 412 ARG C C 1
ATOM 10078 O O . ARG C 1 412 ? 144.061 32.185 -12.936 1.00 23.12 412 ARG C O 1
ATOM 10086 N N . GLU C 1 413 ? 146.155 32.813 -13.361 1.00 26.35 413 GLU C N 1
ATOM 10087 C CA . GLU C 1 413 ? 145.833 33.835 -14.350 1.00 28.97 413 GLU C CA 1
ATOM 10088 C C . GLU C 1 413 ? 145.278 33.224 -15.630 1.00 25.16 413 GLU C C 1
ATOM 10089 O O . GLU C 1 413 ? 144.345 33.786 -16.210 1.00 22.70 413 GLU C O 1
ATOM 10095 N N . GLN C 1 414 ? 145.776 32.061 -16.033 1.00 19.87 414 GLN C N 1
ATOM 10096 C CA . GLN C 1 414 ? 145.187 31.443 -17.188 1.00 22.47 414 GLN C CA 1
ATOM 10097 C C . GLN C 1 414 ? 143.729 31.089 -16.881 1.00 21.32 414 GLN C C 1
ATOM 10098 O O . GLN C 1 414 ? 142.860 31.444 -17.665 1.00 19.54 414 GLN C O 1
ATOM 10104 N N . LEU C 1 415 ? 143.444 30.433 -15.760 1.00 19.54 415 LEU C N 1
ATOM 10105 C CA . LEU C 1 415 ? 142.045 30.099 -15.491 1.00 23.53 415 LEU C CA 1
ATOM 10106 C C . LEU C 1 415 ? 141.216 31.402 -15.308 1.00 22.76 415 LEU C C 1
ATOM 10107 O O . LEU C 1 415 ? 140.111 31.530 -15.769 1.00 20.39 415 LEU C O 1
ATOM 10112 N N . SER C 1 416 ? 141.770 32.368 -14.630 1.00 21.78 416 SER C N 1
ATOM 10113 C CA . SER C 1 416 ? 141.000 33.542 -14.314 1.00 23.70 416 SER C CA 1
ATOM 10114 C C . SER C 1 416 ? 140.700 34.314 -15.633 1.00 24.79 416 SER C C 1
ATOM 10115 O O . SER C 1 416 ? 139.584 34.785 -15.816 1.00 24.41 416 SER C O 1
ATOM 10118 N N . ALA C 1 417 ? 141.638 34.312 -16.576 1.00 23.71 417 ALA C N 1
ATOM 10119 C CA . ALA C 1 417 ? 141.467 35.052 -17.811 1.00 25.26 417 ALA C CA 1
ATOM 10120 C C . ALA C 1 417 ? 140.469 34.348 -18.725 1.00 27.18 417 ALA C C 1
ATOM 10121 O O . ALA C 1 417 ? 139.558 34.990 -19.310 1.00 25.46 417 ALA C O 1
ATOM 10123 N N . GLU C 1 418 ? 140.560 33.033 -18.796 1.00 23.22 418 GLU C N 1
ATOM 10124 C CA . GLU C 1 418 ? 139.625 32.299 -19.619 1.00 25.39 418 GLU C CA 1
ATOM 10125 C C . GLU C 1 418 ? 138.214 32.329 -19.125 1.00 23.78 418 GLU C C 1
ATOM 10126 O O . GLU C 1 418 ? 137.251 32.369 -19.889 1.00 23.13 418 GLU C O 1
ATOM 10132 N N . ASP C 1 419 ? 138.087 32.242 -17.831 1.00 22.33 419 ASP C N 1
ATOM 10133 C CA . ASP C 1 419 ? 136.768 32.299 -17.241 1.00 21.31 419 ASP C CA 1
ATOM 10134 C C . ASP C 1 419 ? 136.174 33.695 -17.457 1.00 20.30 419 ASP C C 1
ATOM 10135 O O . ASP C 1 419 ? 135.005 33.778 -17.732 1.00 18.01 419 ASP C O 1
ATOM 10140 N N . ALA C 1 420 ? 136.972 34.754 -17.282 1.00 19.80 420 ALA C N 1
ATOM 10141 C CA . ALA C 1 420 ? 136.505 36.141 -17.457 1.00 21.29 420 ALA C CA 1
ATOM 10142 C C . ALA C 1 420 ? 136.079 36.365 -18.914 1.00 22.48 420 ALA C C 1
ATOM 10143 O O . ALA C 1 420 ? 135.076 37.001 -19.191 1.00 22.10 420 ALA C O 1
ATOM 10145 N N . GLN C 1 421 ? 136.845 35.791 -19.838 1.00 22.96 421 GLN C N 1
ATOM 10146 C CA . GLN C 1 421 ? 136.517 35.911 -21.219 1.00 22.82 421 GLN C CA 1
ATOM 10147 C C . GLN C 1 421 ? 135.144 35.234 -21.471 1.00 22.69 421 GLN C C 1
ATOM 10148 O O . GLN C 1 421 ? 134.272 35.794 -22.136 1.00 21.56 421 GLN C O 1
ATOM 10154 N N . ALA C 1 422 ? 134.943 34.049 -20.935 1.00 22.21 422 ALA C N 1
ATOM 10155 C CA . ALA C 1 422 ? 133.672 33.369 -21.153 1.00 24.54 422 ALA C CA 1
ATOM 10156 C C . ALA C 1 422 ? 132.526 34.203 -20.550 1.00 24.14 422 ALA C C 1
ATOM 10157 O O . ALA C 1 422 ? 131.489 34.362 -21.178 1.00 21.45 422 ALA C O 1
ATOM 10159 N N . GLN C 1 423 ? 132.742 34.786 -19.376 1.00 22.27 423 GLN C N 1
ATOM 10160 C CA . GLN C 1 423 ? 131.722 35.651 -18.782 1.00 23.93 423 GLN C CA 1
ATOM 10161 C C . GLN C 1 423 ? 131.352 36.833 -19.662 1.00 23.54 423 GLN C C 1
ATOM 10162 O O . GLN C 1 423 ? 130.198 37.173 -19.720 1.00 23.40 423 GLN C O 1
ATOM 10168 N N . ALA C 1 424 ? 132.372 37.492 -20.230 1.00 21.35 424 ALA C N 1
ATOM 10169 C CA . ALA C 1 424 ? 132.219 38.575 -21.152 1.00 21.29 424 ALA C CA 1
ATOM 10170 C C . ALA C 1 424 ? 131.473 38.186 -22.477 1.00 21.49 424 ALA C C 1
ATOM 10171 O O . ALA C 1 424 ? 130.757 38.972 -23.029 1.00 19.13 424 ALA C O 1
ATOM 10173 N N . GLU C 1 425 ? 131.671 36.982 -22.937 1.00 21.11 425 GLU C N 1
ATOM 10174 C CA . GLU C 1 425 ? 130.965 36.457 -24.082 1.00 24.45 425 GLU C CA 1
ATOM 10175 C C . GLU C 1 425 ? 129.483 36.292 -23.762 1.00 24.22 425 GLU C C 1
ATOM 10176 O O . GLU C 1 425 ? 128.623 36.681 -24.587 1.00 22.67 425 GLU C O 1
ATOM 10182 N N . VAL C 1 426 ? 129.193 35.770 -22.569 1.00 22.30 426 VAL C N 1
ATOM 10183 C CA . VAL C 1 426 ? 127.813 35.701 -22.081 1.00 22.48 426 VAL C CA 1
ATOM 10184 C C . VAL C 1 426 ? 127.208 37.087 -21.966 1.00 24.33 426 VAL C C 1
ATOM 10185 O O . VAL C 1 426 ? 126.023 37.303 -22.365 1.00 22.65 426 VAL C O 1
ATOM 10189 N N . GLU C 1 427 ? 127.985 38.037 -21.441 1.00 25.91 427 GLU C N 1
ATOM 10190 C CA . GLU C 1 427 ? 127.449 39.390 -21.290 1.00 30.64 427 GLU C CA 1
ATOM 10191 C C . GLU C 1 427 ? 127.169 40.059 -22.657 1.00 26.42 427 GLU C C 1
ATOM 10192 O O . GLU C 1 427 ? 126.265 40.827 -22.753 1.00 22.39 427 GLU C O 1
ATOM 10198 N N . LEU C 1 428 ? 127.921 39.724 -23.706 1.00 26.14 428 LEU C N 1
ATOM 10199 C CA . LEU C 1 428 ? 127.657 40.293 -25.035 1.00 29.14 428 LEU C CA 1
ATOM 10200 C C . LEU C 1 428 ? 126.333 39.736 -25.555 1.00 26.56 428 LEU C C 1
ATOM 10201 O O . LEU C 1 428 ? 125.546 40.477 -26.102 1.00 27.23 428 LEU C O 1
ATOM 10206 N N . TYR C 1 429 ? 126.148 38.420 -25.405 1.00 22.05 429 TYR C N 1
ATOM 10207 C CA . TYR C 1 429 ? 124.933 37.737 -25.822 1.00 22.57 429 TYR C CA 1
ATOM 10208 C C . TYR C 1 429 ? 123.764 38.369 -25.085 1.00 23.86 429 TYR C C 1
ATOM 10209 O O . TYR C 1 429 ? 122.778 38.751 -25.711 1.00 22.67 429 TYR C O 1
ATOM 10218 N N . ARG C 1 430 ? 123.887 38.530 -23.772 1.00 22.78 430 ARG C N 1
ATOM 10219 C CA . ARG C 1 430 ? 122.794 39.124 -23.031 1.00 23.99 430 ARG C CA 1
ATOM 10220 C C . ARG C 1 430 ? 122.540 40.591 -23.418 1.00 23.49 430 ARG C C 1
ATOM 10221 O O . ARG C 1 430 ? 121.437 41.060 -23.279 1.00 21.54 430 ARG C O 1
ATOM 10229 N N . GLY C 1 431 ? 123.583 41.309 -23.832 1.00 21.62 431 GLY C N 1
ATOM 10230 C CA . GLY C 1 431 ? 123.433 42.674 -24.323 1.00 21.96 431 GLY C CA 1
ATOM 10231 C C . GLY C 1 431 ? 122.612 42.755 -25.597 1.00 21.04 431 GLY C C 1
ATOM 10232 O O . GLY C 1 431 ? 121.867 43.728 -25.822 1.00 21.14 431 GLY C O 1
ATOM 10233 N N . ILE C 1 432 ? 122.773 41.748 -26.445 1.00 21.18 432 ILE C N 1
ATOM 10234 C CA . ILE C 1 432 ? 121.972 41.633 -27.644 1.00 22.11 432 ILE C CA 1
ATOM 10235 C C . ILE C 1 432 ? 120.528 41.468 -27.228 1.00 21.31 432 ILE C C 1
ATOM 10236 O O . ILE C 1 432 ? 119.647 42.193 -27.719 1.00 18.31 432 ILE C O 1
ATOM 10241 N N . VAL C 1 433 ? 120.290 40.539 -26.294 1.00 18.09 433 VAL C N 1
ATOM 10242 C CA . VAL C 1 433 ? 118.930 40.360 -25.809 1.00 18.20 433 VAL C CA 1
ATOM 10243 C C . VAL C 1 433 ? 118.398 41.706 -25.257 1.00 21.23 433 VAL C C 1
ATOM 10244 O O . VAL C 1 433 ? 117.234 42.018 -25.501 1.00 21.35 433 VAL C O 1
ATOM 10248 N N . ALA C 1 434 ? 119.203 42.480 -24.494 1.00 20.56 434 ALA C N 1
ATOM 10249 C CA . ALA C 1 434 ? 118.682 43.726 -23.904 1.00 21.08 434 ALA C CA 1
ATOM 10250 C C . ALA C 1 434 ? 118.352 44.744 -25.023 1.00 20.26 434 ALA C C 1
ATOM 10251 O O . ALA C 1 434 ? 117.413 45.516 -24.921 1.00 20.45 434 ALA C O 1
ATOM 10253 N N . ILE C 1 435 ? 119.072 44.714 -26.125 1.00 21.79 435 ILE C N 1
ATOM 10254 C CA . ILE C 1 435 ? 118.777 45.664 -27.211 1.00 22.11 435 ILE C CA 1
ATOM 10255 C C . ILE C 1 435 ? 117.399 45.364 -27.804 1.00 22.94 435 ILE C C 1
ATOM 10256 O O . ILE C 1 435 ? 116.562 46.245 -27.920 1.00 24.53 435 ILE C O 1
ATOM 10261 N N . TYR C 1 436 ? 117.159 44.109 -28.119 1.00 22.70 436 TYR C N 1
ATOM 10262 C CA . TYR C 1 436 ? 115.913 43.739 -28.743 1.00 24.87 436 TYR C CA 1
ATOM 10263 C C . TYR C 1 436 ? 114.742 43.921 -27.837 1.00 24.29 436 TYR C C 1
ATOM 10264 O O . TYR C 1 436 ? 113.670 44.364 -28.316 1.00 22.54 436 TYR C O 1
ATOM 10273 N N . ARG C 1 437 ? 114.930 43.644 -26.549 1.00 22.12 437 ARG C N 1
ATOM 10274 C CA . ARG C 1 437 ? 113.842 43.852 -25.621 1.00 21.95 437 ARG C CA 1
ATOM 10275 C C . ARG C 1 437 ? 113.482 45.339 -25.559 1.00 21.59 437 ARG C C 1
ATOM 10276 O O . ARG C 1 437 ? 112.310 45.692 -25.551 1.00 19.45 437 ARG C O 1
ATOM 10284 N N . SER C 1 438 ? 114.487 46.200 -25.546 1.00 20.02 438 SER C N 1
ATOM 10285 C CA . SER C 1 438 ? 114.222 47.608 -25.460 1.00 20.31 438 SER C CA 1
ATOM 10286 C C . SER C 1 438 ? 113.591 48.191 -26.738 1.00 21.84 438 SER C C 1
ATOM 10287 O O . SER C 1 438 ? 113.066 49.281 -26.691 1.00 21.29 438 SER C O 1
ATOM 10290 N N . LEU C 1 439 ? 113.775 47.520 -27.864 1.00 20.22 439 LEU C N 1
ATOM 10291 C CA . LEU C 1 439 ? 113.224 47.977 -29.106 1.00 22.86 439 LEU C CA 1
ATOM 10292 C C . LEU C 1 439 ? 111.833 47.447 -29.401 1.00 24.07 439 LEU C C 1
ATOM 10293 O O . LEU C 1 439 ? 111.274 47.782 -30.450 1.00 25.94 439 LEU C O 1
ATOM 10298 N N . GLY C 1 440 ? 111.309 46.578 -28.538 1.00 22.90 440 GLY C N 1
ATOM 10299 C CA . GLY C 1 440 ? 109.989 45.994 -28.698 1.00 22.70 440 GLY C CA 1
ATOM 10300 C C . GLY C 1 440 ? 109.974 44.886 -29.675 1.00 25.16 440 GLY C C 1
ATOM 10301 O O . GLY C 1 440 ? 108.961 44.694 -30.348 1.00 25.14 440 GLY C O 1
ATOM 10302 N N . GLY C 1 441 ? 111.102 44.161 -29.788 1.00 24.62 441 GLY C N 1
ATOM 10303 C CA . GLY C 1 441 ? 111.130 42.985 -30.622 1.00 24.10 441 GLY C CA 1
ATOM 10304 C C . GLY C 1 441 ? 110.304 41.839 -30.045 1.00 24.37 441 GLY C C 1
ATOM 10305 O O . GLY C 1 441 ? 110.057 41.765 -28.850 1.00 25.44 441 GLY C O 1
ATOM 10306 N N . GLY C 1 442 ? 109.925 40.920 -30.903 1.00 24.40 442 GLY C N 1
ATOM 10307 C CA . GLY C 1 442 ? 109.344 39.671 -30.486 1.00 28.10 442 GLY C CA 1
ATOM 10308 C C . GLY C 1 442 ? 107.840 39.567 -30.532 1.00 28.49 442 GLY C C 1
ATOM 10309 O O . GLY C 1 442 ? 107.301 38.628 -29.960 1.00 28.89 442 GLY C O 1
ATOM 10310 N N . TRP C 1 443 ? 107.168 40.525 -31.169 1.00 27.00 443 TRP C N 1
ATOM 10311 C CA . TRP C 1 443 ? 105.703 40.447 -31.382 1.00 28.20 443 TRP C CA 1
ATOM 10312 C C . TRP C 1 443 ? 105.397 40.997 -32.770 1.00 28.21 443 TRP C C 1
ATOM 10313 O O . TRP C 1 443 ? 106.306 41.453 -33.450 1.00 29.03 443 TRP C O 1
ATOM 10324 N N . GLN C 1 444 ? 104.136 40.954 -33.197 1.00 28.08 444 GLN C N 1
ATOM 10325 C CA . GLN C 1 444 ? 103.757 41.460 -34.575 1.00 31.52 444 GLN C CA 1
ATOM 10326 C C . GLN C 1 444 ? 102.886 42.721 -34.562 1.00 30.46 444 GLN C C 1
ATOM 10327 O O . GLN C 1 444 ? 101.673 42.619 -34.537 1.00 32.85 444 GLN C O 1
ATOM 10333 N N . PRO C 1 445 ? 103.515 43.908 -34.579 1.00 35.06 445 PRO C N 1
ATOM 10334 C CA . PRO C 1 445 ? 102.758 45.192 -34.529 1.00 36.56 445 PRO C CA 1
ATOM 10335 C C . PRO C 1 445 ? 101.822 45.442 -35.719 1.00 36.90 445 PRO C C 1
ATOM 10336 O O . PRO C 1 445 ? 100.876 46.202 -35.585 1.00 35.95 445 PRO C O 1
ATOM 10340 N N . SER C 1 446 ? 102.082 44.826 -36.873 1.00 39.19 446 SER C N 1
ATOM 10341 C CA . SER C 1 446 ? 101.321 45.143 -38.079 1.00 39.87 446 SER C CA 1
ATOM 10342 C C . SER C 1 446 ? 99.980 44.347 -38.072 1.00 41.00 446 SER C C 1
ATOM 10343 O O . SER C 1 446 ? 99.023 44.686 -38.797 1.00 45.52 446 SER C O 1
ATOM 10346 N N . ALA C 1 447 ? 99.895 43.329 -37.230 1.00 36.35 447 ALA C N 1
ATOM 10347 C CA . ALA C 1 447 ? 98.673 42.563 -37.129 1.00 35.39 447 ALA C CA 1
ATOM 10348 C C . ALA C 1 447 ? 97.442 43.373 -36.629 1.00 37.73 447 ALA C C 1
ATOM 10349 O O . ALA C 1 447 ? 97.578 44.426 -35.946 1.00 31.23 447 ALA C O 1
ATOM 10351 N N . HIS C 1 448 ? 96.250 42.835 -36.931 1.00 37.74 448 HIS C N 1
ATOM 10352 C CA . HIS C 1 448 ? 94.991 43.543 -36.699 1.00 42.50 448 HIS C CA 1
ATOM 10353 C C . HIS C 1 448 ? 94.948 45.005 -37.314 1.00 43.48 448 HIS C C 1
ATOM 10354 O O . HIS C 1 448 ? 94.404 45.926 -36.640 1.00 34.67 448 HIS C O 1
ATOM 10361 N N . HIS C 1 449 ? 95.570 45.282 -38.484 1.00 49.98 449 HIS C N 1
ATOM 10362 C CA . HIS C 1 449 ? 95.644 46.695 -38.989 1.00 48.17 449 HIS C CA 1
ATOM 10363 C C . HIS C 1 449 ? 96.240 47.586 -37.910 1.00 48.31 449 HIS C C 1
ATOM 10364 O O . HIS C 1 449 ? 95.748 48.704 -37.692 1.00 51.09 449 HIS C O 1
ATOM 10371 N N . HIS C 1 450 ? 97.247 47.096 -37.182 1.00 50.54 450 HIS C N 1
ATOM 10372 C CA . HIS C 1 450 ? 97.716 47.760 -35.936 1.00 50.17 450 HIS C CA 1
ATOM 10373 C C . HIS C 1 450 ? 96.636 47.769 -34.720 1.00 62.12 450 HIS C C 1
ATOM 10374 O O . HIS C 1 450 ? 96.766 46.990 -33.750 1.00 56.58 450 HIS C O 1
ATOM 10381 N N . HIS C 1 451 ? 95.525 48.533 -34.879 1.00 81.19 451 HIS C N 1
ATOM 10382 C CA . HIS C 1 451 ? 94.362 48.771 -33.920 1.00 66.96 451 HIS C CA 1
ATOM 10383 C C . HIS C 1 451 ? 93.132 47.846 -34.253 1.00 79.69 451 HIS C C 1
ATOM 10384 O O . HIS C 1 451 ? 91.959 48.274 -34.555 1.00 47.03 451 HIS C O 1
#

Radius of gyration: 39.28 Å; Cα contacts (8 Å, |Δi|>4): 2588; chains: 3; bounding box: 133×70×67 Å

Secondary structure (DSSP, 8-state):
---S-------PPPP--GGGSSTTEE-S-B-SSGGGGG--HHHHHHHHHHHHH-HHHHHHHHHHHHHHHHHHHHHHTTS-EEEEEEEEEEEEEEETTTEEEEEEEEEEEEEEEEE-EE-TT-HHHHHHHHHHHHHHHHHHHHHHHHHHHHHHHHHHHHHHHHHHHHHHHHHHHHHHHHHHHHHHHHHHHTTSS-HHHHHHHHHHHHHHHHHHHHHHHHHHHHHHHHHHHHT--GGG--S-----PPP---SPEEB--GGGHHHH-HHHHHHHHHHHHHHHHHHHHHHTTSPEEEEEEEEEEEESSGGGTTSGGGEEEEEEEEEEE-GGGHHHHHHHHHHHHHHHHHHHHHHHHHHHHHHHHHHHHHHHHHHHHHHHHHHHHHHHHHHHHHHHHHHHHHTTSS-HHHHHHHHHHHHHHHHHHHHHHHHHHHHHHHHHHHTT-SS--/---SPPP----PPPP--GGGGSTTEETT-B-SSGGGGG--HHHHHHHHHHHHH-HHHHHHHHHHHHHHHHHHHHHGGGS-EEEEEEEEEEEEEEETTTEEEEEEEEEEEEEEEEEEE--TT-HHHHHHHHHHHHHHHHHHHHHHHHHHHHHHHHHHHHHHHHHHHHHHHHHHHHHHHHHHHHHHHHHHHHTSS-HHHHHHHHHHHHHHHHHHHHHHHHHHHHHHHHHHHHT--GGG--S-----PPP---SPEEB--GGGHHHH-HHHHHHHHHHHHHHHHHHHHHGGGS-EEEEEEEEEEEESSGGGTTSGGGEEEEEEEEEEE-GGGHHHHHHHHHHHHHHHHHHHHHHHHHHHHHHHHHHHHHHHHHHHHHHHHHHHHHHHHHHHHHHHHHHHHHHTSS-HHHHHHHHHHHHHHHHHHHHHHHHHHHHHHHHHHHHT-----/---SPPP----PPPP--GGGSSTTEETT-B-SSGGGGG--HHHHHHHHHHHHH-HHHHHHHHHHHHHHHHHHHHHGGGS-EEEEEEEE-EEEEEETTTEEEEEEE--EEEEEEEEEEE-TT-HHHHHHHHHHHHHHHHHHHHHHHHHHHHHHHHHHHHHHHHHHHHHHHHHHHHHHHHHHHHHHHHHHHTTSS-HHHHHHHHHHHHHHHHHHHHHHHHHHHHHHHHHHHHT--TT---S-----PPP---SPEEB--GGGHHHH-HHHHHHHHHHHHHHHHHHHHHGGGS-EEEEEEEEEEEESSGGGTTSGGGEEEEEEEEEEE-GGGHHHHHHHHHHHHHHHHHHHHHHHHHHHHHHHHHHHHHHHHHHHHHHHHHHHHHHHHHHHHHHHHHHHHHTT-S-HHHHHHHHHHHHHHHHHHHHHHHHHHHHHHHHHHHTT-SS-TTGGG--

InterPro domains:
  IPR003423 Outer membrane efflux protein [PF02321] (71-257)
  IPR003423 Outer membrane efflux protein [PF02321] (284-466)
  IPR010131 Multidrug resistance outer membrane protein MdtP/Nodulation protein T-like [PTHR30203] (6-471)
  IPR010131 Multidrug resistance outer membrane protein MdtP/Nodulation protein T-like [TIGR01845] (18-467)